Protein 8FBD (pdb70)

InterPro domains:
  IPR058823 Orfx1, TULIPs domain [PF26542] (9-149)

Sequence (1255 aa):
KQAFVFEFDENLSSSSSGSIHLEKVKQNCSPNYDYFKITFIDGYLYIKNKSGVILDKYDLKNVISLVALKRDYLSLSLSNNKQIKKFKNIKNKHLKNKFNLYVINEDIEKRITKNGILEEVILNKMLLSILLGNEENLLQISMQTTTLNWDTVYAVPINIVNEAIKLKHPTPEENFELLNGKYGNCSGSFEEWQITNGGDGSNIRLKIPIKNFKATIIGNRLNGKGGFAFFANLEVQVKLKYLPHFPQSKNKDIELVDLKIRTQSDNPEDPAIIVISSYKNIQGFYFEDEYKKLTEDDEFVVSYFYRLIKEWLEKNLHFFNNYIFNTVNLNLYISDKEKWEWTKPSYVDYAYSEIEGDLSRSALGVLCMTGGRTGSKNQQQKIDPYAIPAASQSGFLISEERLLRNILLPTIPKKFPKSKGDEFEVINESSQGGGYSYILKLKKGKKIDLENIQAVGYTCTPYIQEMKIYLLGSYLKLETTTRVDLPLGVASICETTCEYKFKLSTNNNKGEQTIAYEQIGSPVNIQYSENTGNVGLNIVVSSFLSATLSFALTFVPGFGTFLAVGLIGGCLIGSVALIPTFIESYNSDTAPSIDLSLENSVSEITWNSSDVFNLDYVALAGPLQLGGTLQVQNSQAFVFEFDENLSSSSGSIHLEKVKQNCSPNYDYFKITFIDGYLYIKNKSGVILDKYDLKNVISLVALKRDYLSLSLSNNKQIKKFKNIKNKHLKNKFNLYVINEDIEKRITKNGILEEVILNKMLLSILLGNEENLLQISMQTTTLNWDTTVYAVPINIVNEAIKLKHPTPENFELLNGKYGNCSGSFEEWQITNGGDGSNIRLKIPIKNFKATIIGNRLNGKGGFAFANLEVQVKLKYLPHFPQSKNKDIELVDLKIRTQSDNPEDPAIIVISSYKNIQGFYFEDEYKLTEDDEFVVSYFYRRLIKEWLEKNLHFFNYIFNTVNLNLYISDKEKWEWTKPSYVDYAYSEIEGDLSRSALGVLCMTGGRTGSKNQQQKIDPYAIPAASQSGFLISEERLLRNILLPTIPKKFPKSKGDEFEVINESSQGGGYSYILKLKKGKKIDLEENIQAVGYTCTPYIQEMKIYLLGSYLKLETTTRVDLPLGVVASICETTCEYKFKLSTNNKGEQTIAYEQIGSPVNIQYSENTGNVGLNIVVSFLSATLSSFALTFVPGFGTFLAVGLIGGCLIGSVALIPTFIESYNSDTAPSIDLLSLENSVSEITWNSSDVFNLDYVALAGPLQLGGTLQVQNS

B-factor: mean 48.31, std 18.98, range [17.08, 125.1]

Organism: Clostridium botulinum (NCBI:txid1491)

Foldseek 3Di:
DFKAWFWADEQFKIKIAIWGKAWDDDDPDVQKIKMKIFGQWMKMFGHHRVGHTDDIDIRHGFIWMKMWGCVLLPDDDPDPPDGAHLYADYPDDDDDVTPIATPALGVVCRPCVVDPVRRVVSRVRVCRSCPPRSNVCNPHD/DFFALLPFFKKKKFFQVVLQVLQLVVVLDFFWDWAPDDPFWIKIWTWDGKGWDDDAWQQKTKIWIKTAPMKMFGDDPAWGWIWTFGIWIWIKIAGKDWAFDPPADPPPQKTKTFIWTDLADPDPVHGRIGTDLDTPPTHGTDIDTPDDAPPHPSVVVVVVVVNVVVRSSVCVVSRGFTFKMFIARHDDDDQDFQQSFHFNEKDKIWDADPVDSSQIIIMITGHTNNDYDDPSDTRDGTSCQAPPPFRMKMFGALQCLCPPFVLQQQCVVAPVDPSPFKDKDFDDDDDDDTFIKIKGDPPDKGWDDWDAAPHDIWTKIFPMKIFGFAAQWTKIWTWIWIADPLAKIKIKTKMWIKKKKWDAAQVRAIAIDMDTDDFIDMDMDMDGPNPDDPVSVVRRNVRVVVVCRPPVVVSVLLSVQSSSQCQQTRGNVCSVVCSVPPDRNDRDHNVVSCVNHVVSMGGRVHWDWAWDIWTGSRTTMTHTDTHDPDD/DKAWFWDDEQFKTKTAMKDKAWDDDDPDVQKTKMKIFTCWMWMAGHDNVPDGPDIGTSHGFIWMKMWGPVLLVDDCPPVVVHDHQYADYPDDDDDPTPIATPALGVVPSPCVVDDVRRVRSRVRVCRSCPPRVNVCNPHD/DFWALLPFQKKWKFAQVVLQVLQCVVFVDKDKDWAPPDPFWIKIWIWGAKGFAFDAWQQKTKIWIKTAPMKIFGDDPPDTWIWTFGIWIWIKIAGWDWAFDPPADPPPQWTKTFIFTDLADPDPVHGGIGTDLDGPPTHQTDIHPRRDDDPVCSVVVVVVSVNVVVRCSVVVCSRDFTFKMFTARCDADPVDFPQSQHFNEKDKIWEDDPRDSRQTIIMITGHGNNDYDDPSDGRYGISCQAPPPFRIKMFGAVLCLQPPFCLQPQCVVAPQDPNPFKDKDFDDDPDTTRWIWIKGDQPDKGWHDWDAFPRDTKIKMWNMKIFAFAAQWGKIWTWIWIADPLFKIKIKTKMWIKKKKWDAALVRAIAIDMDTDDFIDIDMDMDGPNPDDDVRNVRRNVVVVVVCRPVRVVSVLLSVQSSSQSLQPRNNVCSVVSSVPPDRNPRDHNVVSCCNHVVSMGGRVHWDWAWDIWTGSRTTMTHTDTHDPPD

Structure (mmCIF, N/CA/C/O backbone):
data_8FBD
#
_entry.id   8FBD
#
_cell.length_a   39.258
_cell.length_b   174.033
_cell.length_c   241.954
_cell.angle_alpha   90.00
_cell.angle_beta   90.00
_cell.angle_gamma   90.00
#
_symmetry.space_group_name_H-M   'P 21 21 21'
#
loop_
_entity.id
_entity.type
_entity.pdbx_description
1 polymer 'Neurotoxin complex component Orf-X1'
2 polymer 'Neurotoxin complex component Orf-X3'
3 non-polymer 'ACETATE ION'
4 water water
#
loop_
_atom_site.group_PDB
_atom_site.id
_atom_site.type_symbol
_atom_site.label_atom_id
_atom_site.label_alt_id
_atom_site.label_comp_id
_atom_site.label_asym_id
_atom_site.label_entity_id
_atom_site.label_seq_id
_atom_site.pdbx_PDB_ins_code
_atom_site.Cartn_x
_atom_site.Cartn_y
_atom_site.Cartn_z
_atom_site.occupancy
_atom_site.B_iso_or_equiv
_atom_site.auth_seq_id
_atom_site.auth_comp_id
_atom_site.auth_asym_id
_atom_site.auth_atom_id
_atom_site.pdbx_PDB_model_num
ATOM 1 N N . LYS A 1 4 ? -18.515 5.211 55.640 1.00 68.19 4 LYS A N 1
ATOM 2 C CA . LYS A 1 4 ? -18.939 6.213 54.669 1.00 68.46 4 LYS A CA 1
ATOM 3 C C . LYS A 1 4 ? -19.205 5.592 53.301 1.00 65.81 4 LYS A C 1
ATOM 4 O O . LYS A 1 4 ? -18.589 4.589 52.929 1.00 68.65 4 LYS A O 1
ATOM 6 N N . GLN A 1 5 ? -20.134 6.196 52.565 1.00 63.49 5 GLN A N 1
ATOM 7 C CA . GLN A 1 5 ? -20.437 5.801 51.194 1.00 60.94 5 GLN A CA 1
ATOM 8 C C . GLN A 1 5 ? -19.509 6.525 50.207 1.00 66.51 5 GLN A C 1
ATOM 9 O O . GLN A 1 5 ? -18.737 5.896 49.475 1.00 60.03 5 GLN A O 1
ATOM 15 N N . ALA A 1 6 ? -19.599 7.855 50.214 1.00 52.54 6 ALA A N 1
ATOM 16 C CA . ALA A 1 6 ? -18.820 8.736 49.350 1.00 52.13 6 ALA A CA 1
ATOM 17 C C . ALA A 1 6 ? -17.471 9.137 49.965 1.00 64.73 6 ALA A C 1
ATOM 18 O O . ALA A 1 6 ? -17.369 9.325 51.177 1.00 51.96 6 ALA A O 1
ATOM 20 N N . PHE A 1 7 ? -16.448 9.288 49.127 1.00 44.86 7 PHE A N 1
ATOM 21 C CA . PHE A 1 7 ? -15.135 9.731 49.582 1.00 46.43 7 PHE A CA 1
ATOM 22 C C . PHE A 1 7 ? -14.636 10.914 48.762 1.00 47.32 7 PHE A C 1
ATOM 23 O O . PHE A 1 7 ? -14.860 10.969 47.551 1.00 39.50 7 PHE A O 1
ATOM 31 N N . VAL A 1 8 ? -13.945 11.845 49.415 1.00 45.30 8 VAL A N 1
ATOM 32 C CA . VAL A 1 8 ? -13.221 12.898 48.714 1.00 43.62 8 VAL A CA 1
ATOM 33 C C . VAL A 1 8 ? -12.058 12.264 47.946 1.00 46.97 8 VAL A C 1
ATOM 34 O O . VAL A 1 8 ? -11.453 11.313 48.435 1.00 50.82 8 VAL A O 1
ATOM 38 N N . PHE A 1 9 ? -11.779 12.751 46.736 1.00 41.77 9 PHE A N 1
ATOM 39 C CA . PHE A 1 9 ? -10.566 12.359 46.017 1.00 43.47 9 PHE A CA 1
ATOM 40 C C . PHE A 1 9 ? -9.851 13.614 45.536 1.00 42.74 9 PHE A C 1
ATOM 41 O O . PHE A 1 9 ? -10.490 14.609 45.207 1.00 37.54 9 PHE A O 1
ATOM 49 N N . GLU A 1 10 ? -8.525 13.566 45.507 1.00 47.25 10 GLU A N 1
ATOM 50 C CA . GLU A 1 10 ? -7.728 14.678 45.015 1.00 47.36 10 GLU A CA 1
ATOM 51 C C . GLU A 1 10 ? -6.557 14.122 44.232 1.00 49.45 10 GLU A C 1
ATOM 52 O O . GLU A 1 10 ? -5.908 13.179 44.673 1.00 49.03 10 GLU A O 1
ATOM 58 N N . PHE A 1 11 ? -6.308 14.710 43.069 1.00 44.29 11 PHE A N 1
ATOM 59 C CA . PHE A 1 11 ? -5.260 14.264 42.168 1.00 42.41 11 PHE A CA 1
ATOM 60 C C . PHE A 1 11 ? -4.536 15.485 41.645 1.00 47.65 11 PHE A C 1
ATOM 61 O O . PHE A 1 11 ? -5.152 16.435 41.164 1.00 39.60 11 PHE A O 1
ATOM 69 N N . ASP A 1 12 ? -3.221 15.477 41.761 1.00 42.10 12 ASP A N 1
ATOM 70 C CA . ASP A 1 12 ? -2.448 16.602 41.263 1.00 39.84 12 ASP A CA 1
ATOM 71 C C . ASP A 1 12 ? -1.160 16.091 40.642 1.00 54.19 12 ASP A C 1
ATOM 72 O O . ASP A 1 12 ? -0.442 15.288 41.224 1.00 39.35 12 ASP A O 1
ATOM 77 N N . GLU A 1 13 ? -0.899 16.531 39.428 1.00 39.70 13 GLU A N 1
ATOM 78 C CA . GLU A 1 13 ? 0.368 16.255 38.782 1.00 54.42 13 GLU A CA 1
ATOM 79 C C . GLU A 1 13 ? 0.614 17.434 37.876 1.00 39.56 13 GLU A C 1
ATOM 80 O O . GLU A 1 13 ? -0.246 18.309 37.751 1.00 32.13 13 GLU A O 1
ATOM 86 N N . ASN A 1 14 ? 1.773 17.456 37.235 1.00 39.02 14 ASN A N 1
ATOM 87 C CA . ASN A 1 14 ? 2.177 18.607 36.445 1.00 46.48 14 ASN A CA 1
ATOM 88 C C . ASN A 1 14 ? 1.216 19.030 35.332 1.00 32.43 14 ASN A C 1
ATOM 89 O O . ASN A 1 14 ? 0.936 20.216 35.176 1.00 47.06 14 ASN A O 1
ATOM 94 N N . LEU A 1 15 ? 0.714 18.081 34.544 1.00 42.19 15 LEU A N 1
ATOM 95 C CA . LEU A 1 15 ? -0.103 18.484 33.402 1.00 40.49 15 LEU A CA 1
ATOM 96 C C . LEU A 1 15 ? -1.602 18.174 33.552 1.00 27.29 15 LEU A C 1
ATOM 97 O O . LEU A 1 15 ? -2.387 18.458 32.654 1.00 43.44 15 LEU A O 1
ATOM 102 N N . SER A 1 16 ? -1.985 17.608 34.690 1.00 33.33 16 SER A N 1
ATOM 103 C CA . SER A 1 16 ? -3.402 17.409 34.981 1.00 27.69 16 SER A CA 1
ATOM 104 C C . SER A 1 16 ? -3.659 17.390 36.483 1.00 36.15 16 SER A C 1
ATOM 105 O O . SER A 1 16 ? -2.752 17.184 37.295 1.00 32.11 16 SER A O 1
ATOM 108 N N . SER A 1 17 ? -4.911 17.624 36.848 1.00 27.67 17 SER A N 1
ATOM 109 C CA . SER A 1 17 ? -5.303 17.571 38.230 1.00 27.98 17 SER A CA 1
ATOM 110 C C . SER A 1 17 ? -6.795 17.300 38.246 1.00 34.13 17 SER A C 1
ATOM 111 O O . SER A 1 17 ? -7.468 17.499 37.246 1.00 28.64 17 SER A O 1
ATOM 114 N N A SER A 1 18 ? -7.305 16.850 39.385 0.51 26.54 18 SER A N 1
ATOM 115 N N B SER A 1 18 ? -7.305 16.822 39.373 0.49 26.58 18 SER A N 1
ATOM 116 C CA A SER A 1 18 ? -8.722 16.556 39.523 0.51 26.60 18 SER A CA 1
ATOM 117 C CA B SER A 1 18 ? -8.732 16.585 39.521 0.49 26.64 18 SER A CA 1
ATOM 118 C C A SER A 1 18 ? -9.090 16.462 40.994 0.51 38.73 18 SER A C 1
ATOM 119 C C B SER A 1 18 ? -9.084 16.521 40.996 0.49 38.76 18 SER A C 1
ATOM 120 O O A SER A 1 18 ? -8.226 16.232 41.837 0.51 31.72 18 SER A O 1
ATOM 121 O O B SER A 1 18 ? -8.205 16.365 41.840 0.49 31.60 18 SER A O 1
ATOM 126 N N . SER A 1 19 ? -10.373 16.655 41.287 1.00 26.98 19 SER A N 1
ATOM 127 C CA . SER A 1 19 ? -10.909 16.557 42.637 1.00 27.87 19 SER A CA 1
ATOM 128 C C . SER A 1 19 ? -12.411 16.411 42.539 1.00 37.40 19 SER A C 1
ATOM 129 O O . SER A 1 19 ? -13.014 16.728 41.514 1.00 32.50 19 SER A O 1
ATOM 132 N N . GLY A 1 20 ? -13.007 15.971 43.635 1.00 36.50 20 GLY A N 1
ATOM 133 C CA . GLY A 1 20 ? -14.436 15.788 43.727 1.00 32.50 20 GLY A CA 1
ATOM 134 C C . GLY A 1 20 ? -14.676 14.696 44.742 1.00 33.55 20 GLY A C 1
ATOM 135 O O . GLY A 1 20 ? -13.914 14.535 45.689 1.00 33.78 20 GLY A O 1
ATOM 136 N N . SER A 1 21 ? -15.734 13.928 44.535 1.00 30.11 21 SER A N 1
ATOM 137 C CA . SER A 1 21 ? -16.068 12.845 45.436 1.00 32.99 21 SER A CA 1
ATOM 138 C C . SER A 1 21 ? -16.530 11.640 44.634 1.00 32.69 21 SER A C 1
ATOM 139 O O . SER A 1 21 ? -17.062 11.778 43.540 1.00 36.08 21 SER A O 1
ATOM 142 N N . ILE A 1 22 ? -16.290 10.461 45.186 1.00 34.21 22 ILE A N 1
ATOM 143 C CA . ILE A 1 22 ? -16.635 9.212 44.528 1.00 38.76 22 ILE A CA 1
ATOM 144 C C . ILE A 1 22 ? -17.376 8.263 45.448 1.00 37.71 22 ILE A C 1
ATOM 145 O O . ILE A 1 22 ? -17.163 8.238 46.670 1.00 38.67 22 ILE A O 1
ATOM 150 N N . HIS A 1 23 ? -18.241 7.470 44.834 1.00 35.40 23 HIS A N 1
ATOM 151 C CA . HIS A 1 23 ? -18.887 6.358 45.499 1.00 38.20 23 HIS A CA 1
ATOM 152 C C . HIS A 1 23 ? -18.216 5.061 45.052 1.00 40.18 23 HIS A C 1
ATOM 153 O O . HIS A 1 23 ? -17.904 4.881 43.869 1.00 37.84 23 HIS A O 1
ATOM 160 N N . LEU A 1 24 ? -17.985 4.164 45.998 1.00 32.47 24 LEU A N 1
ATOM 161 C CA . LEU A 1 24 ? -17.353 2.893 45.695 1.00 32.21 24 LEU A CA 1
ATOM 162 C C . LEU A 1 24 ? -18.232 1.740 46.108 1.00 46.06 24 LEU A C 1
ATOM 163 O O . LEU A 1 24 ? -18.930 1.809 47.125 1.00 36.70 24 LEU A O 1
ATOM 168 N N . GLU A 1 25 ? -18.193 0.675 45.317 1.00 32.73 25 GLU A N 1
ATOM 169 C CA . GLU A 1 25 ? -18.862 -0.561 45.687 1.00 34.21 25 GLU A CA 1
ATOM 170 C C . GLU A 1 25 ? -18.120 -1.786 45.149 1.00 32.63 25 GLU A C 1
ATOM 171 O O . GLU A 1 25 ? -17.549 -1.762 44.055 1.00 34.38 25 GLU A O 1
ATOM 177 N N . LYS A 1 26 ? -18.129 -2.851 45.937 1.00 46.83 26 LYS A N 1
ATOM 178 C CA . LYS A 1 26 ? -17.517 -4.104 45.539 1.00 48.87 26 LYS A CA 1
ATOM 179 C C . LYS A 1 26 ? -18.363 -4.660 44.406 1.00 46.70 26 LYS A C 1
ATOM 180 O O . LYS A 1 26 ? -19.581 -4.518 44.429 1.00 42.29 26 LYS A O 1
ATOM 186 N N . VAL A 1 27 ? -17.733 -5.238 43.390 1.00 52.85 27 VAL A N 1
ATOM 187 C CA . VAL A 1 27 ? -18.490 -5.856 42.305 1.00 35.38 27 VAL A CA 1
ATOM 188 C C . VAL A 1 27 ? -18.423 -7.381 42.393 1.00 37.06 27 VAL A C 1
ATOM 189 O O . VAL A 1 27 ? -17.333 -7.955 42.419 1.00 51.16 27 VAL A O 1
ATOM 193 N N . LYS A 1 28 ? -19.591 -8.026 42.451 1.00 42.19 28 LYS A N 1
ATOM 194 C CA . LYS A 1 28 ? -19.675 -9.489 42.535 1.00 45.63 28 LYS A CA 1
ATOM 195 C C . LYS A 1 28 ? -19.159 -10.113 41.236 1.00 60.96 28 LYS A C 1
ATOM 196 O O . LYS A 1 28 ? -19.530 -9.681 40.144 1.00 69.77 28 LYS A O 1
ATOM 202 N N . GLN A 1 29 ? -18.232 -11.042 41.388 1.00 48.52 29 GLN A N 1
ATOM 203 C CA . GLN A 1 29 ? -17.587 -11.665 40.267 1.00 41.95 29 GLN A CA 1
ATOM 204 C C . GLN A 1 29 ? -17.052 -13.070 40.546 1.00 64.35 29 GLN A C 1
ATOM 205 O O . GLN A 1 29 ? -16.593 -13.352 41.620 1.00 57.60 29 GLN A O 1
ATOM 211 N N . ASN A 1 30 ? -17.084 -13.924 39.536 1.00 46.10 30 ASN A N 1
ATOM 212 C CA . ASN A 1 30 ? -16.581 -15.291 39.639 1.00 48.96 30 ASN A CA 1
ATOM 213 C C . ASN A 1 30 ? -15.467 -15.686 38.651 1.00 57.79 30 ASN A C 1
ATOM 214 O O . ASN A 1 30 ? -15.320 -16.849 38.335 1.00 71.08 30 ASN A O 1
ATOM 219 N N . CYS A 1 31 ? -14.712 -14.737 38.130 1.00 42.62 31 CYS A N 1
ATOM 220 C CA . CYS A 1 31 ? -13.673 -15.065 37.180 1.00 67.04 31 CYS A CA 1
ATOM 221 C C . CYS A 1 31 ? -12.272 -14.962 37.689 1.00 52.47 31 CYS A C 1
ATOM 222 O O . CYS A 1 31 ? -11.362 -15.508 37.122 1.00 48.67 31 CYS A O 1
ATOM 225 N N . SER A 1 32 ? -12.118 -14.246 38.768 1.00 37.79 32 SER A N 1
ATOM 226 C CA . SER A 1 32 ? -10.824 -13.989 39.383 1.00 36.34 32 SER A CA 1
ATOM 227 C C . SER A 1 32 ? -10.938 -14.111 40.902 1.00 46.93 32 SER A C 1
ATOM 228 O O . SER A 1 32 ? -11.119 -13.109 41.596 1.00 38.65 32 SER A O 1
ATOM 231 N N . PRO A 1 33 ? -10.830 -15.347 41.416 1.00 45.60 33 PRO A N 1
ATOM 232 C CA . PRO A 1 33 ? -11.060 -15.647 42.827 1.00 49.40 33 PRO A CA 1
ATOM 233 C C . PRO A 1 33 ? -10.097 -14.928 43.759 1.00 57.61 33 PRO A C 1
ATOM 234 O O . PRO A 1 33 ? -10.469 -14.684 44.903 1.00 46.60 33 PRO A O 1
ATOM 238 N N . ASN A 1 34 ? -8.901 -14.578 43.292 1.00 42.21 34 ASN A N 1
ATOM 239 C CA . ASN A 1 34 ? -7.919 -13.943 44.183 1.00 45.47 34 ASN A CA 1
ATOM 240 C C . ASN A 1 34 ? -7.939 -12.423 44.118 1.00 44.61 34 ASN A C 1
ATOM 241 O O . ASN A 1 34 ? -7.120 -11.755 44.751 1.00 49.47 34 ASN A O 1
ATOM 246 N N . TYR A 1 35 ? -8.876 -11.875 43.353 1.00 35.41 35 TYR A N 1
ATOM 247 C CA . TYR A 1 35 ? -8.990 -10.427 43.242 1.00 32.47 35 TYR A CA 1
ATOM 248 C C . TYR A 1 35 ? -10.360 -9.939 43.665 1.00 50.81 35 TYR A C 1
ATOM 249 O O . TYR A 1 35 ? -11.345 -10.673 43.598 1.00 52.97 35 TYR A O 1
ATOM 258 N N . ASP A 1 36 ? -10.408 -8.690 44.113 1.00 36.17 36 ASP A N 1
ATOM 259 C CA . ASP A 1 36 ? -11.673 -8.023 44.331 1.00 45.27 36 ASP A CA 1
ATOM 260 C C . ASP A 1 36 ? -11.887 -6.949 43.269 1.00 39.78 36 ASP A C 1
ATOM 261 O O . ASP A 1 36 ? -10.974 -6.181 42.961 1.00 31.53 36 ASP A O 1
ATOM 266 N N . TYR A 1 37 ? -13.089 -6.892 42.707 1.00 34.78 37 TYR A N 1
ATOM 267 C CA . TYR A 1 37 ? -13.425 -5.842 41.742 1.00 33.81 37 TYR A CA 1
ATOM 268 C C . TYR A 1 37 ? -14.147 -4.686 42.455 1.00 29.43 37 TYR A C 1
ATOM 269 O O . TYR A 1 37 ? -15.012 -4.915 43.307 1.00 31.00 37 TYR A O 1
ATOM 278 N N . PHE A 1 38 ? -13.824 -3.455 42.095 1.00 29.78 38 PHE A N 1
ATOM 279 C CA . PHE A 1 38 ? -14.542 -2.313 42.663 1.00 31.95 38 PHE A CA 1
ATOM 280 C C . PHE A 1 38 ? -15.029 -1.374 41.579 1.00 29.29 38 PHE A C 1
ATOM 281 O O . PHE A 1 38 ? -14.294 -1.022 40.656 1.00 28.79 38 PHE A O 1
ATOM 289 N N . LYS A 1 39 ? -16.277 -0.966 41.704 1.00 31.68 39 LYS A N 1
ATOM 290 C CA . LYS A 1 39 ? -16.844 0.005 40.800 1.00 24.44 39 LYS A CA 1
ATOM 291 C C . LYS A 1 39 ? -16.803 1.378 41.439 1.00 34.92 39 LYS A C 1
ATOM 292 O O . LYS A 1 39 ? -17.283 1.572 42.559 1.00 40.02 39 LYS A O 1
ATOM 298 N N . ILE A 1 40 ? -16.230 2.327 40.718 1.00 28.34 40 ILE A N 1
ATOM 299 C CA . ILE A 1 40 ? -16.121 3.696 41.195 1.00 24.46 40 ILE A CA 1
ATOM 300 C C . ILE A 1 40 ? -17.034 4.566 40.372 1.00 28.54 40 ILE A C 1
ATOM 301 O O . ILE A 1 40 ? -16.925 4.611 39.142 1.00 35.50 40 ILE A O 1
ATOM 306 N N . THR A 1 41 ? -17.953 5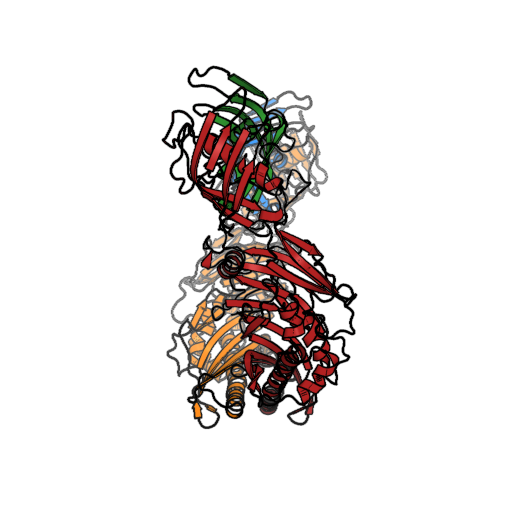.237 41.052 1.00 28.65 41 THR A N 1
ATOM 307 C CA . THR A 1 41 ? -18.856 6.174 40.401 1.00 31.11 41 THR A CA 1
ATOM 308 C C . THR A 1 41 ? -18.518 7.567 40.878 1.00 37.93 41 THR A C 1
ATOM 309 O O . THR A 1 41 ? -18.461 7.808 42.085 1.00 32.76 41 THR A O 1
ATOM 313 N N . PHE A 1 42 ? -18.280 8.477 39.937 1.00 30.75 42 PHE A N 1
ATOM 314 C CA . PHE A 1 42 ? -17.968 9.859 40.286 1.00 38.26 42 PHE A CA 1
ATOM 315 C C . PHE A 1 42 ? -19.247 10.637 40.539 1.00 39.70 42 PHE A C 1
ATOM 316 O O . PHE A 1 42 ? -20.061 10.797 39.643 1.00 36.24 42 PHE A O 1
ATOM 324 N N . ILE A 1 43 ? -19.430 11.100 41.769 1.00 31.53 43 ILE A N 1
ATOM 325 C CA . ILE A 1 43 ? -20.638 11.834 42.128 1.00 31.19 43 ILE A CA 1
ATOM 326 C C . ILE A 1 43 ? -20.558 13.259 41.602 1.00 38.78 43 ILE A C 1
ATOM 327 O O . ILE A 1 43 ? -21.511 13.790 41.035 1.00 35.76 43 ILE A O 1
ATOM 332 N N . ASP A 1 44 ? -19.398 13.868 41.793 1.00 27.52 44 ASP A N 1
ATOM 333 C CA . ASP A 1 44 ? -19.104 15.181 41.255 1.00 27.97 44 ASP A CA 1
ATOM 334 C C . ASP A 1 44 ? -17.608 15.271 41.090 1.00 37.67 44 ASP A C 1
ATOM 335 O O . ASP A 1 44 ? -16.862 14.637 41.839 1.00 37.87 44 ASP A O 1
ATOM 340 N N . GLY A 1 45 ? -17.167 16.091 40.144 1.00 26.12 45 GLY A N 1
ATOM 341 C CA . GLY A 1 45 ? -15.747 16.358 39.997 1.00 23.56 45 GLY A CA 1
ATOM 342 C C . GLY A 1 45 ? -15.389 16.831 38.612 1.00 43.75 45 GLY A C 1
ATOM 343 O O . GLY A 1 45 ? -16.150 16.662 37.659 1.00 39.26 45 GLY A O 1
ATOM 344 N N . TYR A 1 46 ? -14.222 17.448 38.507 1.00 35.61 46 TYR A N 1
ATOM 345 C CA . TYR A 1 46 ? -13.698 17.873 37.223 1.00 39.57 46 TYR A CA 1
ATOM 346 C C . TYR A 1 46 ? -12.284 17.354 37.055 1.00 25.50 46 TYR A C 1
ATOM 347 O O . TYR A 1 46 ? -11.537 17.249 38.026 1.00 40.86 46 TYR A O 1
ATOM 356 N N . LEU A 1 47 ? -11.944 17.025 35.812 1.00 29.04 47 LEU A N 1
ATOM 357 C CA . LEU A 1 47 ? -10.588 16.693 35.401 1.00 27.84 47 LEU A CA 1
ATOM 358 C C . LEU A 1 47 ? -10.032 17.888 34.640 1.00 37.89 47 LEU A C 1
ATOM 359 O O . LEU A 1 47 ? -10.678 18.349 33.714 1.00 35.81 47 LEU A O 1
ATOM 364 N N . TYR A 1 48 ? -8.873 18.414 35.041 1.00 31.31 48 TYR A N 1
ATOM 365 C CA . TYR A 1 48 ? -8.275 19.566 34.355 1.00 25.20 48 TYR A CA 1
ATOM 366 C C . TYR A 1 48 ? -7.012 19.163 33.623 1.00 34.15 48 TYR A C 1
ATOM 367 O O . TYR A 1 48 ? -6.182 18.469 34.182 1.00 28.03 48 TYR A O 1
ATOM 376 N N . ILE A 1 49 ? -6.866 19.591 32.377 1.00 31.45 49 ILE A N 1
ATOM 377 C CA . ILE A 1 49 ? -5.573 19.511 31.714 1.00 22.67 49 ILE A CA 1
ATOM 378 C C . ILE A 1 49 ? -4.921 20.888 31.778 1.00 31.95 49 ILE A C 1
ATOM 379 O O . ILE A 1 49 ? -5.543 21.890 31.445 1.00 30.41 49 ILE A O 1
ATOM 384 N N . LYS A 1 50 ? -3.677 20.945 32.238 1.00 22.63 50 LYS A N 1
ATOM 385 C CA . LYS A 1 50 ? -2.981 22.227 32.367 1.00 23.64 50 LYS A CA 1
ATOM 386 C C . LYS A 1 50 ? -1.631 22.198 31.667 1.00 49.58 50 LYS A C 1
ATOM 387 O O . LYS A 1 50 ? -1.103 21.129 31.373 1.00 41.53 50 LYS A O 1
ATOM 393 N N . ASN A 1 51 ? -1.078 23.371 31.376 1.00 32.81 51 ASN A N 1
ATOM 394 C CA . ASN A 1 51 ? 0.251 23.406 30.775 1.00 33.90 51 ASN A CA 1
ATOM 395 C C . ASN A 1 51 ? 1.300 23.500 31.869 1.00 43.19 51 ASN A C 1
ATOM 396 O O . ASN A 1 51 ? 0.984 23.421 33.061 1.00 31.59 51 ASN A O 1
ATOM 401 N N . LYS A 1 52 ? 2.551 23.662 31.466 1.00 43.82 52 LYS A N 1
ATOM 402 C CA . LYS A 1 52 ? 3.668 23.579 32.396 1.00 52.16 52 LYS A CA 1
ATOM 403 C C . LYS A 1 52 ? 3.623 24.643 33.493 1.00 54.62 52 LYS A C 1
ATOM 404 O O . LYS A 1 52 ? 4.199 24.457 34.557 1.00 58.02 52 LYS A O 1
ATOM 410 N N . SER A 1 53 ? 2.943 25.755 33.224 1.00 33.53 53 SER A N 1
ATOM 411 C CA . SER A 1 53 ? 2.869 26.858 34.171 1.00 43.90 53 SER A CA 1
ATOM 412 C C . SER A 1 53 ? 1.529 26.921 34.901 1.00 37.34 53 SER A C 1
ATOM 413 O O . SER A 1 53 ? 1.245 27.892 35.593 1.00 30.95 53 SER A O 1
ATOM 416 N N . GLY A 1 54 ? 0.703 25.898 34.733 1.00 40.81 54 GLY A N 1
ATOM 417 C CA . GLY A 1 54 ? -0.506 25.778 35.527 1.00 37.45 54 GLY A CA 1
ATOM 418 C C . GLY A 1 54 ? -1.787 26.292 34.891 1.00 29.50 54 GLY A C 1
ATOM 419 O O . GLY A 1 54 ? -2.856 26.174 35.496 1.00 32.08 54 GLY A O 1
ATOM 420 N N . VAL A 1 55 ? -1.693 26.872 33.696 1.00 27.68 55 VAL A N 1
ATOM 421 C CA . VAL A 1 55 ? -2.879 27.411 33.025 1.00 36.49 55 VAL A CA 1
ATOM 422 C C . VAL A 1 55 ? -3.798 26.278 32.589 1.00 33.62 55 VAL A C 1
ATOM 423 O O . VAL A 1 55 ? -3.345 25.261 32.056 1.00 27.13 55 VAL A O 1
ATOM 427 N N . ILE A 1 56 ? -5.088 26.442 32.844 1.00 30.59 56 ILE A N 1
ATOM 428 C CA . ILE A 1 56 ? -6.054 25.412 32.489 1.00 27.24 56 ILE A CA 1
ATOM 429 C C . ILE A 1 56 ? -6.270 25.424 30.972 1.00 27.94 56 ILE A C 1
ATOM 430 O O . ILE A 1 56 ? -6.670 26.440 30.398 1.00 29.21 56 ILE A O 1
ATOM 435 N N . LEU A 1 57 ? -5.972 24.308 30.324 1.00 28.00 57 LEU A N 1
ATOM 436 C CA . LEU A 1 57 ? -6.180 24.199 28.888 1.00 30.65 57 LEU A CA 1
ATOM 437 C C . LEU A 1 57 ? -7.542 23.607 28.543 1.00 49.59 57 LEU A C 1
ATOM 438 O O . LEU A 1 57 ? -8.202 24.073 27.621 1.00 36.05 57 LEU A O 1
ATOM 443 N N . ASP A 1 58 ? -7.931 22.554 29.260 1.00 30.12 58 ASP A N 1
ATOM 444 C CA . ASP A 1 58 ? -9.230 21.906 29.078 1.00 32.58 58 ASP A CA 1
ATOM 445 C C . ASP A 1 58 ? -9.776 21.418 30.406 1.00 38.01 58 ASP A C 1
ATOM 446 O O . ASP A 1 58 ? -9.026 21.194 31.347 1.00 31.35 58 ASP A O 1
ATOM 451 N N . LYS A 1 59 ? -11.082 21.237 30.483 1.00 28.77 59 LYS A N 1
ATOM 452 C CA . LYS A 1 59 ? -11.635 20.591 31.655 1.00 33.05 59 LYS A CA 1
ATOM 453 C C . LYS A 1 59 ? -12.782 19.670 31.250 1.00 41.28 59 LYS A C 1
ATOM 454 O O . LYS A 1 59 ? -13.492 19.929 30.282 1.00 31.52 59 LYS A O 1
ATOM 460 N N . TYR A 1 60 ? -12.912 18.568 31.980 1.00 39.63 60 TYR A N 1
ATOM 461 C CA . TYR A 1 60 ? -13.929 17.554 31.731 1.00 35.54 60 TYR A CA 1
ATOM 462 C C . TYR A 1 60 ? -14.707 17.307 33.019 1.00 39.20 60 TYR A C 1
ATOM 463 O O . TYR A 1 60 ? -14.113 17.063 34.064 1.00 37.54 60 TYR A O 1
ATOM 472 N N . ASP A 1 61 ? -16.030 17.404 32.944 1.00 33.05 61 ASP A N 1
ATOM 473 C CA . ASP A 1 61 ? -16.885 17.060 34.068 1.00 28.22 61 ASP A CA 1
ATOM 474 C C . ASP A 1 61 ? -16.851 15.537 34.239 1.00 40.07 61 ASP A C 1
ATOM 475 O O . ASP A 1 61 ? -17.105 14.800 33.293 1.00 30.40 61 ASP A O 1
ATOM 480 N N . LEU A 1 62 ? -16.506 15.065 35.431 1.00 35.52 62 LEU A N 1
ATOM 481 C CA . LEU A 1 62 ? -16.451 13.624 35.693 1.00 24.69 62 LEU A CA 1
ATOM 482 C C . LEU A 1 62 ? -17.797 13.075 36.170 1.00 30.42 62 LEU A C 1
ATOM 483 O O . LEU A 1 62 ? -17.967 11.858 36.287 1.00 31.33 62 LEU A O 1
ATOM 488 N N . LYS A 1 63 ? -18.738 13.972 36.472 1.00 24.67 63 LYS A N 1
ATOM 489 C CA . LYS A 1 63 ? -19.986 13.550 37.097 1.00 29.91 63 LYS A CA 1
ATOM 490 C C . LYS A 1 63 ? -20.599 12.339 36.388 1.00 34.45 63 LYS A C 1
ATOM 491 O O . LYS A 1 63 ? -20.739 12.333 35.163 1.00 34.49 63 LYS A O 1
ATOM 497 N N . ASN A 1 64 ? -20.905 11.305 37.169 1.00 31.59 64 ASN A N 1
ATOM 498 C CA . ASN A 1 64 ? -21.515 10.070 36.668 1.00 34.41 64 ASN A CA 1
ATOM 499 C C . ASN A 1 64 ? -20.622 9.173 35.810 1.00 49.15 64 ASN A C 1
ATOM 500 O O . ASN A 1 64 ? -21.089 8.151 35.299 1.00 35.19 64 ASN A O 1
ATOM 505 N N . VAL A 1 65 ? -19.357 9.540 35.636 1.00 34.83 65 VAL A N 1
ATOM 506 C CA . VAL A 1 65 ? -18.416 8.604 35.021 1.00 40.86 65 VAL A CA 1
ATOM 507 C C . VAL A 1 65 ? -18.325 7.357 35.890 1.00 30.68 65 VAL A C 1
ATOM 508 O O . VAL A 1 65 ? -18.353 7.442 37.118 1.00 27.99 65 VAL A O 1
ATOM 512 N N . ILE A 1 66 ? -18.260 6.195 35.254 1.00 28.82 66 ILE A N 1
ATOM 513 C CA . ILE A 1 66 ? -18.144 4.954 35.998 1.00 30.53 66 ILE A CA 1
ATOM 514 C C . ILE A 1 66 ? -16.874 4.180 35.608 1.00 34.87 66 ILE A C 1
ATOM 515 O O . ILE A 1 66 ? -16.628 3.919 34.428 1.00 35.36 66 ILE A O 1
ATOM 520 N N . SER A 1 67 ? -16.077 3.827 36.613 1.00 26.74 67 SER A N 1
ATOM 521 C CA . SER A 1 67 ? -14.812 3.115 36.418 1.00 21.49 67 SER A CA 1
ATOM 522 C C . SER A 1 67 ? -14.853 1.759 37.102 1.00 43.26 67 SER A C 1
ATOM 523 O O . SER A 1 67 ? -15.560 1.585 38.086 1.00 32.96 67 SER A O 1
ATOM 526 N N . LEU A 1 68 ? -14.113 0.795 36.558 1.00 27.47 68 LEU A N 1
ATOM 527 C CA . LEU A 1 68 ? -14.024 -0.535 37.138 1.00 34.39 68 LEU A CA 1
ATOM 528 C C . LEU A 1 68 ? -12.550 -0.871 37.389 1.00 25.74 68 LEU A C 1
ATOM 529 O O . LEU A 1 68 ? -11.717 -0.735 36.489 1.00 33.18 68 LEU A O 1
ATOM 534 N N . VAL A 1 69 ? -12.219 -1.251 38.626 1.00 25.32 69 VAL A N 1
ATOM 535 C CA . VAL A 1 69 ? -10.834 -1.571 38.981 1.00 24.10 69 VAL A CA 1
ATOM 536 C C . VAL A 1 69 ? -10.756 -2.914 39.703 1.00 44.63 69 VAL A C 1
ATOM 537 O O . VAL A 1 69 ? -11.769 -3.453 40.136 1.00 35.46 69 VAL A O 1
ATOM 541 N N . ALA A 1 70 ? -9.552 -3.461 39.814 1.00 27.65 70 ALA A N 1
ATOM 542 C CA . ALA A 1 70 ? -9.356 -4.703 40.562 1.00 27.26 70 ALA A CA 1
ATOM 543 C C . ALA A 1 70 ? -8.016 -4.699 41.276 1.00 43.24 70 ALA A C 1
ATOM 544 O O . ALA A 1 70 ? -7.055 -4.078 40.818 1.00 42.87 70 ALA A O 1
ATOM 546 N N . LEU A 1 71 ? -7.963 -5.381 42.415 1.00 29.45 71 LEU A N 1
ATOM 547 C CA . LEU A 1 71 ? -6.698 -5.572 43.103 1.00 29.20 71 LEU A CA 1
ATOM 548 C C . LEU A 1 71 ? -6.680 -6.900 43.849 1.00 35.72 71 LEU A C 1
ATOM 549 O O . LEU A 1 71 ? -7.726 -7.491 44.132 1.00 39.20 71 LEU A O 1
ATOM 554 N N . LYS A 1 72 ? -5.474 -7.368 44.147 1.00 33.23 72 LYS A N 1
ATOM 555 C CA . LYS A 1 72 ? -5.280 -8.648 44.807 1.00 39.38 72 LYS A CA 1
ATOM 556 C C . LYS A 1 72 ? -5.762 -8.604 46.261 1.00 32.70 72 LYS A C 1
ATOM 557 O O . LYS A 1 72 ? -5.493 -7.648 46.990 1.00 44.69 72 LYS A O 1
ATOM 563 N N . ARG A 1 73 ? -6.467 -9.654 46.671 1.00 42.30 73 ARG A N 1
ATOM 564 C CA . ARG A 1 73 ? -7.147 -9.697 47.963 1.00 39.60 73 ARG A CA 1
ATOM 565 C C . ARG A 1 73 ? -6.182 -9.722 49.149 1.00 48.72 73 ARG A C 1
ATOM 566 O O . ARG A 1 73 ? -6.611 -9.779 50.296 1.00 49.53 73 ARG A O 1
ATOM 574 N N . ASP A 1 74 ? -4.884 -9.658 48.868 1.00 45.77 74 ASP A N 1
ATOM 575 C CA . ASP A 1 74 ? -3.884 -9.438 49.903 1.00 49.89 74 ASP A CA 1
ATOM 576 C C . ASP A 1 74 ? -4.184 -8.178 50.709 1.00 63.03 74 ASP A C 1
ATOM 577 O O . ASP A 1 74 ? -3.815 -8.089 51.880 1.00 51.49 74 ASP A O 1
ATOM 582 N N . TYR A 1 75 ? -4.848 -7.206 50.084 1.00 47.95 75 TYR A N 1
ATOM 583 C CA . TYR A 1 75 ? -5.134 -5.929 50.745 1.00 59.38 75 TYR A CA 1
ATOM 584 C C . TYR A 1 75 ? -6.042 -6.117 51.963 1.00 56.01 75 TYR A C 1
ATOM 585 O O . TYR A 1 75 ? -6.105 -5.258 52.840 1.00 57.16 75 TYR A O 1
ATOM 594 N N . LEU A 1 76 ? -6.738 -7.246 52.026 1.00 66.60 76 LEU A N 1
ATOM 595 C CA . LEU A 1 76 ? -7.656 -7.499 53.130 1.00 65.86 76 LEU A CA 1
ATOM 596 C C . LEU A 1 76 ? -6.914 -7.686 54.443 1.00 73.45 76 LEU A C 1
ATOM 597 O O . LEU A 1 76 ? -7.488 -7.509 55.513 1.00 61.37 76 LEU A O 1
ATO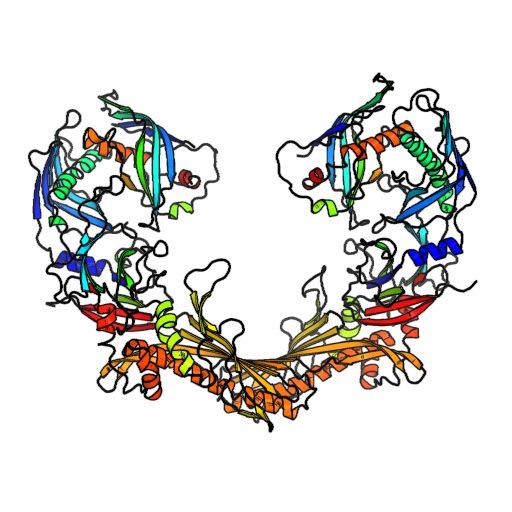M 602 N N . SER A 1 77 ? -5.635 -8.036 54.351 1.00 63.64 77 SER A N 1
ATOM 603 C CA . SER A 1 77 ? -4.810 -8.257 55.529 1.00 69.03 77 SER A CA 1
ATOM 604 C C . SER A 1 77 ? -4.235 -6.953 56.061 1.00 74.57 77 SER A C 1
ATOM 605 O O . SER A 1 77 ? -3.543 -6.947 57.075 1.00 69.10 77 SER A O 1
ATOM 608 N N . LEU A 1 78 ? -4.512 -5.853 55.365 1.00 74.52 78 LEU A N 1
ATOM 609 C CA . LEU A 1 78 ? -4.078 -4.540 55.829 1.00 65.82 78 LEU A CA 1
ATOM 610 C C . LEU A 1 78 ? -4.658 -4.238 57.202 1.00 78.14 78 LEU A C 1
ATOM 611 O O . LEU A 1 78 ? -5.836 -4.487 57.463 1.00 69.44 78 LEU A O 1
ATOM 616 N N . SER A 1 79 ? -3.811 -3.725 58.083 1.00 72.62 79 SER A N 1
ATOM 617 C CA . SER A 1 79 ? -4.256 -3.198 59.357 1.00 82.33 79 SER A CA 1
ATOM 618 C C . SER A 1 79 ? -3.958 -1.707 59.334 1.00 90.62 79 SER A C 1
ATOM 619 O O . SER A 1 79 ? -3.087 -1.269 58.578 1.00 72.63 79 SER A O 1
ATOM 621 N N . LEU A 1 80 ? -4.709 -0.917 60.096 0.73 88.99 80 LEU A N 1
ATOM 622 C CA . LEU A 1 80 ? -5.904 -1.383 60.787 0.73 84.30 80 LEU A CA 1
ATOM 623 C C . LEU A 1 80 ? -7.066 -0.494 60.394 0.73 89.40 80 LEU A C 1
ATOM 624 O O . LEU A 1 80 ? -6.902 0.717 60.248 0.73 88.45 80 LEU A O 1
ATOM 626 N N . SER A 1 81 ? -8.238 -1.091 60.218 0.57 92.97 81 SER A N 1
ATOM 627 C CA . SER A 1 81 ? -9.423 -0.323 59.857 0.57 93.69 81 SER A CA 1
ATOM 628 C C . SER A 1 81 ? -9.935 0.490 61.045 0.57 88.87 81 SER A C 1
ATOM 629 O O . SER A 1 81 ? -11.008 0.216 61.583 0.57 89.02 81 SER A O 1
ATOM 631 N N . ASN A 1 82 ? -9.155 1.487 61.453 0.70 95.17 82 ASN A N 1
ATOM 632 C CA . ASN A 1 82 ? -9.563 2.396 62.516 0.70 93.73 82 ASN A CA 1
ATOM 633 C C . ASN A 1 82 ? -9.869 3.776 61.943 0.70 92.07 82 ASN A C 1
ATOM 634 O O . ASN A 1 82 ? -9.249 4.203 60.969 0.70 89.55 82 ASN A O 1
ATOM 636 N N . ASN A 1 83 ? -10.862 4.429 62.540 0.93 105.84 83 ASN A N 1
ATOM 637 C CA . ASN A 1 83 ? -11.330 5.747 62.148 0.93 96.68 83 ASN A CA 1
ATOM 638 C C . ASN A 1 83 ? -10.644 6.938 62.827 0.93 93.87 83 ASN A C 1
ATOM 639 O O . ASN A 1 83 ? -11.177 7.501 63.768 0.93 95.20 83 ASN A O 1
ATOM 641 N N . LYS A 1 84 ? -9.464 7.308 62.340 0.58 100.63 84 LYS A N 1
ATOM 642 C CA . LYS A 1 84 ? -8.703 8.448 62.868 0.58 97.02 84 LYS A CA 1
ATOM 643 C C . LYS A 1 84 ? -7.921 9.300 61.829 0.58 95.13 84 LYS A C 1
ATOM 644 O O . LYS A 1 84 ? -6.691 9.240 61.811 0.58 92.93 84 LYS A O 1
ATOM 646 N N . GLN A 1 85 ? -8.603 10.086 60.992 0.76 83.47 85 GLN A N 1
ATOM 647 C CA . GLN A 1 85 ? -10.059 10.164 61.011 0.76 83.10 85 GLN A CA 1
ATOM 648 C C . GLN A 1 85 ? -10.808 10.109 59.662 0.76 92.08 85 GLN A C 1
ATOM 649 O O . GLN A 1 85 ? -11.480 9.124 59.366 0.76 89.95 85 GLN A O 1
ATOM 651 N N . ILE A 1 86 ? -10.704 11.149 58.845 1.00 88.20 86 ILE A N 1
ATOM 652 C CA . ILE A 1 86 ? -11.447 11.162 57.597 1.00 76.78 86 ILE A CA 1
ATOM 653 C C . ILE A 1 86 ? -10.599 10.692 56.442 1.00 67.45 86 ILE A C 1
ATOM 654 O O . ILE A 1 86 ? -9.585 11.257 56.133 1.00 82.08 86 ILE A O 1
ATOM 659 N N . LYS A 1 87 ? -11.049 9.634 55.810 1.00 64.24 87 LYS A N 1
ATOM 660 C CA . LYS A 1 87 ? -10.301 9.060 54.726 1.00 81.80 87 LYS A CA 1
ATOM 661 C C . LYS A 1 87 ? -10.549 9.699 53.397 1.00 63.32 87 LYS A C 1
ATOM 662 O O . LYS A 1 87 ? -11.670 9.906 53.019 1.00 65.75 87 LYS A O 1
ATOM 666 N N . LYS A 1 88 ? -9.460 10.020 52.721 1.00 60.73 88 LYS A N 1
ATOM 667 C CA . LYS A 1 88 ? -9.500 10.605 51.388 1.00 50.44 88 LYS A CA 1
ATOM 668 C C . LYS A 1 88 ? -8.799 9.688 50.405 1.00 43.54 88 LYS A C 1
ATOM 669 O O . LYS A 1 88 ? -7.900 8.933 50.794 1.00 53.24 88 LYS A O 1
ATOM 675 N N . PHE A 1 89 ? -9.185 9.761 49.133 1.00 46.06 89 PHE A N 1
ATOM 676 C CA . PHE A 1 89 ? -8.370 9.168 48.085 1.00 40.36 89 PHE A CA 1
ATOM 677 C C . PHE A 1 89 ? -7.517 10.256 47.435 1.00 38.84 89 PHE A C 1
ATOM 678 O O . PHE A 1 89 ? -7.873 10.806 46.396 1.00 32.79 89 PHE A O 1
ATOM 686 N N . LYS A 1 90 ? -6.386 10.553 48.060 1.00 37.97 90 LYS A N 1
ATOM 687 C CA . LYS A 1 90 ? -5.503 11.628 47.614 1.00 43.46 90 LYS A CA 1
ATOM 688 C C . LYS A 1 90 ? -4.145 11.088 47.181 1.00 43.69 90 LYS A C 1
ATOM 689 O O . LYS A 1 90 ? -3.621 10.166 47.805 1.00 46.58 90 LYS A O 1
ATOM 695 N N . ASN A 1 91 ? -3.581 11.651 46.110 1.00 45.23 91 ASN A N 1
ATOM 696 C CA . ASN A 1 91 ? -2.215 11.322 45.720 1.00 49.88 91 ASN A CA 1
ATOM 697 C C . ASN A 1 91 ? -1.205 12.369 46.207 1.00 56.60 91 ASN A C 1
ATOM 698 O O . ASN A 1 91 ? -1.564 13.503 46.521 1.00 55.12 91 ASN A O 1
ATOM 703 N N . ILE A 1 92 ? 0.063 11.983 46.259 1.00 66.49 92 ILE A N 1
ATOM 704 C CA . ILE A 1 92 ? 1.132 12.921 46.577 1.00 68.50 92 ILE A CA 1
ATOM 705 C C . ILE A 1 92 ? 1.807 13.353 45.278 1.00 68.52 92 ILE A C 1
ATOM 706 O O . ILE A 1 92 ? 2.452 12.537 44.621 1.00 68.52 92 ILE A O 1
ATOM 711 N N . LYS A 1 93 ? 1.649 14.623 44.907 1.00 65.42 93 LYS A N 1
ATOM 712 C CA . LYS A 1 93 ? 2.142 15.122 43.621 1.00 56.99 93 LYS A CA 1
ATOM 713 C C . LYS A 1 93 ? 3.616 14.786 43.405 1.00 81.84 93 LYS A C 1
ATOM 714 O O . LYS A 1 93 ? 4.447 15.024 44.285 1.00 67.89 93 LYS A O 1
ATOM 720 N N . ASN A 1 94 ? 3.904 14.209 42.253 1.00 81.71 94 ASN A N 1
ATOM 721 C CA . ASN A 1 94 ? 5.236 13.811 41.852 1.00 65.95 94 ASN A CA 1
ATOM 722 C C . ASN A 1 94 ? 5.913 12.832 42.795 1.00 87.59 94 ASN A C 1
ATOM 723 O O . ASN A 1 94 ? 7.108 12.906 43.009 1.00 91.04 94 ASN A O 1
ATOM 728 N N . LYS A 1 95 ? 5.157 11.911 43.361 1.00 74.36 95 LYS A N 1
ATOM 729 C CA . LYS A 1 95 ? 5.722 10.925 44.249 1.00 74.27 95 LYS A CA 1
ATOM 730 C C . LYS A 1 95 ? 5.210 9.559 43.865 1.00 78.09 95 LYS A C 1
ATOM 731 O O . LYS A 1 95 ? 4.263 9.072 44.442 1.00 88.39 95 LYS A O 1
ATOM 737 N N . HIS A 1 96 ? 5.825 8.935 42.883 0.85 81.63 96 HIS A N 1
ATOM 738 C CA . HIS A 1 96 ? 5.359 7.638 42.435 0.88 81.11 96 HIS A CA 1
ATOM 739 C C . HIS A 1 96 ? 5.428 6.599 43.521 0.88 74.86 96 HIS A C 1
ATOM 740 O O . HIS A 1 96 ? 6.386 6.541 44.254 0.86 87.27 96 HIS A O 1
ATOM 747 N N . LEU A 1 97 ? 4.395 5.778 43.612 1.00 69.49 97 LEU A N 1
ATOM 748 C CA . LEU A 1 97 ? 4.312 4.785 44.678 1.00 77.20 97 LEU A CA 1
ATOM 749 C C . LEU A 1 97 ? 4.364 3.354 44.157 1.00 74.00 97 LEU A C 1
ATOM 750 O O . LEU A 1 97 ? 4.105 3.096 42.981 1.00 64.37 97 LEU A O 1
ATOM 755 N N . LYS A 1 98 ? 4.690 2.430 45.054 1.00 71.72 98 LYS A N 1
ATOM 756 C CA . LYS A 1 98 ? 4.701 1.011 44.732 0.96 79.67 98 LYS A CA 1
ATOM 757 C C . LYS A 1 98 ? 3.277 0.476 44.613 0.95 67.13 98 LYS A C 1
ATOM 758 O O . LYS A 1 98 ? 2.362 0.956 45.280 0.96 66.69 98 LYS A O 1
ATOM 764 N N . ASN A 1 99 ? 3.099 -0.513 43.748 1.00 50.74 99 ASN A N 1
ATOM 765 C CA . ASN A 1 99 ? 1.796 -1.123 43.542 1.00 46.46 99 ASN A CA 1
ATOM 766 C C . ASN A 1 99 ? 1.759 -2.480 44.229 1.00 52.90 99 ASN A C 1
ATOM 767 O O . ASN A 1 99 ? 1.973 -3.518 43.602 1.00 62.20 99 ASN A O 1
ATOM 772 N N . LYS A 1 100 ? 1.486 -2.466 45.526 1.00 51.78 100 LYS A N 1
ATOM 773 C CA . LYS A 1 100 ? 1.674 -3.658 46.342 1.00 59.09 100 LYS A CA 1
ATOM 774 C C . LYS A 1 100 ? 0.682 -4.769 46.007 1.00 50.08 100 LYS A C 1
ATOM 775 O O . LYS A 1 100 ? 0.996 -5.944 46.161 1.00 60.33 100 LYS A O 1
ATOM 781 N N . PHE A 1 101 ? -0.508 -4.412 45.532 1.00 37.24 101 PHE A N 1
ATOM 782 C CA . PHE A 1 101 ? -1.547 -5.425 45.381 1.00 45.04 101 PHE A CA 1
ATOM 783 C C . PHE A 1 101 ? -1.974 -5.680 43.926 1.00 45.27 101 PHE A C 1
ATOM 784 O O . PHE A 1 101 ? -3.073 -6.191 43.662 1.00 34.33 101 PHE A O 1
ATOM 792 N N . ASN A 1 102 ? -1.081 -5.346 42.996 1.00 37.46 102 ASN A N 1
ATOM 793 C CA . ASN A 1 102 ? -1.341 -5.455 41.557 1.00 30.48 102 ASN A CA 1
ATOM 794 C C . ASN A 1 102 ? -2.652 -4.804 41.155 1.00 29.95 102 ASN A C 1
ATOM 795 O O . ASN A 1 102 ? -3.432 -5.366 40.388 1.00 41.44 102 ASN A O 1
ATOM 800 N N . LEU A 1 103 ? -2.911 -3.624 41.707 1.00 29.67 103 LEU A N 1
ATOM 801 C CA . LEU A 1 103 ? -4.087 -2.848 41.337 1.00 31.54 103 LEU A CA 1
ATOM 802 C C . LEU A 1 103 ? -4.027 -2.523 39.853 1.00 34.63 103 LEU A C 1
ATOM 803 O O . LEU A 1 103 ? -2.997 -2.069 39.368 1.00 33.27 103 LEU A O 1
ATOM 808 N N . TYR A 1 104 ? -5.117 -2.749 39.129 1.00 32.06 104 TYR A N 1
ATOM 809 C CA . TYR A 1 104 ? -5.176 -2.303 37.746 1.00 33.50 104 TYR A CA 1
ATOM 810 C C . TYR A 1 104 ? -6.570 -1.830 37.399 1.00 41.00 104 TYR A C 1
ATOM 811 O O . TYR A 1 104 ? -7.543 -2.152 38.085 1.00 31.56 104 TYR A O 1
ATOM 820 N N . VAL A 1 105 ? -6.647 -1.060 36.321 1.00 38.50 105 VAL A N 1
ATOM 821 C CA . VAL A 1 105 ? -7.905 -0.514 35.837 1.00 32.76 105 VAL A CA 1
ATOM 822 C C . VAL A 1 105 ? -8.458 -1.424 34.752 1.00 29.05 105 VAL A C 1
ATOM 823 O O . VAL A 1 105 ? -7.757 -1.761 33.801 1.00 31.64 105 VAL A O 1
ATOM 827 N N . ILE A 1 106 ? -9.712 -1.841 34.905 1.00 31.20 106 ILE A N 1
ATOM 828 C CA . ILE A 1 106 ? -10.359 -2.680 33.898 1.00 26.57 106 ILE A CA 1
ATOM 829 C C . ILE A 1 106 ? -10.994 -1.803 32.822 1.00 27.83 106 ILE A C 1
ATOM 830 O O . ILE A 1 106 ? -10.899 -2.074 31.635 1.00 31.38 106 ILE A O 1
ATOM 835 N N . ASN A 1 107 ? -11.651 -0.741 33.256 1.00 28.15 107 ASN A N 1
ATOM 836 C CA . ASN A 1 107 ? -12.247 0.193 32.319 1.00 30.72 107 ASN A CA 1
ATOM 837 C C . ASN A 1 107 ? -12.368 1.528 33.029 1.00 31.18 107 ASN A C 1
ATOM 838 O O . ASN A 1 107 ? -12.993 1.621 34.060 1.00 26.93 107 ASN A O 1
ATOM 843 N N . GLU A 1 108 ? -11.721 2.534 32.514 1.00 31.94 108 GLU A N 1
ATOM 844 C CA . GLU A 1 108 ? -11.751 3.832 33.117 1.00 26.90 108 GLU A CA 1
ATOM 845 C C . GLU A 1 108 ? -13.041 4.642 32.997 1.00 26.02 108 GLU A C 1
ATOM 846 O O . GLU A 1 108 ? -13.248 5.529 33.748 1.00 24.93 108 GLU A O 1
ATOM 852 N N . ASP A 1 109 ? -13.844 4.345 31.990 1.00 24.74 109 ASP A N 1
ATOM 853 C CA . ASP A 1 109 ? -15.071 5.072 31.680 1.00 36.33 109 ASP A CA 1
ATOM 854 C C . ASP A 1 109 ? -16.002 4.122 30.937 1.00 29.75 109 ASP A C 1
ATOM 855 O O . ASP A 1 109 ? -15.977 4.064 29.746 1.00 39.77 109 ASP A O 1
ATOM 860 N N . ILE A 1 110 ? -16.805 3.383 31.664 1.00 27.98 110 ILE A N 1
ATOM 861 C CA . ILE A 1 110 ? -17.619 2.352 31.097 1.00 30.23 110 ILE A CA 1
ATOM 862 C C . ILE A 1 110 ? -18.570 2.857 30.047 1.00 39.80 110 ILE A C 1
ATOM 863 O O . ILE A 1 110 ? -18.681 2.260 29.017 1.00 37.62 110 ILE A O 1
ATOM 868 N N . GLU A 1 111 ? -19.215 3.966 30.309 1.00 32.62 111 GLU A N 1
ATOM 869 C CA . GLU A 1 111 ? -20.149 4.523 29.334 1.00 34.32 111 GLU A CA 1
ATOM 870 C C . GLU A 1 111 ? -19.480 5.541 28.412 1.00 42.09 111 GLU A C 1
ATOM 871 O O . GLU A 1 111 ? -20.156 6.234 27.658 1.00 34.30 111 GLU A O 1
ATOM 877 N N . LYS A 1 112 ? -18.152 5.617 28.482 1.00 31.36 112 LYS A N 1
ATOM 878 C CA . LYS A 1 112 ? -17.354 6.506 27.639 1.00 45.49 112 LYS A CA 1
ATOM 879 C C . LYS A 1 112 ? -17.827 7.965 27.625 1.00 34.06 112 LYS A C 1
ATOM 880 O O . LYS A 1 112 ? -17.859 8.609 26.566 1.00 42.45 112 LYS A O 1
ATOM 886 N N . ARG A 1 113 ? -18.183 8.492 28.789 1.00 30.71 113 ARG A N 1
ATOM 887 C CA . ARG A 1 113 ? -18.657 9.870 28.874 1.00 33.80 113 ARG A CA 1
ATOM 888 C C . ARG A 1 113 ? -17.567 10.866 28.524 1.00 30.21 113 ARG A C 1
ATOM 889 O O . ARG A 1 113 ? -17.841 11.914 27.973 1.00 36.53 113 ARG A O 1
ATOM 897 N N . ILE A 1 114 ? -16.327 10.532 28.863 1.00 29.71 114 ILE A N 1
ATOM 898 C CA . ILE A 1 114 ? -15.192 11.413 28.622 1.00 33.78 114 ILE A CA 1
ATOM 899 C C . ILE A 1 114 ? -14.225 10.849 27.566 1.00 35.43 114 ILE A C 1
ATOM 900 O O . ILE A 1 114 ? -13.640 11.601 26.779 1.00 35.75 114 ILE A O 1
ATOM 905 N N . THR A 1 115 ? -14.095 9.526 27.528 1.00 35.74 115 THR A N 1
ATOM 906 C CA . THR A 1 115 ? -13.126 8.861 26.644 1.00 30.89 115 THR A CA 1
ATOM 907 C C . THR A 1 115 ? -13.604 8.750 25.205 1.00 41.36 115 THR A C 1
ATOM 908 O O . THR A 1 115 ? -12.858 8.349 24.320 1.00 52.20 115 THR A O 1
ATOM 912 N N . LYS A 1 116 ? -14.860 9.101 24.975 1.00 35.35 116 LYS A N 1
ATOM 913 C CA . LYS A 1 116 ? -15.329 9.364 23.630 1.00 35.38 116 LYS A CA 1
ATOM 914 C C . LYS A 1 116 ? -14.459 10.434 22.961 1.00 40.45 116 LYS A C 1
ATOM 915 O O . LYS A 1 116 ? -14.342 10.466 21.738 1.00 49.97 116 LYS A O 1
ATOM 921 N N . ASN A 1 117 ? -13.852 11.306 23.773 1.00 48.25 117 ASN A N 1
ATOM 922 C CA . ASN A 1 117 ? -13.014 12.403 23.276 1.00 49.34 117 ASN A CA 1
ATOM 923 C C . ASN A 1 117 ? -11.696 11.922 22.689 1.00 48.00 117 ASN A C 1
ATOM 924 O O . ASN A 1 117 ? -11.056 12.646 21.926 1.00 38.73 117 ASN A O 1
ATOM 929 N N . GLY A 1 118 ? -11.289 10.711 23.072 1.00 47.17 118 GLY A N 1
ATOM 930 C CA . GLY A 1 118 ? -10.131 10.062 22.482 1.00 52.97 118 GLY A CA 1
ATOM 931 C C . GLY A 1 118 ? -9.175 9.417 23.471 1.00 53.78 118 GLY A C 1
ATOM 932 O O . GLY A 1 118 ? -9.426 9.379 24.677 1.00 58.26 118 GLY A O 1
ATOM 933 N N . ILE A 1 119 ? -8.069 8.910 22.942 1.00 47.89 119 ILE A N 1
ATOM 934 C CA . ILE A 1 119 ? -7.056 8.213 23.730 1.00 33.02 119 ILE A CA 1
ATOM 935 C C . ILE A 1 119 ? -6.492 9.088 24.854 1.00 32.33 119 ILE A C 1
ATOM 936 O O . ILE A 1 119 ? -6.264 8.615 25.965 1.00 42.85 119 ILE A O 1
ATOM 941 N N . LEU A 1 120 ? -6.267 10.363 24.542 1.00 32.67 120 LEU A N 1
ATOM 942 C CA . LEU A 1 120 ? -5.726 11.328 25.497 1.00 41.28 120 LEU A CA 1
ATOM 943 C C . LEU A 1 120 ? -6.471 11.262 26.822 1.00 38.10 120 LEU A C 1
ATOM 944 O O . LEU A 1 120 ? -5.866 11.142 27.891 1.00 33.79 120 LEU A O 1
ATOM 949 N N . GLU A 1 121 ? -7.794 11.326 26.745 1.00 35.00 121 GLU A N 1
ATOM 950 C CA . GLU A 1 121 ? -8.618 11.299 27.943 1.00 42.44 121 GLU A CA 1
ATOM 951 C C . GLU A 1 121 ? -8.507 9.955 28.663 1.00 27.87 121 GLU A C 1
ATOM 952 O O . GLU A 1 121 ? -8.447 9.906 29.889 1.00 34.46 121 GLU A O 1
ATOM 958 N N . GLU A 1 122 ? -8.470 8.869 27.895 1.00 31.89 122 GLU A N 1
ATOM 959 C CA . GLU A 1 122 ? -8.358 7.532 28.472 1.00 30.42 122 GLU A CA 1
ATOM 960 C C . GLU A 1 122 ? -7.089 7.399 29.294 1.00 34.74 122 GLU A C 1
ATOM 961 O O . GLU A 1 122 ? -7.104 6.969 30.448 1.00 32.39 122 GLU A O 1
ATOM 967 N N . VAL A 1 123 ? -5.985 7.747 28.655 1.00 26.68 123 VAL A N 1
ATOM 968 C CA . VAL A 1 123 ? -4.674 7.676 29.275 1.00 27.28 123 VAL A CA 1
ATOM 969 C C . VAL A 1 123 ? -4.624 8.518 30.557 1.00 36.31 123 VAL A C 1
ATOM 970 O O . VAL A 1 123 ? -4.141 8.060 31.582 1.00 29.56 123 VAL A O 1
ATOM 974 N N . ILE A 1 124 ? -5.148 9.736 30.515 1.00 31.96 124 ILE A N 1
ATOM 975 C CA . ILE A 1 124 ? -5.097 10.597 31.702 1.00 26.97 124 ILE A CA 1
ATOM 976 C C . ILE A 1 124 ? -5.999 10.082 32.812 1.00 42.05 124 ILE A C 1
ATOM 977 O O . ILE A 1 124 ? -5.619 10.062 33.981 1.00 26.78 124 ILE A O 1
ATOM 982 N N . LEU A 1 125 ? -7.191 9.642 32.438 1.00 29.13 125 LEU A N 1
ATOM 983 C CA . LEU A 1 125 ? -8.137 9.090 33.394 1.00 28.88 125 LEU A CA 1
ATOM 984 C C . LEU A 1 125 ? -7.559 7.829 34.033 1.00 32.82 125 LEU A C 1
ATOM 985 O O . LEU A 1 125 ? -7.701 7.600 35.234 1.00 32.86 125 LEU A O 1
ATOM 990 N N . ASN A 1 126 ? -6.897 7.009 33.222 1.00 34.11 126 ASN A N 1
ATOM 991 C CA . ASN A 1 126 ? -6.282 5.801 33.738 1.00 31.60 126 ASN A CA 1
ATOM 992 C C . ASN A 1 126 ? -5.232 6.157 34.795 1.00 30.90 126 ASN A C 1
ATOM 993 O O . ASN A 1 126 ? -5.216 5.585 35.889 1.00 33.69 126 ASN A O 1
ATOM 998 N N . LYS A 1 127 ? -4.364 7.105 34.457 1.00 39.66 127 LYS A N 1
ATOM 999 C CA . LYS A 1 127 ? -3.321 7.565 35.375 1.00 43.34 127 LYS A CA 1
ATOM 1000 C C . LYS A 1 127 ? -3.937 8.139 36.650 1.00 44.66 127 LYS A C 1
ATOM 1001 O O . LYS A 1 127 ? -3.455 7.912 37.751 1.00 27.74 127 LYS A O 1
ATOM 1007 N N . MET A 1 128 ? -5.012 8.895 36.500 1.00 30.60 128 MET A N 1
ATOM 1008 C CA . MET A 1 128 ? -5.630 9.517 37.656 1.00 26.56 128 MET A CA 1
ATOM 1009 C C . MET A 1 128 ? -6.178 8.467 38.628 1.00 37.77 128 MET A C 1
ATOM 1010 O O . MET A 1 128 ? -6.043 8.599 39.839 1.00 34.09 128 MET A O 1
ATOM 1015 N N . LEU A 1 129 ? -6.769 7.410 38.083 1.00 34.95 129 LEU A N 1
ATOM 1016 C CA . LEU A 1 129 ? -7.397 6.378 38.896 1.00 37.62 129 LEU A CA 1
ATOM 1017 C C . LEU A 1 129 ? -6.382 5.624 39.725 1.00 30.37 129 LEU A C 1
ATOM 1018 O O . LEU A 1 129 ? -6.589 5.390 40.925 1.00 43.66 129 LEU A O 1
ATOM 1023 N N . LEU A 1 130 ? -5.282 5.233 39.087 1.00 29.94 130 LEU A N 1
ATOM 1024 C CA . LEU A 1 130 ? -4.211 4.550 39.808 1.00 26.88 130 LEU A CA 1
ATOM 1025 C C . LEU A 1 130 ? -3.624 5.439 40.885 1.00 32.85 130 LEU A C 1
ATOM 1026 O O . LEU A 1 130 ? -3.255 4.960 41.959 1.00 39.07 130 LEU A O 1
ATOM 1031 N N . SER A 1 131 ? -3.548 6.738 40.600 1.00 38.34 131 SER A N 1
ATOM 1032 C CA . SER A 1 131 ? -2.828 7.644 41.476 1.00 27.59 131 SER A CA 1
ATOM 1033 C C . SER A 1 131 ? -3.624 8.004 42.728 1.00 42.00 131 SER A C 1
ATOM 1034 O O . SER A 1 131 ? -3.036 8.262 43.768 1.00 36.21 131 SER A O 1
ATOM 1037 N N . ILE A 1 132 ? -4.952 8.012 42.650 1.00 27.39 132 ILE A N 1
ATOM 1038 C CA . ILE A 1 132 ? -5.738 8.299 43.842 1.00 50.63 132 ILE A CA 1
ATOM 1039 C C . ILE A 1 132 ? -5.977 7.030 44.671 1.00 28.31 132 ILE A C 1
ATOM 1040 O O . ILE A 1 132 ? -6.288 7.108 45.856 1.00 32.85 132 ILE A O 1
ATOM 1045 N N . LEU A 1 133 ? -5.808 5.868 44.052 1.00 34.44 133 LEU A N 1
ATOM 1046 C CA . LEU A 1 133 ? -6.019 4.603 44.750 1.00 35.76 133 LEU A CA 1
ATOM 1047 C C . LEU A 1 133 ? -4.766 4.084 45.442 1.00 47.48 133 LEU A C 1
ATOM 1048 O O . LEU A 1 133 ? -4.823 3.687 46.602 1.00 42.55 133 LEU A O 1
ATOM 1053 N N . LEU A 1 134 ? -3.639 4.074 44.731 1.00 31.20 134 LEU A N 1
ATOM 1054 C CA . LEU A 1 134 ? -2.416 3.478 45.268 1.00 39.77 134 LEU A CA 1
ATOM 1055 C C . LEU A 1 134 ? -1.985 4.104 46.590 1.00 41.69 134 LEU A C 1
ATOM 1056 O O . LEU A 1 134 ? -1.900 5.330 46.721 1.00 39.77 134 LEU A O 1
ATOM 1061 N N . GLY A 1 135 ? -1.738 3.258 47.583 1.00 45.90 135 GLY A N 1
ATOM 1062 C CA . GLY A 1 135 ? -1.354 3.738 48.896 1.00 45.66 135 GLY A CA 1
ATOM 1063 C C . GLY A 1 135 ? -2.564 3.979 49.783 1.00 41.50 135 GLY A C 1
ATOM 1064 O O . GLY A 1 135 ? -2.431 4.162 50.989 1.00 70.91 135 GLY A O 1
ATOM 1065 N N . ASN A 1 136 ? -3.748 3.975 49.180 1.00 43.94 136 ASN A N 1
ATOM 1066 C CA . ASN A 1 136 ? -4.977 4.246 49.913 1.00 47.08 136 ASN A CA 1
ATOM 1067 C C . ASN A 1 136 ? -5.885 3.022 49.952 1.00 47.91 136 ASN A C 1
ATOM 1068 O O . ASN A 1 136 ? -7.078 3.141 50.229 1.00 47.36 136 ASN A O 1
ATOM 1073 N N . GLU A 1 137 ? -5.318 1.848 49.669 1.00 34.79 137 GLU A N 1
ATOM 1074 C CA . GLU A 1 137 ? -6.095 0.614 49.592 1.00 53.82 137 GLU A CA 1
ATOM 1075 C C . GLU A 1 137 ? -6.751 0.255 50.925 1.00 34.93 137 GLU A C 1
ATOM 1076 O O . GLU A 1 137 ? -7.806 -0.376 50.949 1.00 41.25 137 GLU A O 1
ATOM 1082 N N . GLU A 1 138 ? -6.157 0.678 52.037 1.00 45.38 138 GLU A N 1
ATOM 1083 C CA . GLU A 1 138 ? -6.789 0.413 53.327 1.00 48.25 138 GLU A CA 1
ATOM 1084 C C . GLU A 1 138 ? -8.190 1.019 53.363 1.00 55.63 138 GLU A C 1
ATOM 1085 O O . GLU A 1 138 ? -9.042 0.549 54.105 1.00 43.80 138 GLU A O 1
ATOM 1091 N N . ASN A 1 139 ? -8.444 2.027 52.528 1.00 42.36 139 ASN A N 1
ATOM 1092 C CA . ASN A 1 139 ? -9.781 2.617 52.452 1.00 49.80 139 ASN A CA 1
ATOM 1093 C C . ASN A 1 139 ? -10.815 1.638 51.914 1.00 43.93 139 ASN A C 1
ATOM 1094 O O . ASN A 1 139 ? -12.006 1.766 52.193 1.00 43.36 139 ASN A O 1
ATOM 1099 N N . LEU A 1 140 ? -10.370 0.659 51.139 1.00 40.70 140 LEU A N 1
ATOM 1100 C CA . LEU A 1 140 ? -11.311 -0.276 50.526 1.00 37.67 140 LEU A CA 1
ATOM 1101 C C . LEU A 1 140 ? -11.888 -1.289 51.529 1.00 57.47 140 LEU A C 1
ATOM 1102 O O . LEU A 1 140 ? -12.894 -1.947 51.242 1.00 45.23 140 LEU A O 1
ATOM 1107 N N . LEU A 1 141 ? -11.255 -1.413 52.697 1.00 43.63 141 LEU A N 1
ATOM 1108 C CA . LEU A 1 141 ? -11.695 -2.381 53.703 1.00 43.60 141 LEU A CA 1
ATOM 1109 C C . LEU A 1 141 ? -13.164 -2.220 54.078 1.00 50.28 141 LEU A C 1
ATOM 1110 O O . LEU A 1 141 ? -13.866 -3.200 54.305 1.00 52.48 141 LEU A O 1
ATOM 1115 N N . GLN A 1 142 ? -13.628 -0.980 54.128 1.00 45.69 142 GLN A N 1
ATOM 1116 C CA . GLN A 1 142 ? -14.982 -0.702 54.592 1.00 68.86 142 GLN A CA 1
ATOM 1117 C C . GLN A 1 142 ? -16.035 -0.711 53.487 1.00 71.76 142 GLN A C 1
ATOM 1118 O O . GLN A 1 142 ? -17.210 -0.454 53.751 1.00 71.57 142 GLN A O 1
ATOM 1124 N N . ILE A 1 143 ? -15.619 -1.000 52.258 1.00 56.04 143 ILE A N 1
ATOM 1125 C CA . ILE A 1 143 ? -16.544 -0.999 51.128 1.00 60.91 143 ILE A CA 1
ATOM 1126 C C . ILE A 1 143 ? -17.260 -2.342 50.984 1.00 69.60 143 ILE A C 1
ATOM 1127 O O . ILE A 1 143 ? -16.621 -3.391 50.863 1.00 63.32 143 ILE A O 1
ATOM 1132 N N . SER A 1 144 ? -18.590 -2.297 50.996 1.00 60.75 144 SER A N 1
ATOM 1133 C CA . SER A 1 144 ? -19.407 -3.499 50.870 1.00 48.29 144 SER A CA 1
ATOM 1134 C C . SER A 1 144 ? -19.758 -3.807 49.412 1.00 70.10 144 SER A C 1
ATOM 1135 O O . SER A 1 144 ? -19.730 -2.927 48.547 1.00 72.40 144 SER A O 1
ATOM 1138 N N . MET B 2 1 ? 1.877 -34.185 49.536 1.00 65.42 1 MET B N 1
ATOM 1139 C CA . MET B 2 1 ? 0.966 -33.119 49.912 1.00 44.06 1 MET B CA 1
ATOM 1140 C C . MET B 2 1 ? -0.450 -33.370 49.419 1.00 53.46 1 MET B C 1
ATOM 1141 O O . MET B 2 1 ? -0.662 -33.593 48.229 1.00 51.87 1 MET B O 1
ATOM 1146 N N . GLN B 2 2 ? -1.404 -33.279 50.328 1.00 49.09 2 GLN B N 1
ATOM 1147 C CA . GLN B 2 2 ? -2.781 -33.436 49.962 1.00 43.92 2 GLN B CA 1
ATOM 1148 C C . GLN B 2 2 ? -3.187 -32.277 49.093 1.00 39.36 2 GLN B C 1
ATOM 1149 O O . GLN B 2 2 ? -2.818 -31.180 49.326 1.00 45.57 2 GLN B O 1
ATOM 1155 N N . THR B 2 3 ? -3.963 -32.574 48.091 1.00 39.00 3 THR B N 1
ATOM 1156 C CA . THR B 2 3 ? -4.428 -31.606 47.144 1.00 37.54 3 THR B CA 1
ATOM 1157 C C . THR B 2 3 ? -5.920 -31.679 47.058 1.00 36.86 3 THR B C 1
ATOM 1158 O O . THR B 2 3 ? -6.521 -32.361 47.806 1.00 37.36 3 THR B O 1
ATOM 1162 N N . THR B 2 4 ? -6.515 -30.910 46.172 1.00 35.87 4 THR B N 1
ATOM 1163 C CA . THR B 2 4 ? -7.949 -30.910 46.017 1.00 43.88 4 THR B CA 1
ATOM 1164 C C . THR B 2 4 ? -8.380 -30.434 44.628 1.00 34.83 4 THR B C 1
ATOM 1165 O O . THR B 2 4 ? -7.708 -29.670 44.047 1.00 36.69 4 THR B O 1
ATOM 1169 N N . THR B 2 5 ? -9.506 -30.875 44.127 1.00 35.20 5 THR B N 1
ATOM 1170 C CA . THR B 2 5 ? -10.024 -30.362 42.845 1.00 34.85 5 THR B CA 1
ATOM 1171 C C . THR B 2 5 ? -10.891 -29.121 43.031 1.00 50.17 5 THR B C 1
ATOM 1172 O O . THR B 2 5 ? -11.348 -28.516 42.054 1.00 33.27 5 THR B O 1
ATOM 1176 N N . LEU B 2 6 ? -11.111 -28.737 44.286 1.00 33.13 6 LEU B N 1
ATOM 1177 C CA . LEU B 2 6 ? -11.890 -27.525 44.587 1.00 32.18 6 LEU B CA 1
ATOM 1178 C C . LEU B 2 6 ? -13.290 -27.576 43.954 1.00 32.84 6 LEU B C 1
ATOM 1179 O O . LEU B 2 6 ? -13.726 -26.619 43.320 1.00 38.85 6 LEU B O 1
ATOM 1184 N N . ASN B 2 7 ? -13.941 -28.734 44.099 1.00 37.19 7 ASN B N 1
ATOM 1185 C CA . ASN B 2 7 ? -15.337 -28.981 43.709 1.00 58.85 7 ASN B CA 1
ATOM 1186 C C . ASN B 2 7 ? -15.520 -29.294 42.226 1.00 53.03 7 ASN B C 1
ATOM 1187 O O . ASN B 2 7 ? -16.631 -29.535 41.765 1.00 42.95 7 ASN B O 1
ATOM 1192 N N . TRP B 2 8 ? -14.424 -29.319 41.483 1.00 34.83 8 TRP B N 1
ATOM 1193 C CA . TRP B 2 8 ? -14.474 -29.791 40.107 1.00 45.84 8 TRP B CA 1
ATOM 1194 C C . TRP B 2 8 ? -14.358 -31.300 40.109 1.00 47.13 8 TRP B C 1
ATOM 1195 O O . TRP B 2 8 ? -14.070 -31.897 41.144 1.00 43.32 8 TRP B O 1
ATOM 1206 N N . ASP B 2 9 ? -14.595 -31.926 38.965 1.00 49.09 9 ASP B N 1
ATOM 1207 C CA . ASP B 2 9 ? -14.520 -33.382 38.893 1.00 43.11 9 ASP B CA 1
ATOM 1208 C C . ASP B 2 9 ? -13.135 -33.820 38.457 1.00 41.01 9 ASP B C 1
ATOM 1209 O O . ASP B 2 9 ? -12.608 -34.838 38.892 1.00 43.02 9 ASP B O 1
ATOM 1214 N N . THR B 2 10 ? -12.535 -33.006 37.613 1.00 45.20 10 THR B N 1
ATOM 1215 C CA . THR B 2 10 ? -11.308 -33.380 36.966 1.00 44.47 10 THR B CA 1
ATOM 1216 C C . THR B 2 10 ? -10.469 -32.120 36.743 1.00 39.41 10 THR B C 1
ATOM 1217 O O . THR B 2 10 ? -11.009 -31.055 36.465 1.00 38.29 10 THR B O 1
ATOM 1221 N N . VAL B 2 11 ? -9.157 -32.227 36.922 1.00 39.39 11 VAL B N 1
ATOM 1222 C CA . VAL B 2 11 ? -8.268 -31.067 36.873 1.00 39.16 11 VAL B CA 1
ATOM 1223 C C . VAL B 2 11 ? -6.964 -31.424 36.155 1.00 38.96 11 VAL B C 1
ATOM 1224 O O . VAL B 2 11 ? -6.325 -32.419 36.466 1.00 40.25 11 VAL B O 1
ATOM 1228 N N . TYR B 2 12 ? -6.571 -30.593 35.200 1.00 38.50 12 TYR B N 1
ATOM 1229 C CA . TYR B 2 12 ? -5.410 -30.864 34.368 1.00 41.97 12 TYR B CA 1
ATOM 1230 C C . TYR B 2 12 ? -4.495 -29.636 34.373 1.00 51.34 12 TYR B C 1
ATOM 1231 O O . TYR B 2 12 ? -4.783 -28.618 33.741 1.00 39.05 12 TYR B O 1
ATOM 1240 N N . ALA B 2 13 ? -3.395 -29.723 35.109 1.00 39.09 13 ALA B N 1
ATOM 1241 C CA . ALA B 2 13 ? -2.553 -28.554 35.317 1.00 37.07 13 ALA B CA 1
ATOM 1242 C C . ALA B 2 13 ? -1.203 -28.696 34.650 1.00 38.22 13 ALA B C 1
ATOM 1243 O O . ALA B 2 13 ? -0.458 -29.626 34.937 1.00 42.08 13 ALA B O 1
ATOM 1245 N N . VAL B 2 14 ? -0.891 -27.752 33.767 1.00 47.51 14 VAL B N 1
ATOM 1246 C CA . VAL B 2 14 ? 0.377 -27.745 33.052 1.00 38.70 14 VAL B CA 1
ATOM 1247 C C . VAL B 2 14 ? 1.122 -26.440 33.356 1.00 47.78 14 VAL B C 1
ATOM 1248 O O . VAL B 2 14 ? 0.513 -25.363 33.348 1.00 35.78 14 VAL B O 1
ATOM 1252 N N . PRO B 2 15 ? 2.440 -26.529 33.634 1.00 38.36 15 PRO B N 1
ATOM 1253 C CA . PRO B 2 15 ? 3.185 -25.308 33.949 1.00 40.22 15 PRO B CA 1
ATOM 1254 C C . PRO B 2 15 ? 3.113 -24.320 32.788 1.00 58.01 15 PRO B C 1
ATOM 1255 O O . PRO B 2 15 ? 2.981 -24.746 31.642 1.00 44.15 15 PRO B O 1
ATOM 1259 N N . ILE B 2 16 ? 3.180 -23.030 33.090 1.00 35.20 16 ILE B N 1
ATOM 1260 C CA . ILE B 2 16 ? 3.066 -21.982 32.081 1.00 34.65 16 ILE B CA 1
ATOM 1261 C C . ILE B 2 16 ? 4.274 -22.024 31.151 1.00 43.06 16 ILE B C 1
ATOM 1262 O O . ILE B 2 16 ? 4.155 -21.752 29.956 1.00 47.67 16 ILE B O 1
ATOM 1267 N N . ASN B 2 17 ? 5.429 -22.397 31.701 1.00 36.89 17 ASN B N 1
ATOM 1268 C CA . ASN B 2 17 ? 6.659 -22.483 30.913 1.00 43.62 17 ASN B CA 1
ATOM 1269 C C . ASN B 2 17 ? 6.526 -23.426 29.729 1.00 42.74 17 ASN B C 1
ATOM 1270 O O . ASN B 2 17 ? 6.995 -23.126 28.630 1.00 57.28 17 ASN B O 1
ATOM 1275 N N . ILE B 2 18 ? 5.888 -24.570 29.966 1.00 41.93 18 ILE B N 1
ATOM 1276 C CA . ILE B 2 18 ? 5.655 -25.557 28.916 1.00 49.61 18 ILE B CA 1
ATOM 1277 C C . ILE B 2 18 ? 4.793 -24.968 27.805 1.00 52.05 18 ILE B C 1
ATOM 1278 O O . ILE B 2 18 ? 5.038 -25.209 26.633 1.00 49.49 18 ILE B O 1
ATOM 1283 N N . VAL B 2 19 ? 3.795 -24.180 28.192 1.00 53.86 19 VAL B N 1
ATOM 1284 C CA . VAL B 2 19 ? 2.863 -23.580 27.250 1.00 51.50 19 VAL B CA 1
ATOM 1285 C C . VAL B 2 19 ? 3.543 -22.495 26.429 1.00 38.14 19 VAL B C 1
ATOM 1286 O O . VAL B 2 19 ? 3.432 -22.475 25.205 1.00 51.12 19 VAL B O 1
ATOM 1290 N N . ASN B 2 20 ? 4.257 -21.605 27.109 1.00 37.16 20 ASN B N 1
ATOM 1291 C CA . ASN B 2 20 ? 5.059 -20.591 26.433 1.00 47.32 20 ASN B CA 1
ATOM 1292 C C . ASN B 2 20 ? 6.092 -21.185 25.479 1.00 55.78 20 ASN B C 1
ATOM 1293 O O . ASN B 2 20 ? 6.242 -20.708 24.345 1.00 47.88 20 ASN B O 1
ATOM 1298 N N . GLU B 2 21 ? 6.804 -22.216 25.926 1.00 47.06 21 GLU B N 1
ATOM 1299 C CA . GLU B 2 21 ? 7.800 -22.864 25.067 1.00 55.60 21 GLU B CA 1
ATOM 1300 C C . GLU B 2 21 ? 7.161 -23.389 23.784 1.00 62.57 21 GLU B C 1
ATOM 1301 O O . GLU B 2 21 ? 7.743 -23.284 22.701 1.00 52.69 21 GLU B O 1
ATOM 1307 N N . ALA B 2 22 ? 5.959 -23.942 23.915 1.00 47.11 22 ALA B N 1
ATOM 1308 C CA . ALA B 2 22 ? 5.223 -24.452 22.768 1.00 57.31 22 ALA B CA 1
ATOM 1309 C C . ALA B 2 22 ? 4.874 -23.318 21.795 1.00 55.65 22 ALA B C 1
ATOM 1310 O O . ALA B 2 22 ? 4.912 -23.500 20.580 1.00 67.47 22 ALA B O 1
ATOM 1312 N N . ILE B 2 23 ? 4.537 -22.151 22.337 1.00 59.37 23 ILE B N 1
ATOM 1313 C CA . ILE B 2 23 ? 4.209 -20.984 21.515 1.00 40.60 23 ILE B CA 1
ATOM 1314 C C . ILE B 2 23 ? 5.431 -20.509 20.722 1.00 52.78 23 ILE B C 1
ATOM 1315 O O . ILE B 2 23 ? 5.349 -20.281 19.520 1.00 72.80 23 ILE B O 1
ATOM 1320 N N . LYS B 2 24 ? 6.575 -20.398 21.387 1.00 46.74 24 LYS B N 1
ATOM 1321 C CA . LYS B 2 24 ? 7.790 -19.958 20.716 1.00 69.43 24 LYS B CA 1
ATOM 1322 C C . LYS B 2 24 ? 8.226 -20.951 19.652 1.00 55.76 24 LYS B C 1
ATOM 1323 O O . LYS B 2 24 ? 8.906 -20.589 18.697 1.00 63.26 24 LYS B O 1
ATOM 1329 N N . LEU B 2 25 ? 7.828 -22.204 19.824 1.00 53.31 25 LEU B N 1
ATOM 1330 C CA . LEU B 2 25 ? 8.174 -23.240 18.866 1.00 51.31 25 LEU B CA 1
ATOM 1331 C C . LEU B 2 25 ? 7.282 -23.132 17.628 1.00 52.57 25 LEU B C 1
ATOM 1332 O O . LEU B 2 25 ? 7.743 -23.300 16.507 1.00 58.71 25 LEU B O 1
ATOM 1337 N N . LYS B 2 26 ? 6.007 -22.835 17.845 1.00 48.43 26 LYS B N 1
ATOM 1338 C CA . LYS B 2 26 ? 5.052 -22.771 16.754 1.00 48.78 26 LYS B CA 1
ATOM 1339 C C . LYS B 2 26 ? 4.950 -21.370 16.144 1.00 58.43 26 LYS B C 1
ATOM 1340 O O . LYS B 2 26 ? 4.303 -21.192 15.112 1.00 58.43 26 LYS B O 1
ATOM 1346 N N . HIS B 2 27 ? 5.602 -20.399 16.786 1.00 61.05 27 HIS B N 1
ATOM 1347 C CA . HIS B 2 27 ? 5.658 -18.999 16.331 1.00 44.18 27 HIS B CA 1
ATOM 1348 C C . HIS B 2 27 ? 4.323 -18.475 15.787 1.00 51.58 27 HIS B C 1
ATOM 1349 O O . HIS B 2 27 ? 4.252 -18.030 14.653 1.00 58.35 27 HIS B O 1
ATOM 1356 N N . PRO B 2 28 ? 3.248 -18.534 16.596 1.00 64.47 28 PRO B N 1
ATOM 1357 C CA . PRO B 2 28 ? 1.970 -18.016 16.103 1.00 56.08 28 PRO B CA 1
ATOM 1358 C C . PRO B 2 28 ? 1.881 -16.490 16.104 1.00 49.84 28 PRO B C 1
ATOM 1359 O O . PRO B 2 28 ? 0.934 -15.948 15.538 1.00 56.47 28 PRO B O 1
ATOM 1363 N N . THR B 2 29 ? 2.835 -15.819 16.746 1.00 58.51 29 THR B N 1
ATOM 1364 C CA . THR B 2 29 ? 2.848 -14.357 16.802 1.00 44.42 29 THR B CA 1
ATOM 1365 C C . THR B 2 29 ? 3.095 -13.741 15.420 1.00 56.25 29 THR B C 1
ATOM 1366 O O . THR B 2 29 ? 4.050 -14.116 14.742 1.00 48.21 29 THR B O 1
ATOM 1370 N N . PRO B 2 30 ? 2.231 -12.798 14.997 1.00 62.26 30 PRO B N 1
ATOM 1371 C CA . PRO B 2 30 ? 2.481 -12.048 13.752 1.00 50.85 30 PRO B CA 1
ATOM 1372 C C . PRO B 2 30 ? 3.782 -11.238 13.834 1.00 45.40 30 PRO B C 1
ATOM 1373 O O . PRO B 2 30 ? 4.169 -10.803 14.915 1.00 65.26 30 PRO B O 1
ATOM 1377 N N A GLU B 2 31 ? 4.449 -11.066 12.694 0.50 43.80 31 GLU B N 1
ATOM 1378 N N B GLU B 2 31 ? 4.437 -11.010 12.701 0.50 43.66 31 GLU B N 1
ATOM 1379 C CA A GLU B 2 31 ? 5.756 -10.412 12.651 0.50 45.82 31 GLU B CA 1
ATOM 1380 C CA B GLU B 2 31 ? 5.770 -10.410 12.727 0.50 44.45 31 GLU B CA 1
ATOM 1381 C C A GLU B 2 31 ? 5.622 -8.897 12.606 0.50 36.95 31 GLU B C 1
ATOM 1382 C C B GLU B 2 31 ? 5.785 -8.887 12.549 0.50 37.07 31 GLU B C 1
ATOM 1383 O O A GLU B 2 31 ? 5.855 -8.219 13.599 0.50 42.37 31 GLU B O 1
ATOM 1384 O O B GLU B 2 31 ? 6.300 -8.190 13.412 0.50 42.98 31 GLU B O 1
ATOM 1395 N N . ASN B 2 32 ? 5.245 -8.375 11.445 1.00 46.90 32 ASN B N 1
ATOM 1396 C CA . ASN B 2 32 ? 5.121 -6.920 11.248 1.00 52.37 32 ASN B CA 1
ATOM 1397 C C . ASN B 2 32 ? 3.678 -6.435 11.341 1.00 49.95 32 ASN B C 1
ATOM 1398 O O . ASN B 2 32 ? 2.762 -7.146 10.947 1.00 59.02 32 ASN B O 1
ATOM 1403 N N . PHE B 2 33 ? 3.481 -5.211 11.829 1.00 40.60 33 PHE B N 1
ATOM 1404 C CA . PHE B 2 33 ? 2.141 -4.631 11.925 1.00 33.50 33 PHE B CA 1
ATOM 1405 C C . PHE B 2 33 ? 2.137 -3.133 11.636 1.00 52.93 33 PHE B C 1
ATOM 1406 O O . PHE B 2 33 ? 3.163 -2.467 11.746 1.00 36.52 33 PHE B O 1
ATOM 1414 N N . GLU B 2 34 ? 0.965 -2.606 11.301 1.00 42.39 34 GLU B N 1
ATOM 1415 C CA . GLU B 2 34 ? 0.805 -1.184 11.019 1.00 41.89 34 GLU B CA 1
ATOM 1416 C C . GLU B 2 34 ? -0.651 -0.778 11.179 1.00 44.54 34 GLU B C 1
ATOM 1417 O O . GLU B 2 34 ? -1.558 -1.451 10.698 1.00 33.30 34 GLU B O 1
ATOM 1423 N N . LEU B 2 35 ? -0.855 0.318 11.895 1.00 31.37 35 LEU B N 1
ATOM 1424 C CA . LEU B 2 35 ? -2.147 0.966 11.985 1.00 42.45 35 LEU B CA 1
ATOM 1425 C C . LEU B 2 35 ? -2.125 2.175 11.067 1.00 32.10 35 LEU B C 1
ATOM 1426 O O . LEU B 2 35 ? -1.343 3.102 11.287 1.00 31.82 35 LEU B O 1
ATOM 1431 N N . LEU B 2 36 ? -2.955 2.148 10.025 1.00 33.24 36 LEU B N 1
ATOM 1432 C CA . LEU B 2 36 ? -3.072 3.262 9.090 1.00 34.00 36 LEU B CA 1
ATOM 1433 C C . LEU B 2 36 ? -4.373 4.046 9.312 1.00 61.77 36 LEU B C 1
ATOM 1434 O O . LEU B 2 36 ? -5.399 3.466 9.664 1.00 44.43 36 LEU B O 1
ATOM 1439 N N . ASN B 2 37 ? -4.328 5.356 9.107 1.00 34.34 37 ASN B N 1
ATOM 1440 C CA . ASN B 2 37 ? -5.544 6.167 9.079 1.00 58.60 37 ASN B CA 1
ATOM 1441 C C . ASN B 2 37 ? -6.400 6.107 10.355 1.00 51.06 37 ASN B C 1
ATOM 1442 O O . ASN B 2 37 ? -7.624 6.038 10.281 1.00 51.97 37 ASN B O 1
ATOM 1447 N N . GLY B 2 38 ? -5.756 6.129 11.519 1.00 37.04 38 GLY B N 1
ATOM 1448 C CA . GLY B 2 38 ? -6.473 6.181 12.786 1.00 45.43 38 GLY B CA 1
ATOM 1449 C C . GLY B 2 38 ? -6.797 7.623 13.137 1.00 45.66 38 GLY B C 1
ATOM 1450 O O . GLY B 2 38 ? -6.044 8.520 12.753 1.00 39.67 38 GLY B O 1
ATOM 1451 N N . LYS B 2 39 ? -7.910 7.848 13.838 1.00 43.18 39 LYS B N 1
ATOM 1452 C CA . LYS B 2 39 ? -8.372 9.195 14.192 1.00 39.44 39 LYS B CA 1
ATOM 1453 C C . LYS B 2 39 ? -7.448 9.879 15.180 1.00 35.92 39 LYS B C 1
ATOM 1454 O O . LYS B 2 39 ? -7.270 11.091 15.150 1.00 38.44 39 LYS B O 1
ATOM 1460 N N . TYR B 2 40 ? -6.873 9.087 16.073 1.00 31.44 40 TYR B N 1
ATOM 1461 C CA . TYR B 2 40 ? -6.062 9.641 17.144 1.00 46.77 40 TYR B CA 1
ATOM 1462 C C . TYR B 2 40 ? -4.583 9.433 16.883 1.00 43.39 40 TYR B C 1
ATOM 1463 O O . TYR B 2 40 ? -3.744 9.798 17.700 1.00 29.55 40 TYR B O 1
ATOM 1472 N N . GLY B 2 41 ? -4.269 8.843 15.735 1.00 31.02 41 GLY B N 1
ATOM 1473 C CA . GLY B 2 41 ? -2.878 8.638 15.354 1.00 33.66 41 GLY B CA 1
ATOM 1474 C C . GLY B 2 41 ? -2.685 7.320 14.635 1.00 36.78 41 GLY B C 1
ATOM 1475 O O . GLY B 2 41 ? -3.634 6.576 14.426 1.00 31.68 41 GLY B O 1
ATOM 1476 N N . ASN B 2 42 ? -1.447 7.028 14.262 1.00 29.42 42 ASN B N 1
ATOM 1477 C CA . ASN B 2 42 ? -1.124 5.807 13.535 1.00 29.61 42 ASN B CA 1
ATOM 1478 C C . ASN B 2 42 ? 0.219 5.262 14.017 1.00 29.07 42 ASN B C 1
ATOM 1479 O O . ASN B 2 42 ? 0.942 5.933 14.773 1.00 28.66 42 ASN B O 1
ATOM 1484 N N . CYS B 2 43 ? 0.546 4.038 13.634 1.00 30.69 43 CYS B N 1
ATOM 1485 C CA . CYS B 2 43 ? 1.781 3.452 14.132 1.00 29.75 43 CYS B CA 1
ATOM 1486 C C . CYS B 2 43 ? 2.189 2.230 13.321 1.00 40.94 43 CYS B C 1
ATOM 1487 O O . CYS B 2 43 ? 1.432 1.763 12.469 1.00 30.35 43 CYS B O 1
ATOM 1490 N N . SER B 2 44 ? 3.406 1.746 13.572 1.00 31.88 44 SER B N 1
ATOM 1491 C CA . SER B 2 44 ? 3.932 0.553 12.915 1.00 30.60 44 SER B CA 1
ATOM 1492 C C . SER B 2 44 ? 5.119 0.032 13.707 1.00 42.94 44 SER B C 1
ATOM 1493 O O . SER B 2 44 ? 5.706 0.756 14.515 1.00 29.99 44 SER B O 1
ATOM 1496 N N . GLY B 2 45 ? 5.476 -1.223 13.470 1.00 41.14 45 GLY B N 1
ATOM 1497 C CA . GLY B 2 45 ? 6.524 -1.869 14.242 1.00 31.39 45 GLY B CA 1
ATOM 1498 C C . GLY B 2 45 ? 6.536 -3.357 13.985 1.00 35.96 45 GLY B C 1
ATOM 1499 O O . GLY B 2 45 ? 5.891 -3.829 13.051 1.00 32.99 45 GLY B O 1
ATOM 1500 N N . SER B 2 46 ? 7.283 -4.082 14.812 1.00 32.43 46 SER B N 1
ATOM 1501 C CA . SER B 2 46 ? 7.412 -5.526 14.701 1.00 39.97 46 SER B CA 1
ATOM 1502 C C . SER B 2 46 ? 7.152 -6.155 16.059 1.00 32.67 46 SER B C 1
ATOM 1503 O O . SER B 2 46 ? 7.498 -5.580 17.084 1.00 33.42 46 SER B O 1
ATOM 1506 N N . PHE B 2 47 ? 6.533 -7.327 16.070 1.00 37.57 47 PHE B N 1
ATOM 1507 C CA . PHE B 2 47 ? 6.359 -8.077 17.313 1.00 42.13 47 PHE B CA 1
ATOM 1508 C C . PHE B 2 47 ? 7.447 -9.123 17.475 1.00 46.83 47 PHE B C 1
ATOM 1509 O O . PHE B 2 47 ? 7.847 -9.734 16.495 1.00 38.27 47 PHE B O 1
ATOM 1517 N N . GLU B 2 48 ? 7.931 -9.345 18.701 1.00 33.55 48 GLU B N 1
ATOM 1518 C CA . GLU B 2 48 ? 8.595 -10.617 18.977 1.00 38.48 48 GLU B CA 1
ATOM 1519 C C . GLU B 2 48 ? 7.529 -11.513 19.574 1.00 37.70 48 GLU B C 1
ATOM 1520 O O . GLU B 2 48 ? 6.416 -11.051 19.835 1.00 45.47 48 GLU B O 1
ATOM 1526 N N . GLU B 2 49 ? 7.856 -12.784 19.785 1.00 54.30 49 GLU B N 1
ATOM 1527 C CA . GLU B 2 49 ? 6.860 -13.773 20.188 1.00 35.45 49 GLU B CA 1
ATOM 1528 C C . GLU B 2 49 ? 6.114 -13.388 21.455 1.00 46.16 49 GLU B C 1
ATOM 1529 O O . GLU B 2 49 ? 6.738 -13.058 22.460 1.00 38.90 49 GLU B O 1
ATOM 1535 N N . TRP B 2 50 ? 4.784 -13.441 21.396 1.00 32.96 50 TRP B N 1
ATOM 1536 C CA . TRP B 2 50 ? 3.941 -13.206 22.558 1.00 43.06 50 TRP B CA 1
ATOM 1537 C C . TRP B 2 50 ? 4.034 -14.367 23.532 1.00 53.30 50 TRP B C 1
ATOM 1538 O O . TRP B 2 50 ? 4.126 -15.523 23.118 1.00 46.94 50 TRP B O 1
ATOM 1549 N N . GLN B 2 51 ? 3.988 -14.054 24.824 1.00 32.22 51 GLN B N 1
ATOM 1550 C CA . GLN B 2 51 ? 4.146 -15.057 25.879 1.00 37.83 51 GLN B CA 1
ATOM 1551 C C . GLN B 2 51 ? 3.265 -14.728 27.074 1.00 44.65 51 GLN B C 1
ATOM 1552 O O . GLN B 2 51 ? 2.982 -13.558 27.341 1.00 38.22 51 GLN B O 1
ATOM 1558 N N . ILE B 2 52 ? 2.817 -15.752 27.788 1.00 35.93 52 ILE B N 1
ATOM 1559 C CA . ILE B 2 52 ? 2.099 -15.505 29.032 1.00 36.39 52 ILE B CA 1
ATOM 1560 C C . ILE B 2 52 ? 3.117 -15.040 30.048 1.00 47.00 52 ILE B C 1
ATOM 1561 O O . ILE B 2 52 ? 4.231 -15.572 30.117 1.00 34.32 52 ILE B O 1
ATOM 1566 N N . THR B 2 53 ? 2.744 -14.005 30.790 1.00 36.39 53 THR B N 1
ATOM 1567 C CA . THR B 2 53 ? 3.574 -13.479 31.863 1.00 30.62 53 THR B CA 1
ATOM 1568 C C . THR B 2 53 ? 2.749 -13.453 33.158 1.00 38.09 53 THR B C 1
ATOM 1569 O O . THR B 2 53 ? 1.562 -13.791 33.157 1.00 32.24 53 THR B O 1
ATOM 1573 N N . ASN B 2 54 ? 3.375 -13.076 34.266 1.00 32.71 54 ASN B N 1
ATOM 1574 C CA . ASN B 2 54 ? 2.687 -13.134 35.552 1.00 36.98 54 ASN B CA 1
ATOM 1575 C C . ASN B 2 54 ? 1.715 -11.965 35.742 1.00 37.97 54 ASN B C 1
ATOM 1576 O O . ASN B 2 54 ? 1.784 -10.974 35.027 1.00 40.82 54 ASN B O 1
ATOM 1581 N N . GLY B 2 55 ? 0.845 -12.103 36.721 1.00 30.46 55 GLY B N 1
ATOM 1582 C CA . GLY B 2 55 ? -0.158 -11.133 37.075 1.00 35.52 55 GLY B CA 1
ATOM 1583 C C . GLY B 2 55 ? -1.603 -11.473 36.841 1.00 36.50 55 GLY B C 1
ATOM 1584 O O . GLY B 2 55 ? -2.470 -10.767 37.248 1.00 37.69 55 GLY B O 1
ATOM 1585 N N . GLY B 2 56 ? -1.846 -12.583 36.192 1.00 33.31 56 GLY B N 1
ATOM 1586 C CA . GLY B 2 56 ? -3.173 -13.063 35.929 1.00 25.92 56 GLY B CA 1
ATOM 1587 C C . GLY B 2 56 ? -3.780 -13.866 37.042 1.00 26.74 56 GLY B C 1
ATOM 1588 O O . GLY B 2 56 ? -3.141 -14.113 38.003 1.00 31.95 56 GLY B O 1
ATOM 1589 N N . ASP B 2 57 ? -5.040 -14.214 36.926 1.00 32.22 57 ASP B N 1
ATOM 1590 C CA . ASP B 2 57 ? -5.724 -15.017 37.905 1.00 26.26 57 ASP B CA 1
ATOM 1591 C C . ASP B 2 57 ? -7.004 -15.571 37.339 1.00 35.04 57 ASP B C 1
ATOM 1592 O O . ASP B 2 57 ? -7.744 -14.832 36.768 1.00 35.17 57 ASP B O 1
ATOM 1597 N N . GLY B 2 58 ? -7.304 -16.840 37.551 1.00 30.78 58 GLY B N 1
ATOM 1598 C CA . GLY B 2 58 ? -8.544 -17.389 37.052 1.00 26.56 58 GLY B CA 1
ATOM 1599 C C . GLY B 2 58 ? -8.652 -17.212 35.565 1.00 29.84 58 GLY B C 1
ATOM 1600 O O . GLY B 2 58 ? -7.808 -17.650 34.842 1.00 39.98 58 GLY B O 1
ATOM 1601 N N . SER B 2 59 ? -9.719 -16.579 35.129 1.00 33.61 59 SER B N 1
ATOM 1602 C CA . SER B 2 59 ? -9.982 -16.290 33.718 1.00 32.93 59 SER B CA 1
ATOM 1603 C C . SER B 2 59 ? -8.935 -15.381 33.096 1.00 29.41 59 SER B C 1
ATOM 1604 O O . SER B 2 59 ? -8.704 -15.421 31.886 1.00 42.43 59 SER B O 1
ATOM 1607 N N . ASN B 2 60 ? -8.317 -14.546 33.928 1.00 28.83 60 ASN B N 1
ATOM 1608 C CA . ASN B 2 60 ? -7.543 -13.420 33.428 1.00 28.77 60 ASN B CA 1
ATOM 1609 C C . ASN B 2 60 ? -6.108 -13.802 33.138 1.00 33.11 60 ASN B C 1
ATOM 1610 O O . ASN B 2 60 ? -5.387 -14.271 34.025 1.00 38.70 60 ASN B O 1
ATOM 1615 N N . ILE B 2 61 ? -5.709 -13.581 31.886 1.00 31.48 61 ILE B N 1
ATOM 1616 C CA . ILE B 2 61 ? -4.378 -13.911 31.409 1.00 33.90 61 ILE B CA 1
ATOM 1617 C C . ILE B 2 61 ? -3.567 -12.674 31.054 1.00 45.79 61 ILE B C 1
ATOM 1618 O O . ILE B 2 61 ? -4.022 -11.840 30.289 1.00 40.12 61 ILE B O 1
ATOM 1623 N N . ARG B 2 62 ? -2.357 -12.566 31.595 1.00 28.50 62 ARG B N 1
ATOM 1624 C CA . ARG B 2 62 ? -1.462 -11.472 31.225 1.00 32.24 62 ARG B CA 1
ATOM 1625 C C . ARG B 2 62 ? -0.522 -11.920 30.120 1.00 42.25 62 ARG B C 1
ATOM 1626 O O . ARG B 2 62 ? 0.119 -12.965 30.239 1.00 35.83 62 ARG B O 1
ATOM 1634 N N . LEU B 2 63 ? -0.444 -11.125 29.051 1.00 34.54 63 LEU B N 1
ATOM 1635 C CA . LEU B 2 63 ? 0.46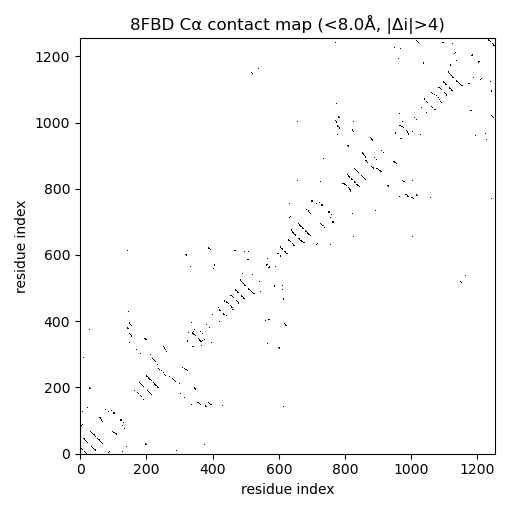5 -11.400 27.937 1.00 33.61 63 LEU B CA 1
ATOM 1636 C C . LEU B 2 63 ? 1.527 -10.334 27.849 1.00 32.84 63 LEU B C 1
ATOM 1637 O O . LEU B 2 63 ? 1.245 -9.140 27.960 1.00 44.27 63 LEU B O 1
ATOM 1642 N N . LYS B 2 64 ? 2.755 -10.791 27.660 1.00 36.44 64 LYS B N 1
ATOM 1643 C CA . LYS B 2 64 ? 3.863 -9.932 27.344 1.00 27.71 64 LYS B CA 1
ATOM 1644 C C . LYS B 2 64 ? 3.952 -9.883 25.820 1.00 48.39 64 LYS B C 1
ATOM 1645 O O . LYS B 2 64 ? 4.034 -10.907 25.152 1.00 36.64 64 LYS B O 1
ATOM 1651 N N . ILE B 2 65 ? 3.902 -8.680 25.277 1.00 34.01 65 ILE B N 1
ATOM 1652 C CA . ILE B 2 65 ? 3.949 -8.465 23.841 1.00 35.72 65 ILE B CA 1
ATOM 1653 C C . ILE B 2 65 ? 5.148 -7.559 23.567 1.00 36.51 65 ILE B C 1
ATOM 1654 O O . ILE B 2 65 ? 5.081 -6.333 23.730 1.00 34.25 65 ILE B O 1
ATOM 1659 N N . PRO B 2 66 ? 6.278 -8.170 23.206 1.00 38.39 66 PRO B N 1
ATOM 1660 C CA . PRO B 2 66 ? 7.484 -7.370 23.006 1.00 44.52 66 PRO B CA 1
ATOM 1661 C C . PRO B 2 66 ? 7.458 -6.727 21.632 1.00 49.15 66 PRO B C 1
ATOM 1662 O O . PRO B 2 66 ? 7.147 -7.390 20.635 1.00 38.64 66 PRO B O 1
ATOM 1666 N N . ILE B 2 67 ? 7.747 -5.430 21.586 1.00 30.17 67 ILE B N 1
ATOM 1667 C CA . ILE B 2 67 ? 7.636 -4.685 20.342 1.00 30.65 67 ILE B CA 1
ATOM 1668 C C . ILE B 2 67 ? 8.982 -4.058 20.041 1.00 31.94 67 ILE B C 1
ATOM 1669 O O . ILE B 2 67 ? 9.671 -3.611 20.955 1.00 39.72 67 ILE B O 1
ATOM 1674 N N . LYS B 2 68 ? 9.374 -4.064 18.772 1.00 31.64 68 LYS B N 1
ATOM 1675 C CA . LYS B 2 68 ? 10.620 -3.428 18.363 1.00 32.45 68 LYS B CA 1
ATOM 1676 C C . LYS B 2 68 ? 10.418 -2.578 17.139 1.00 36.89 68 LYS B C 1
ATOM 1677 O O . LYS B 2 68 ? 9.394 -2.688 16.455 1.00 35.95 68 LYS B O 1
ATOM 1683 N N . ASN B 2 69 ? 11.393 -1.716 16.867 1.00 42.33 69 ASN B N 1
ATOM 1684 C CA . ASN B 2 69 ? 11.372 -0.922 15.647 1.00 33.35 69 ASN B CA 1
ATOM 1685 C C . ASN B 2 69 ? 10.054 -0.192 15.465 1.00 32.23 69 ASN B C 1
ATOM 1686 O O . ASN B 2 69 ? 9.463 -0.205 14.382 1.00 33.47 69 ASN B O 1
ATOM 1691 N N . PHE B 2 70 ? 9.612 0.456 16.529 1.00 31.60 70 PHE B N 1
ATOM 1692 C CA . PHE B 2 70 ? 8.287 1.052 16.575 1.00 36.11 70 PHE B CA 1
ATOM 1693 C C . PHE B 2 70 ? 8.345 2.547 16.259 1.00 43.06 70 PHE B C 1
ATOM 1694 O O . PHE B 2 70 ? 9.256 3.256 16.681 1.00 34.90 70 PHE B O 1
ATOM 1702 N N . LYS B 2 71 ? 7.379 3.018 15.489 1.00 30.88 71 LYS B N 1
ATOM 1703 C CA . LYS B 2 71 ? 7.171 4.436 15.378 1.00 31.22 71 LYS B CA 1
ATOM 1704 C C . LYS B 2 71 ? 5.681 4.716 15.336 1.00 46.30 71 LYS B C 1
ATOM 1705 O O . LYS B 2 71 ? 4.876 3.852 14.997 1.00 30.07 71 LYS B O 1
ATOM 1711 N N . ALA B 2 72 ? 5.329 5.933 15.704 1.00 30.80 72 ALA B N 1
ATOM 1712 C CA . ALA B 2 72 ? 3.942 6.337 15.798 1.00 30.34 72 ALA B CA 1
ATOM 1713 C C . ALA B 2 72 ? 3.826 7.827 15.595 1.00 45.90 72 ALA B C 1
ATOM 1714 O O . ALA B 2 72 ? 4.745 8.595 15.912 1.00 31.14 72 ALA B O 1
ATOM 1716 N N . THR B 2 73 ? 2.683 8.224 15.062 1.00 30.76 73 THR B N 1
ATOM 1717 C CA . THR B 2 73 ? 2.324 9.627 14.928 1.00 34.22 73 THR B CA 1
ATOM 1718 C C . THR B 2 73 ? 1.135 9.866 15.850 1.00 42.37 73 THR B C 1
ATOM 1719 O O . THR B 2 73 ? 0.179 9.105 15.831 1.00 42.30 73 THR B O 1
ATOM 1723 N N . ILE B 2 74 ? 1.217 10.881 16.701 1.00 36.37 74 ILE B N 1
ATOM 1724 C CA . ILE B 2 74 ? 0.089 11.241 17.554 1.00 34.44 74 ILE B CA 1
ATOM 1725 C C . ILE B 2 74 ? -0.641 12.453 16.979 1.00 50.37 74 ILE B C 1
ATOM 1726 O O . ILE B 2 74 ? -0.024 13.468 16.666 1.00 36.39 74 ILE B O 1
ATOM 1731 N N . ILE B 2 75 ? -1.957 12.331 16.827 1.00 34.13 75 ILE B N 1
ATOM 1732 C CA . ILE B 2 75 ? -2.759 13.391 16.245 1.00 40.25 75 ILE B CA 1
ATOM 1733 C C . ILE B 2 75 ? -3.704 13.933 17.303 1.00 50.02 75 ILE B C 1
ATOM 1734 O O . ILE B 2 75 ? -4.477 13.183 17.893 1.00 36.49 75 ILE B O 1
ATOM 1739 N N . GLY B 2 76 ? -3.619 15.231 17.559 1.00 43.69 76 GLY B N 1
ATOM 1740 C CA . GLY B 2 76 ? -4.454 15.844 18.568 1.00 34.07 76 GLY B CA 1
ATOM 1741 C C . GLY B 2 76 ? -4.273 17.345 18.657 1.00 35.08 76 GLY B C 1
ATOM 1742 O O . GLY B 2 76 ? -3.268 17.900 18.220 1.00 50.76 76 GLY B O 1
ATOM 1743 N N . ASN B 2 77 ? -5.268 17.991 19.249 1.00 70.05 77 ASN B N 1
ATOM 1744 C CA . ASN B 2 77 ? -5.245 19.421 19.510 1.00 67.89 77 ASN B CA 1
ATOM 1745 C C . ASN B 2 77 ? -4.282 19.791 20.637 1.00 60.59 77 ASN B C 1
ATOM 1746 O O . ASN B 2 77 ? -3.818 20.924 20.727 1.00 68.52 77 ASN B O 1
ATOM 1751 N N . ARG B 2 78 ? -4.001 18.828 21.510 1.00 54.34 78 ARG B N 1
ATOM 1752 C CA . ARG B 2 78 ? -3.184 19.087 22.690 1.00 50.79 78 ARG B CA 1
ATOM 1753 C C . ARG B 2 78 ? -1.841 18.364 22.631 1.00 60.21 78 ARG B C 1
ATOM 1754 O O . ARG B 2 78 ? -0.790 18.990 22.668 1.00 56.93 78 ARG B O 1
ATOM 1762 N N . LEU B 2 79 ? -1.894 17.039 22.578 1.00 56.62 79 LEU B N 1
ATOM 1763 C CA . LEU B 2 79 ? -0.705 16.229 22.382 1.00 46.89 79 LEU B CA 1
ATOM 1764 C C . LEU B 2 79 ? -0.611 15.899 20.900 1.00 55.41 79 LEU B C 1
ATOM 1765 O O . LEU B 2 79 ? -1.569 15.408 20.299 1.00 57.55 79 LEU B O 1
ATOM 1770 N N . ASN B 2 80 ? 0.539 16.182 20.307 1.00 59.40 80 ASN B N 1
ATOM 1771 C CA . ASN B 2 80 ? 0.675 16.079 18.868 1.00 36.72 80 ASN B CA 1
ATOM 1772 C C . ASN B 2 80 ? 2.131 16.010 18.432 1.00 44.01 80 ASN B C 1
ATOM 1773 O O . ASN B 2 80 ? 2.948 16.840 18.841 1.00 44.63 80 ASN B O 1
ATOM 1778 N N . GLY B 2 81 ? 2.447 15.026 17.597 1.00 46.06 81 GLY B N 1
ATOM 1779 C CA . GLY B 2 81 ? 3.803 14.836 17.116 1.00 33.60 81 GLY B CA 1
ATOM 1780 C C . GLY B 2 81 ? 4.123 13.398 16.748 1.00 49.20 81 GLY B C 1
ATOM 1781 O O . GLY B 2 81 ? 3.254 12.518 16.785 1.00 39.00 81 GLY B O 1
ATOM 1782 N N . LYS B 2 82 ? 5.388 13.173 16.404 1.00 34.92 82 LYS B N 1
ATOM 1783 C CA . LYS B 2 82 ? 5.892 11.888 15.938 1.00 43.27 82 LYS B CA 1
ATOM 1784 C C . LYS B 2 82 ? 6.928 11.354 16.903 1.00 44.55 82 LYS B C 1
ATOM 1785 O O . LYS B 2 82 ? 7.697 12.123 17.494 1.00 40.27 82 LYS B O 1
ATOM 1791 N N . GLY B 2 83 ? 6.961 10.034 17.045 1.00 34.69 83 GLY B N 1
ATOM 1792 C CA . GLY B 2 83 ? 7.920 9.387 17.921 1.00 34.51 83 GLY B CA 1
ATOM 1793 C C . GLY B 2 83 ? 7.999 7.883 17.744 1.00 46.22 83 GLY B C 1
ATOM 1794 O O . GLY B 2 83 ? 7.473 7.336 16.781 1.00 32.66 83 GLY B O 1
ATOM 1795 N N . GLY B 2 84 ? 8.660 7.215 18.683 1.00 38.51 84 GLY B N 1
ATOM 1796 C CA . GLY B 2 84 ? 8.801 5.776 18.626 1.00 34.53 84 GLY B CA 1
ATOM 1797 C C . GLY B 2 84 ? 9.732 5.235 19.689 1.00 39.33 84 GLY B C 1
ATOM 1798 O O . GLY B 2 84 ? 10.146 5.958 20.592 1.00 36.97 84 GLY B O 1
ATOM 1799 N N . PHE B 2 85 ? 10.041 3.948 19.597 1.00 36.71 85 PHE B N 1
ATOM 1800 C CA . PHE B 2 85 ? 11.019 3.336 20.481 1.00 35.47 85 PHE B CA 1
ATOM 1801 C C . PHE B 2 85 ? 11.675 2.138 19.787 1.00 53.23 85 PHE B C 1
ATOM 1802 O O . PHE B 2 85 ? 11.132 1.593 18.825 1.00 33.87 85 PHE B O 1
ATOM 1810 N N . ALA B 2 86 ? 12.852 1.740 20.257 1.00 34.89 86 ALA B N 1
ATOM 1811 C CA . ALA B 2 86 ? 13.550 0.619 19.635 1.00 42.19 86 ALA B CA 1
ATOM 1812 C C . ALA B 2 86 ? 13.026 -0.706 20.181 1.00 33.59 86 ALA B C 1
ATOM 1813 O O . ALA B 2 86 ? 12.892 -1.682 19.450 1.00 41.53 86 ALA B O 1
ATOM 1815 N N A PHE B 2 87 ? 12.730 -0.739 21.471 0.50 34.00 87 PHE B N 1
ATOM 1816 N N B PHE B 2 87 ? 12.748 -0.725 21.480 0.50 34.02 87 PHE B N 1
ATOM 1817 C CA A PHE B 2 87 ? 12.129 -1.925 22.068 0.50 33.23 87 PHE B CA 1
ATOM 1818 C CA B PHE B 2 87 ? 12.255 -1.911 22.184 0.50 35.42 87 PHE B CA 1
ATOM 1819 C C A PHE B 2 87 ? 11.261 -1.567 23.254 0.50 39.38 87 PHE B C 1
ATOM 1820 C C B PHE B 2 87 ? 11.223 -1.506 23.231 0.50 39.27 87 PHE B C 1
ATOM 1821 O O A PHE B 2 87 ? 11.567 -0.650 24.012 0.50 45.25 87 PHE B O 1
ATOM 1822 O O B PHE B 2 87 ? 11.384 -0.477 23.883 0.50 48.37 87 PHE B O 1
ATOM 1837 N N . ALA B 2 88 ? 10.179 -2.314 23.411 1.00 32.36 88 ALA B N 1
ATOM 1838 C CA . ALA B 2 88 ? 9.325 -2.191 24.575 1.00 32.72 88 ALA B CA 1
ATOM 1839 C C . ALA B 2 88 ? 8.571 -3.486 24.785 1.00 33.81 88 ALA B C 1
ATOM 1840 O O . ALA B 2 88 ? 8.331 -4.249 23.856 1.00 35.72 88 ALA B O 1
ATOM 1842 N N . ASN B 2 89 ? 8.208 -3.718 26.032 1.00 36.43 89 ASN B N 1
ATOM 1843 C CA . ASN B 2 89 ? 7.423 -4.858 26.424 1.00 30.03 89 ASN B CA 1
ATOM 1844 C C . ASN B 2 89 ? 6.039 -4.370 26.835 1.00 33.78 89 ASN B C 1
ATOM 1845 O O . ASN B 2 89 ? 5.867 -3.892 27.954 1.00 47.69 89 ASN B O 1
ATOM 1850 N N . LEU B 2 90 ? 5.074 -4.460 25.925 1.00 39.40 90 LEU B N 1
ATOM 1851 C CA . LEU B 2 90 ? 3.676 -4.153 26.242 1.00 42.53 90 LEU B CA 1
ATOM 1852 C C . LEU B 2 90 ? 3.033 -5.282 27.020 1.00 34.25 90 LEU B C 1
ATOM 1853 O O . LEU B 2 90 ? 3.127 -6.443 26.616 1.00 35.15 90 LEU B O 1
ATOM 1858 N N . GLU B 2 91 ? 2.358 -4.954 28.118 1.00 31.49 91 GLU B N 1
ATOM 1859 C CA . GLU B 2 91 ? 1.587 -5.958 28.842 1.00 28.23 91 GLU B CA 1
ATOM 1860 C C . GLU B 2 91 ? 0.091 -5.693 28.697 1.00 38.21 91 GLU B C 1
ATOM 1861 O O . GLU B 2 91 ? -0.397 -4.596 28.989 1.00 43.89 91 GLU B O 1
ATOM 1867 N N . VAL B 2 92 ? -0.639 -6.692 28.217 1.00 28.55 92 VAL B N 1
ATOM 1868 C CA . VAL B 2 92 ? -2.098 -6.613 28.204 1.00 35.13 92 VAL B CA 1
ATOM 1869 C C . VAL B 2 92 ? -2.725 -7.733 29.021 1.00 38.21 92 VAL B C 1
ATOM 1870 O O . VAL B 2 92 ? -2.077 -8.730 29.310 1.00 31.05 92 VAL B O 1
ATOM 1874 N N . GLN B 2 93 ? -3.995 -7.570 29.374 1.00 25.86 93 GLN B N 1
ATOM 1875 C CA . GLN B 2 93 ? -4.748 -8.637 30.021 1.00 27.05 93 GLN B CA 1
ATOM 1876 C C . GLN B 2 93 ? -5.902 -9.067 29.153 1.00 50.59 93 GLN B C 1
ATOM 1877 O O . GLN B 2 93 ? -6.694 -8.243 28.701 1.00 41.48 93 GLN B O 1
ATOM 1883 N N . VAL B 2 94 ? -6.006 -10.370 28.943 1.00 29.72 94 VAL B N 1
ATOM 1884 C CA . VAL B 2 94 ? -7.060 -10.911 28.113 1.00 25.60 94 VAL B CA 1
ATOM 1885 C C . VAL B 2 94 ? -7.671 -12.117 28.807 1.00 29.23 94 VAL B C 1
ATOM 1886 O O . VAL B 2 94 ? -7.252 -12.515 29.893 1.00 38.05 94 VAL B O 1
ATOM 1890 N N . LYS B 2 95 ? -8.688 -12.677 28.169 1.00 36.07 95 LYS B N 1
ATOM 1891 C CA . LYS B 2 95 ? -9.287 -13.900 28.631 1.00 48.08 95 LYS B CA 1
ATOM 1892 C C . LYS B 2 95 ? -9.145 -14.922 27.513 1.00 47.13 95 LYS B C 1
ATOM 1893 O O . LYS B 2 95 ? -8.768 -14.584 26.373 1.00 34.14 95 LYS B O 1
ATOM 1899 N N . LEU B 2 96 ? -9.411 -16.175 27.842 1.00 45.09 96 LEU B N 1
ATOM 1900 C CA . LEU B 2 96 ? -9.401 -17.231 26.845 1.00 46.48 96 LEU B CA 1
ATOM 1901 C C . LEU B 2 96 ? -10.827 -17.701 26.682 1.00 40.51 96 LEU B C 1
ATOM 1902 O O . LEU B 2 96 ? -11.690 -17.341 27.489 1.00 32.06 96 LEU B O 1
ATOM 1907 N N . LYS B 2 97 ? -11.073 -18.523 25.667 1.00 48.97 97 LYS B N 1
ATOM 1908 C CA . LYS B 2 97 ? -12.424 -18.974 25.381 1.00 46.54 97 LYS B CA 1
ATOM 1909 C C . LYS B 2 97 ? -12.434 -20.347 24.716 1.00 38.08 97 LYS B C 1
ATOM 1910 O O . LYS B 2 97 ? -11.577 -20.647 23.878 1.00 64.47 97 LYS B O 1
ATOM 1916 N N . TYR B 2 98 ? -13.402 -21.176 25.093 1.00 53.52 98 TYR B N 1
ATOM 1917 C CA . TYR B 2 98 ? -13.592 -22.467 24.442 1.00 39.66 98 TYR B CA 1
ATOM 1918 C C . TYR B 2 98 ? -14.541 -22.347 23.261 1.00 52.81 98 TYR B C 1
ATOM 1919 O O . TYR B 2 98 ? -15.697 -21.963 23.421 1.00 57.85 98 TYR B O 1
ATOM 1928 N N . LEU B 2 99 ? -14.039 -22.677 22.074 1.00 52.37 99 LEU B N 1
ATOM 1929 C CA . LEU B 2 99 ? -14.826 -22.556 20.848 1.00 49.38 99 LEU B CA 1
ATOM 1930 C C . LEU B 2 99 ? -14.912 -23.893 20.123 1.00 71.62 99 LEU B C 1
ATOM 1931 O O . LEU B 2 99 ? -13.983 -24.702 20.198 1.00 48.09 99 LEU B O 1
ATOM 1936 N N . PRO B 2 100 ? -16.034 -24.130 19.424 1.00 63.06 100 PRO B N 1
ATOM 1937 C CA . PRO B 2 100 ? -16.196 -25.335 18.610 1.00 57.16 100 PRO B CA 1
ATOM 1938 C C . PRO B 2 100 ? -15.002 -25.576 17.704 1.00 68.37 100 PRO B C 1
ATOM 1939 O O . PRO B 2 100 ? -14.536 -24.667 17.027 1.00 65.20 100 PRO B O 1
ATOM 1943 N N . HIS B 2 101 ? -14.512 -26.809 17.737 1.00 61.89 101 HIS B N 1
ATOM 1944 C CA . HIS B 2 101 ? -13.355 -27.243 16.976 1.00 57.57 101 HIS B CA 1
ATOM 1945 C C . HIS B 2 101 ? -13.795 -27.551 15.555 1.00 59.81 101 HIS B C 1
ATOM 1946 O O . HIS B 2 101 ? -14.932 -27.965 15.340 1.00 83.97 101 HIS B O 1
ATOM 1953 N N . PHE B 2 102 ? -12.917 -27.336 14.581 1.00 67.63 102 PHE B N 1
ATOM 1954 C CA . PHE B 2 102 ? -13.234 -27.714 13.208 1.00 64.84 102 PHE B CA 1
ATOM 1955 C C . PHE B 2 102 ? -12.011 -28.288 12.493 1.00 83.20 102 PHE B C 1
ATOM 1956 O O . PHE B 2 102 ? -10.946 -27.668 12.475 1.00 77.42 102 PHE B O 1
ATOM 1964 N N . PRO B 2 103 ? -12.170 -29.475 11.877 1.00 82.48 103 PRO B N 1
ATOM 1965 C CA . PRO B 2 103 ? -13.439 -30.183 11.639 1.00 80.91 103 PRO B CA 1
ATOM 1966 C C . PRO B 2 103 ? -14.055 -30.845 12.877 1.00 74.57 103 PRO B C 1
ATOM 1967 O O . PRO B 2 103 ? -13.335 -31.306 13.764 1.00 90.55 103 PRO B O 1
ATOM 1971 N N . GLN B 2 104 ? -15.384 -30.877 12.920 1.00 76.89 104 GLN B N 1
ATOM 1972 C CA . GLN B 2 104 ? -16.123 -31.456 14.043 1.00 73.44 104 GLN B CA 1
ATOM 1973 C C . GLN B 2 104 ? -15.892 -32.954 14.193 1.00 83.97 104 GLN B C 1
ATOM 1974 O O . GLN B 2 104 ? -15.260 -33.592 13.352 1.00 96.79 104 GLN B O 1
ATOM 1980 N N . SER B 2 105 ? -16.433 -33.518 15.264 1.00 76.61 105 SER B N 1
ATOM 1981 C CA . SER B 2 105 ? -16.386 -34.957 15.467 1.00 77.90 105 SER B CA 1
ATOM 1982 C C . SER B 2 105 ? -17.474 -35.642 14.634 1.00 87.35 105 SER B C 1
ATOM 1983 O O . SER B 2 105 ? -18.568 -35.101 14.463 1.00 88.59 105 SER B O 1
ATOM 1986 N N . LYS B 2 106 ? -17.166 -36.825 14.109 0.94 87.68 106 LYS B N 1
ATOM 1987 C CA . LYS B 2 106 ? -18.138 -37.603 13.348 0.94 88.25 106 LYS B CA 1
ATOM 1988 C C . LYS B 2 106 ? -19.186 -38.197 14.285 0.94 91.41 106 LYS B C 1
ATOM 1989 O O . LYS B 2 106 ? -20.343 -38.392 13.908 0.94 99.60 106 LYS B O 1
ATOM 1991 N N . ASN B 2 107 ? -18.745 -38.426 15.506 1.00 91.63 107 ASN B N 1
ATOM 1992 C CA . ASN B 2 107 ? -19.564 -38.931 16.546 1.00 85.39 107 ASN B CA 1
ATOM 1993 C C . ASN B 2 107 ? -20.229 -37.689 17.031 1.00 97.26 107 ASN B C 1
ATOM 1994 O O . ASN B 2 107 ? -19.579 -36.787 17.531 1.00 88.21 107 ASN B O 1
ATOM 1999 N N . LYS B 2 108 ? -21.535 -37.641 16.916 1.00 97.03 108 LYS B N 1
ATOM 2000 C CA . LYS B 2 108 ? -22.261 -36.462 17.308 1.00 91.21 108 LYS B CA 1
ATOM 2001 C C . LYS B 2 108 ? -22.586 -36.502 18.767 1.00 91.29 108 LYS B C 1
ATOM 2002 O O . LYS B 2 108 ? -23.429 -35.763 19.234 1.00 94.82 108 LYS B O 1
ATOM 2008 N N . ASP B 2 109 ? -21.958 -37.433 19.467 0.69 87.21 109 ASP B N 1
ATOM 2009 C CA . ASP B 2 109 ? -22.113 -37.578 20.901 0.69 76.90 109 ASP B CA 1
ATOM 2010 C C . ASP B 2 109 ? -20.956 -36.857 21.575 0.69 73.77 109 ASP B C 1
ATOM 2011 O O . ASP B 2 109 ? -20.957 -36.606 22.762 0.69 82.05 109 ASP B O 1
ATOM 2013 N N . ILE B 2 110 ? -19.970 -36.537 20.773 1.00 78.23 110 ILE B N 1
ATOM 2014 C CA . ILE B 2 110 ? -18.752 -35.858 21.204 1.00 72.26 110 ILE B CA 1
ATOM 2015 C C . ILE B 2 110 ? -18.603 -34.515 20.492 1.00 80.60 110 ILE B C 1
ATOM 2016 O O . ILE B 2 110 ? -18.630 -34.449 19.263 1.00 86.14 110 ILE B O 1
ATOM 2021 N N . GLU B 2 111 ? -18.456 -33.453 21.276 1.00 63.94 111 GLU B N 1
ATOM 2022 C CA . GLU B 2 111 ? -18.213 -32.118 20.746 1.00 62.28 111 GLU B CA 1
ATOM 2023 C C . GLU B 2 111 ? -16.799 -31.661 21.078 1.00 62.53 111 GLU B C 1
ATOM 2024 O O . GLU B 2 111 ? -16.459 -31.466 22.244 1.00 77.62 111 GLU B O 1
ATOM 2030 N N . LEU B 2 112 ? -15.973 -31.486 20.055 1.00 60.36 112 LEU B N 1
ATOM 2031 C CA . LEU B 2 112 ? -14.605 -31.056 20.284 1.00 58.19 112 LEU B CA 1
ATOM 2032 C C . LEU B 2 112 ? -14.572 -29.543 20.440 1.00 65.50 112 LEU B C 1
ATOM 2033 O O . LEU B 2 112 ? -15.162 -28.826 19.636 1.00 65.69 112 LEU B O 1
ATOM 2038 N N . VAL B 2 113 ? -13.908 -29.067 21.489 1.00 52.53 113 VAL B N 1
ATOM 2039 C CA . VAL B 2 113 ? -13.780 -27.638 21.729 1.00 53.16 113 VAL B CA 1
ATOM 2040 C C . VAL B 2 113 ? -12.316 -27.240 21.906 1.00 59.38 113 VAL B C 1
ATOM 2041 O O . VAL B 2 113 ? -11.526 -27.972 22.504 1.00 66.75 113 VAL B O 1
ATOM 2045 N N . ASP B 2 114 ? -11.961 -26.087 21.347 1.00 52.63 114 ASP B N 1
ATOM 2046 C CA . ASP B 2 114 ? -10.604 -25.560 21.419 1.00 49.44 114 ASP B CA 1
ATOM 2047 C C . ASP B 2 114 ? -10.504 -24.406 22.394 1.00 57.92 114 ASP B C 1
ATOM 2048 O O . ASP B 2 114 ? -11.396 -23.561 22.458 1.00 58.04 114 ASP B O 1
ATOM 2053 N N . LEU B 2 115 ? -9.394 -24.366 23.123 1.00 42.87 115 LEU B N 1
ATOM 2054 C CA . LEU B 2 115 ? -9.073 -23.250 23.994 1.00 38.88 115 LEU B CA 1
ATOM 2055 C C . LEU B 2 115 ? -8.222 -22.250 23.233 1.00 47.93 115 LEU B C 1
ATOM 2056 O O . LEU B 2 115 ? -7.092 -22.559 22.842 1.00 48.19 115 LEU B O 1
ATOM 2061 N N . LYS B 2 116 ? -8.763 -21.051 23.028 1.00 43.41 116 LYS B N 1
ATOM 2062 C CA . LYS B 2 116 ? -8.044 -19.999 22.308 1.00 53.16 116 LYS B CA 1
ATOM 2063 C C . LYS B 2 116 ? -8.284 -18.640 22.958 1.00 45.86 116 LYS B C 1
ATOM 2064 O O . LYS B 2 116 ? -9.212 -18.485 23.747 1.00 34.09 116 LYS B O 1
ATOM 2070 N N . ILE B 2 117 ? -7.446 -17.660 22.630 1.00 49.70 117 ILE B N 1
ATOM 2071 C CA . ILE B 2 117 ? -7.640 -16.311 23.145 1.00 48.36 117 ILE B CA 1
ATOM 2072 C C . ILE B 2 117 ? -9.022 -15.789 22.751 1.00 39.35 117 ILE B C 1
ATOM 2073 O O . ILE B 2 117 ? -9.485 -16.004 21.623 1.00 41.37 117 ILE B O 1
ATOM 2078 N N . ARG B 2 118 ? -9.696 -15.139 23.695 1.00 42.07 118 ARG B N 1
ATOM 2079 C CA . ARG B 2 118 ? -10.943 -14.461 23.387 1.00 38.59 118 ARG B CA 1
ATOM 2080 C C . ARG B 2 118 ? -10.619 -13.168 22.674 1.00 31.56 118 ARG B C 1
ATOM 2081 O O . ARG B 2 118 ? -9.853 -12.355 23.188 1.00 43.80 118 ARG B O 1
ATOM 2089 N N . THR B 2 119 ? -11.183 -12.991 21.480 1.00 36.26 119 THR B N 1
ATOM 2090 C CA . THR B 2 119 ? -10.826 -11.860 20.628 1.00 47.60 119 THR B CA 1
ATOM 2091 C C . THR B 2 119 ? -11.782 -10.673 20.754 1.00 43.60 119 THR B C 1
ATOM 2092 O O . THR B 2 119 ? -11.452 -9.566 20.360 1.00 35.58 119 THR B O 1
ATOM 2096 N N . GLN B 2 120 ? -12.975 -10.886 21.288 1.00 35.69 120 GLN B N 1
ATOM 2097 C CA . GLN B 2 120 ? -13.905 -9.774 21.397 1.00 47.50 120 GLN B CA 1
ATOM 2098 C C . GLN B 2 120 ? -14.936 -9.981 22.488 1.00 48.57 120 GLN B C 1
ATOM 2099 O O . GLN B 2 120 ? -15.103 -11.074 23.009 1.00 46.65 120 GLN B O 1
ATOM 2105 N N . SER B 2 121 ? -15.616 -8.901 22.838 1.00 33.21 121 SER B N 1
ATOM 2106 C CA . SER B 2 121 ? -16.542 -8.915 23.957 1.00 35.06 121 SER B CA 1
ATOM 2107 C C . SER B 2 121 ? -17.477 -7.748 23.764 1.00 57.58 121 SER B C 1
ATOM 2108 O O . SER B 2 121 ? -17.059 -6.691 23.291 1.00 41.49 121 SER B O 1
ATOM 2111 N N . ASP B 2 122 ? -18.743 -7.934 24.104 1.00 53.42 122 ASP B N 1
ATOM 2112 C CA . ASP B 2 122 ? -19.686 -6.842 23.980 1.00 57.36 122 ASP B CA 1
ATOM 2113 C C . ASP B 2 122 ? -20.194 -6.421 25.351 1.00 51.42 122 ASP B C 1
ATOM 2114 O O . ASP B 2 122 ? -21.229 -5.774 25.480 1.00 72.02 122 ASP B O 1
ATOM 2119 N N . ASN B 2 123 ? -19.428 -6.788 26.372 1.00 53.18 123 ASN B N 1
ATOM 2120 C CA . ASN B 2 123 ? -19.655 -6.320 27.729 1.00 40.25 123 ASN B CA 1
ATOM 2121 C C . ASN B 2 123 ? -18.560 -5.333 28.142 1.00 51.59 123 ASN B C 1
ATOM 2122 O O . ASN B 2 123 ? -17.414 -5.742 28.369 1.00 38.67 123 ASN B O 1
ATOM 2127 N N . PRO B 2 124 ? -18.915 -4.034 28.251 1.00 43.67 124 PRO B N 1
ATOM 2128 C CA . PRO B 2 124 ? -17.967 -2.959 28.571 1.00 35.67 124 PRO B CA 1
ATOM 2129 C C . PRO B 2 124 ? -17.246 -3.198 29.895 1.00 30.91 124 PRO B C 1
ATOM 2130 O O . PRO B 2 124 ? -16.131 -2.727 30.083 1.00 35.65 124 PRO B O 1
ATOM 2134 N N . GLU B 2 125 ? -17.868 -3.943 30.804 1.00 31.17 125 GLU B N 1
ATOM 2135 C CA . GLU B 2 125 ? -17.224 -4.227 32.069 1.00 46.73 125 GLU B CA 1
ATOM 2136 C C . GLU B 2 125 ? -16.280 -5.409 31.934 1.00 43.30 125 GLU B C 1
ATOM 2137 O O . GLU B 2 125 ? -15.649 -5.803 32.904 1.00 29.98 125 GLU B O 1
ATOM 2143 N N . ASP B 2 126 ? -16.173 -5.969 30.732 1.00 29.70 126 ASP B N 1
ATOM 2144 C CA . ASP B 2 126 ? -15.246 -7.085 30.505 1.00 30.06 126 ASP B CA 1
ATOM 2145 C C . ASP B 2 126 ? -14.604 -6.909 29.145 1.00 46.96 126 ASP B C 1
ATOM 2146 O O . ASP B 2 126 ? -14.942 -7.618 28.195 1.00 37.90 126 ASP B O 1
ATOM 2151 N N . PRO B 2 127 ? -13.673 -5.947 29.051 1.00 46.26 127 PRO B N 1
ATOM 2152 C CA . PRO B 2 127 ? -12.956 -5.633 27.816 1.00 32.51 127 PRO B CA 1
ATOM 2153 C C . PRO B 2 127 ? -12.190 -6.851 27.328 1.00 36.67 127 PRO B C 1
ATOM 2154 O O . PRO B 2 127 ? -11.618 -7.586 28.147 1.00 33.57 127 PRO B O 1
ATOM 2158 N N . ALA B 2 128 ? -12.188 -7.062 26.015 1.00 33.81 128 ALA B N 1
ATOM 2159 C CA . ALA B 2 128 ? -11.407 -8.134 25.422 1.00 38.58 128 ALA B CA 1
ATOM 2160 C C . ALA B 2 128 ? -9.936 -7.890 25.690 1.00 38.64 128 ALA B C 1
ATOM 2161 O O . ALA B 2 128 ? -9.171 -8.818 25.916 1.00 32.10 128 ALA B O 1
ATOM 2163 N N . ILE B 2 129 ? -9.536 -6.626 25.662 1.00 31.05 129 ILE B N 1
ATOM 2164 C CA . ILE B 2 129 ? -8.129 -6.298 25.804 1.00 29.74 129 ILE B CA 1
ATOM 2165 C C . ILE B 2 129 ? -7.922 -5.157 26.792 1.00 36.08 129 ILE B C 1
ATOM 2166 O O . ILE B 2 129 ? -8.436 -4.051 26.598 1.00 30.31 129 ILE B O 1
ATOM 2171 N N . ILE B 2 130 ? -7.169 -5.421 27.857 1.00 32.16 130 ILE B N 1
ATOM 2172 C CA . ILE B 2 130 ? -6.867 -4.378 28.843 1.00 25.16 130 ILE B CA 1
ATOM 2173 C C . ILE B 2 130 ? -5.379 -4.086 28.825 1.00 35.67 130 ILE B C 1
ATOM 2174 O O . ILE B 2 130 ? -4.572 -4.981 29.087 1.00 36.06 130 ILE B O 1
ATOM 2179 N N . VAL B 2 131 ? -5.018 -2.850 28.496 1.00 29.05 131 VAL B N 1
ATOM 2180 C CA . VAL B 2 131 ? -3.627 -2.421 28.559 1.00 29.81 131 VAL B CA 1
ATOM 2181 C C . VAL B 2 131 ? -3.215 -2.151 29.997 1.00 38.11 131 VAL B C 1
ATOM 2182 O O . VAL B 2 131 ? -3.893 -1.417 30.719 1.00 42.64 131 VAL B O 1
ATOM 2186 N N . ILE B 2 132 ? -2.113 -2.751 30.400 1.00 27.78 132 ILE B N 1
ATOM 2187 C CA . ILE B 2 132 ? -1.595 -2.633 31.736 1.00 36.17 132 ILE B CA 1
ATOM 2188 C C . ILE B 2 132 ? -0.598 -1.505 31.784 1.00 33.94 132 ILE B C 1
ATOM 2189 O O . ILE B 2 132 ? 0.159 -1.337 30.883 1.00 40.61 132 ILE B O 1
ATOM 2194 N N . SER B 2 133 ? -0.614 -0.730 32.841 1.00 36.69 133 SER B N 1
ATOM 2195 C CA . SER B 2 133 ? 0.277 0.397 32.954 1.00 48.99 133 SER B CA 1
ATOM 2196 C C . SER B 2 133 ? 1.686 0.040 33.438 1.00 66.68 133 SER B C 1
ATOM 2197 O O . SER B 2 133 ? 2.078 0.426 34.515 1.00 43.90 133 SER B O 1
ATOM 2200 N N . SER B 2 134 ? 2.435 -0.677 32.609 1.00 35.79 134 SER B N 1
ATOM 2201 C CA . SER B 2 134 ? 3.797 -1.064 32.908 1.00 45.73 134 SER B CA 1
ATOM 2202 C C . SER B 2 134 ? 4.734 -0.566 31.827 1.00 48.45 134 SER B C 1
ATOM 2203 O O . SER B 2 134 ? 4.500 -0.753 30.672 1.00 41.76 134 SER B O 1
ATOM 2206 N N . TYR B 2 135 ? 5.815 0.062 32.242 1.00 68.46 135 TYR B N 1
ATOM 2207 C CA . TYR B 2 135 ? 6.762 0.657 31.309 1.00 57.22 135 TYR B CA 1
ATOM 2208 C C . TYR B 2 135 ? 8.160 0.082 31.505 1.00 61.05 135 TYR B C 1
ATOM 2209 O O . TYR B 2 135 ? 9.089 0.780 31.906 1.00 67.70 135 TYR B O 1
ATOM 2218 N N . LYS B 2 136 ? 8.284 -1.207 31.193 1.00 65.04 136 LYS B N 1
ATOM 2219 C CA . LYS B 2 136 ? 9.501 -1.978 31.424 1.00 47.82 136 LYS B CA 1
ATOM 2220 C C . LYS B 2 136 ? 10.346 -2.170 30.168 1.00 56.97 136 LYS B C 1
ATOM 2221 O O . LYS B 2 136 ? 9.821 -2.393 29.072 1.00 48.20 136 LYS B O 1
ATOM 2227 N N . ASN B 2 137 ? 11.663 -2.095 30.359 1.00 65.08 137 ASN B N 1
ATOM 2228 C CA . ASN B 2 137 ? 12.644 -2.255 29.291 1.00 44.31 137 ASN B CA 1
ATOM 2229 C C . ASN B 2 137 ? 12.309 -1.470 28.031 1.00 49.67 137 ASN B C 1
ATOM 2230 O O . ASN B 2 137 ? 12.384 -1.994 26.920 1.00 63.45 137 ASN B O 1
ATOM 2235 N N . ILE B 2 138 ? 11.921 -0.212 28.198 1.00 40.90 138 ILE B N 1
ATOM 2236 C CA . ILE B 2 138 ? 11.750 0.645 27.037 1.00 39.21 138 ILE B CA 1
ATOM 2237 C C . ILE B 2 138 ? 13.108 1.210 26.623 1.00 40.25 138 ILE B C 1
ATOM 2238 O O . ILE B 2 138 ? 13.772 1.880 27.410 1.00 43.48 138 ILE B O 1
ATOM 2243 N N . GLN B 2 139 ? 13.534 0.909 25.399 1.00 37.60 139 GLN B N 1
ATOM 2244 C CA . GLN B 2 139 ? 14.814 1.387 24.889 1.00 44.34 139 GLN B CA 1
ATOM 2245 C C . GLN B 2 139 ? 14.608 2.306 23.699 1.00 39.44 139 GLN B C 1
ATOM 2246 O O . GLN B 2 139 ? 13.729 2.072 22.870 1.00 48.19 139 GLN B O 1
ATOM 2252 N N . GLY B 2 140 ? 15.421 3.354 23.616 1.00 47.58 140 GLY B N 1
ATOM 2253 C CA . GLY B 2 140 ? 15.411 4.250 22.472 1.00 50.44 140 GLY B CA 1
ATOM 2254 C C . GLY B 2 140 ? 14.099 4.982 22.245 1.00 42.11 140 GLY B C 1
ATOM 2255 O O . GLY B 2 140 ? 13.718 5.257 21.100 1.00 36.94 140 GLY B O 1
ATOM 2256 N N . PHE B 2 141 ? 13.407 5.301 23.330 1.00 39.17 141 PHE B N 1
ATOM 2257 C CA . PHE B 2 141 ? 12.218 6.136 23.233 1.00 47.10 141 PHE B CA 1
ATOM 2258 C C . PHE B 2 141 ? 12.594 7.498 22.663 1.00 58.52 141 PHE B C 1
ATOM 2259 O O . PHE B 2 141 ? 13.647 8.053 22.981 1.00 42.12 141 PHE B O 1
ATOM 2267 N N . TYR B 2 142 ? 11.729 8.030 21.811 1.00 39.00 142 TYR B N 1
ATOM 2268 C CA . TYR B 2 142 ? 11.884 9.388 21.310 1.00 53.11 142 TYR B CA 1
ATOM 2269 C C . TYR B 2 142 ? 10.521 9.906 20.921 1.00 47.48 142 TYR B C 1
ATOM 2270 O O . TYR B 2 142 ? 9.646 9.134 20.528 1.00 41.40 142 TYR B O 1
ATOM 2279 N N . PHE B 2 143 ? 10.343 11.214 21.054 1.00 41.09 143 PHE B N 1
ATOM 2280 C CA . PHE B 2 143 ? 9.116 11.873 20.644 1.00 49.38 143 PHE B CA 1
ATOM 2281 C C . PHE B 2 143 ? 9.376 13.354 20.473 1.00 45.18 143 PHE B C 1
ATOM 2282 O O . PHE B 2 143 ? 10.075 13.958 21.288 1.00 44.55 143 PHE B O 1
ATOM 2290 N N . GLU B 2 144 ? 8.835 13.931 19.405 1.00 48.25 144 GLU B N 1
ATOM 2291 C CA . GLU B 2 144 ? 8.915 15.372 19.203 1.00 50.25 144 GLU B CA 1
ATOM 2292 C C . GLU B 2 144 ? 7.581 16.016 19.528 1.00 58.49 144 GLU B C 1
ATOM 2293 O O . GLU B 2 144 ? 6.601 15.840 18.809 1.00 52.97 144 GLU B O 1
ATOM 2299 N N . ASP B 2 145 ? 7.554 16.764 20.621 1.00 71.09 145 ASP B N 1
ATOM 2300 C CA . ASP B 2 145 ? 6.325 17.377 21.099 1.00 67.50 145 ASP B CA 1
ATOM 2301 C C . ASP B 2 145 ? 6.183 18.811 20.592 1.00 71.47 145 ASP B C 1
ATOM 2302 O O . ASP B 2 145 ? 7.094 19.621 20.742 1.00 84.34 145 ASP B O 1
ATOM 2307 N N . GLU B 2 146 ? 5.040 19.131 20.000 0.84 57.37 146 GLU B N 1
ATOM 2308 C CA . GLU B 2 146 ? 4.832 20.472 19.467 0.84 73.78 146 GLU B CA 1
ATOM 2309 C C . GLU B 2 146 ? 4.548 21.511 20.565 0.84 73.92 146 GLU B C 1
ATOM 2310 O O . GLU B 2 146 ? 4.614 22.717 20.308 0.84 76.69 146 GLU B O 1
ATOM 2316 N N . TYR B 2 147 ? 4.262 21.058 21.784 0.79 71.34 147 TYR B N 1
ATOM 2317 C CA . TYR B 2 147 ? 3.967 21.961 22.886 0.79 64.83 147 TYR B CA 1
ATOM 2318 C C . TYR B 2 147 ? 4.458 21.443 24.253 0.79 74.93 147 TYR B C 1
ATOM 2319 O O . TYR B 2 147 ? 5.518 21.833 24.719 0.79 73.25 147 TYR B O 1
ATOM 2328 N N A LYS B 2 148 ? 3.634 20.596 24.917 0.52 78.17 148 LYS B N 1
ATOM 2329 N N B LYS B 2 148 ? 3.635 20.614 24.925 0.48 76.92 148 LYS B N 1
ATOM 2330 C CA A LYS B 2 148 ? 3.803 20.278 26.338 0.52 76.36 148 LYS B CA 1
ATOM 2331 C CA B LYS B 2 148 ? 3.876 20.284 26.327 0.48 75.71 148 LYS B CA 1
ATOM 2332 C C A LYS B 2 148 ? 4.230 18.820 26.633 0.52 80.95 148 LYS B C 1
ATOM 2333 C C B LYS B 2 148 ? 4.327 18.834 26.564 0.48 80.61 148 LYS B C 1
ATOM 2334 O O A LYS B 2 148 ? 3.713 17.866 26.031 0.52 85.90 148 LYS B O 1
ATOM 2335 O O B LYS B 2 148 ? 3.926 17.910 25.853 0.48 84.46 148 LYS B O 1
ATOM 2346 N N . LEU B 2 149 ? 5.151 18.658 27.597 0.77 85.79 149 LEU B N 1
ATOM 2347 C CA . LEU B 2 149 ? 5.639 17.332 28.010 0.77 71.71 149 LEU B CA 1
ATOM 2348 C C . LEU B 2 149 ? 6.395 17.350 29.335 0.77 79.70 149 LEU B C 1
ATOM 2349 O O . LEU B 2 149 ? 7.429 16.701 29.450 0.77 77.95 149 LEU B O 1
ATOM 2354 N N . THR B 2 150 ? 5.943 18.148 30.285 0.49 80.05 150 THR B N 1
ATOM 2355 C CA . THR B 2 150 ? 6.606 18.177 31.568 0.49 70.87 150 THR B CA 1
ATOM 2356 C C . THR B 2 150 ? 6.402 16.835 32.261 0.49 75.50 150 THR B C 1
ATOM 2357 O O . THR B 2 150 ? 7.310 16.317 32.881 0.49 79.06 150 THR B O 1
ATOM 2361 N N . GLU B 2 151 ? 5.206 16.259 32.150 0.51 76.27 151 GLU B N 1
ATOM 2362 C CA . GLU B 2 151 ? 4.958 14.923 32.697 0.51 71.44 151 GLU B CA 1
ATOM 2363 C C . GLU B 2 151 ? 5.804 14.114 31.708 0.51 75.94 151 GLU B C 1
ATOM 2364 O O . GLU B 2 151 ? 5.909 14.471 30.535 0.51 73.43 151 GLU B O 1
ATOM 2370 N N . ASP B 2 152 ? 6.389 13.030 32.149 0.84 75.42 152 ASP B N 1
ATOM 2371 C CA . ASP B 2 152 ? 7.328 12.328 31.307 0.84 75.05 152 ASP B CA 1
ATOM 2372 C C . ASP B 2 152 ? 6.876 11.605 30.049 0.84 73.31 152 ASP B C 1
ATOM 2373 O O . ASP B 2 152 ? 5.762 11.678 29.566 0.84 65.36 152 ASP B O 1
ATOM 2378 N N . ASP B 2 153 ? 7.868 10.947 29.510 0.79 76.83 153 ASP B N 1
ATOM 2379 C CA . ASP B 2 153 ? 7.779 10.174 28.347 0.79 56.37 153 ASP B CA 1
ATOM 2380 C C . ASP B 2 153 ? 6.786 9.054 28.637 0.79 72.53 153 ASP B C 1
ATOM 2381 O O . ASP B 2 153 ? 6.241 8.468 27.727 0.79 50.36 153 ASP B O 1
ATOM 2386 N N . GLU B 2 154 ? 6.554 8.760 29.912 1.00 59.05 154 GLU B N 1
ATOM 2387 C CA . GLU B 2 154 ? 5.597 7.716 30.268 1.00 68.31 154 GLU B CA 1
ATOM 2388 C C . GLU B 2 154 ? 4.212 8.009 29.701 1.00 62.80 154 GLU B C 1
ATOM 2389 O O . GLU B 2 154 ? 3.477 7.113 29.295 1.00 42.96 154 GLU B O 1
ATOM 2395 N N . PHE B 2 155 ? 3.849 9.277 29.677 1.00 61.75 155 PHE B N 1
ATOM 2396 C CA . PHE B 2 155 ? 2.554 9.635 29.145 1.00 46.40 155 PHE B CA 1
ATOM 2397 C C . PHE B 2 155 ? 2.438 9.341 27.649 1.00 48.33 155 PHE B C 1
ATOM 2398 O O . PHE B 2 155 ? 1.424 8.823 27.180 1.00 43.10 155 PHE B O 1
ATOM 2406 N N . VAL B 2 156 ? 3.471 9.700 26.902 1.00 42.22 156 VAL B N 1
ATOM 2407 C CA . VAL B 2 156 ? 3.486 9.447 25.472 1.00 40.05 156 VAL B CA 1
ATOM 2408 C C . VAL B 2 156 ? 3.449 7.952 25.208 1.00 55.82 156 VAL B C 1
ATOM 2409 O O . VAL B 2 156 ? 2.722 7.494 24.327 1.00 33.26 156 VAL B O 1
ATOM 2413 N N . VAL B 2 157 ? 4.211 7.193 25.996 1.00 37.57 157 VAL B N 1
ATOM 2414 C CA . VAL B 2 157 ? 4.258 5.741 25.853 1.00 33.79 157 VAL B CA 1
ATOM 2415 C C . VAL B 2 157 ? 2.877 5.125 26.066 1.00 31.88 157 VAL B C 1
ATOM 2416 O O . VAL B 2 157 ? 2.470 4.238 25.326 1.00 36.20 157 VAL B O 1
ATOM 2420 N N . SER B 2 158 ? 2.151 5.607 27.067 1.00 33.25 158 SER B N 1
ATOM 2421 C CA . SER B 2 158 ? 0.802 5.117 27.324 1.00 39.51 158 SER B CA 1
ATOM 2422 C C . SER B 2 158 ? -0.092 5.352 26.113 1.00 30.41 158 SER B C 1
ATOM 2423 O O . SER B 2 158 ? -0.946 4.533 25.789 1.00 29.00 158 SER B O 1
ATOM 2426 N N . TYR B 2 159 ? 0.102 6.497 25.468 1.00 30.85 159 TYR B N 1
ATOM 2427 C CA . TYR B 2 159 ? -0.638 6.834 24.252 1.00 29.64 159 TYR B CA 1
ATOM 2428 C C . TYR B 2 159 ? -0.269 5.856 23.137 1.00 36.76 159 TYR B C 1
ATOM 2429 O O . TYR B 2 159 ? -1.159 5.348 22.452 1.00 31.19 159 TYR B O 1
ATOM 2438 N N . PHE B 2 160 ? 1.031 5.591 22.970 1.00 29.26 160 PHE B N 1
ATOM 2439 C CA . PHE B 2 160 ? 1.504 4.626 21.972 1.00 36.59 160 PHE B CA 1
ATOM 2440 C C . PHE B 2 160 ? 0.814 3.276 22.145 1.00 37.25 160 PHE B C 1
ATOM 2441 O O . PHE B 2 160 ? 0.329 2.678 21.181 1.00 29.13 160 PHE B O 1
ATOM 2449 N N . TYR B 2 161 ? 0.790 2.801 23.389 1.00 28.15 161 TYR B N 1
ATOM 2450 C CA . TYR B 2 161 ? 0.213 1.499 23.716 1.00 30.17 161 TYR B CA 1
ATOM 2451 C C . TYR B 2 161 ? -1.268 1.460 23.345 1.00 27.15 161 TYR B C 1
ATOM 2452 O O . TYR B 2 161 ? -1.805 0.407 22.998 1.00 33.40 161 TYR B O 1
ATOM 2461 N N . ARG B 2 162 ? -1.933 2.602 23.397 1.00 27.67 162 ARG B N 1
ATOM 2462 C CA . ARG B 2 162 ? -3.350 2.608 23.041 1.00 28.11 162 ARG B CA 1
ATOM 2463 C C . ARG B 2 162 ? -3.507 2.536 21.527 1.00 45.10 162 ARG B C 1
ATOM 2464 O O . ARG B 2 162 ? -4.478 1.986 21.024 1.00 28.94 162 ARG B O 1
ATOM 2472 N N . LEU B 2 163 ? -2.529 3.071 20.803 1.00 30.69 163 LEU B N 1
ATOM 2473 C CA . LEU B 2 163 ? -2.523 2.940 19.351 1.00 29.42 163 LEU B CA 1
ATOM 2474 C C . LEU B 2 163 ? -2.300 1.485 18.979 1.00 29.98 163 LEU B C 1
ATOM 2475 O O . LEU B 2 163 ? -2.968 0.943 18.107 1.00 28.54 163 LEU B O 1
ATOM 2480 N N . ILE B 2 164 ? -1.330 0.863 19.641 1.00 27.82 164 ILE B N 1
ATOM 2481 C CA . ILE B 2 164 ? -1.073 -0.556 19.447 1.00 30.50 164 ILE B CA 1
ATOM 2482 C C . ILE B 2 164 ? -2.339 -1.352 19.808 1.00 34.64 164 ILE B C 1
ATOM 2483 O O . ILE B 2 164 ? -2.696 -2.304 19.122 1.00 30.71 164 ILE B O 1
ATOM 2488 N N . LYS B 2 165 ? -3.041 -0.919 20.857 1.00 30.08 165 LYS B N 1
ATOM 2489 C CA . LYS B 2 165 ? -4.284 -1.587 21.259 1.00 39.12 165 LYS B CA 1
ATOM 2490 C C . LYS B 2 165 ? -5.341 -1.520 20.170 1.00 35.76 165 LYS B C 1
ATOM 2491 O O . LYS B 2 165 ? -6.046 -2.497 19.950 1.00 33.35 165 LYS B O 1
ATOM 2497 N N . GLU B 2 166 ? -5.458 -0.370 19.499 1.00 33.72 166 GLU B N 1
ATOM 2498 C CA . GLU B 2 166 ? -6.398 -0.224 18.380 1.00 35.09 166 GLU B CA 1
ATOM 2499 C C . GLU B 2 166 ? -6.137 -1.263 17.285 1.00 36.83 166 GLU B C 1
ATOM 2500 O O . GLU B 2 166 ? -7.074 -1.848 16.740 1.00 31.38 166 GLU B O 1
ATOM 2506 N N . TRP B 2 167 ? -4.863 -1.482 16.959 1.00 37.97 167 TRP B N 1
ATOM 2507 C CA . TRP B 2 167 ? -4.491 -2.500 15.976 1.00 32.14 167 TRP B CA 1
ATOM 2508 C C . TRP B 2 167 ? -4.876 -3.890 16.489 1.00 35.11 167 TRP B C 1
ATOM 2509 O O . TRP B 2 167 ? -5.465 -4.688 15.761 1.00 35.76 167 TRP B O 1
ATOM 2520 N N . LEU B 2 168 ? -4.510 -4.169 17.735 1.00 32.77 168 LEU B N 1
ATOM 2521 C CA . LEU B 2 168 ? -4.836 -5.438 18.404 1.00 36.67 168 LEU B CA 1
ATOM 2522 C C . LEU B 2 168 ? -6.329 -5.778 18.368 1.00 42.73 168 LEU B C 1
ATOM 2523 O O . LEU B 2 168 ? -6.692 -6.931 18.194 1.00 51.21 168 LEU B O 1
ATOM 2528 N N . GLU B 2 169 ? -7.157 -4.764 18.535 1.00 38.73 169 GLU B N 1
ATOM 2529 C CA . GLU B 2 169 ? -8.592 -4.917 18.572 1.00 50.33 169 GLU B CA 1
ATOM 2530 C C . GLU B 2 169 ? -9.056 -5.480 17.286 1.00 52.14 169 GLU B C 1
ATOM 2531 O O . GLU B 2 169 ? -9.997 -6.201 17.282 1.00 64.00 169 GLU B O 1
ATOM 2537 N N . LYS B 2 170 ? -8.425 -5.107 16.191 1.00 41.35 170 LYS B N 1
ATOM 2538 C CA . LYS B 2 170 ? -8.774 -5.634 14.902 1.00 34.42 170 LYS B CA 1
ATOM 2539 C C . LYS B 2 170 ? -7.928 -6.797 14.444 1.00 43.15 170 LYS B C 1
ATOM 2540 O O . LYS B 2 170 ? -8.213 -7.355 13.432 1.00 70.42 170 LYS B O 1
ATOM 2546 N N . ASN B 2 171 ? -6.867 -7.134 15.149 1.00 49.91 171 ASN B N 1
ATOM 2547 C CA . ASN B 2 171 ? -5.987 -8.202 14.695 1.00 61.82 171 ASN B CA 1
ATOM 2548 C C . ASN B 2 171 ? -5.572 -9.353 15.638 1.00 39.47 171 ASN B C 1
ATOM 2549 O O . ASN B 2 171 ? -4.730 -10.137 15.312 1.00 54.77 171 ASN B O 1
ATOM 2554 N N . LEU B 2 172 ? -6.185 -9.461 16.798 1.00 56.86 172 LEU B N 1
ATOM 2555 C CA . LEU B 2 172 ? -5.832 -10.483 17.786 1.00 49.57 172 LEU B CA 1
ATOM 2556 C C . LEU B 2 172 ? -5.989 -11.881 17.223 1.00 41.71 172 LEU B C 1
ATOM 2557 O O . LEU B 2 172 ? -5.255 -12.787 17.562 1.00 44.30 172 LEU B O 1
ATOM 2562 N N . HIS B 2 173 ? -6.920 -12.013 16.308 1.00 37.09 173 HIS B N 1
ATOM 2563 C CA . HIS B 2 173 ? -7.161 -13.257 15.660 1.00 59.64 173 HIS B CA 1
ATOM 2564 C C . HIS B 2 173 ? -5.894 -13.723 14.967 1.00 52.52 173 HIS B C 1
ATOM 2565 O O . HIS B 2 173 ? -5.717 -14.865 14.737 1.00 78.44 173 HIS B O 1
ATOM 2572 N N . PHE B 2 174 ? -5.003 -12.839 14.652 1.00 40.55 174 PHE B N 1
ATOM 2573 C CA . PHE B 2 174 ? -3.751 -13.239 14.018 1.00 51.81 174 PHE B CA 1
ATOM 2574 C C . PHE B 2 174 ? -2.972 -14.180 14.934 1.00 57.32 174 PHE B C 1
ATOM 2575 O O . PHE B 2 174 ? -2.086 -14.907 14.481 1.00 55.27 174 PHE B O 1
ATOM 2583 N N . PHE B 2 175 ? -3.300 -14.150 16.226 1.00 55.71 175 PHE B N 1
ATOM 2584 C CA . PHE B 2 175 ? -2.689 -15.054 17.189 1.00 53.72 175 PHE B CA 1
ATOM 2585 C C . PHE B 2 175 ? -3.657 -16.205 17.471 1.00 36.85 175 PHE B C 1
ATOM 2586 O O . PHE B 2 175 ? -4.322 -16.224 18.506 1.00 50.00 175 PHE B O 1
ATOM 2594 N N A ASN B 2 176 ? -3.744 -17.171 16.560 0.44 58.34 176 ASN B N 1
ATOM 2595 N N B ASN B 2 176 ? -3.744 -17.139 16.531 0.56 61.89 176 ASN B N 1
ATOM 2596 C CA A ASN B 2 176 ? -4.692 -18.269 16.751 0.44 53.87 176 ASN B CA 1
ATOM 2597 C CA B ASN B 2 176 ? -4.613 -18.295 16.692 0.56 57.83 176 ASN B CA 1
ATOM 2598 C C A ASN B 2 176 ? -4.022 -19.556 17.238 0.44 52.56 176 ASN B C 1
ATOM 2599 C C B ASN B 2 176 ? -3.829 -19.513 17.144 0.56 50.47 176 ASN B C 1
ATOM 2600 O O A ASN B 2 176 ? -4.116 -20.614 16.609 0.44 49.55 176 ASN B O 1
ATOM 2601 O O B ASN B 2 176 ? -3.649 -20.473 16.389 0.56 51.37 176 ASN B O 1
ATOM 2610 N N . TYR B 2 177 ? -3.359 -19.461 18.382 1.00 51.66 177 TYR B N 1
ATOM 2611 C CA . TYR B 2 177 ? -2.787 -20.632 19.017 1.00 56.30 177 TYR B CA 1
ATOM 2612 C C . TYR B 2 177 ? -3.900 -21.403 19.741 1.00 42.05 177 TYR B C 1
ATOM 2613 O O . TYR B 2 177 ? -4.741 -20.807 20.412 1.00 40.10 177 TYR B O 1
ATOM 2622 N N . ILE B 2 178 ? -3.924 -22.725 19.571 1.00 43.64 178 ILE B N 1
ATOM 2623 C CA . ILE B 2 178 ? -4.859 -23.587 20.303 1.00 43.21 178 ILE B CA 1
ATOM 2624 C C . ILE B 2 178 ? -4.166 -24.122 21.555 1.00 42.79 178 ILE B C 1
ATOM 2625 O O . ILE B 2 178 ? -3.217 -24.902 21.461 1.00 50.26 178 ILE B O 1
ATOM 2630 N N . PHE B 2 179 ? -4.620 -23.687 22.724 1.00 41.18 179 PHE B N 1
ATOM 2631 C CA . PHE B 2 179 ? -3.924 -24.037 23.952 1.00 46.98 179 PHE B CA 1
ATOM 2632 C C . PHE B 2 179 ? -4.118 -25.509 24.242 1.00 50.43 179 PHE B C 1
ATOM 2633 O O . PHE B 2 179 ? -3.165 -26.229 24.524 1.00 43.57 179 PHE B O 1
ATOM 2641 N N . ASN B 2 180 ? -5.367 -25.941 24.168 1.00 58.55 180 ASN B N 1
ATOM 2642 C CA . ASN B 2 180 ? -5.710 -27.341 24.305 1.00 45.06 180 ASN B CA 1
ATOM 2643 C C . ASN B 2 180 ? -7.024 -27.617 23.615 1.00 46.11 180 ASN B C 1
ATOM 2644 O O . ASN B 2 180 ? -7.742 -26.699 23.236 1.00 45.20 180 ASN B O 1
ATOM 2649 N N . THR B 2 181 ? -7.334 -28.898 23.479 1.00 51.74 181 THR B N 1
ATOM 2650 C CA . THR B 2 181 ? -8.569 -29.338 22.872 1.00 49.76 181 THR B CA 1
ATOM 2651 C C . THR B 2 181 ? -9.240 -30.339 23.800 1.00 52.36 181 THR B C 1
ATOM 2652 O O . THR B 2 181 ? -8.582 -31.219 24.355 1.00 51.39 181 THR B O 1
ATOM 2656 N N . VAL B 2 182 ? -10.548 -30.200 23.977 1.00 50.60 182 VAL B N 1
ATOM 2657 C CA . VAL B 2 182 ? -11.271 -31.049 24.909 1.00 51.33 182 VAL B CA 1
ATOM 2658 C C . VAL B 2 182 ? -12.473 -31.731 24.259 1.00 55.45 182 VAL B C 1
ATOM 2659 O O . VAL B 2 182 ? -13.257 -31.093 23.554 1.00 53.77 182 VAL B O 1
ATOM 2663 N N . ASN B 2 183 ? -12.606 -33.032 24.496 1.00 55.63 183 ASN B N 1
ATOM 2664 C CA . ASN B 2 183 ? -13.750 -33.799 24.019 1.00 58.10 183 ASN B CA 1
ATOM 2665 C C . ASN B 2 183 ? -14.919 -33.703 24.982 1.00 68.52 183 ASN B C 1
ATOM 2666 O O . ASN B 2 183 ? -14.891 -34.302 26.055 1.00 57.48 183 ASN B O 1
ATOM 2671 N N . LEU B 2 184 ? -15.958 -32.968 24.613 1.00 67.30 184 LEU B N 1
ATOM 2672 C CA . LEU B 2 184 ? -17.136 -32.935 25.469 1.00 67.95 184 LEU B CA 1
ATOM 2673 C C . LEU B 2 184 ? -18.063 -34.102 25.147 1.00 60.66 184 LEU B C 1
ATOM 2674 O O . LEU B 2 184 ? -18.597 -34.206 24.041 1.00 80.28 184 LEU B O 1
ATOM 2679 N N . ASN B 2 185 ? -18.231 -34.993 26.113 1.00 61.32 185 ASN B N 1
ATOM 2680 C CA . ASN B 2 185 ? -19.174 -36.088 25.971 1.00 64.18 185 ASN B CA 1
ATOM 2681 C C . ASN B 2 185 ? -20.569 -35.630 26.367 1.00 66.48 185 ASN B C 1
ATOM 2682 O O . ASN B 2 185 ? -20.972 -35.754 27.524 1.00 78.24 185 ASN B O 1
ATOM 2687 N N . LEU B 2 186 ? -21.319 -35.162 25.406 1.00 85.49 186 LEU B N 1
ATOM 2688 C CA . LEU B 2 186 ? -22.675 -34.812 25.672 1.00 75.18 186 LEU B CA 1
ATOM 2689 C C . LEU B 2 186 ? -23.343 -36.180 25.634 1.00 82.95 186 LEU B C 1
ATOM 2690 O O . LEU B 2 186 ? -22.758 -37.137 25.151 1.00 90.19 186 LEU B O 1
ATOM 2692 N N . TYR B 2 187 ? -24.552 -36.278 26.148 0.67 81.55 187 TYR B N 1
ATOM 2693 C CA . TYR B 2 187 ? -25.241 -37.548 26.117 0.67 74.27 187 TYR B CA 1
ATOM 2694 C C . TYR B 2 187 ? -24.510 -38.753 26.716 0.67 84.64 187 TYR B C 1
ATOM 2695 O O . TYR B 2 187 ? -24.195 -39.693 26.011 0.67 88.01 187 TYR B O 1
ATOM 2697 N N . ILE B 2 188 ? -24.217 -38.717 28.007 0.88 82.72 188 ILE B N 1
ATOM 2698 C CA . ILE B 2 188 ? -23.596 -39.857 28.640 0.88 74.66 188 ILE B CA 1
ATOM 2699 C C . ILE B 2 188 ? -24.750 -40.588 29.327 0.88 79.33 188 ILE B C 1
ATOM 2700 O O . ILE B 2 188 ? -25.498 -40.006 30.087 0.88 81.35 188 ILE B O 1
ATOM 2705 N N . SER B 2 189 ? -24.898 -41.865 29.012 0.69 77.91 189 SER B N 1
ATOM 2706 C CA . SER B 2 189 ? -25.964 -42.698 29.557 0.69 82.07 189 SER B CA 1
ATOM 2707 C C . SER B 2 189 ? -25.769 -44.196 29.365 0.69 95.66 189 SER B C 1
ATOM 2708 O O . SER B 2 189 ? -24.853 -44.628 28.699 0.69 99.53 189 SER B O 1
ATOM 2711 N N . ASP B 2 190 ? -26.672 -44.971 29.952 0.82 85.49 190 ASP B N 1
ATOM 2712 C CA . ASP B 2 190 ? -26.684 -46.434 29.807 0.82 90.24 190 ASP B CA 1
ATOM 2713 C C . ASP B 2 190 ? -25.405 -47.059 30.381 0.82 106.30 190 ASP B C 1
ATOM 2714 O O . ASP B 2 190 ? -25.089 -46.899 31.555 0.82 96.88 190 ASP B O 1
ATOM 2716 N N . LYS B 2 191 ? -24.739 -47.845 29.530 0.81 109.22 191 LYS B N 1
ATOM 2717 C CA . LYS B 2 191 ? -23.614 -48.682 29.891 0.81 93.57 191 LYS B CA 1
ATOM 2718 C C . LYS B 2 191 ? -22.261 -48.001 29.744 0.81 87.52 191 LYS B C 1
ATOM 2719 O O . LYS B 2 191 ? -21.269 -48.680 29.586 0.81 87.97 191 LYS B O 1
ATOM 2721 N N . GLU B 2 192 ? -22.226 -46.679 29.735 1.00 89.87 192 GLU B N 1
ATOM 2722 C CA . GLU B 2 192 ? -20.969 -45.954 29.546 1.00 85.05 192 GLU B CA 1
ATOM 2723 C C . GLU B 2 192 ? -19.945 -46.275 30.634 1.00 79.78 192 GLU B C 1
ATOM 2724 O O . GLU B 2 192 ? -20.271 -46.293 31.815 1.00 84.12 192 GLU B O 1
ATOM 2726 N N . LYS B 2 193 ? -18.707 -46.528 30.225 1.00 81.04 193 LYS B N 1
ATOM 2727 C CA . LYS B 2 193 ? -17.611 -46.726 31.164 1.00 78.62 193 LYS B CA 1
ATOM 2728 C C . LYS B 2 193 ? -17.017 -45.390 31.610 1.00 84.84 193 LYS B C 1
ATOM 2729 O O . LYS B 2 193 ? -17.135 -44.386 30.900 1.00 73.43 193 LYS B O 1
ATOM 2735 N N . TRP B 2 194 ? -16.381 -45.382 32.782 1.00 54.18 194 TRP B N 1
ATOM 2736 C CA . TRP B 2 194 ? -15.656 -44.199 33.255 1.00 51.02 194 TRP B CA 1
ATOM 2737 C C . TRP B 2 194 ? -16.429 -42.897 33.118 1.00 52.99 194 TRP B C 1
ATOM 2738 O O . TRP B 2 194 ? -15.849 -41.878 32.748 1.00 48.98 194 TRP B O 1
ATOM 2749 N N . GLU B 2 195 ? -17.729 -42.912 33.388 1.00 51.15 195 GLU B N 1
ATOM 2750 C CA . GLU B 2 195 ? -18.520 -41.704 33.165 1.00 50.98 195 GLU B CA 1
ATOM 2751 C C . GLU B 2 195 ? -18.039 -40.559 34.051 1.00 51.04 195 GLU B C 1
ATOM 2752 O O . GLU B 2 195 ? -18.155 -39.389 33.676 1.00 54.80 195 GLU B O 1
ATOM 2758 N N . TRP B 2 196 ? -17.465 -40.895 35.205 1.00 45.87 196 TRP B N 1
ATOM 2759 C CA . TRP B 2 196 ? -17.009 -39.873 36.146 1.00 44.19 196 TRP B CA 1
ATOM 2760 C C . TRP B 2 196 ? -15.725 -39.166 35.691 1.00 56.11 196 TRP B C 1
ATOM 2761 O O . TRP B 2 196 ? -15.294 -38.203 36.329 1.00 53.24 196 TRP B O 1
ATOM 2772 N N . THR B 2 197 ? -15.121 -39.624 34.594 1.00 48.07 197 THR B N 1
ATOM 2773 C CA . THR B 2 197 ? -13.950 -38.927 34.054 1.00 46.41 197 THR B CA 1
ATOM 2774 C C . THR B 2 197 ? -14.154 -38.378 32.643 1.00 43.85 197 THR B C 1
ATOM 2775 O O . THR B 2 197 ? -13.245 -37.783 32.074 1.00 67.56 197 THR B O 1
ATOM 2779 N N . LYS B 2 198 ? -15.335 -38.582 32.076 1.00 50.72 198 LYS B N 1
ATOM 2780 C CA . LYS B 2 198 ? -15.629 -38.028 30.760 1.00 57.58 198 LYS B CA 1
ATOM 2781 C C . LYS B 2 198 ? -16.264 -36.633 30.893 1.00 54.79 198 LYS B C 1
ATOM 2782 O O . LYS B 2 198 ? -17.355 -36.490 31.444 1.00 61.35 198 LYS B O 1
ATOM 2788 N N . PRO B 2 199 ? -15.571 -35.600 30.391 1.00 53.47 199 PRO B N 1
ATOM 2789 C CA . PRO B 2 199 ? -16.012 -34.207 30.577 1.00 44.86 199 PRO B CA 1
ATOM 2790 C C . PRO B 2 199 ? -17.341 -33.910 29.902 1.00 56.40 199 PRO B C 1
ATOM 2791 O O . PRO B 2 199 ? -17.581 -34.346 28.773 1.00 56.28 199 PRO B O 1
ATOM 2795 N N . SER B 2 200 ? -18.201 -33.186 30.610 1.00 63.50 200 SER B N 1
ATOM 2796 C CA . SER B 2 200 ? -19.479 -32.753 30.064 1.00 48.90 200 SER B CA 1
ATOM 2797 C C . SER B 2 200 ? -19.576 -31.228 30.104 1.00 58.34 200 SER B C 1
ATOM 2798 O O . SER B 2 200 ? -20.499 -30.631 29.549 1.00 50.28 200 SER B O 1
ATOM 2801 N N . TYR B 2 201 ? -18.602 -30.605 30.755 1.00 52.24 201 TYR B N 1
ATOM 2802 C CA . TYR B 2 201 ? -18.512 -29.150 30.812 1.00 44.72 201 TYR B CA 1
ATOM 2803 C C . TYR B 2 201 ? -17.067 -28.794 31.130 1.00 47.45 201 TYR B C 1
ATOM 2804 O O . TYR B 2 201 ? -16.469 -29.392 32.027 1.00 45.91 201 TYR B O 1
ATOM 2813 N N . VAL B 2 202 ? -16.497 -27.840 30.403 1.00 47.31 202 VAL B N 1
ATOM 2814 C CA . VAL B 2 202 ? -15.096 -27.502 30.614 1.00 40.41 202 VAL B CA 1
ATOM 2815 C C . VAL B 2 202 ? -14.873 -25.991 30.766 1.00 56.43 202 VAL B C 1
ATOM 2816 O O . VAL B 2 202 ? -15.567 -25.179 30.157 1.00 50.85 202 VAL B O 1
ATOM 2820 N N . ASP B 2 203 ? -13.918 -25.626 31.618 1.00 42.40 203 ASP B N 1
ATOM 2821 C CA . ASP B 2 203 ? -13.485 -24.237 31.772 1.00 38.69 203 ASP B CA 1
ATOM 2822 C C . ASP B 2 203 ? -11.994 -24.261 32.087 1.00 44.28 203 ASP B C 1
ATOM 2823 O O . ASP B 2 203 ? -11.400 -25.338 32.170 1.00 55.65 203 ASP B O 1
ATOM 2828 N N . TYR B 2 204 ? -11.387 -23.094 32.258 1.00 43.00 204 TYR B N 1
ATOM 2829 C CA . TYR B 2 204 ? -9.940 -23.019 32.436 1.00 44.51 204 TYR B CA 1
ATOM 2830 C C . TYR B 2 204 ? -9.610 -22.091 33.594 1.00 49.51 204 TYR B C 1
ATOM 2831 O O . TYR B 2 204 ? -10.490 -21.404 34.097 1.00 45.24 204 TYR B O 1
ATOM 2840 N N . ALA B 2 205 ? -8.347 -22.074 34.010 1.00 42.41 205 ALA B N 1
ATOM 2841 C CA . ALA B 2 205 ? -7.896 -21.165 35.061 1.00 48.93 205 ALA B CA 1
ATOM 2842 C C . ALA B 2 205 ? -6.385 -20.967 35.024 1.00 39.67 205 ALA B C 1
ATOM 2843 O O . ALA B 2 205 ? -5.626 -21.927 34.904 1.00 40.54 205 ALA B O 1
ATOM 2845 N N . TYR B 2 206 ? -5.958 -19.716 35.107 1.00 38.90 206 TYR B N 1
ATOM 2846 C CA . TYR B 2 206 ? -4.558 -19.393 35.352 1.00 36.16 206 TYR B CA 1
ATOM 2847 C C . TYR B 2 206 ? -4.330 -19.302 36.850 1.00 33.66 206 TYR B C 1
ATOM 2848 O O . TYR B 2 206 ? -5.077 -18.629 37.560 1.00 43.24 206 TYR B O 1
ATOM 2857 N N . SER B 2 207 ? -3.289 -19.963 37.337 1.00 33.66 207 SER B N 1
ATOM 2858 C CA . SER B 2 207 ? -2.971 -19.889 38.756 1.00 33.91 207 SER B CA 1
ATOM 2859 C C . SER B 2 207 ? -1.497 -19.612 39.009 1.00 38.03 207 SER B C 1
ATOM 2860 O O . SER B 2 207 ? -0.622 -20.334 38.510 1.00 38.80 207 SER B O 1
ATOM 2863 N N . GLU B 2 208 ? -1.250 -18.598 39.799 1.00 39.57 208 GLU B N 1
ATOM 2864 C CA . GLU B 2 208 ? 0.080 -18.281 40.201 1.00 42.20 208 GLU B CA 1
ATOM 2865 C C . GLU B 2 208 ? 0.201 -18.204 41.702 1.00 42.16 208 GLU B C 1
ATOM 2866 O O . GLU B 2 208 ? -0.697 -17.871 42.409 1.00 42.18 208 GLU B O 1
ATOM 2872 N N . ILE B 2 209 ? 1.365 -18.551 42.159 1.00 47.19 209 ILE B N 1
ATOM 2873 C CA . ILE B 2 209 ? 1.755 -18.476 43.564 1.00 47.12 209 ILE B CA 1
ATOM 2874 C C . ILE B 2 209 ? 3.022 -17.669 43.642 1.00 48.74 209 ILE B C 1
ATOM 2875 O O . ILE B 2 209 ? 3.685 -17.571 42.696 1.00 69.97 209 ILE B O 1
ATOM 2880 N N . GLU B 2 210 ? 3.353 -17.044 44.743 1.00 64.27 210 GLU B N 1
ATOM 2881 C CA . GLU B 2 210 ? 4.646 -16.378 44.828 1.00 81.06 210 GLU B CA 1
ATOM 2882 C C . GLU B 2 210 ? 5.679 -17.367 45.372 1.00 72.89 210 GLU B C 1
ATOM 2883 O O . GLU B 2 210 ? 5.753 -17.511 46.578 1.00 80.30 210 GLU B O 1
ATOM 2885 N N . GLY B 2 211 ? 6.397 -18.125 44.531 1.00 70.19 211 GLY B N 1
ATOM 2886 C CA . GLY B 2 211 ? 7.362 -17.720 43.520 1.00 77.27 211 GLY B CA 1
ATOM 2887 C C . GLY B 2 211 ? 6.759 -17.942 42.139 1.00 75.90 211 GLY B C 1
ATOM 2888 O O . GLY B 2 211 ? 6.222 -18.998 41.821 1.00 68.73 211 GLY B O 1
ATOM 2889 N N . ASP B 2 212 ? 6.748 -16.886 41.353 1.00 60.38 212 ASP B N 1
ATOM 2890 C CA . ASP B 2 212 ? 6.052 -16.838 40.080 1.00 63.64 212 ASP B CA 1
ATOM 2891 C C . ASP B 2 212 ? 6.550 -17.590 38.906 1.00 61.70 212 ASP B C 1
ATOM 2892 O O . ASP B 2 212 ? 7.686 -17.982 38.871 1.00 83.32 212 ASP B O 1
ATOM 2897 N N . LEU B 2 213 ? 5.628 -17.690 37.950 1.00 78.03 213 LEU B N 1
ATOM 2898 C CA . LEU B 2 213 ? 5.701 -18.270 36.597 1.00 78.31 213 LEU B CA 1
ATOM 2899 C C . LEU B 2 213 ? 6.321 -19.625 36.452 1.00 73.99 213 LEU B C 1
ATOM 2900 O O . LEU B 2 213 ? 5.833 -20.489 35.742 1.00 82.16 213 LEU B O 1
ATOM 2905 N N . SER B 2 214 ? 7.441 -19.771 37.097 1.00 76.14 214 SER B N 1
ATOM 2906 C CA . SER B 2 214 ? 8.119 -21.020 37.155 1.00 49.71 214 SER B CA 1
ATOM 2907 C C . SER B 2 214 ? 7.196 -21.945 37.899 1.00 70.97 214 SER B C 1
ATOM 2908 O O . SER B 2 214 ? 7.136 -23.117 37.626 1.00 83.10 214 SER B O 1
ATOM 2911 N N . ARG B 2 215 ? 6.482 -21.420 38.863 1.00 47.37 215 ARG B N 1
ATOM 2912 C CA . ARG B 2 215 ? 5.581 -22.259 39.586 1.00 53.84 215 ARG B CA 1
ATOM 2913 C C . ARG B 2 215 ? 4.136 -22.055 39.197 1.00 66.41 215 ARG B C 1
ATOM 2914 O O . ARG B 2 215 ? 3.261 -22.578 39.843 1.00 72.58 215 ARG B O 1
ATOM 2922 N N . SER B 2 216 ? 3.887 -21.287 38.156 1.00 40.40 216 SER B N 1
ATOM 2923 C CA . SER B 2 216 ? 2.528 -20.988 37.726 1.00 37.82 216 SER B CA 1
ATOM 2924 C C . SER B 2 216 ? 2.039 -21.972 36.667 1.00 58.93 216 SER B C 1
ATOM 2925 O O . SER B 2 216 ? 2.827 -22.531 35.902 1.00 45.51 216 SER B O 1
ATOM 2928 N N . ALA B 2 217 ? 0.726 -22.157 36.609 1.00 47.19 217 ALA B N 1
ATOM 2929 C CA . ALA B 2 217 ? 0.147 -23.190 35.767 1.00 39.05 217 ALA B CA 1
ATOM 2930 C C . ALA B 2 217 ? -1.087 -22.712 35.040 1.00 40.93 217 ALA B C 1
ATOM 2931 O O . ALA B 2 217 ? -1.739 -21.749 35.449 1.00 34.29 217 ALA B O 1
ATOM 2933 N N . LEU B 2 218 ? -1.398 -23.393 33.947 1.00 45.81 218 LEU B N 1
ATOM 2934 C CA . LEU B 2 218 ? -2.665 -23.198 33.274 1.00 44.20 218 LEU B CA 1
ATOM 2935 C C . LEU B 2 218 ? -3.434 -24.480 33.474 1.00 46.29 218 LEU B C 1
ATOM 2936 O O . LEU B 2 218 ? -2.897 -25.579 33.312 1.00 53.09 218 LEU B O 1
ATOM 2941 N N . GLY B 2 219 ? -4.688 -24.346 33.856 1.00 40.00 219 GLY B N 1
ATOM 2942 C CA . GLY B 2 219 ? -5.461 -25.511 34.201 1.00 38.47 219 GLY B CA 1
ATOM 2943 C C . GLY B 2 219 ? -6.709 -25.679 33.381 1.00 44.32 219 GLY B C 1
ATOM 2944 O O . GLY B 2 219 ? -7.429 -24.720 33.096 1.00 41.37 219 GLY B O 1
ATOM 2945 N N . VAL B 2 220 ? -6.959 -26.923 33.002 1.00 38.59 220 VAL B N 1
ATOM 2946 C CA . VAL B 2 220 ? -8.230 -27.301 32.422 1.00 36.93 220 VAL B CA 1
ATOM 2947 C C . VAL B 2 220 ? -9.098 -27.899 33.518 1.00 51.86 220 VAL B C 1
ATOM 2948 O O . VAL B 2 220 ? -8.708 -28.877 34.155 1.00 43.06 220 VAL B O 1
ATOM 2952 N N . LEU B 2 221 ? -10.259 -27.295 33.749 1.00 46.48 221 LEU B N 1
ATOM 2953 C CA . LEU B 2 221 ? -11.178 -27.751 34.786 1.00 42.76 221 LEU B CA 1
ATOM 2954 C C . LEU B 2 221 ? -12.447 -28.345 34.176 1.00 42.82 221 LEU B C 1
ATOM 2955 O O . LEU B 2 221 ? -13.149 -27.665 33.435 1.00 41.97 221 LEU B O 1
ATOM 2960 N N . CYS B 2 222 ? -12.759 -29.596 34.506 1.00 41.46 222 CYS B N 1
ATOM 2961 C CA . CYS B 2 222 ? -13.954 -30.237 33.957 1.00 41.69 222 CYS B CA 1
ATOM 2962 C C . CYS B 2 222 ? -14.964 -30.677 35.006 1.00 48.17 222 CYS B C 1
ATOM 2963 O O . CYS B 2 222 ? -14.609 -31.180 36.074 1.00 40.55 222 CYS B O 1
ATOM 2966 N N . MET B 2 223 ? -16.235 -30.496 34.678 1.00 45.10 223 MET B N 1
ATOM 2967 C CA . MET B 2 223 ? -17.284 -31.256 35.329 1.00 49.69 223 MET B CA 1
ATOM 2968 C C . MET B 2 223 ? -17.567 -32.468 34.436 1.00 49.37 223 MET B C 1
ATOM 2969 O O . MET B 2 223 ? -17.553 -32.358 33.209 1.00 45.43 223 MET B O 1
ATOM 2974 N N . THR B 2 224 ? -17.807 -33.624 35.041 1.00 46.87 224 THR B N 1
ATOM 2975 C CA . THR B 2 224 ? -17.988 -34.845 34.259 1.00 50.35 224 THR B CA 1
ATOM 2976 C C . THR B 2 224 ? -19.359 -35.475 34.475 1.00 55.34 224 THR B C 1
ATOM 2977 O O . THR B 2 224 ? -20.159 -34.977 35.259 1.00 59.71 224 THR B O 1
ATOM 2981 N N . GLY B 2 225 ? -19.625 -36.568 33.764 1.00 54.57 225 GLY B N 1
ATOM 2982 C CA . GLY B 2 225 ? -20.804 -37.385 34.012 1.00 48.71 225 GLY B CA 1
ATOM 2983 C C . GLY B 2 225 ? -22.115 -36.667 33.752 1.00 60.72 225 GLY B C 1
ATOM 2984 O O . GLY B 2 225 ? -23.148 -37.005 34.328 1.00 52.02 225 GLY B O 1
ATOM 2985 N N . GLY B 2 226 ? -22.080 -35.679 32.868 1.00 51.07 226 GLY B N 1
ATOM 2986 C CA . GLY B 2 226 ? -23.264 -34.901 32.574 1.00 54.04 226 GLY B CA 1
ATOM 2987 C C . GLY B 2 226 ? -23.442 -33.687 33.465 1.00 63.01 226 GLY B C 1
ATOM 2988 O O . GLY B 2 226 ? -24.339 -32.882 33.229 1.00 60.59 226 GLY B O 1
ATOM 2989 N N . ARG B 2 227 ? -22.599 -33.551 34.487 1.00 52.11 227 ARG B N 1
ATOM 2990 C CA . ARG B 2 227 ? -22.683 -32.402 35.380 1.00 47.55 227 ARG B CA 1
ATOM 2991 C C . ARG B 2 227 ? -22.241 -31.123 34.665 1.00 53.84 227 ARG B C 1
ATOM 2992 O O . ARG B 2 227 ? -21.477 -31.177 33.695 1.00 46.69 227 ARG B O 1
ATOM 3000 N N . THR B 2 228 ? -22.737 -29.979 35.134 1.00 61.65 228 THR B N 1
ATOM 3001 C CA . THR B 2 228 ? -22.386 -28.681 34.549 1.00 57.99 228 THR B CA 1
ATOM 3002 C C . THR B 2 228 ? -21.707 -27.791 35.590 1.00 64.85 228 THR B C 1
ATOM 3003 O O . THR B 2 228 ? -21.640 -28.140 36.768 1.00 56.28 228 THR B O 1
ATOM 3007 N N . GLY B 2 229 ? -21.206 -26.636 35.160 1.00 71.63 229 GLY B N 1
ATOM 3008 C CA . GLY B 2 229 ? -20.593 -25.706 36.087 1.00 58.21 229 GLY B CA 1
ATOM 3009 C C . GLY B 2 229 ? -21.644 -24.933 36.858 1.00 57.19 229 GLY B C 1
ATOM 3010 O O . GLY B 2 229 ? -22.832 -25.004 36.544 1.00 75.52 229 GLY B O 1
ATOM 3011 N N . SER B 2 230 ? -21.203 -24.192 37.868 1.00 64.46 230 SER B N 1
ATOM 3012 C CA . SER B 2 230 ? -22.086 -23.318 38.632 1.00 63.69 230 SER B CA 1
ATOM 3013 C C . SER B 2 230 ? -21.270 -22.335 39.453 1.00 70.82 230 SER B C 1
ATOM 3014 O O . SER B 2 230 ? -20.040 -22.322 39.384 1.00 68.35 230 SER B O 1
ATOM 3017 N N . LYS B 2 231 ? -21.964 -21.523 40.246 1.00 81.43 231 LYS B N 1
ATOM 3018 C CA . LYS B 2 231 ? -21.319 -20.581 41.158 1.00 61.73 231 LYS B CA 1
ATOM 3019 C C . LYS B 2 231 ? -20.505 -21.347 42.192 1.00 63.97 231 LYS B C 1
ATOM 3020 O O . LYS B 2 231 ? -19.593 -20.802 42.809 1.00 79.10 231 LYS B O 1
ATOM 3026 N N . ASN B 2 232 ? -20.847 -22.625 42.355 1.00 70.71 232 ASN B N 1
ATOM 3027 C CA . ASN B 2 232 ? -20.118 -23.557 43.213 1.00 66.69 232 ASN B CA 1
ATOM 3028 C C . ASN B 2 232 ? -18.679 -23.781 42.753 1.00 77.77 232 ASN B C 1
ATOM 3029 O O . ASN B 2 232 ? -17.807 -24.155 43.549 1.00 69.03 232 ASN B O 1
ATOM 3034 N N . GLN B 2 233 ? -18.445 -23.573 41.460 1.00 69.39 233 GLN B N 1
ATOM 3035 C CA . GLN B 2 233 ? -17.122 -23.763 40.882 1.00 62.23 233 GLN B CA 1
ATOM 3036 C C . GLN B 2 233 ? -16.401 -22.427 40.716 1.00 41.97 233 GLN B C 1
ATOM 3037 O O . GLN B 2 233 ? -16.973 -21.448 40.239 1.00 56.92 233 GLN B O 1
ATOM 3043 N N . GLN B 2 234 ? -15.148 -22.402 41.154 1.00 39.67 234 GLN B N 1
ATOM 3044 C CA . GLN B 2 234 ? -14.282 -21.261 40.963 1.00 55.51 234 GLN B CA 1
ATOM 3045 C C . GLN B 2 234 ? -13.159 -21.609 39.997 1.00 40.94 234 GLN B C 1
ATOM 3046 O O . GLN B 2 234 ? -12.751 -22.769 39.872 1.00 34.49 234 GLN B O 1
ATOM 3052 N N . GLN B 2 235 ? -12.663 -20.588 39.315 1.00 34.58 235 GLN B N 1
ATOM 3053 C CA . GLN B 2 235 ? -11.562 -20.753 38.387 1.00 50.90 235 GLN B CA 1
ATOM 3054 C C . GLN B 2 235 ? -10.253 -20.676 39.169 1.00 45.19 235 GLN B C 1
ATOM 3055 O O . GLN B 2 235 ? -9.605 -19.628 39.264 1.00 41.19 235 GLN B O 1
ATOM 3061 N N . LYS B 2 236 ? -9.895 -21.813 39.759 1.00 39.61 236 LYS B N 1
ATOM 3062 C CA . LYS B 2 236 ? -8.732 -21.896 40.610 1.00 32.12 236 LYS B CA 1
ATOM 3063 C C . LYS B 2 236 ? -8.141 -23.296 40.598 1.00 34.55 236 LYS B C 1
ATOM 3064 O O . LYS B 2 236 ? -8.850 -24.284 40.440 1.00 46.99 236 LYS B O 1
ATOM 3070 N N . ILE B 2 237 ? -6.825 -23.361 40.756 1.00 40.10 237 ILE B N 1
ATOM 3071 C CA . ILE B 2 237 ? -6.113 -24.614 40.889 1.00 38.36 237 ILE B CA 1
ATOM 3072 C C . ILE B 2 237 ? -5.433 -24.643 42.249 1.00 49.69 237 ILE B C 1
ATOM 3073 O O . ILE B 2 237 ? -4.897 -23.632 42.702 1.00 33.09 237 ILE B O 1
ATOM 3078 N N . ASP B 2 238 ? -5.485 -25.788 42.915 1.00 31.58 238 ASP B N 1
ATOM 3079 C CA . ASP B 2 238 ? -4.777 -25.956 44.175 1.00 40.65 238 ASP B CA 1
ATOM 3080 C C . ASP B 2 238 ? -3.278 -25.944 43.884 1.00 31.88 238 ASP B C 1
ATOM 3081 O O . ASP B 2 238 ? -2.850 -26.475 42.860 1.00 32.18 238 ASP B O 1
ATOM 3086 N N . PRO B 2 239 ? -2.484 -25.317 44.768 1.00 39.99 239 PRO B N 1
ATOM 3087 C CA . PRO B 2 239 ? -1.028 -25.211 44.602 1.00 47.92 239 PRO B CA 1
ATOM 3088 C C . PRO B 2 239 ? -0.304 -26.554 44.508 1.00 43.22 239 PRO B C 1
ATOM 3089 O O . PRO B 2 239 ? 0.823 -26.596 44.018 1.00 43.83 239 PRO B O 1
ATOM 3093 N N . TYR B 2 240 ? -0.927 -27.622 44.999 1.00 33.34 240 TYR B N 1
ATOM 3094 C CA . TYR B 2 240 ? -0.275 -28.931 45.057 1.00 33.69 240 TYR B CA 1
ATOM 3095 C C . TYR B 2 240 ? -0.856 -29.905 44.034 1.00 32.90 240 TYR B C 1
ATOM 3096 O O . TYR B 2 240 ? -0.659 -31.104 44.152 1.00 34.71 240 TYR B O 1
ATOM 3105 N N . ALA B 2 241 ? -1.568 -29.371 43.040 1.00 32.25 241 ALA B N 1
ATOM 3106 C CA . ALA B 2 241 ? -2.197 -30.182 41.995 1.00 44.28 241 ALA B CA 1
ATOM 3107 C C . ALA B 2 241 ? -1.183 -30.998 41.222 1.00 49.41 241 ALA B C 1
ATOM 3108 O O . ALA B 2 241 ? -1.419 -32.162 40.905 1.00 45.74 241 ALA B O 1
ATOM 3110 N N . ILE B 2 242 ? -0.063 -30.374 40.886 1.00 43.32 242 ILE B N 1
ATOM 3111 C CA . ILE B 2 242 ? 0.971 -31.090 40.158 1.00 41.98 242 ILE B CA 1
ATOM 3112 C C . ILE B 2 242 ? 1.925 -31.723 41.128 1.00 41.80 242 ILE B C 1
ATOM 3113 O O . ILE B 2 242 ? 2.519 -31.028 41.944 1.00 45.59 242 ILE B O 1
ATOM 3118 N N . PRO B 2 243 ? 2.070 -33.049 41.041 1.00 48.81 243 PRO B N 1
ATOM 3119 C CA . PRO B 2 243 ? 3.045 -33.796 41.836 1.00 42.81 243 PRO B CA 1
ATOM 3120 C C . PRO B 2 243 ? 4.390 -33.089 41.785 1.00 43.89 243 PRO B C 1
ATOM 3121 O O . PRO B 2 243 ? 4.793 -32.652 40.710 1.00 41.00 243 PRO B O 1
ATOM 3125 N N . ALA B 2 244 ? 5.063 -32.961 42.922 1.00 45.67 244 ALA B N 1
ATOM 3126 C CA . ALA B 2 244 ? 6.366 -32.313 42.960 1.00 42.72 244 ALA B CA 1
ATOM 3127 C C . ALA B 2 244 ? 7.362 -33.025 42.049 1.00 57.73 244 ALA B C 1
ATOM 3128 O O . ALA B 2 244 ? 8.334 -32.436 41.594 1.00 56.40 244 ALA B O 1
ATOM 3130 N N . ALA B 2 245 ? 7.087 -34.302 41.798 1.00 67.19 245 ALA B N 1
ATOM 3131 C CA . ALA B 2 245 ? 7.954 -35.196 41.038 1.00 56.60 245 ALA B CA 1
ATOM 3132 C C . ALA B 2 245 ? 7.775 -35.088 39.532 1.00 61.30 245 ALA B C 1
ATOM 3133 O O . ALA B 2 245 ? 8.607 -35.581 38.770 1.00 67.22 245 ALA B O 1
ATOM 3135 N N . SER B 2 246 ? 6.679 -34.467 39.104 1.00 51.91 246 SER B N 1
ATOM 3136 C CA . SER B 2 246 ? 6.283 -34.530 37.703 1.00 45.64 246 SER B CA 1
ATOM 3137 C C . SER B 2 246 ? 6.135 -33.152 37.078 1.00 46.29 246 SER B C 1
ATOM 3138 O O . SER B 2 246 ? 6.077 -32.138 37.774 1.00 49.97 246 SER B O 1
ATOM 3141 N N . GLN B 2 247 ? 6.073 -33.130 35.751 1.00 49.14 247 GLN B N 1
ATOM 3142 C CA . GLN B 2 247 ? 5.911 -31.893 35.012 1.00 45.33 247 GLN B CA 1
ATOM 3143 C C . GLN B 2 247 ? 4.484 -31.389 35.123 1.00 50.01 247 GLN B C 1
ATOM 3144 O O . GLN B 2 247 ? 4.261 -30.254 35.526 1.00 50.49 247 GLN B O 1
ATOM 3150 N N . SER B 2 248 ? 3.526 -32.241 34.759 1.00 42.11 248 SER B N 1
ATOM 3151 C CA . SER B 2 248 ? 2.115 -31.870 34.738 1.00 40.07 248 SER B CA 1
ATOM 3152 C C . SER B 2 248 ? 1.279 -32.788 35.611 1.00 38.90 248 SER B C 1
ATOM 3153 O O . SER B 2 248 ? 1.709 -33.886 35.946 1.00 54.15 248 SER B O 1
ATOM 3156 N N . GLY B 2 249 ? 0.087 -32.341 35.989 1.00 43.40 249 GLY B N 1
ATOM 3157 C CA . GLY B 2 249 ? -0.736 -33.103 36.917 1.00 39.86 249 GLY B CA 1
ATOM 3158 C C . GLY B 2 249 ? -2.177 -33.272 36.475 1.00 44.32 249 GLY B C 1
ATOM 3159 O O . GLY B 2 249 ? -2.774 -32.364 35.897 1.00 38.55 249 GLY B O 1
ATOM 3160 N N . PHE B 2 250 ? -2.732 -34.446 36.736 1.00 50.55 250 PHE B N 1
ATOM 3161 C CA . PHE B 2 250 ? -4.138 -34.711 36.467 1.00 42.98 250 PHE B CA 1
ATOM 3162 C C . PHE B 2 250 ? -4.795 -35.199 37.750 1.00 40.45 250 PHE B C 1
ATOM 3163 O O . PHE B 2 250 ? -4.270 -36.097 38.406 1.00 40.33 250 PHE B O 1
ATOM 3171 N N . LEU B 2 251 ? -5.928 -34.594 38.099 1.00 46.74 251 LEU B N 1
ATOM 3172 C CA . LEU B 2 251 ? -6.660 -34.925 39.312 1.00 35.61 251 LEU B CA 1
ATOM 3173 C C . LEU B 2 251 ? -8.061 -35.455 39.026 1.00 42.92 251 LEU B C 1
ATOM 3174 O O . LEU B 2 251 ? -8.778 -34.904 38.215 1.00 45.85 251 LEU B O 1
ATOM 3179 N N . ILE B 2 252 ? -8.449 -36.516 39.716 1.00 32.75 252 ILE B N 1
ATOM 3180 C CA . ILE B 2 252 ? -9.821 -37.013 39.678 1.00 36.60 252 ILE B CA 1
ATOM 3181 C C . ILE B 2 252 ? -10.429 -36.884 41.068 1.00 32.51 252 ILE B C 1
ATOM 3182 O O . ILE B 2 252 ? -9.939 -37.485 42.020 1.00 40.49 252 ILE B O 1
ATOM 3187 N N . SER B 2 253 ? -11.497 -36.105 41.179 1.00 34.15 253 SER B N 1
ATOM 3188 C CA . SER B 2 253 ? -12.047 -35.745 42.480 1.00 31.88 253 SER B CA 1
ATOM 3189 C C . SER B 2 253 ? -12.337 -36.945 43.382 1.00 48.91 253 SER B C 1
ATOM 3190 O O . SER B 2 253 ? -12.992 -37.901 42.983 1.00 34.79 253 SER B O 1
ATOM 3193 N N . GLU B 2 254 ? -11.840 -36.873 44.607 1.00 33.83 254 GLU B N 1
ATOM 3194 C CA . GLU B 2 254 ? -12.141 -37.859 45.651 1.00 37.05 254 GLU B CA 1
ATOM 3195 C C . GLU B 2 254 ? -13.654 -38.053 45.798 1.00 47.10 254 GLU B C 1
ATOM 3196 O O . GLU B 2 254 ? -14.126 -39.129 46.155 1.00 37.15 254 GLU B O 1
ATOM 3202 N N . GLU B 2 255 ? -14.418 -37.002 45.513 1.00 35.40 255 GLU B N 1
ATOM 3203 C CA . GLU B 2 255 ? -15.869 -37.109 45.594 1.00 35.79 255 GLU B CA 1
ATOM 3204 C C . GLU B 2 255 ? -16.398 -38.111 44.568 1.00 39.67 255 GLU B C 1
ATOM 3205 O O . GLU B 2 255 ? -17.295 -38.889 44.858 1.00 40.86 255 GLU B O 1
ATOM 3211 N N . ARG B 2 256 ? -15.828 -38.094 43.372 1.00 36.84 256 ARG B N 1
ATOM 3212 C CA . ARG B 2 256 ? -16.230 -39.027 42.336 1.00 40.29 256 ARG B CA 1
ATOM 3213 C C . ARG B 2 256 ? -15.736 -40.429 42.650 1.00 39.79 256 ARG B C 1
ATOM 3214 O O . ARG B 2 256 ? -16.471 -41.404 42.466 1.00 44.87 256 ARG B O 1
ATOM 3222 N N . LEU B 2 257 ? -14.502 -40.540 43.137 1.00 42.07 257 LEU B N 1
ATOM 3223 C CA . LEU B 2 257 ? -13.997 -41.848 43.539 1.00 44.61 257 LEU B CA 1
ATOM 3224 C C . LEU B 2 257 ? -14.950 -42.506 44.532 1.00 40.72 257 LEU B C 1
ATOM 3225 O O . LEU B 2 257 ? -15.195 -43.702 44.465 1.00 40.28 257 LEU B O 1
ATOM 3230 N N . LEU B 2 258 ? -15.513 -41.715 45.438 1.00 39.66 258 LEU B N 1
ATOM 3231 C CA . LEU B 2 258 ? -16.323 -42.272 46.515 1.00 36.86 258 LEU B CA 1
ATOM 3232 C C . LEU B 2 258 ? -17.746 -42.570 46.051 1.00 41.11 258 LEU B C 1
ATOM 3233 O O . LEU B 2 258 ? -18.271 -43.646 46.313 1.00 44.31 258 LEU B O 1
ATOM 3238 N N . ARG B 2 259 ? -18.362 -41.616 45.356 1.00 40.48 259 ARG B N 1
ATOM 3239 C CA . ARG B 2 259 ? -19.746 -41.752 44.910 1.00 39.53 259 ARG B CA 1
ATOM 3240 C C . ARG B 2 259 ? -19.883 -42.757 43.759 1.00 41.45 259 ARG B C 1
ATOM 3241 O O . ARG B 2 259 ? -20.861 -43.505 43.690 1.00 53.46 259 ARG B O 1
ATOM 3249 N N . ASN B 2 260 ? -18.912 -42.762 42.852 1.00 52.50 260 ASN B N 1
ATOM 3250 C CA . ASN B 2 260 ? -19.070 -43.512 41.613 1.00 40.58 260 ASN B CA 1
ATOM 3251 C C . ASN B 2 260 ? -18.337 -44.852 41.586 1.00 34.90 260 ASN B C 1
ATOM 3252 O O . ASN B 2 260 ? -18.638 -45.707 40.760 1.00 43.77 260 ASN B O 1
ATOM 3257 N N . ILE B 2 261 ? -17.377 -45.045 42.480 1.00 39.30 261 ILE B N 1
ATOM 3258 C CA . ILE B 2 261 ? -16.709 -46.340 42.562 1.00 42.69 261 ILE B CA 1
ATOM 3259 C C . ILE B 2 261 ? -17.063 -47.087 43.861 1.00 29.19 261 ILE B C 1
ATOM 3260 O O . ILE B 2 261 ? -17.690 -48.149 43.814 1.00 55.88 261 ILE B O 1
ATOM 3265 N N . LEU B 2 262 ? -16.691 -46.535 45.009 1.00 39.37 262 LEU B N 1
ATOM 3266 C CA . LEU B 2 262 ? -16.840 -47.274 46.260 1.00 33.32 262 LEU B CA 1
ATOM 3267 C C . LEU B 2 262 ? -18.278 -47.390 46.759 1.00 56.75 262 LEU B C 1
ATOM 3268 O O . LEU B 2 262 ? -18.678 -48.441 47.251 1.00 46.13 262 LEU B O 1
ATOM 3273 N N . LEU B 2 263 ? -19.056 -46.323 46.649 1.00 44.26 263 LEU B N 1
ATOM 3274 C CA . LEU B 2 263 ? -20.422 -46.365 47.168 1.00 45.99 263 LEU B CA 1
ATOM 3275 C C . LEU B 2 263 ? -21.300 -47.450 46.504 1.00 35.51 263 LEU B C 1
ATOM 3276 O O . LEU B 2 263 ? -22.045 -48.135 47.204 1.00 49.41 263 LEU B O 1
ATOM 3281 N N . PRO B 2 264 ? -21.220 -47.615 45.165 1.00 42.20 264 PRO B N 1
ATOM 3282 C CA . PRO B 2 264 ? -22.002 -48.717 44.584 1.00 44.10 264 PRO B CA 1
ATOM 3283 C C . PRO B 2 264 ? -21.420 -50.104 44.877 1.00 55.29 264 PRO B C 1
ATOM 3284 O O . PRO B 2 264 ? -22.142 -51.097 44.786 1.00 46.07 264 PRO B O 1
ATOM 3288 N N . THR B 2 265 ? -20.132 -50.160 45.205 1.00 37.31 265 THR B N 1
ATOM 3289 C CA . THR B 2 265 ? -19.409 -51.417 45.377 1.00 45.54 265 THR B CA 1
ATOM 3290 C C . THR B 2 265 ? -19.522 -51.971 46.801 1.00 37.96 265 THR B C 1
ATOM 3291 O O . THR B 2 265 ? -19.662 -53.175 47.008 1.00 52.21 265 THR B O 1
ATOM 3295 N N . ILE B 2 266 ? -19.512 -51.084 47.781 1.00 33.05 266 ILE B N 1
ATOM 3296 C CA . ILE B 2 266 ? -19.428 -51.507 49.177 1.00 38.11 266 ILE B CA 1
ATOM 3297 C C . ILE B 2 266 ? -20.577 -52.419 49.666 1.00 47.12 266 ILE B C 1
ATOM 3298 O O . ILE B 2 266 ? -20.320 -53.293 50.490 1.00 44.11 266 ILE B O 1
ATOM 3303 N N . PRO B 2 267 ? -21.819 -52.278 49.139 1.00 45.63 267 PRO B N 1
ATOM 3304 C CA . PRO B 2 267 ? -22.793 -53.267 49.627 1.00 48.91 267 PRO B CA 1
ATOM 3305 C C . PRO B 2 267 ? -22.413 -54.723 49.338 1.00 51.41 267 PRO B C 1
ATOM 3306 O O . PRO B 2 267 ? -22.765 -55.599 50.134 1.00 54.50 267 PRO B O 1
ATOM 3310 N N . LYS B 2 268 ? -21.708 -54.968 48.232 1.00 48.44 268 LYS B N 1
ATOM 3311 C CA . LYS B 2 268 ? -21.416 -56.331 47.788 1.00 51.14 268 LYS B CA 1
ATOM 3312 C C . LYS B 2 268 ? -20.511 -57.072 48.773 1.00 56.34 268 LYS B C 1
ATOM 3313 O O . LYS B 2 268 ? -20.370 -58.292 48.697 1.00 56.28 268 LYS B O 1
ATOM 3319 N N . LYS B 2 269 ? -19.899 -56.328 49.690 1.00 46.12 269 LYS B N 1
ATOM 3320 C CA . LYS B 2 269 ? -19.138 -56.913 50.788 1.00 57.31 269 LYS B CA 1
ATOM 3321 C C . LYS B 2 269 ? -20.063 -57.512 51.855 1.00 43.04 269 LYS B C 1
ATOM 3322 O O . LYS B 2 269 ? -19.666 -58.401 52.607 1.00 49.60 269 LYS B O 1
ATOM 3328 N N . PHE B 2 270 ? -21.296 -57.026 51.923 1.00 46.80 270 PHE B N 1
ATOM 3329 C CA . PHE B 2 270 ? -22.222 -57.488 52.951 1.00 47.52 270 PHE B CA 1
ATOM 3330 C C . PHE B 2 270 ? -23.556 -57.937 52.367 1.00 63.01 270 PHE B C 1
ATOM 3331 O O . PHE B 2 270 ? -24.543 -57.210 52.456 1.00 55.57 270 PHE B O 1
ATOM 3339 N N . PRO B 2 271 ? -23.600 -59.137 51.769 1.00 69.50 271 PRO B N 1
ATOM 3340 C CA . PRO B 2 271 ? -24.890 -59.671 51.314 1.00 74.07 271 PRO B CA 1
ATOM 3341 C C . PRO B 2 271 ? -25.850 -59.887 52.482 1.00 57.94 271 PRO B C 1
ATOM 3342 O O . PRO B 2 271 ? -27.035 -60.128 52.271 1.00 92.99 271 PRO B O 1
ATOM 3346 N N . LYS B 2 272 ? -25.333 -59.793 53.704 1.00 69.08 272 LYS B N 1
ATOM 3347 C CA . LYS B 2 272 ? -26.173 -59.753 54.896 1.00 80.04 272 LYS B CA 1
ATOM 3348 C C . LYS B 2 272 ? -27.076 -58.521 54.855 1.00 78.75 272 LYS B C 1
ATOM 3349 O O . LYS B 2 272 ? -28.282 -58.613 55.081 1.00 81.85 272 LYS B O 1
ATOM 3355 N N . SER B 2 273 ? -26.479 -57.372 54.545 1.00 65.89 273 SER B N 1
ATOM 3356 C CA . SER B 2 273 ? -27.183 -56.095 54.581 1.00 64.98 273 SER B CA 1
ATOM 3357 C C . SER B 2 273 ? -28.226 -55.978 53.476 1.00 64.56 273 SER B C 1
ATOM 3358 O O . SER B 2 273 ? -28.317 -56.829 52.594 1.00 59.32 273 SER B O 1
ATOM 3361 N N . LYS B 2 274 ? -29.006 -54.904 53.536 1.00 69.29 274 LYS B N 1
ATOM 3362 C CA . LYS B 2 274 ? -30.054 -54.647 52.558 1.00 73.57 274 LYS B CA 1
ATOM 3363 C C . LYS B 2 274 ? -29.474 -53.947 51.335 1.00 69.71 274 LYS B C 1
ATOM 3364 O O . LYS B 2 274 ? -29.964 -54.110 50.222 1.00 64.88 274 LYS B O 1
ATOM 3370 N N . GLY B 2 275 ? -28.421 -53.168 51.555 1.00 49.81 275 GLY B N 1
ATOM 3371 C CA . GLY B 2 275 ? -27.733 -52.492 50.473 1.00 55.67 275 GLY B CA 1
ATOM 3372 C C . GLY B 2 275 ? -28.011 -51.003 50.406 1.00 63.95 275 GLY B C 1
ATOM 3373 O O . GLY B 2 275 ? -27.420 -50.295 49.595 1.00 59.60 275 GLY B O 1
ATOM 3374 N N . ASP B 2 276 ? -28.912 -50.518 51.252 1.00 51.67 276 ASP B N 1
ATOM 3375 C CA . ASP B 2 276 ? -29.241 -49.095 51.232 1.00 42.65 276 ASP B CA 1
ATOM 3376 C C . ASP B 2 276 ? -28.645 -48.310 52.415 1.00 58.63 276 ASP B C 1
ATOM 3377 O O . ASP B 2 276 ? -29.051 -47.175 52.675 1.00 61.75 276 ASP B O 1
ATOM 3382 N N . GLU B 2 277 ? -27.682 -48.903 53.120 1.00 56.99 277 GLU B N 1
ATOM 3383 C CA . GLU B 2 277 ? -27.212 -48.330 54.383 1.00 52.28 277 GLU B CA 1
ATOM 3384 C C . GLU B 2 277 ? -26.129 -47.248 54.251 1.00 50.42 277 GLU B C 1
ATOM 3385 O O . GLU B 2 277 ? -25.809 -46.576 55.231 1.00 48.16 277 GLU B O 1
ATOM 3391 N N . PHE B 2 278 ? -25.570 -47.060 53.062 1.00 52.74 278 PHE B N 1
ATOM 3392 C CA . PHE B 2 278 ? -24.400 -46.183 52.946 1.00 35.60 278 PHE B CA 1
ATOM 3393 C C . PHE B 2 278 ? -24.672 -44.859 52.249 1.00 40.25 278 PHE B C 1
ATOM 3394 O O . PHE B 2 278 ? -25.648 -44.724 51.517 1.00 52.68 278 PHE B O 1
ATOM 3402 N N . GLU B 2 279 ? -23.810 -43.876 52.509 1.00 43.34 279 GLU B N 1
ATOM 3403 C CA . GLU B 2 279 ? -23.966 -42.539 51.937 1.00 39.20 279 GLU B CA 1
ATOM 3404 C C . GLU B 2 279 ? -22.625 -41.833 51.806 1.00 45.01 279 GLU B C 1
ATOM 3405 O O . GLU B 2 279 ? -21.682 -42.117 52.546 1.00 43.68 279 GLU B O 1
ATOM 3411 N N . VAL B 2 280 ? -22.531 -40.925 50.846 1.00 40.22 280 VAL B N 1
ATOM 3412 C CA . VAL B 2 280 ? -21.363 -40.059 50.751 1.00 38.57 280 VAL B CA 1
ATOM 3413 C C . VAL B 2 280 ? -21.780 -38.647 51.132 1.00 38.03 280 VAL B C 1
ATOM 3414 O O . VAL B 2 280 ? -22.701 -38.099 50.535 1.00 40.77 280 VAL B O 1
ATOM 3418 N N . ILE B 2 281 ? -21.149 -38.065 52.153 1.00 42.79 281 ILE B N 1
ATOM 3419 C CA . ILE B 2 281 ? -21.476 -36.682 52.543 1.00 43.49 281 ILE B CA 1
ATOM 3420 C C . ILE B 2 281 ? -20.248 -35.769 52.542 1.00 44.71 281 ILE B C 1
ATOM 3421 O O . ILE B 2 281 ? -19.127 -36.201 52.259 1.00 49.31 281 ILE B O 1
ATOM 3426 N N . ASN B 2 282 ? -20.482 -34.515 52.901 1.00 49.40 282 ASN B N 1
ATOM 3427 C CA . ASN B 2 282 ? -19.462 -33.465 52.983 1.00 67.91 282 ASN B CA 1
ATOM 3428 C C . ASN B 2 282 ? -18.786 -33.185 54.354 1.00 66.82 282 ASN B C 1
ATOM 3429 O O . ASN B 2 282 ? -18.034 -32.217 54.476 1.00 91.35 282 ASN B O 1
ATOM 3434 N N . GLU B 2 283 ? -19.029 -34.000 55.380 0.61 64.65 283 GLU B N 1
ATOM 3435 C CA . GLU B 2 283 ? -18.577 -33.630 56.733 0.61 66.43 283 GLU B CA 1
ATOM 3436 C C . GLU B 2 283 ? -17.265 -34.260 57.220 0.61 71.68 283 GLU B C 1
ATOM 3437 O O . GLU B 2 283 ? -17.259 -35.393 57.699 0.61 69.67 283 GLU B O 1
ATOM 3439 N N . SER B 2 284 ? -16.167 -33.508 57.133 0.45 74.49 284 SER B N 1
ATOM 3440 C CA . SER B 2 284 ? -14.893 -33.922 57.734 0.45 68.89 284 SER B CA 1
ATOM 3441 C C . SER B 2 284 ? -13.905 -32.751 57.861 0.45 72.71 284 SER B C 1
ATOM 3442 O O . SER B 2 284 ? -14.045 -31.728 57.191 0.45 75.44 284 SER B O 1
ATOM 3445 N N . SER B 2 285 ? -12.905 -32.929 58.722 0.64 91.28 285 SER B N 1
ATOM 3446 C CA . SER B 2 285 ? -11.926 -31.891 59.060 0.64 93.56 285 SER B CA 1
ATOM 3447 C C . SER B 2 285 ? -10.666 -32.023 58.188 0.64 96.22 285 SER B C 1
ATOM 3448 O O . SER B 2 285 ? -10.428 -33.097 57.631 0.64 97.26 285 SER B O 1
ATOM 3451 N N . GLN B 2 286 ? -9.849 -30.971 58.059 0.57 95.28 286 GLN B N 1
ATOM 3452 C CA . GLN B 2 286 ? -10.019 -29.685 58.738 0.57 100.09 286 GLN B CA 1
ATOM 3453 C C . GLN B 2 286 ? -9.817 -28.497 57.799 0.57 101.79 286 GLN B C 1
ATOM 3454 O O . GLN B 2 286 ? -10.655 -27.596 57.736 0.57 100.27 286 GLN B O 1
ATOM 3456 N N . GLY B 2 287 ? -8.699 -28.496 57.077 0.46 101.20 287 GLY B N 1
ATOM 3457 C CA . GLY B 2 287 ? -8.369 -27.404 56.178 0.46 97.80 287 GLY B CA 1
ATOM 3458 C C . GLY B 2 287 ? -9.197 -27.389 54.907 0.46 95.13 287 GLY B C 1
ATOM 3459 O O . GLY B 2 287 ? -10.120 -28.190 54.741 0.46 92.88 287 GLY B O 1
ATOM 3460 N N . GLY B 2 288 ? -8.868 -26.468 54.006 0.69 94.85 288 GLY B N 1
ATOM 3461 C CA . GLY B 2 288 ? -9.556 -26.361 52.732 0.69 89.79 288 GLY B CA 1
ATOM 3462 C C . GLY B 2 288 ? -10.981 -25.860 52.857 0.69 86.42 288 GLY B C 1
ATOM 3463 O O . GLY B 2 288 ? -11.317 -25.148 53.803 0.69 83.28 288 GLY B O 1
ATOM 3464 N N . GLY B 2 289 ? -11.815 -26.229 51.888 0.60 77.01 289 GLY B N 1
ATOM 3465 C CA . GLY B 2 289 ? -13.220 -25.871 51.904 0.60 77.95 289 GLY B CA 1
ATOM 3466 C C . GLY B 2 289 ? -14.027 -26.965 52.568 0.60 76.98 289 GLY B C 1
ATOM 3467 O O . GLY B 2 289 ? -14.593 -26.769 53.646 0.60 82.50 289 GLY B O 1
ATOM 3468 N N . TYR B 2 290 ? -14.081 -28.125 51.920 0.66 76.99 290 TYR B N 1
ATOM 3469 C CA . TYR B 2 290 ? -14.677 -29.303 52.538 0.66 73.42 290 TYR B CA 1
ATOM 3470 C C . TYR B 2 290 ? -14.134 -30.614 51.982 0.66 80.24 290 TYR B C 1
ATOM 3471 O O . TYR B 2 290 ? -13.546 -30.669 50.900 0.66 83.00 290 TYR B O 1
ATOM 3480 N N . SER B 2 291 ? -14.344 -31.668 52.761 0.92 85.76 291 SER B N 1
ATOM 3481 C CA . SER B 2 291 ? -13.864 -32.998 52.440 0.92 70.53 291 SER B CA 1
ATOM 3482 C C . SER B 2 291 ? -15.030 -33.968 52.346 0.92 66.69 291 SER B C 1
ATOM 3483 O O . SER B 2 291 ? -16.107 -33.712 52.879 0.92 69.28 291 SER B O 1
ATOM 3486 N N . TYR B 2 292 ? -14.806 -35.088 51.675 1.00 54.95 292 TYR B N 1
ATOM 3487 C CA . TYR B 2 292 ? -15.861 -36.061 51.443 1.00 48.75 292 TYR B CA 1
ATOM 3488 C C . TYR B 2 292 ? -15.596 -37.366 52.178 1.00 42.93 292 TYR B C 1
ATOM 3489 O O . TYR B 2 292 ? -14.479 -37.870 52.158 1.00 40.10 292 TYR B O 1
ATOM 3498 N N . ILE B 2 293 ? -16.622 -37.912 52.822 1.00 47.69 293 ILE B N 1
ATOM 3499 C CA . ILE B 2 293 ? -16.489 -39.196 53.501 1.00 39.06 293 ILE B CA 1
ATOM 3500 C C . ILE B 2 293 ? -17.647 -40.131 53.151 1.00 46.78 293 ILE B C 1
ATOM 3501 O O . ILE B 2 293 ? -18.767 -39.705 52.879 1.00 41.49 293 ILE B O 1
ATOM 3506 N N . LEU B 2 294 ? -17.356 -41.419 53.124 1.00 38.46 294 LEU B N 1
ATOM 3507 C CA . LEU B 2 294 ? -18.386 -42.417 52.900 1.00 42.07 294 LEU B CA 1
ATOM 3508 C C . LEU B 2 294 ? -18.624 -43.117 54.232 1.00 28.40 294 LEU B C 1
ATOM 3509 O O . LEU B 2 294 ? -17.692 -43.620 54.837 1.00 34.44 294 LEU B O 1
ATOM 3514 N N . LYS B 2 295 ? -19.878 -43.091 54.686 1.00 38.63 295 LYS B N 1
ATOM 3515 C CA . LYS B 2 295 ? -20.269 -43.555 56.003 1.00 34.07 295 LYS B CA 1
ATOM 3516 C C . LYS B 2 295 ? -21.593 -44.307 55.995 1.00 34.87 295 LYS B C 1
ATOM 3517 O O . LYS B 2 295 ? -22.322 -44.299 55.001 1.00 35.15 295 LYS B O 1
ATOM 3523 N N . LEU B 2 296 ? -21.899 -44.955 57.115 1.00 35.57 296 LEU B N 1
ATOM 3524 C CA . LEU B 2 296 ? -23.245 -45.453 57.371 1.00 44.19 296 LEU B CA 1
ATOM 3525 C C . LEU B 2 296 ? -24.195 -44.287 57.565 1.00 33.64 296 LEU B C 1
ATOM 3526 O O . LEU B 2 296 ? -23.841 -43.280 58.170 1.00 65.67 296 LEU B O 1
ATOM 3531 N N . LYS B 2 297 ? -25.408 -44.433 57.051 1.00 43.98 297 LYS B N 1
ATOM 3532 C CA . LYS B 2 297 ? -26.473 -43.498 57.354 1.00 53.28 297 LYS B CA 1
ATOM 3533 C C . LYS B 2 297 ? -26.798 -43.616 58.839 1.00 56.10 297 LYS B C 1
ATOM 3534 O O . LYS B 2 297 ? -26.627 -44.685 59.430 1.00 52.57 297 LYS B O 1
ATOM 3540 N N . LYS B 2 298 ? -27.247 -42.517 59.439 1.00 61.03 298 LYS B N 1
ATOM 3541 C CA . LYS B 2 298 ? -27.636 -42.514 60.847 1.00 60.68 298 LYS B CA 1
ATOM 3542 C C . LYS B 2 298 ? -28.664 -43.610 61.146 1.00 50.65 298 LYS B C 1
ATOM 3543 O O . LYS B 2 298 ? -29.603 -43.824 60.380 1.00 57.73 298 LYS B O 1
ATOM 3549 N N . GLY B 2 299 ? -28.472 -44.325 62.247 1.00 59.19 299 GLY B N 1
ATOM 3550 C CA . GLY B 2 299 ? -29.438 -45.332 62.644 1.00 39.27 299 GLY B CA 1
ATOM 3551 C C . GLY B 2 299 ? -29.182 -46.716 62.071 1.00 67.16 299 GLY B C 1
ATOM 3552 O O . GLY B 2 299 ? -29.756 -47.699 62.533 1.00 71.40 299 GLY B O 1
ATOM 3553 N N . LYS B 2 300 ? -28.322 -46.808 61.064 1.00 62.51 300 LYS B N 1
ATOM 3554 C CA . LYS B 2 300 ? -28.097 -48.090 60.404 1.00 44.09 300 LYS B CA 1
ATOM 3555 C C . LYS B 2 300 ? -26.971 -48.885 61.048 1.00 44.38 300 LYS B C 1
ATOM 3556 O O . LYS B 2 300 ? -26.054 -48.321 61.638 1.00 45.01 300 LYS B O 1
ATOM 3562 N N . LYS B 2 301 ? -27.052 -50.205 60.924 1.00 40.28 301 LYS B N 1
ATOM 3563 C CA . LYS B 2 301 ? -25.965 -51.086 61.327 1.00 39.12 301 LYS B CA 1
ATOM 3564 C C . LYS B 2 301 ? -25.830 -52.244 60.340 1.00 57.84 301 LYS B C 1
ATOM 3565 O O . LYS B 2 301 ? -26.743 -52.537 59.570 1.00 43.79 301 LYS B O 1
ATOM 3571 N N . ILE B 2 302 ? -24.672 -52.886 60.343 1.00 30.46 302 ILE B N 1
ATOM 3572 C CA . ILE B 2 302 ? -24.405 -53.951 59.390 1.00 47.32 302 ILE B CA 1
ATOM 3573 C C . ILE B 2 302 ? -23.986 -55.198 60.143 1.00 39.00 302 ILE B C 1
ATOM 3574 O O . ILE B 2 302 ? -22.911 -55.223 60.715 1.00 32.52 302 ILE B O 1
ATOM 3579 N N . ASP B 2 303 ? -24.814 -56.234 60.134 1.00 29.20 303 ASP B N 1
ATOM 3580 C CA . ASP B 2 303 ? -24.444 -57.486 60.777 1.00 34.17 303 ASP B CA 1
ATOM 3581 C C . ASP B 2 303 ? -23.299 -58.178 60.034 1.00 31.16 303 ASP B C 1
ATOM 3582 O O . ASP B 2 303 ? -23.259 -58.197 58.802 1.00 36.58 303 ASP B O 1
ATOM 3587 N N . LEU B 2 304 ? -22.389 -58.766 60.787 1.00 31.91 304 LEU B N 1
ATOM 3588 C CA . LEU B 2 304 ? -21.226 -59.414 60.198 1.00 32.78 304 LEU B CA 1
ATOM 3589 C C . LEU B 2 304 ? -21.306 -60.897 60.516 1.00 51.74 304 LEU B C 1
ATOM 3590 O O . LEU B 2 304 ? -22.305 -61.347 61.087 1.00 32.54 304 LEU B O 1
ATOM 3595 N N . GLU B 2 305 ? -20.275 -61.659 60.151 1.00 33.35 305 GLU B N 1
ATOM 3596 C CA . GLU B 2 305 ? -20.316 -63.107 60.373 1.00 42.06 305 GLU B CA 1
ATOM 3597 C C . GLU B 2 305 ? -20.195 -63.424 61.853 1.00 55.54 305 GLU B C 1
ATOM 3598 O O . GLU B 2 305 ? -19.487 -62.733 62.567 1.00 32.28 305 GLU B O 1
ATOM 3604 N N . ASN B 2 306 ? -20.874 -64.475 62.301 1.00 32.30 306 ASN B N 1
ATOM 3605 C CA . ASN B 2 306 ? -20.922 -64.804 63.721 1.00 34.50 306 ASN B CA 1
ATOM 3606 C C . ASN B 2 306 ? -19.592 -65.267 64.275 1.00 46.48 306 ASN B C 1
ATOM 3607 O O . ASN B 2 306 ? -18.778 -65.861 63.576 1.00 36.63 306 ASN B O 1
ATOM 3612 N N . ILE B 2 307 ? -19.381 -64.980 65.546 1.00 30.53 307 ILE B N 1
ATOM 3613 C CA . ILE B 2 307 ? -18.205 -65.465 66.252 1.00 38.09 307 ILE B CA 1
ATOM 3614 C C . ILE B 2 307 ? -18.606 -66.210 67.517 1.00 35.00 307 ILE B C 1
ATOM 3615 O O . ILE B 2 307 ? -19.726 -66.050 68.036 1.00 28.31 307 ILE B O 1
ATOM 3620 N N . GLN B 2 308 ? -17.696 -67.056 67.987 1.00 40.77 308 GLN B N 1
ATOM 3621 C CA . GLN B 2 308 ? -17.826 -67.664 69.292 1.00 29.50 308 GLN B CA 1
ATOM 3622 C C . GLN B 2 308 ? -17.121 -66.771 70.286 1.00 37.55 308 GLN B C 1
ATOM 3623 O O . GLN B 2 308 ? -15.991 -66.342 70.045 1.00 33.74 308 GLN B O 1
ATOM 3629 N N . ALA B 2 309 ? -17.795 -66.453 71.385 1.00 26.64 309 ALA B N 1
ATOM 3630 C CA . ALA B 2 309 ? -17.174 -65.616 72.410 1.00 38.54 309 ALA B CA 1
ATOM 3631 C C . ALA B 2 309 ? -17.617 -66.066 73.795 1.00 40.20 309 ALA B C 1
ATOM 3632 O O . ALA B 2 309 ? -18.798 -66.007 74.112 1.00 33.23 309 ALA B O 1
ATOM 3634 N N . VAL B 2 310 ? -16.653 -66.530 74.593 1.00 36.82 310 VAL B N 1
ATOM 3635 C CA . VAL B 2 310 ? -16.850 -67.084 75.942 1.00 23.08 310 VAL B CA 1
ATOM 3636 C C . VAL B 2 310 ? -18.079 -67.995 76.055 1.00 21.30 310 VAL B C 1
ATOM 3637 O O . VAL B 2 310 ? -18.797 -68.016 77.062 1.00 29.58 310 VAL B O 1
ATOM 3641 N N . GLY B 2 311 ? -18.284 -68.787 75.011 1.00 29.32 311 GLY B N 1
ATOM 3642 C CA . GLY B 2 311 ? -19.296 -69.819 75.048 1.00 42.27 311 GLY B CA 1
ATOM 3643 C C . GLY B 2 311 ? -20.571 -69.450 74.322 1.00 60.23 311 GLY B C 1
ATOM 3644 O O . GLY B 2 311 ? -21.493 -70.268 74.229 1.00 56.50 311 GLY B O 1
ATOM 3645 N N . TYR B 2 312 ? -20.629 -68.225 73.804 1.00 29.48 312 TYR B N 1
ATOM 3646 C CA . TYR B 2 312 ? -21.834 -67.765 73.127 1.00 38.41 312 TYR B CA 1
ATOM 3647 C C . TYR B 2 312 ? -21.586 -67.419 71.674 1.00 44.10 312 TYR B C 1
ATOM 3648 O O . TYR B 2 312 ? -20.532 -66.911 71.295 1.00 37.04 312 TYR B O 1
ATOM 3657 N N . THR B 2 313 ? -22.585 -67.698 70.860 1.00 52.06 313 THR B N 1
ATOM 3658 C CA . THR B 2 313 ? -22.559 -67.301 69.476 1.00 29.23 313 THR B CA 1
ATOM 3659 C C . THR B 2 313 ? -23.080 -65.875 69.393 1.00 30.08 313 THR B C 1
ATOM 3660 O O . THR B 2 313 ? -24.203 -65.606 69.804 1.00 44.80 313 THR B O 1
ATOM 3664 N N . CYS B 2 314 ? -22.245 -64.954 68.915 1.00 27.52 314 CYS B N 1
ATOM 3665 C CA . CYS B 2 314 ? -22.639 -63.542 68.826 1.00 27.84 314 CYS B CA 1
ATOM 3666 C C . CYS B 2 314 ? -22.469 -63.026 67.406 1.00 31.07 314 CYS B C 1
ATOM 3667 O O . CYS B 2 314 ? -21.586 -63.482 66.670 1.00 35.65 314 CYS B O 1
ATOM 3670 N N . THR B 2 315 ? -23.287 -62.044 67.051 1.00 28.54 315 THR B N 1
ATOM 3671 C CA . THR B 2 315 ? -23.186 -61.359 65.757 1.00 24.92 315 THR B CA 1
ATOM 3672 C C . THR B 2 315 ? -22.576 -59.966 65.913 1.00 41.01 315 THR B C 1
ATOM 3673 O O . THR B 2 315 ? -23.243 -59.035 66.384 1.00 29.08 315 THR B O 1
ATOM 3677 N N . PRO B 2 316 ? -21.294 -59.818 65.536 1.00 26.87 316 PRO B N 1
ATOM 3678 C CA . PRO B 2 316 ? -20.716 -58.474 65.541 1.00 22.40 316 PRO B CA 1
ATOM 3679 C C . PRO B 2 316 ? -21.439 -57.632 64.525 1.00 29.86 316 PRO B C 1
ATOM 3680 O O . PRO B 2 316 ? -21.941 -58.195 63.546 1.00 30.61 316 PRO B O 1
ATOM 3684 N N . TYR B 2 317 ? -21.519 -56.323 64.749 1.00 25.49 317 TYR B N 1
ATOM 3685 C CA . TYR B 2 317 ? -22.055 -55.453 63.724 1.00 22.86 317 TYR B CA 1
ATOM 3686 C C . TYR B 2 317 ? -21.259 -54.163 63.624 1.00 25.44 317 TYR B C 1
ATOM 3687 O O . TYR B 2 317 ? -20.584 -53.748 64.569 1.00 27.23 317 TYR B O 1
ATOM 3696 N N . ILE B 2 318 ? -21.307 -53.561 62.444 1.00 27.50 318 ILE B N 1
ATOM 3697 C CA . ILE B 2 318 ? -20.731 -52.256 62.237 1.00 22.98 318 ILE B CA 1
ATOM 3698 C C . ILE B 2 318 ? -21.719 -51.203 62.714 1.00 25.85 318 ILE B C 1
ATOM 3699 O O . ILE B 2 318 ? -22.824 -51.085 62.195 1.00 32.17 318 ILE B O 1
ATOM 3704 N N . GLN B 2 319 ? -21.308 -50.450 63.723 1.00 24.68 319 GLN B N 1
ATOM 3705 C CA . GLN B 2 319 ? -22.156 -49.448 64.327 1.00 25.86 319 GLN B CA 1
ATOM 3706 C C . GLN B 2 319 ? -21.892 -48.081 63.704 1.00 35.58 319 GLN B C 1
ATOM 3707 O O . GLN B 2 319 ? -22.749 -47.207 63.693 1.00 41.89 319 GLN B O 1
ATOM 3713 N N . GLU B 2 320 ? -20.690 -47.907 63.168 1.00 28.29 320 GLU B N 1
ATOM 3714 C CA . GLU B 2 320 ? -20.308 -46.626 62.579 1.00 26.23 320 GLU B CA 1
ATOM 3715 C C . GLU B 2 320 ? -19.071 -46.878 61.741 1.00 30.27 320 GLU B C 1
ATOM 3716 O O . GLU B 2 320 ? -18.272 -47.745 62.079 1.00 31.05 320 GLU B O 1
ATOM 3722 N N . MET B 2 321 ? -18.930 -46.164 60.632 1.00 31.20 321 MET B N 1
ATOM 3723 C CA . MET B 2 321 ? -17.710 -46.264 59.843 1.00 44.63 321 MET B CA 1
ATOM 3724 C C . MET B 2 321 ? -17.472 -45.006 59.017 1.00 35.79 321 MET B C 1
ATOM 3725 O O . MET B 2 321 ? -18.404 -44.253 58.698 1.00 33.97 321 MET B O 1
ATOM 3730 N N . LYS B 2 322 ? -16.204 -44.781 58.694 1.00 28.99 322 LYS B N 1
ATOM 3731 C CA . LYS B 2 322 ? -15.816 -43.651 57.860 1.00 29.46 322 LYS B CA 1
ATOM 3732 C C . LYS B 2 322 ? -14.768 -44.121 56.901 1.00 34.85 322 LYS B C 1
ATOM 3733 O O . LYS B 2 322 ? -13.783 -44.719 57.307 1.00 31.27 322 LYS B O 1
ATOM 3739 N N . ILE B 2 323 ? -15.022 -43.891 55.621 1.00 28.27 323 ILE B N 1
ATOM 3740 C CA . ILE B 2 323 ? -14.034 -44.083 54.588 1.00 24.17 323 ILE B CA 1
ATOM 3741 C C . ILE B 2 323 ? -13.737 -42.704 54.059 1.00 29.28 323 ILE B C 1
ATOM 3742 O O . ILE B 2 323 ? -14.653 -41.967 53.714 1.00 34.26 323 ILE B O 1
ATOM 3747 N N . TYR B 2 324 ? -12.460 -42.344 54.007 1.00 30.13 324 TYR B N 1
ATOM 3748 C CA . TYR B 2 324 ? -12.093 -40.991 53.626 1.00 30.39 324 TYR B CA 1
ATOM 3749 C C . TYR B 2 324 ? -10.650 -40.933 53.113 1.00 28.41 324 TYR B C 1
ATOM 3750 O O . TYR B 2 324 ? -9.867 -41.891 53.259 1.00 31.24 324 TYR B O 1
ATOM 3759 N N . LEU B 2 325 ? -10.331 -39.815 52.473 1.00 45.96 325 LEU B N 1
ATOM 3760 C CA . LEU B 2 325 ? -9.045 -39.584 51.828 1.00 37.52 325 LEU B CA 1
ATOM 3761 C C . LEU B 2 325 ? -8.249 -38.584 52.652 1.00 43.64 325 LEU B C 1
ATOM 3762 O O . LEU B 2 325 ? -8.709 -37.466 52.866 1.00 46.30 325 LEU B O 1
ATOM 3767 N N . LEU B 2 326 ? -7.062 -38.972 53.114 1.00 41.98 326 LEU B N 1
ATOM 3768 C CA . LEU B 2 326 ? -6.263 -38.085 53.964 1.00 30.53 326 LEU B CA 1
ATOM 3769 C C . LEU B 2 326 ? -4.776 -38.220 53.690 1.00 29.64 326 LEU B C 1
ATOM 3770 O O . LEU B 2 326 ? -4.235 -39.323 53.742 1.00 31.97 326 LEU B O 1
ATOM 3775 N N . GLY B 2 327 ? -4.118 -37.094 53.426 1.00 39.67 327 GLY B N 1
ATOM 3776 C CA . GLY B 2 327 ? -2.722 -37.102 53.031 1.00 45.75 327 GLY B CA 1
ATOM 3777 C C . GLY B 2 327 ? -2.505 -37.964 51.795 1.00 39.87 327 GLY B C 1
ATOM 3778 O O . GLY B 2 327 ? -3.076 -37.715 50.739 1.00 33.77 327 GLY B O 1
ATOM 3779 N N . SER B 2 328 ? -1.697 -39.002 51.955 1.00 31.60 328 SER B N 1
ATOM 3780 C CA . SER B 2 328 ? -1.396 -39.955 50.906 1.00 30.75 328 SER B CA 1
ATOM 3781 C C . SER B 2 328 ? -2.294 -41.181 50.906 1.00 37.54 328 SER B C 1
ATOM 3782 O O . SER B 2 328 ? -2.061 -42.113 50.144 1.00 35.12 328 SER B O 1
ATOM 3785 N N . TYR B 2 329 ? -3.328 -41.183 51.739 1.00 35.12 329 TYR B N 1
ATOM 3786 C CA . TYR B 2 329 ? -3.974 -42.441 52.081 1.00 31.98 329 TYR B CA 1
ATOM 3787 C C . TYR B 2 329 ? -5.468 -42.527 51.819 1.00 33.71 329 TYR B C 1
ATOM 3788 O O . TYR B 2 329 ? -6.199 -41.542 51.884 1.00 33.95 329 TYR B O 1
ATOM 3797 N N . LEU B 2 330 ? -5.896 -43.741 51.517 1.00 27.65 330 LEU B N 1
ATOM 3798 C CA . LEU B 2 330 ? -7.273 -44.138 51.679 1.00 27.06 330 LEU B CA 1
ATOM 3799 C C . LEU B 2 330 ? -7.377 -44.660 53.090 1.00 27.79 330 LEU B C 1
ATOM 3800 O O . LEU B 2 330 ? -6.657 -45.581 53.448 1.00 31.38 330 LEU B O 1
ATOM 3805 N N . LYS B 2 331 ? -8.243 -44.071 53.904 1.00 26.67 331 LYS B N 1
ATOM 3806 C CA . LYS B 2 331 ? -8.364 -44.502 55.289 1.00 30.90 331 LYS B CA 1
ATOM 3807 C C . LYS B 2 331 ? -9.736 -45.094 55.550 1.00 34.23 331 LYS B C 1
ATOM 3808 O O . LYS B 2 331 ? -10.732 -44.635 55.004 1.00 31.56 331 LYS B O 1
ATOM 3814 N N . LEU B 2 332 ? -9.755 -46.150 56.354 1.00 31.39 332 LEU B N 1
ATOM 3815 C CA . LEU B 2 332 ? -10.982 -46.811 56.776 1.00 40.28 332 LEU B CA 1
ATOM 3816 C C . LEU B 2 332 ? -10.988 -46.858 58.283 1.00 29.03 332 LEU B C 1
ATOM 3817 O O . LEU B 2 332 ? -10.012 -47.296 58.891 1.00 31.11 332 LEU B O 1
ATOM 3822 N N . GLU B 2 333 ? -12.071 -46.376 58.879 1.00 22.74 333 GLU B N 1
ATOM 3823 C CA . GLU B 2 333 ? -12.314 -46.502 60.312 1.00 27.33 333 GLU B CA 1
ATOM 3824 C C . GLU B 2 333 ? -13.627 -47.246 60.438 1.00 46.37 333 GLU B C 1
ATOM 3825 O O . GLU B 2 333 ? -14.619 -46.844 59.847 1.00 34.23 333 GLU B O 1
ATOM 3831 N N . THR B 2 334 ? -13.619 -48.345 61.178 1.00 27.92 334 THR B N 1
ATOM 3832 C CA . THR B 2 334 ? -14.817 -49.144 61.387 1.00 30.21 334 THR B CA 1
ATOM 3833 C C . THR B 2 334 ? -15.024 -49.337 62.867 1.00 31.93 334 THR B C 1
ATOM 3834 O O . THR B 2 334 ? -14.108 -49.760 63.583 1.00 37.03 334 THR B O 1
ATOM 3838 N N . THR B 2 335 ? -16.211 -48.999 63.344 1.00 27.14 335 THR B N 1
ATOM 3839 C CA . THR B 2 335 ? -16.548 -49.296 64.733 1.00 21.85 335 THR B CA 1
ATOM 3840 C C . THR B 2 335 ? -17.401 -50.551 64.808 1.00 21.04 335 THR B C 1
ATOM 3841 O O . THR B 2 335 ? -18.575 -50.535 64.419 1.00 37.28 335 THR B O 1
ATOM 3845 N N . THR B 2 336 ? -16.819 -51.638 65.303 1.00 28.09 336 THR B N 1
ATOM 3846 C CA . THR B 2 336 ? -17.586 -52.870 65.463 1.00 23.76 336 THR B CA 1
ATOM 3847 C C . THR B 2 336 ? -18.087 -53.045 66.900 1.00 37.37 336 THR B C 1
ATOM 3848 O O . THR B 2 336 ? -17.381 -52.769 67.861 1.00 29.51 336 THR B O 1
ATOM 3852 N N . ARG B 2 337 ? -19.318 -53.508 67.044 1.00 31.74 337 ARG B N 1
ATOM 3853 C CA . ARG B 2 337 ? -19.866 -53.728 68.371 1.00 27.87 337 ARG B CA 1
ATOM 3854 C C . ARG B 2 337 ? -20.320 -55.162 68.486 1.00 31.97 337 ARG B C 1
ATOM 3855 O O . ARG B 2 337 ? -20.792 -55.753 67.516 1.00 19.68 337 ARG B O 1
ATOM 3863 N N . VAL B 2 338 ? -20.119 -55.732 69.667 1.00 20.59 338 VAL B N 1
ATOM 3864 C CA . VAL B 2 338 ? -20.618 -57.065 69.996 1.00 22.62 338 VAL B CA 1
ATOM 3865 C C . VAL B 2 338 ? -21.292 -56.995 71.371 1.00 35.84 338 VAL B C 1
ATOM 3866 O O . VAL B 2 338 ? -20.703 -56.483 72.315 1.00 24.36 338 VAL B O 1
ATOM 3870 N N . ASP B 2 339 ? -22.526 -57.483 71.471 1.00 22.59 339 ASP B N 1
ATOM 3871 C CA . ASP B 2 339 ? -23.234 -57.538 72.741 1.00 20.16 339 ASP B CA 1
ATOM 3872 C C . ASP B 2 339 ? -23.336 -58.973 73.257 1.00 29.84 339 ASP B C 1
ATOM 3873 O O . ASP B 2 339 ? -23.944 -59.821 72.624 1.00 33.63 339 ASP B O 1
ATOM 3878 N N . LEU B 2 340 ? -22.728 -59.227 74.405 1.00 23.62 340 LEU B N 1
ATOM 3879 C CA . LEU B 2 340 ? -22.855 -60.507 75.089 1.00 29.55 340 LEU B CA 1
ATOM 3880 C C . LEU B 2 340 ? -24.186 -60.558 75.848 1.00 20.57 340 LEU B C 1
ATOM 3881 O O . LEU B 2 340 ? -24.563 -59.589 76.496 1.00 34.89 340 LEU B O 1
ATOM 3886 N N . PRO B 2 341 ? -24.908 -61.679 75.753 1.00 25.04 341 PRO B N 1
ATOM 3887 C CA . PRO B 2 341 ? -26.224 -61.832 76.420 1.00 27.02 341 PRO B CA 1
ATOM 3888 C C . PRO B 2 341 ? -26.160 -61.668 77.936 1.00 34.84 341 PRO B C 1
ATOM 3889 O O . PRO B 2 341 ? -27.166 -61.366 78.561 1.00 30.84 341 PRO B O 1
ATOM 3893 N N . LEU B 2 342 ? -24.978 -61.842 78.511 1.00 21.82 342 LEU B N 1
ATOM 3894 C CA . LEU B 2 342 ? -24.764 -61.632 79.938 1.00 24.68 342 LEU B CA 1
ATOM 3895 C C . LEU B 2 342 ? -24.914 -60.164 80.322 1.00 25.71 342 LEU B C 1
ATOM 3896 O O . LEU B 2 342 ? -25.030 -59.829 81.505 1.00 25.19 342 LEU B O 1
ATOM 3901 N N . GLY B 2 343 ? -24.851 -59.281 79.333 1.00 28.73 343 GLY B N 1
ATOM 3902 C CA . GLY B 2 343 ? -25.031 -57.866 79.601 1.00 27.52 343 GLY B CA 1
ATOM 3903 C C . GLY B 2 343 ? -23.733 -57.083 79.553 1.00 29.47 343 GLY B C 1
ATOM 3904 O O . GLY B 2 343 ? -23.500 -56.184 80.362 1.00 26.70 343 GLY B O 1
ATOM 3905 N N . VAL B 2 344 ? -22.877 -57.410 78.595 1.00 20.21 344 VAL B N 1
ATOM 3906 C CA . VAL B 2 344 ? -21.681 -56.599 78.398 1.00 22.99 344 VAL B CA 1
ATOM 3907 C C . VAL B 2 344 ? -21.556 -56.351 76.913 1.00 30.59 344 VAL B C 1
ATOM 3908 O O . VAL B 2 344 ? -21.835 -57.229 76.103 1.00 27.02 344 VAL B O 1
ATOM 3912 N N . ALA B 2 345 ? -21.192 -55.120 76.575 1.00 22.84 345 ALA B N 1
ATOM 3913 C CA . ALA B 2 345 ? -20.966 -54.682 75.206 1.00 23.10 345 ALA B CA 1
ATOM 3914 C C . ALA B 2 345 ? -19.492 -54.344 74.965 1.00 27.39 345 ALA B C 1
ATOM 3915 O O . ALA B 2 345 ? -18.902 -53.582 75.727 1.00 26.61 345 ALA B O 1
ATOM 3917 N N . SER B 2 346 ? -18.935 -54.903 73.889 1.00 28.85 346 SER B N 1
ATOM 3918 C CA . SER B 2 346 ? -17.620 -54.553 73.368 1.00 26.61 346 SER B CA 1
ATOM 3919 C C . SER B 2 346 ? -17.705 -53.558 72.221 1.00 30.86 346 SER B C 1
ATOM 3920 O O . SER B 2 346 ? -18.528 -53.731 71.337 1.00 24.15 346 SER B O 1
ATOM 3923 N N . ILE B 2 347 ? -16.849 -52.531 72.229 1.00 25.07 347 ILE B N 1
ATOM 3924 C CA . ILE B 2 347 ? -16.797 -51.556 71.142 1.00 21.44 347 ILE B CA 1
ATOM 3925 C C . ILE B 2 347 ? -15.343 -51.390 70.657 1.00 24.43 347 ILE B C 1
ATOM 3926 O O . ILE B 2 347 ? -14.475 -50.994 71.431 1.00 22.75 347 ILE B O 1
ATOM 3931 N N . CYS B 2 348 ? -15.069 -51.719 69.395 1.00 27.13 348 CYS B N 1
ATOM 3932 C CA . CYS B 2 348 ? -13.737 -51.458 68.841 1.00 26.96 348 CYS B CA 1
ATOM 3933 C C . CYS B 2 348 ? -13.808 -50.424 67.733 1.00 44.91 348 CYS B C 1
ATOM 3934 O O . CYS B 2 348 ? -14.607 -50.541 66.811 1.00 25.78 348 CYS B O 1
ATOM 3937 N N . GLU B 2 349 ? -12.963 -49.410 67.827 1.00 24.42 349 GLU B N 1
ATOM 3938 C CA . GLU B 2 349 ? -12.799 -48.441 66.740 1.00 25.50 349 GLU B CA 1
ATOM 3939 C C . GLU B 2 349 ? -11.476 -48.715 66.075 1.00 22.93 349 GLU B C 1
ATOM 3940 O O . GLU B 2 349 ? -10.422 -48.449 66.662 1.00 23.50 349 GLU B O 1
ATOM 3946 N N . THR B 2 350 ? -11.534 -49.276 64.872 1.00 27.99 350 THR B N 1
ATOM 3947 C CA . THR B 2 350 ? -10.345 -49.790 64.193 1.00 23.44 350 THR B CA 1
ATOM 3948 C C . THR B 2 350 ? -10.027 -49.019 62.913 1.00 36.88 350 THR B C 1
ATOM 3949 O O . THR B 2 350 ? -10.888 -48.876 62.032 1.00 28.46 350 THR B O 1
ATOM 3953 N N . THR B 2 351 ? -8.790 -48.546 62.784 1.00 24.18 351 THR B N 1
ATOM 3954 C CA . THR B 2 351 ? -8.425 -47.731 61.612 1.00 22.15 351 THR B CA 1
ATOM 3955 C C . THR B 2 351 ? -7.331 -48.392 60.777 1.00 43.81 351 THR B C 1
ATOM 3956 O O . THR B 2 351 ? -6.279 -48.752 61.305 1.00 34.20 351 THR B O 1
ATOM 3960 N N . CYS B 2 352 ? -7.603 -48.571 59.485 1.00 33.87 352 CYS B N 1
ATOM 3961 C CA . CYS B 2 352 ? -6.619 -49.063 58.520 1.00 26.72 352 CYS B CA 1
ATOM 3962 C C . CYS B 2 352 ? -6.345 -48.006 57.437 1.00 31.13 352 CYS B C 1
ATOM 3963 O O . CYS B 2 352 ? -7.180 -47.126 57.192 1.00 33.47 352 CYS B O 1
ATOM 3966 N N . GLU B 2 353 ? -5.190 -48.115 56.786 1.00 32.24 353 GLU B N 1
ATOM 3967 C CA . GLU B 2 353 ? -4.656 -47.094 55.869 1.00 39.84 353 GLU B CA 1
ATOM 3968 C C . GLU B 2 353 ? -4.068 -47.735 54.635 1.00 50.66 353 GLU B C 1
ATOM 3969 O O . GLU B 2 353 ? -3.355 -48.716 54.758 1.00 30.58 353 GLU B O 1
ATOM 3975 N N . TYR B 2 354 ? -4.308 -47.151 53.467 1.00 33.79 354 TYR B N 1
ATOM 3976 C CA . TYR B 2 354 ? -3.838 -47.714 52.196 1.00 36.72 354 TYR B CA 1
ATOM 3977 C C . TYR B 2 354 ? -3.238 -46.647 51.287 1.00 36.50 354 TYR B C 1
ATOM 3978 O O . TYR B 2 354 ? -3.806 -45.579 51.123 1.00 32.78 354 TYR B O 1
ATOM 3987 N N . LYS B 2 355 ? -2.073 -46.944 50.724 1.00 30.66 355 LYS B N 1
ATOM 3988 C CA . LYS B 2 355 ? -1.409 -46.082 49.753 1.00 40.23 355 LYS B CA 1
ATOM 3989 C C . LYS B 2 355 ? -1.616 -46.637 48.335 1.00 61.37 355 LYS B C 1
ATOM 3990 O O . LYS B 2 355 ? -1.796 -47.842 48.171 1.00 50.33 355 LYS B O 1
ATOM 3996 N N . PHE B 2 356 ? -1.617 -45.760 47.327 1.00 45.12 356 PHE B N 1
ATOM 3997 C CA . PHE B 2 356 ? -1.577 -46.163 45.911 1.00 33.38 356 PHE B CA 1
ATOM 3998 C C . PHE B 2 356 ? -0.271 -45.735 45.262 1.00 47.54 356 PHE B C 1
ATOM 3999 O O . PHE B 2 356 ? 0.346 -44.763 45.684 1.00 51.02 356 PHE B O 1
ATOM 4007 N N . LYS B 2 357 ? 0.129 -46.444 44.213 1.00 40.49 357 LYS B N 1
ATOM 4008 C CA . LYS B 2 357 ? 1.330 -46.077 43.475 1.00 45.92 357 LYS B CA 1
ATOM 4009 C C . LYS B 2 357 ? 1.322 -46.601 42.039 1.00 42.91 357 LYS B C 1
ATOM 4010 O O . LYS B 2 357 ? 0.563 -47.506 41.685 1.00 56.62 357 LYS B O 1
ATOM 4016 N N . LEU B 2 358 ? 2.154 -45.990 41.207 1.00 47.07 358 LEU B N 1
ATOM 4017 C CA . LEU B 2 358 ? 2.374 -46.475 39.859 1.00 44.51 358 LEU B CA 1
ATOM 4018 C C . LEU B 2 358 ? 3.152 -47.774 39.931 1.00 58.46 358 LEU B C 1
ATOM 4019 O O . LEU B 2 358 ? 4.144 -47.853 40.644 1.00 46.78 358 LEU B O 1
ATOM 4024 N N . SER B 2 359 ? 2.700 -48.787 39.199 1.00 50.91 359 SER B N 1
ATOM 4025 C CA . SER B 2 359 ? 3.374 -50.082 39.177 1.00 49.29 359 SER B CA 1
ATOM 4026 C C . SER B 2 359 ? 3.323 -50.692 37.774 1.00 65.86 359 SER B C 1
ATOM 4027 O O . SER B 2 359 ? 2.830 -50.062 36.837 1.00 53.34 359 SER B O 1
ATOM 4030 N N . THR B 2 360 ? 3.841 -51.909 37.633 1.00 65.03 360 THR B N 1
ATOM 4031 C CA . THR B 2 360 ? 3.747 -52.647 36.378 1.00 62.30 360 THR B CA 1
ATOM 4032 C C . THR B 2 360 ? 3.340 -54.106 36.604 1.00 66.08 360 THR B C 1
ATOM 4033 O O . THR B 2 360 ? 3.748 -54.725 37.589 1.00 67.47 360 THR B O 1
ATOM 4037 N N . ASN B 2 361 ? 2.527 -54.643 35.694 1.00 73.70 361 ASN B N 1
ATOM 4038 C CA . ASN B 2 361 ? 2.189 -56.071 35.685 1.00 65.50 361 ASN B CA 1
ATOM 4039 C C . ASN B 2 361 ? 3.303 -56.884 34.999 1.00 69.00 361 ASN B C 1
ATOM 4040 O O . ASN B 2 361 ? 4.331 -56.315 34.623 1.00 70.61 361 ASN B O 1
ATOM 4045 N N A ASN B 2 362 ? 3.065 -58.198 34.876 0.41 66.64 362 ASN B N 1
ATOM 4046 N N B ASN B 2 362 ? 3.123 -58.182 34.779 0.59 66.89 362 ASN B N 1
ATOM 4047 C CA A ASN B 2 362 ? 3.956 -59.128 34.177 0.41 71.01 362 ASN B CA 1
ATOM 4048 C CA B ASN B 2 362 ? 4.225 -58.955 34.212 0.59 71.04 362 ASN B CA 1
ATOM 4049 C C A ASN B 2 362 ? 4.405 -58.648 32.800 0.41 75.35 362 ASN B C 1
ATOM 4050 C C B ASN B 2 362 ? 4.386 -58.809 32.698 0.59 74.67 362 ASN B C 1
ATOM 4051 O O A ASN B 2 362 ? 5.574 -58.793 32.427 0.41 90.15 362 ASN B O 1
ATOM 4052 O O B ASN B 2 362 ? 5.372 -59.299 32.137 0.59 88.23 362 ASN B O 1
ATOM 4061 N N . LYS B 2 363 ? 3.454 -58.129 32.030 1.00 88.18 363 LYS B N 1
ATOM 4062 C CA . LYS B 2 363 ? 3.675 -57.796 30.625 1.00 75.55 363 LYS B CA 1
ATOM 4063 C C . LYS B 2 363 ? 4.317 -56.421 30.500 1.00 74.28 363 LYS B C 1
ATOM 4064 O O . LYS B 2 363 ? 4.331 -55.829 29.421 1.00 83.22 363 LYS B O 1
ATOM 4070 N N . GLY B 2 364 ? 4.862 -55.925 31.608 1.00 71.97 364 GLY B N 1
ATOM 4071 C CA . GLY B 2 364 ? 5.555 -54.647 31.635 1.00 70.95 364 GLY B CA 1
ATOM 4072 C C . GLY B 2 364 ? 4.672 -53.415 31.487 1.00 78.07 364 GLY B C 1
ATOM 4073 O O . GLY B 2 364 ? 5.172 -52.301 31.302 1.00 67.53 364 GLY B O 1
ATOM 4074 N N . GLU B 2 365 ? 3.358 -53.607 31.567 1.00 81.96 365 GLU B N 1
ATOM 4075 C CA . GLU B 2 365 ? 2.419 -52.510 31.361 1.00 67.28 365 GLU B CA 1
ATOM 4076 C C . GLU B 2 365 ? 2.186 -51.743 32.645 1.00 72.23 365 GLU B C 1
ATOM 4077 O O . GLU B 2 365 ? 2.089 -52.336 33.720 1.00 67.35 365 GLU B O 1
ATOM 4083 N N . GLN B 2 366 ? 2.089 -50.424 32.523 1.00 58.76 366 GLN B N 1
ATOM 4084 C CA . GLN B 2 366 ? 1.810 -49.567 33.663 1.00 56.70 366 GLN B CA 1
ATOM 4085 C C . GLN B 2 366 ? 0.453 -49.897 34.255 1.00 53.36 366 GLN B C 1
ATOM 4086 O O . GLN B 2 366 ? -0.515 -50.124 33.532 1.00 54.42 366 GLN B O 1
ATOM 4092 N N . THR B 2 367 ? 0.380 -49.913 35.577 1.00 51.05 367 THR B N 1
ATOM 4093 C CA . THR B 2 367 ? -0.874 -50.170 36.258 1.00 48.99 367 THR B CA 1
ATOM 4094 C C . THR B 2 367 ? -0.906 -49.420 37.583 1.00 58.62 367 THR B C 1
ATOM 4095 O O . THR B 2 367 ? 0.015 -48.667 37.901 1.00 57.40 367 THR B O 1
ATOM 4099 N N . ILE B 2 368 ? -1.976 -49.611 38.345 1.00 44.94 368 ILE B N 1
ATOM 4100 C CA . ILE B 2 368 ? -2.071 -49.051 39.692 1.00 44.20 368 ILE B CA 1
ATOM 4101 C C . ILE B 2 368 ? -1.949 -50.177 40.710 1.00 42.21 368 ILE B C 1
ATOM 4102 O O . ILE B 2 368 ? -2.679 -51.153 40.629 1.00 48.68 368 ILE B O 1
ATOM 4107 N N . ALA B 2 369 ? -1.024 -50.052 41.653 1.00 44.30 369 ALA B N 1
ATOM 4108 C CA . ALA B 2 369 ? -0.928 -51.013 42.748 1.00 40.01 369 ALA B CA 1
ATOM 4109 C C . ALA B 2 369 ? -1.304 -50.325 44.049 1.00 51.10 369 ALA B C 1
ATOM 4110 O O . ALA B 2 369 ? -1.519 -49.114 44.069 1.00 48.03 369 ALA B O 1
ATOM 4112 N N . TYR B 2 370 ? -1.409 -51.099 45.126 1.00 41.29 370 TYR B N 1
ATOM 4113 C CA . TYR B 2 370 ? -1.698 -50.545 46.437 1.00 35.07 370 TYR B CA 1
ATOM 4114 C C . TYR B 2 370 ? -0.901 -51.263 47.506 1.00 34.58 370 TYR B C 1
ATOM 4115 O O . TYR B 2 370 ? -0.301 -52.307 47.265 1.00 55.31 370 TYR B O 1
ATOM 4124 N N . GLU B 2 371 ? -0.914 -50.693 48.699 1.00 47.02 371 GLU B N 1
ATOM 4125 C CA . GLU B 2 371 ? -0.390 -51.392 49.845 1.00 34.10 371 GLU B CA 1
ATOM 4126 C C . GLU B 2 371 ? -1.022 -50.889 51.125 1.00 57.86 371 GLU B C 1
ATOM 4127 O O . GLU B 2 371 ? -1.356 -49.702 51.260 1.00 41.46 371 GLU B O 1
ATOM 4133 N N . GLN B 2 372 ? -1.217 -51.823 52.048 1.00 45.49 372 GLN B N 1
ATOM 4134 C CA . GLN B 2 372 ? -1.633 -51.491 53.388 1.00 47.75 372 GLN B CA 1
ATOM 4135 C C . GLN B 2 372 ? -0.447 -50.922 54.132 1.00 44.18 372 GLN B C 1
ATOM 4136 O O . GLN B 2 372 ? 0.654 -51.455 54.059 1.00 55.74 372 GLN B O 1
ATOM 4142 N N . ILE B 2 373 ? -0.676 -49.825 54.838 1.00 40.51 373 ILE B N 1
ATOM 4143 C CA . ILE B 2 373 ? 0.383 -49.191 55.589 1.00 40.28 373 ILE B CA 1
ATOM 4144 C C . ILE B 2 373 ? 0.318 -49.651 57.033 1.00 50.69 373 ILE B C 1
ATOM 4145 O O . ILE B 2 373 ? -0.608 -49.306 57.761 1.00 47.91 373 ILE B O 1
ATOM 4150 N N . GLY B 2 374 ? 1.302 -50.451 57.426 1.00 51.93 374 GLY B N 1
ATOM 4151 C CA . GLY B 2 374 ? 1.374 -50.975 58.771 1.00 42.83 374 GLY B CA 1
ATOM 4152 C C . GLY B 2 374 ? 0.176 -51.820 59.130 1.00 51.61 374 GLY B C 1
ATOM 4153 O O . GLY B 2 374 ? -0.420 -52.475 58.279 1.00 54.52 374 GLY B O 1
ATOM 4154 N N . SER B 2 375 ? -0.187 -51.784 60.406 1.00 36.47 375 SER B N 1
ATOM 4155 C CA . SER B 2 375 ? -1.241 -52.636 60.934 1.00 31.68 375 SER B CA 1
ATOM 4156 C C . SER B 2 375 ? -2.375 -51.790 61.489 1.00 40.80 375 SER B C 1
ATOM 4157 O O . SER B 2 375 ? -2.193 -50.594 61.693 1.00 46.71 375 SER B O 1
ATOM 4160 N N . PRO B 2 376 ? -3.552 -52.403 61.723 1.00 26.90 376 PRO B N 1
ATOM 4161 C CA . PRO B 2 376 ? -4.677 -51.649 62.271 1.00 27.61 376 PRO B CA 1
ATOM 4162 C C . PRO B 2 376 ? -4.314 -50.987 63.590 1.00 30.91 376 PRO B C 1
ATOM 4163 O O . PRO B 2 376 ? -3.532 -51.519 64.381 1.00 30.42 376 PRO B O 1
ATOM 4167 N N . VAL B 2 377 ? -4.841 -49.789 63.782 1.00 24.97 377 VAL B N 1
ATOM 4168 C CA . VAL B 2 377 ? -4.720 -49.083 65.033 1.00 30.98 377 VAL B CA 1
ATOM 4169 C C . VAL B 2 377 ? -6.065 -49.264 65.699 1.00 39.60 377 VAL B C 1
ATOM 4170 O O . VAL B 2 377 ? -7.093 -49.109 65.046 1.00 28.28 377 VAL B O 1
ATOM 4174 N N . ASN B 2 378 ? -6.085 -49.637 66.973 1.00 24.93 378 ASN B N 1
ATOM 4175 C CA . ASN B 2 378 ? -7.368 -49.965 67.586 1.00 23.17 378 ASN B CA 1
ATOM 4176 C C . ASN B 2 378 ? -7.615 -49.278 68.918 1.00 19.92 378 ASN B C 1
ATOM 4177 O O . ASN B 2 378 ? -6.691 -48.987 69.689 1.00 27.52 378 ASN B O 1
ATOM 4182 N N . ILE B 2 379 ? -8.892 -49.025 69.170 1.00 20.05 379 ILE B N 1
ATOM 4183 C CA . ILE B 2 379 ? -9.345 -48.488 70.438 1.00 20.53 379 ILE B CA 1
ATOM 4184 C C . ILE B 2 379 ? -10.460 -49.381 70.914 1.00 28.41 379 ILE B C 1
ATOM 4185 O O . ILE B 2 379 ? -11.402 -49.638 70.156 1.00 21.28 379 ILE B O 1
ATOM 4190 N N . GLN B 2 380 ? -10.360 -49.872 72.148 1.00 23.41 380 GLN B N 1
ATOM 4191 C CA . GLN B 2 380 ? -11.399 -50.760 72.646 1.00 20.06 380 GLN B CA 1
ATOM 4192 C C . GLN B 2 380 ? -11.941 -50.329 73.992 1.00 23.20 380 GLN B C 1
ATOM 4193 O O . GLN B 2 380 ? -11.196 -49.995 74.915 1.00 23.75 380 GLN B O 1
ATOM 4199 N N . TYR B 2 381 ? -13.254 -50.319 74.106 1.00 19.47 381 TYR B N 1
ATOM 4200 C CA . TYR B 2 381 ? -13.850 -50.023 75.399 1.00 24.11 381 TYR B CA 1
ATOM 4201 C C . TYR B 2 381 ? -15.085 -50.891 75.562 1.00 32.66 381 TYR B C 1
ATOM 4202 O O . TYR B 2 381 ? -15.400 -51.697 74.678 1.00 26.34 381 TYR B O 1
ATOM 4211 N N . SER B 2 382 ? -15.741 -50.783 76.708 1.00 20.28 382 SER B N 1
ATOM 4212 C CA . SER B 2 382 ? -16.815 -51.701 76.996 1.00 20.60 382 SER B CA 1
ATOM 4213 C C . SER B 2 382 ? -17.848 -51.061 77.896 1.00 20.60 382 SER B C 1
ATOM 4214 O O . SER B 2 382 ? -17.632 -50.006 78.456 1.00 25.38 382 SER B O 1
ATOM 4217 N N . GLU B 2 383 ? -18.986 -51.723 78.007 1.00 22.19 383 GLU B N 1
ATOM 4218 C CA . GLU B 2 383 ? -20.055 -51.282 78.888 1.00 24.26 383 GLU B CA 1
ATOM 4219 C C . GLU B 2 383 ? -20.561 -52.551 79.550 1.00 26.60 383 GLU B C 1
ATOM 4220 O O . GLU B 2 383 ? -20.730 -53.566 78.875 1.00 27.31 383 GLU B O 1
ATOM 4226 N N . ASN B 2 384 ? -20.729 -52.512 80.867 1.00 24.82 384 ASN B N 1
ATOM 4227 C CA . ASN B 2 384 ? -21.033 -53.699 81.652 1.00 26.76 384 ASN B CA 1
ATOM 4228 C C . ASN B 2 384 ? -22.270 -53.457 82.544 1.00 26.09 384 ASN B C 1
ATOM 4229 O O . ASN B 2 384 ? -22.147 -53.189 83.725 1.00 31.88 384 ASN B O 1
ATOM 4234 N N . THR B 2 385 ? -23.461 -53.526 81.964 1.00 26.57 385 THR B N 1
ATOM 4235 C CA . THR B 2 385 ? -24.678 -53.259 82.729 1.00 30.29 385 THR B CA 1
ATOM 4236 C C . THR B 2 385 ? -25.186 -54.527 83.426 1.00 28.57 385 THR B C 1
ATOM 4237 O O . THR B 2 385 ? -26.071 -54.454 84.265 1.00 30.25 385 THR B O 1
ATOM 4241 N N . GLY B 2 386 ? -24.618 -55.681 83.080 1.00 30.49 386 GLY B N 1
ATOM 4242 C CA . GLY B 2 386 ? -25.020 -56.937 83.701 1.00 28.32 386 GLY B CA 1
ATOM 4243 C C . GLY B 2 386 ? -24.235 -57.310 84.959 1.00 26.98 386 GLY B C 1
ATOM 4244 O O . GLY B 2 386 ? -24.458 -58.362 85.546 1.00 30.95 386 GLY B O 1
ATOM 4245 N N . ASN B 2 387 ? -23.330 -56.440 85.380 1.00 30.30 387 ASN B N 1
ATOM 4246 C CA . ASN B 2 387 ? -22.395 -56.743 86.464 1.00 27.17 387 ASN B CA 1
ATOM 4247 C C . ASN B 2 387 ? -21.652 -58.053 86.187 1.00 25.73 387 ASN B C 1
ATOM 4248 O O . ASN B 2 387 ? -21.593 -58.948 87.026 1.00 27.14 387 ASN B O 1
ATOM 4253 N N . VAL B 2 388 ? -21.122 -58.175 84.978 1.00 26.76 388 VAL B N 1
ATOM 4254 C CA . VAL B 2 388 ? -20.446 -59.401 84.583 1.00 26.82 388 VAL B CA 1
ATOM 4255 C C . VAL B 2 388 ? -19.035 -59.375 85.183 1.00 24.91 388 VAL B C 1
ATOM 4256 O O . VAL B 2 388 ? -18.405 -58.322 85.223 1.00 23.68 388 VAL B O 1
ATOM 4260 N N . GLY B 2 389 ? -18.572 -60.524 85.668 1.00 26.66 389 GLY B N 1
ATOM 4261 C CA . GLY B 2 389 ? -17.274 -60.651 86.295 1.00 25.72 389 GLY B CA 1
ATOM 4262 C C . GLY B 2 389 ? -16.135 -60.309 85.349 1.00 23.15 389 GLY B C 1
ATOM 4263 O O . GLY B 2 389 ? -16.233 -60.519 84.137 1.00 32.25 389 GLY B O 1
ATOM 4264 N N . LEU B 2 390 ? -15.065 -59.775 85.928 1.00 27.75 390 LEU B N 1
ATOM 4265 C CA . LEU B 2 390 ? -13.867 -59.332 85.216 1.00 34.79 390 LEU B CA 1
ATOM 4266 C C . LEU B 2 390 ? -13.275 -60.398 84.293 1.00 27.47 390 LEU B C 1
ATOM 4267 O O . LEU B 2 390 ? -12.868 -60.098 83.169 1.00 33.89 390 LEU B O 1
ATOM 4272 N N . ASN B 2 391 ? -13.224 -61.639 84.759 1.00 29.11 391 ASN B N 1
ATOM 4273 C CA . ASN B 2 391 ? -12.589 -62.694 83.970 1.00 50.09 391 ASN B CA 1
ATOM 4274 C C . ASN B 2 391 ? -13.329 -62.948 82.674 1.00 25.46 391 ASN B C 1
ATOM 4275 O O . ASN B 2 391 ? -12.716 -63.153 81.639 1.00 29.48 391 ASN B O 1
ATOM 4280 N N . ILE B 2 392 ? -14.659 -62.947 82.748 1.00 24.20 392 ILE B N 1
ATOM 4281 C CA . ILE B 2 392 ? -15.490 -63.110 81.559 1.00 20.83 392 ILE B CA 1
ATOM 4282 C C . ILE B 2 392 ? -15.308 -61.893 80.662 1.00 21.07 392 ILE B C 1
ATOM 4283 O O . ILE B 2 392 ? -15.110 -62.043 79.460 1.00 26.00 392 ILE B O 1
ATOM 4288 N N . VAL B 2 393 ? -15.283 -60.693 81.244 1.00 23.61 393 VAL B N 1
ATOM 4289 C CA . VAL B 2 393 ? -15.175 -59.485 80.421 1.00 20.14 393 VAL B CA 1
ATOM 4290 C C . VAL B 2 393 ? -13.865 -59.480 79.643 1.00 20.23 393 VAL B C 1
ATOM 4291 O O . VAL B 2 393 ? -13.830 -59.184 78.439 1.00 24.01 393 VAL B O 1
ATOM 4295 N N . VAL B 2 394 ? -12.782 -59.802 80.330 1.00 20.81 394 VAL B N 1
ATOM 4296 C CA . VAL B 2 394 ? -11.469 -59.818 79.693 1.00 22.23 394 VAL B CA 1
ATOM 4297 C C . VAL B 2 394 ? -11.443 -60.836 78.534 1.00 28.19 394 VAL B C 1
ATOM 4298 O O . VAL B 2 394 ? -11.028 -60.514 77.429 1.00 20.70 394 VAL B O 1
ATOM 4302 N N A SER B 2 395 ? -11.906 -62.051 78.803 0.42 25.33 395 SER B N 1
ATOM 4303 N N B SER B 2 395 ? -11.903 -62.057 78.788 0.58 26.32 395 SER B N 1
ATOM 4304 C CA A SER B 2 395 ? -11.947 -63.093 77.781 0.42 25.51 395 SER B CA 1
ATOM 4305 C CA B SER B 2 395 ? -11.931 -63.088 77.746 0.58 22.97 395 SER B CA 1
ATOM 4306 C C A SER B 2 395 ? -12.846 -62.682 76.615 0.42 19.88 395 SER B C 1
ATOM 4307 C C B SER B 2 395 ? -12.850 -62.678 76.598 0.58 19.87 395 SER B C 1
ATOM 4308 O O A SER B 2 395 ? -12.507 -62.893 75.451 0.42 24.37 395 SER B O 1
ATOM 4309 O O B SER B 2 395 ? -12.529 -62.887 75.430 0.58 24.08 395 SER B O 1
ATOM 4314 N N . PHE B 2 396 ? -13.988 -62.087 76.939 1.00 23.59 396 PHE B N 1
ATOM 4315 C CA . PHE B 2 396 ? -14.912 -61.597 75.921 1.00 25.72 396 PHE B CA 1
ATOM 4316 C C . PHE B 2 396 ? -14.240 -60.540 75.031 1.00 28.55 396 PHE B C 1
ATOM 4317 O O . PHE B 2 396 ? -14.289 -60.637 73.819 1.00 18.36 396 PHE B O 1
ATOM 4325 N N . LEU B 2 397 ? -13.577 -59.561 75.639 1.00 21.70 397 LEU B N 1
ATOM 4326 C CA . LEU B 2 397 ? -12.946 -58.467 74.886 1.00 18.75 397 LEU B CA 1
ATOM 4327 C C . LEU B 2 397 ? -11.768 -58.930 74.023 1.00 24.67 397 LEU B C 1
ATOM 4328 O O . LEU B 2 397 ? -11.466 -58.330 72.998 1.00 18.60 397 LEU B O 1
ATOM 4333 N N . SER B 2 398 ? -11.114 -60.000 74.452 1.00 19.42 398 SER B N 1
ATOM 4334 C CA . SER B 2 398 ? -10.090 -60.669 73.644 1.00 27.52 398 SER B CA 1
ATOM 4335 C C . SER B 2 398 ? -10.655 -61.215 72.331 1.00 26.42 398 SER B C 1
ATOM 4336 O O . SER B 2 398 ? -10.076 -61.027 71.258 1.00 20.11 398 SER B O 1
ATOM 4339 N N . ALA B 2 399 ? -11.793 -61.891 72.428 1.00 26.79 399 ALA B N 1
ATOM 4340 C CA . ALA B 2 399 ? -12.432 -62.471 71.258 1.00 26.83 399 ALA B CA 1
ATOM 4341 C C . ALA B 2 399 ? -12.901 -61.388 70.280 1.00 21.27 399 ALA B C 1
ATOM 4342 O O . ALA B 2 399 ? -12.719 -61.522 69.082 1.00 25.27 399 ALA B O 1
ATOM 4344 N N . THR B 2 400 ? -13.493 -60.317 70.793 1.00 21.96 400 THR B N 1
ATOM 4345 C CA . THR B 2 400 ? -14.015 -59.255 69.935 1.00 22.55 400 THR B CA 1
ATOM 4346 C C . THR B 2 400 ? -12.863 -58.443 69.336 1.00 21.46 400 THR B C 1
ATOM 4347 O O . THR B 2 400 ? -12.951 -57.967 68.199 1.00 26.53 400 THR B O 1
ATOM 4351 N N . LEU B 2 401 ? -11.789 -58.289 70.107 1.00 31.07 401 LEU B N 1
ATOM 4352 C CA . LEU B 2 401 ? -10.585 -57.632 69.609 1.00 21.43 401 LEU B CA 1
ATOM 4353 C C . LEU B 2 401 ? -10.029 -58.397 68.398 1.00 26.53 401 LEU B C 1
ATOM 4354 O O . LEU B 2 401 ? -9.788 -57.816 67.338 1.00 25.91 401 LEU B O 1
ATOM 4359 N N . SER B 2 402 ? -9.837 -59.699 68.575 1.00 22.97 402 SER B N 1
ATOM 4360 C CA . SER B 2 402 ? -9.343 -60.580 67.519 1.00 27.16 402 SER B CA 1
ATOM 4361 C C . SER B 2 402 ? -10.221 -60.490 66.265 1.00 34.63 402 SER B C 1
ATOM 4362 O O . SER B 2 402 ? -9.710 -60.447 65.161 1.00 25.37 402 SER B O 1
ATOM 4365 N N . PHE B 2 403 ? -11.540 -60.441 66.432 1.00 29.50 403 PHE B N 1
ATOM 4366 C CA . PHE B 2 403 ? -12.427 -60.277 65.279 1.00 30.88 403 PHE B CA 1
ATOM 4367 C C . PHE B 2 403 ? -12.181 -58.953 64.524 1.00 25.62 403 PHE B C 1
ATOM 4368 O O . PHE B 2 403 ? -12.095 -58.927 63.294 1.00 26.26 403 PHE B O 1
ATOM 4376 N N . ALA B 2 404 ? -12.060 -57.854 65.264 1.00 24.26 404 ALA B N 1
ATOM 4377 C CA . ALA B 2 404 ? -11.847 -56.544 64.652 1.00 30.26 404 ALA B CA 1
ATOM 4378 C C . ALA B 2 404 ? -10.520 -56.504 63.899 1.00 26.76 404 ALA B C 1
ATOM 4379 O O . ALA B 2 404 ? -10.434 -55.954 62.803 1.00 30.42 404 ALA B O 1
ATOM 4381 N N . LEU B 2 405 ? -9.487 -57.081 64.501 1.00 23.41 405 LEU B N 1
ATOM 4382 C CA . LEU B 2 405 ? -8.157 -57.065 63.918 1.00 26.98 405 LEU B CA 1
ATOM 4383 C C . LEU B 2 405 ? -8.083 -57.926 62.657 1.00 38.77 405 LEU B C 1
ATOM 4384 O O . LEU B 2 405 ? -7.184 -57.758 61.844 1.00 31.85 405 LEU B O 1
ATOM 4389 N N . THR B 2 406 ? -9.018 -58.859 62.507 1.00 26.01 406 THR B N 1
ATOM 4390 C CA . THR B 2 406 ? -9.078 -59.699 61.311 1.00 39.75 406 THR B CA 1
ATOM 4391 C C . THR B 2 406 ? -10.044 -59.116 60.274 1.00 29.75 406 THR B C 1
ATOM 4392 O O . THR B 2 406 ? -9.707 -58.936 59.107 1.00 34.28 406 THR B O 1
ATOM 4396 N N . PHE B 2 407 ? -11.251 -58.787 60.714 1.00 26.96 407 PHE B N 1
ATOM 4397 C CA . PHE B 2 407 ? -12.265 -58.269 59.800 1.00 21.82 407 PHE B CA 1
ATOM 4398 C C . PHE B 2 407 ? -11.924 -56.928 59.103 1.00 21.24 407 PHE B C 1
ATOM 4399 O O . PHE B 2 407 ? -12.100 -56.789 57.897 1.00 32.52 407 PHE B O 1
ATOM 4407 N N . VAL B 2 408 ? -11.487 -55.936 59.869 1.00 30.00 408 VAL B N 1
ATOM 4408 C CA . VAL B 2 408 ? -11.348 -54.591 59.318 1.00 26.52 408 VAL B CA 1
ATOM 4409 C C . VAL B 2 408 ? -10.247 -54.472 58.220 1.00 25.44 408 VAL B C 1
ATOM 4410 O O . VAL B 2 408 ? -10.506 -53.870 57.192 1.00 31.97 408 VAL B O 1
ATOM 4414 N N . PRO B 2 409 ? -9.048 -55.077 58.413 1.00 26.39 409 PRO B N 1
ATOM 4415 C CA . PRO B 2 409 ? -8.096 -55.106 57.284 1.00 32.62 409 PRO B CA 1
ATOM 4416 C C . PRO B 2 409 ? -8.641 -55.818 56.065 1.00 38.45 409 PRO B C 1
ATOM 4417 O O . PRO B 2 409 ? -8.259 -55.477 54.954 1.00 30.85 409 PRO B O 1
ATOM 4421 N N . GLY B 2 410 ? -9.469 -56.837 56.267 1.00 30.06 410 GLY B N 1
ATOM 4422 C CA . GLY B 2 410 ? -10.049 -57.558 55.141 1.00 32.69 410 GLY B CA 1
ATOM 4423 C C . GLY B 2 410 ? -10.999 -56.623 54.400 1.00 26.43 410 GLY B C 1
ATOM 4424 O O . GLY B 2 410 ? -11.107 -56.642 53.161 1.00 27.69 410 GLY B O 1
ATOM 4425 N N . PHE B 2 411 ? -11.686 -55.800 55.185 1.00 30.08 411 PHE B N 1
ATOM 4426 C CA . PHE B 2 411 ? -12.617 -54.799 54.673 1.00 27.11 411 PHE B CA 1
ATOM 4427 C C . PHE B 2 411 ? -11.843 -53.752 53.878 1.00 31.30 411 PHE B C 1
ATOM 4428 O O . PHE B 2 411 ? -12.218 -53.414 52.752 1.00 26.55 411 PHE B O 1
ATOM 4436 N N . GLY B 2 412 ? -10.768 -53.236 54.470 1.00 26.99 412 GLY B N 1
ATOM 4437 C CA . GLY B 2 412 ? -9.952 -52.236 53.799 1.00 23.53 412 GLY B CA 1
ATOM 4438 C C . GLY B 2 412 ? -9.350 -52.759 52.504 1.00 32.05 412 GLY B C 1
ATOM 4439 O O . GLY B 2 412 ? -9.269 -52.045 51.513 1.00 35.95 412 GLY B O 1
ATOM 4440 N N . THR B 2 413 ? -8.933 -54.021 52.509 1.00 35.14 413 THR B N 1
ATOM 4441 C CA . THR B 2 413 ? -8.347 -54.638 51.315 1.00 26.93 413 THR B CA 1
ATOM 4442 C C . THR B 2 413 ? -9.364 -54.696 50.169 1.00 29.54 413 THR B C 1
ATOM 4443 O O . THR B 2 413 ? -9.047 -54.394 49.011 1.00 35.64 413 THR B O 1
ATOM 4447 N N . PHE B 2 414 ? -10.593 -55.065 50.511 1.00 36.94 414 PHE B N 1
ATOM 4448 C CA . PHE B 2 414 ? -11.703 -55.067 49.569 1.00 36.73 414 PHE B CA 1
ATOM 4449 C C . PHE B 2 414 ? -11.874 -53.673 48.947 1.00 38.64 414 PHE B C 1
ATOM 4450 O O . PHE B 2 414 ? -12.020 -53.539 47.731 1.00 36.39 414 PHE B O 1
ATOM 4458 N N . LEU B 2 415 ? -11.809 -52.636 49.778 1.00 33.01 415 LEU B N 1
ATOM 4459 C CA . LEU B 2 415 ? -12.042 -51.262 49.320 1.00 30.13 415 LEU B CA 1
ATOM 4460 C C . LEU B 2 415 ? -10.909 -50.771 48.424 1.00 32.26 415 LEU B C 1
ATOM 4461 O O . LEU B 2 415 ? -11.133 -50.253 47.324 1.00 35.90 415 LEU B O 1
ATOM 4466 N N . ALA B 2 416 ? -9.687 -50.944 48.904 1.00 27.80 416 ALA B N 1
ATOM 4467 C CA . ALA B 2 416 ? -8.501 -50.601 48.128 1.00 38.68 416 ALA B CA 1
ATOM 4468 C C . ALA B 2 416 ? -8.509 -51.273 46.744 1.00 41.16 416 ALA B C 1
ATOM 4469 O O . ALA B 2 416 ? -8.306 -50.616 45.7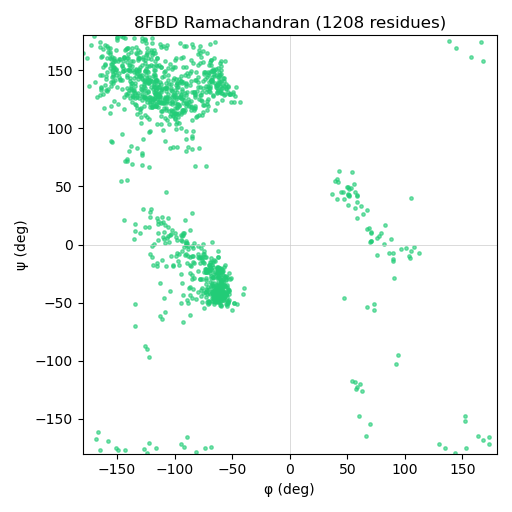25 1.00 36.71 416 ALA B O 1
ATOM 4471 N N . VAL B 2 417 ? -8.761 -52.575 46.707 1.00 40.00 417 VAL B N 1
ATOM 4472 C CA . VAL B 2 417 ? -8.724 -53.305 45.441 1.00 34.59 417 VAL B CA 1
ATOM 4473 C C . VAL B 2 417 ? -9.951 -52.917 44.614 1.00 54.01 417 VAL B C 1
ATOM 4474 O O . VAL B 2 417 ? -9.903 -52.870 43.387 1.00 37.83 417 VAL B O 1
ATOM 4478 N N . GLY B 2 418 ? -11.040 -52.591 45.299 1.00 48.60 418 GLY B N 1
ATOM 4479 C CA . GLY B 2 418 ? -12.256 -52.198 44.618 1.00 41.08 418 GLY B CA 1
ATOM 4480 C C . GLY B 2 418 ? -12.044 -50.903 43.862 1.00 41.14 418 GLY B C 1
ATOM 4481 O O . GLY B 2 418 ? -12.557 -50.713 42.754 1.00 36.67 418 GLY B O 1
ATOM 4482 N N . LEU B 2 419 ? -11.252 -50.025 44.454 1.00 32.96 419 LEU B N 1
ATOM 4483 C CA . LEU B 2 419 ? -11.036 -48.691 43.910 1.00 33.75 419 LEU B CA 1
ATOM 4484 C C . LEU B 2 419 ? -10.108 -48.760 42.705 1.00 51.50 419 LEU B C 1
ATOM 4485 O O . LEU B 2 419 ? -10.338 -48.088 41.702 1.00 47.01 419 LEU B O 1
ATOM 4490 N N . ILE B 2 420 ? -9.065 -49.580 42.809 1.00 48.56 420 ILE B N 1
ATOM 4491 C CA . ILE B 2 420 ? -8.201 -49.887 41.665 1.00 34.82 420 ILE B CA 1
ATOM 4492 C C . ILE B 2 420 ? -9.045 -50.486 40.551 1.00 52.78 420 ILE B C 1
ATOM 4493 O O . ILE B 2 420 ? -8.895 -50.130 39.375 1.00 48.56 420 ILE B O 1
ATOM 4498 N N . GLY B 2 421 ? -9.943 -51.392 40.941 1.00 37.14 421 GLY B N 1
ATOM 4499 C CA . GLY B 2 421 ? -10.884 -51.993 40.016 1.00 45.85 421 GLY B CA 1
ATOM 4500 C C . GLY B 2 421 ? -11.605 -50.934 39.199 1.00 39.55 421 GLY B C 1
ATOM 4501 O O . GLY B 2 421 ? -11.551 -50.960 37.980 1.00 41.62 421 GLY B O 1
ATOM 4502 N N . GLY B 2 422 ? -12.262 -49.996 39.877 1.00 46.92 422 GLY B N 1
ATOM 4503 C CA . GLY B 2 422 ? -13.013 -48.946 39.209 1.00 38.92 422 GLY B CA 1
ATOM 4504 C C . GLY B 2 422 ? -12.168 -48.072 38.303 1.00 47.33 422 GLY B C 1
ATOM 4505 O O . GLY B 2 422 ? -12.583 -47.710 37.197 1.00 56.64 422 GLY B O 1
ATOM 4506 N N . CYS B 2 423 ? -10.975 -47.728 38.774 1.00 38.50 423 CYS B N 1
ATOM 4507 C CA . CYS B 2 423 ? -10.083 -46.874 38.002 1.00 41.31 423 CYS B CA 1
ATOM 4508 C C . CYS B 2 423 ? -9.606 -47.595 36.748 1.00 45.82 423 CYS B C 1
ATOM 4509 O O . CYS B 2 423 ? -9.530 -47.005 35.685 1.00 46.30 423 CYS B O 1
ATOM 4512 N N . LEU B 2 424 ? -9.302 -48.881 36.875 1.00 41.54 424 LEU B N 1
ATOM 4513 C CA . LEU B 2 424 ? -8.679 -49.608 35.778 1.00 43.83 424 LEU B CA 1
ATOM 4514 C C . LEU B 2 424 ? -9.683 -50.145 34.762 1.00 46.25 424 LEU B C 1
ATOM 4515 O O . LEU B 2 424 ? -9.341 -50.312 33.606 1.00 48.60 424 LEU B O 1
ATOM 4520 N N . ILE B 2 425 ? -10.922 -50.393 35.172 1.00 48.10 425 ILE B N 1
ATOM 4521 C CA . ILE B 2 425 ? -11.860 -51.025 34.245 1.00 56.05 425 ILE B CA 1
ATOM 4522 C C . ILE B 2 425 ? -13.079 -50.157 33.954 1.00 50.74 425 ILE B C 1
ATOM 4523 O O . ILE B 2 425 ? -13.789 -50.393 32.981 1.00 51.50 425 ILE B O 1
ATOM 4528 N N . GLY B 2 426 ? -13.326 -49.160 34.798 1.00 50.88 426 GLY B N 1
ATOM 4529 C CA . GLY B 2 426 ? -14.326 -48.147 34.497 1.00 49.76 426 GLY B CA 1
ATOM 4530 C C . GLY B 2 426 ? -15.768 -48.603 34.462 1.00 55.44 426 GLY B C 1
ATOM 4531 O O . GLY B 2 426 ? -16.635 -47.886 33.978 1.00 65.38 426 GLY B O 1
ATOM 4532 N N . SER B 2 427 ? -16.030 -49.799 34.966 1.00 58.77 427 SER B N 1
ATOM 4533 C CA . SER B 2 427 ? -17.392 -50.314 35.013 1.00 50.26 427 SER B CA 1
ATOM 4534 C C . SER B 2 427 ? -17.705 -50.828 36.411 1.00 59.74 427 SER B C 1
ATOM 4535 O O . SER B 2 427 ? -17.067 -51.763 36.891 1.00 70.94 427 SER B O 1
ATOM 4538 N N . VAL B 2 428 ? -18.677 -50.197 37.062 1.00 59.52 428 VAL B N 1
ATOM 4539 C CA . VAL B 2 428 ? -19.074 -50.559 38.419 1.00 46.67 428 VAL B CA 1
ATOM 4540 C C . VAL B 2 428 ? -19.500 -52.029 38.519 1.00 63.95 428 VAL B C 1
ATOM 4541 O O . VAL B 2 428 ? -19.163 -52.725 39.479 1.00 53.01 428 VAL B O 1
ATOM 4545 N N . ALA B 2 429 ? -20.228 -52.490 37.505 1.00 60.53 429 ALA B N 1
ATOM 4546 C CA . ALA B 2 429 ? -20.790 -53.836 37.490 1.00 52.77 429 ALA B CA 1
ATOM 4547 C C . ALA B 2 429 ? -19.720 -54.920 37.555 1.00 53.57 429 ALA B C 1
ATOM 4548 O O . ALA B 2 429 ? -19.957 -56.003 38.083 1.00 61.78 429 ALA B O 1
ATOM 4550 N N . LEU B 2 430 ? -18.537 -54.616 37.031 1.00 72.17 430 LEU B N 1
ATOM 4551 C CA . LEU B 2 430 ? -17.472 -55.607 36.918 1.00 57.87 430 LEU B CA 1
ATOM 4552 C C . LEU B 2 430 ? -16.492 -55.611 38.091 1.00 63.09 430 LEU B C 1
ATOM 4553 O O . LEU B 2 430 ? -15.608 -56.463 38.155 1.00 58.71 430 LEU B O 1
ATOM 4558 N N . ILE B 2 431 ? -16.638 -54.658 39.006 1.00 60.91 431 ILE B N 1
ATOM 4559 C CA . ILE B 2 431 ? -15.693 -54.533 40.113 1.00 43.41 431 ILE B CA 1
ATOM 4560 C C . ILE B 2 431 ? -15.669 -55.759 41.054 1.00 58.71 431 ILE B C 1
ATOM 4561 O O . ILE B 2 431 ? -14.585 -56.234 41.387 1.00 61.90 431 ILE B O 1
ATOM 4566 N N . PRO B 2 432 ? -16.842 -56.274 41.482 1.00 63.82 432 PRO B N 1
ATOM 4567 C CA . PRO B 2 432 ? -16.780 -57.416 42.401 1.00 54.81 432 PRO B CA 1
ATOM 4568 C C . PRO B 2 432 ? -15.975 -58.574 41.828 1.00 51.24 432 PRO B C 1
ATOM 4569 O O . PRO B 2 432 ? -15.163 -59.171 42.539 1.00 63.04 432 PRO B O 1
ATOM 4573 N N . THR B 2 433 ? -16.179 -58.860 40.546 1.00 54.19 433 THR B N 1
ATOM 4574 C CA . THR B 2 433 ? -15.436 -59.922 39.882 1.00 72.09 433 THR B CA 1
ATOM 4575 C C . THR B 2 433 ? -13.946 -59.577 39.846 1.00 69.10 433 THR B C 1
ATOM 4576 O O . THR B 2 433 ? -13.100 -60.453 40.024 1.00 60.52 433 THR B O 1
ATOM 4580 N N . PHE B 2 434 ? -13.633 -58.298 39.637 1.00 62.53 434 PHE B N 1
ATOM 4581 C CA . PHE B 2 434 ? -12.247 -57.834 39.672 1.00 58.37 434 PHE B CA 1
ATOM 4582 C C . PHE B 2 434 ? -11.590 -58.070 41.027 1.00 49.20 434 PHE B C 1
ATOM 4583 O O . PHE B 2 434 ? -10.446 -58.517 41.094 1.00 51.95 434 PHE B O 1
ATOM 4591 N N . ILE B 2 435 ? -12.301 -57.721 42.096 1.00 47.66 435 ILE B N 1
ATOM 4592 C CA . ILE B 2 435 ? -11.800 -57.907 43.456 1.00 45.97 435 ILE B CA 1
ATOM 4593 C C . ILE B 2 435 ? -11.529 -59.381 43.744 1.00 63.81 435 ILE B C 1
ATOM 4594 O O . ILE B 2 435 ? -10.444 -59.751 44.184 1.00 60.08 435 ILE B O 1
ATOM 4599 N N . GLU B 2 436 ? -12.537 -60.206 43.489 1.00 59.56 436 GLU B N 1
ATOM 4600 C CA . GLU B 2 436 ? -12.474 -61.643 43.738 1.00 54.65 436 GLU B CA 1
ATOM 4601 C C . GLU B 2 436 ? -11.238 -62.277 43.088 1.00 59.47 436 GLU B C 1
ATOM 4602 O O . GLU B 2 436 ? -10.579 -63.122 43.684 1.00 65.86 436 GLU B O 1
ATOM 4608 N N . SER B 2 437 ? -10.906 -61.841 41.880 1.00 61.43 437 SER B N 1
ATOM 4609 C CA . SER B 2 437 ? -9.820 -62.460 41.130 1.00 53.75 437 SER B CA 1
ATOM 4610 C C . SER B 2 437 ? -8.585 -61.569 40.991 1.00 52.45 437 SER B C 1
ATOM 4611 O O . SER B 2 437 ? -7.753 -61.800 40.117 1.00 68.94 437 SER B O 1
ATOM 4614 N N . TYR B 2 438 ? -8.459 -60.556 41.847 1.00 55.14 438 TYR B N 1
ATOM 4615 C CA . TYR B 2 438 ? -7.348 -59.611 41.710 1.00 50.58 438 TYR B CA 1
ATOM 4616 C C . TYR B 2 438 ? -5.995 -60.283 41.924 1.00 60.96 438 TYR B C 1
ATOM 4617 O O . TYR B 2 438 ? -5.866 -61.194 42.733 1.00 54.19 438 TYR B O 1
ATOM 4626 N N . ASN B 2 439 ? -4.998 -59.806 41.188 1.00 70.78 439 ASN B N 1
ATOM 4627 C CA . ASN B 2 439 ? -3.625 -60.280 41.288 1.00 56.19 439 ASN B CA 1
ATOM 4628 C C . ASN B 2 439 ? -2.707 -59.240 40.666 1.00 50.81 439 ASN B C 1
ATOM 4629 O O . ASN B 2 439 ? -2.797 -58.971 39.466 1.00 62.05 439 ASN B O 1
ATOM 4634 N N . SER B 2 440 ? -1.821 -58.667 41.477 1.00 50.61 440 SER B N 1
ATOM 4635 C CA . SER B 2 440 ? -0.991 -57.537 41.052 1.00 50.86 440 SER B CA 1
ATOM 4636 C C . SER B 2 440 ? -0.085 -57.865 39.872 1.00 52.82 440 SER B C 1
ATOM 4637 O O . SER B 2 440 ? 0.298 -56.977 39.116 1.00 64.24 440 SER B O 1
ATOM 4640 N N . ASP B 2 441 ? 0.263 -59.137 39.712 1.00 57.90 441 ASP B N 1
ATOM 4641 C CA . ASP B 2 441 ? 1.085 -59.544 38.573 1.00 59.59 441 ASP B CA 1
ATOM 4642 C C . ASP B 2 441 ? 0.294 -59.434 37.271 1.00 60.66 441 ASP B C 1
ATOM 4643 O O . ASP B 2 441 ? 0.868 -59.279 36.201 1.00 71.94 441 ASP B O 1
ATOM 4648 N N . THR B 2 442 ? -1.028 -59.502 37.380 1.00 65.45 442 THR B N 1
ATOM 4649 C CA . THR B 2 442 ? -1.886 -59.705 36.217 1.00 73.93 442 THR B CA 1
ATOM 4650 C C . THR B 2 442 ? -2.876 -58.549 36.006 1.00 59.63 442 THR B C 1
ATOM 4651 O O . THR B 2 442 ? -3.640 -58.547 35.038 1.00 66.59 442 THR B O 1
ATOM 4655 N N . ALA B 2 443 ? -2.829 -57.561 36.899 1.00 54.78 443 ALA B N 1
ATOM 4656 C CA . ALA B 2 443 ? -3.708 -56.388 36.844 1.00 57.09 443 ALA B CA 1
ATOM 4657 C C . ALA B 2 443 ? -3.637 -55.690 35.489 1.00 62.13 443 ALA B C 1
ATOM 4658 O O . ALA B 2 443 ? -2.551 -55.497 34.949 1.00 57.98 443 ALA B O 1
ATOM 4660 N N . PRO B 2 444 ? -4.800 -55.304 34.940 1.00 61.28 444 PRO B N 1
ATOM 4661 C CA . PRO B 2 444 ? -4.857 -54.714 33.599 1.00 73.38 444 PRO B CA 1
ATOM 4662 C C . PRO B 2 444 ? -4.039 -53.439 33.494 1.00 60.39 444 PRO B C 1
ATOM 4663 O O . PRO B 2 444 ? -3.749 -52.812 34.509 1.00 54.32 444 PRO B O 1
ATOM 4667 N N . SER B 2 445 ? -3.655 -53.079 32.276 1.00 59.72 445 SER B N 1
ATOM 4668 C CA . SER B 2 445 ? -2.960 -51.822 32.038 1.00 59.77 445 SER B CA 1
ATOM 4669 C C . SER B 2 445 ? -3.894 -50.646 32.290 1.00 56.10 445 SER B C 1
ATOM 4670 O O . SER B 2 445 ? -5.103 -50.751 32.102 1.00 66.33 445 SER B O 1
ATOM 4673 N N . ILE B 2 446 ? -3.315 -49.530 32.724 1.00 58.35 446 ILE B N 1
ATOM 4674 C CA . ILE B 2 446 ? -4.046 -48.293 32.984 1.00 50.31 446 ILE B CA 1
ATOM 4675 C C . ILE B 2 446 ? -4.370 -47.525 31.677 1.00 50.21 446 ILE B C 1
ATOM 4676 O O . ILE B 2 446 ? -5.169 -46.584 31.670 1.00 51.81 446 ILE B O 1
ATOM 4681 N N . ASP B 2 447 ? -3.771 -47.949 30.573 1.00 57.22 447 ASP B N 1
ATOM 4682 C CA . ASP B 2 447 ? -3.880 -47.220 29.302 1.00 58.61 447 ASP B CA 1
ATOM 4683 C C . ASP B 2 447 ? -5.316 -46.912 28.869 1.00 60.37 447 ASP B C 1
ATOM 4684 O O . ASP B 2 447 ? -5.625 -45.778 28.504 1.00 72.97 447 ASP B O 1
ATOM 4689 N N . LEU B 2 448 ? -6.192 -47.911 28.910 1.00 68.36 448 LEU B N 1
ATOM 4690 C CA . LEU B 2 448 ? -7.584 -47.680 28.540 1.00 66.77 448 LEU B CA 1
ATOM 4691 C C . LEU B 2 448 ? -8.230 -46.616 29.438 1.00 67.92 448 LEU B C 1
ATOM 4692 O O . LEU B 2 448 ? -8.974 -45.761 28.951 1.00 58.01 448 LEU B O 1
ATOM 4697 N N . SER B 2 449 ? -7.937 -46.647 30.739 1.00 50.39 449 SER B N 1
ATOM 4698 C CA . SER B 2 449 ? -8.537 -45.667 31.630 1.00 49.39 449 SER B CA 1
ATOM 4699 C C . SER B 2 449 ? -7.970 -44.270 31.360 1.00 53.04 449 SER B C 1
ATOM 4700 O O . SER B 2 449 ? -8.669 -43.281 31.522 1.00 49.56 449 SER B O 1
ATOM 4703 N N . LEU B 2 450 ? -6.707 -44.200 30.953 1.00 47.99 450 LEU B N 1
ATOM 4704 C CA . LEU B 2 450 ? -6.100 -42.944 30.538 1.00 47.93 450 LEU B CA 1
ATOM 4705 C C . LEU B 2 450 ? -6.797 -42.362 29.303 1.00 76.88 450 LEU B C 1
ATOM 4706 O O . LEU B 2 450 ? -7.009 -41.151 29.212 1.00 55.00 450 LEU B O 1
ATOM 4711 N N . GLU B 2 451 ? -7.141 -43.223 28.348 1.00 60.80 451 GLU B N 1
ATOM 4712 C CA . GLU B 2 451 ? -7.820 -42.773 27.135 1.00 55.59 451 GLU B CA 1
ATOM 4713 C C . GLU B 2 451 ? -9.148 -42.114 27.466 1.00 59.44 451 GLU B C 1
ATOM 4714 O O . GLU B 2 451 ? -9.583 -41.194 26.779 1.00 54.32 451 GLU B O 1
ATOM 4720 N N . ASN B 2 452 ? -9.788 -42.643 28.486 1.00 62.69 452 ASN B N 1
ATOM 4721 C CA . ASN B 2 452 ? -11.079 -42.173 28.886 1.00 52.19 452 ASN B CA 1
ATOM 4722 C C . ASN B 2 452 ? -11.059 -41.120 29.967 1.00 48.61 452 ASN B C 1
ATOM 4723 O O . ASN B 2 452 ? -12.084 -40.712 30.422 1.00 58.42 452 ASN B O 1
ATOM 4728 N N . SER B 2 453 ? -9.884 -40.707 30.377 1.00 50.24 453 SER B N 1
ATOM 4729 C CA . SER B 2 453 ? -9.789 -39.672 31.382 1.00 52.67 453 SER B CA 1
ATOM 4730 C C . SER B 2 453 ? -8.935 -38.490 30.949 1.00 54.37 453 SER B C 1
ATOM 4731 O O . SER B 2 453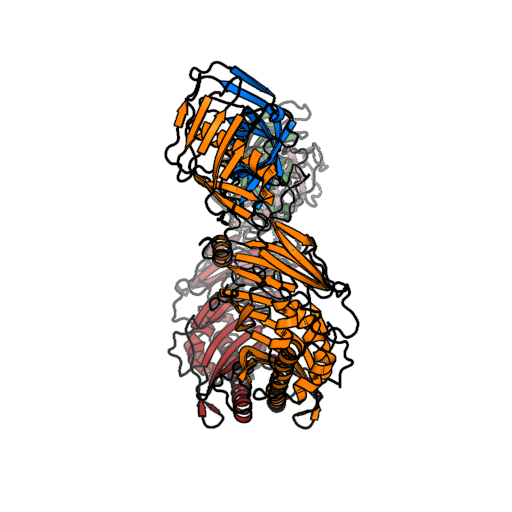 ? -9.416 -37.536 30.412 1.00 58.06 453 SER B O 1
ATOM 4734 N N . VAL B 2 454 ? -7.656 -38.592 31.177 1.00 44.67 454 VAL B N 1
ATOM 4735 C CA . VAL B 2 454 ? -6.732 -37.557 30.853 1.00 70.20 454 VAL B CA 1
ATOM 4736 C C . VAL B 2 454 ? -6.619 -37.239 29.358 1.00 72.91 454 VAL B C 1
ATOM 4737 O O . VAL B 2 454 ? -6.451 -36.108 28.960 1.00 50.68 454 VAL B O 1
ATOM 4741 N N . SER B 2 455 ? -6.672 -38.266 28.552 1.00 55.13 455 SER B N 1
ATOM 4742 C CA . SER B 2 455 ? -6.499 -38.087 27.118 1.00 56.86 455 SER B CA 1
ATOM 4743 C C . SER B 2 455 ? -7.773 -37.576 26.452 1.00 52.67 455 SER B C 1
ATOM 4744 O O . SER B 2 455 ? -7.794 -37.323 25.251 1.00 60.43 455 SER B O 1
ATOM 4747 N N . GLU B 2 456 ? -8.827 -37.406 27.246 1.00 65.89 456 GLU B N 1
ATOM 4748 C CA . GLU B 2 456 ? -10.000 -36.649 26.816 1.00 58.00 456 GLU B CA 1
ATOM 4749 C C . GLU B 2 456 ? -9.629 -35.168 26.631 1.00 52.36 456 GLU B C 1
ATOM 4750 O O . GLU B 2 456 ? -10.378 -34.400 26.028 1.00 56.37 456 GLU B O 1
ATOM 4756 N N . ILE B 2 457 ? -8.477 -34.777 27.171 1.00 52.55 457 ILE B N 1
ATOM 4757 C CA . ILE B 2 457 ? -7.925 -33.442 26.966 1.00 51.04 457 ILE B CA 1
ATOM 4758 C C . ILE B 2 457 ? -6.591 -33.528 26.218 1.00 53.58 457 ILE B C 1
ATOM 4759 O O . ILE B 2 457 ? -5.697 -34.270 26.619 1.00 65.93 457 ILE B O 1
ATOM 4764 N N . THR B 2 458 ? -6.457 -32.763 25.141 1.00 53.83 458 THR B N 1
ATOM 4765 C CA . THR B 2 458 ? -5.241 -32.769 24.337 1.00 55.14 458 THR B CA 1
ATOM 4766 C C . THR B 2 458 ? -4.594 -31.386 24.305 1.00 55.16 458 THR B C 1
ATOM 4767 O O . THR B 2 458 ? -5.186 -30.431 23.814 1.00 56.03 458 THR B O 1
ATOM 4771 N N . TRP B 2 459 ? -3.372 -31.289 24.814 1.00 54.46 459 TRP B N 1
ATOM 4772 C CA . TRP B 2 459 ? -2.663 -30.017 24.866 1.00 54.78 459 TRP B CA 1
ATOM 4773 C C . TRP B 2 459 ? -1.847 -29.756 23.613 1.00 62.44 459 TRP B C 1
ATOM 4774 O O . TRP B 2 459 ? -1.336 -30.689 23.003 1.00 58.10 459 TRP B O 1
ATOM 4785 N N . ASN B 2 460 ? -1.714 -28.495 23.238 1.00 57.70 460 ASN B N 1
ATOM 4786 C CA . ASN B 2 460 ? -0.888 -28.111 22.120 1.00 59.84 460 ASN B CA 1
ATOM 4787 C C . ASN B 2 460 ? -1.187 -28.882 20.861 1.00 61.84 460 ASN B C 1
ATOM 4788 O O . ASN B 2 460 ? -0.308 -29.268 20.165 1.00 63.40 460 ASN B O 1
ATOM 4793 N N . SER B 2 461 ? -2.448 -29.099 20.588 1.00 62.03 461 SER B N 1
ATOM 4794 C CA . SER B 2 461 ? -2.842 -29.807 19.395 1.00 71.16 461 SER B CA 1
ATOM 4795 C C . SER B 2 461 ? -2.605 -31.302 19.381 1.00 66.84 461 SER B C 1
ATOM 4796 O O . SER B 2 461 ? -3.498 -32.046 19.107 1.00 71.24 461 SER B O 1
ATOM 4799 N N . SER B 2 462 ? -1.383 -31.727 19.600 1.00 64.22 462 SER B N 1
ATOM 4800 C CA . SER B 2 462 ? -1.072 -33.147 19.550 1.00 66.68 462 SER B CA 1
ATOM 4801 C C . SER B 2 462 ? -0.215 -33.766 20.668 1.00 66.20 462 SER B C 1
ATOM 4802 O O . SER B 2 462 ? 0.328 -34.824 20.473 1.00 68.12 462 SER B O 1
ATOM 4805 N N . ASP B 2 463 ? -0.076 -33.108 21.809 1.00 61.22 463 ASP B N 1
ATOM 4806 C CA . ASP B 2 463 ? 0.731 -33.615 22.912 1.00 59.88 463 ASP B CA 1
ATOM 4807 C C . ASP B 2 463 ? 0.202 -34.960 23.378 1.00 62.86 463 ASP B C 1
ATOM 4808 O O . ASP B 2 463 ? -1.002 -35.213 23.335 1.00 58.62 463 ASP B O 1
ATOM 4813 N N . VAL B 2 464 ? 1.114 -35.817 23.819 1.00 59.37 464 VAL B N 1
ATOM 4814 C CA . VAL B 2 464 ? 0.750 -37.071 24.455 1.00 66.10 464 VAL B CA 1
ATOM 4815 C C . VAL B 2 464 ? 1.241 -37.032 25.898 1.00 56.37 464 VAL B C 1
ATOM 4816 O O . VAL B 2 464 ? 2.377 -36.629 26.159 1.00 58.31 464 VAL B O 1
ATOM 4820 N N . PHE B 2 465 ? 0.366 -37.416 26.823 1.00 54.26 465 PHE B N 1
ATOM 4821 C CA . PHE B 2 465 ? 0.671 -37.458 28.253 1.00 58.77 465 PHE B CA 1
ATOM 4822 C C . PHE B 2 465 ? 1.443 -38.732 28.593 1.00 53.89 465 PHE B C 1
ATOM 4823 O O . PHE B 2 465 ? 0.898 -39.829 28.509 1.00 61.67 465 PHE B O 1
ATOM 4831 N N . ASN B 2 466 ? 2.718 -38.582 28.934 1.00 53.58 466 ASN B N 1
ATOM 4832 C CA . ASN B 2 466 ? 3.524 -39.695 29.418 1.00 57.13 466 ASN B CA 1
ATOM 4833 C C . ASN B 2 466 ? 3.453 -39.823 30.938 1.00 70.14 466 ASN B C 1
ATOM 4834 O O . ASN B 2 466 ? 4.166 -39.122 31.660 1.00 54.79 466 ASN B O 1
ATOM 4839 N N . LEU B 2 467 ? 2.590 -40.717 31.414 1.00 50.79 467 LEU B N 1
ATOM 4840 C CA . LEU B 2 467 ? 2.425 -40.966 32.842 1.00 48.66 467 LEU B CA 1
ATOM 4841 C C . LEU B 2 467 ? 3.712 -41.427 33.511 1.00 49.60 467 LEU B C 1
ATOM 4842 O O . LEU B 2 467 ? 4.344 -42.356 33.035 1.00 51.71 467 LEU B O 1
ATOM 4847 N N . ASP B 2 468 ? 4.091 -40.799 34.622 1.00 55.23 468 ASP B N 1
ATOM 4848 C CA . ASP B 2 468 ? 5.231 -41.297 35.394 1.00 49.28 468 ASP B CA 1
ATOM 4849 C C . ASP B 2 468 ? 4.979 -41.356 36.913 1.00 51.58 468 ASP B C 1
ATOM 4850 O O . ASP B 2 468 ? 5.911 -41.555 37.691 1.00 48.07 468 ASP B O 1
ATOM 4855 N N . TYR B 2 469 ? 3.728 -41.183 37.329 1.00 43.58 469 TYR B N 1
ATOM 4856 C CA . TYR B 2 469 ? 3.400 -41.067 38.750 1.00 47.72 469 TYR B CA 1
ATOM 4857 C C . TYR B 2 469 ? 1.910 -41.268 39.023 1.00 43.02 469 TYR B C 1
ATOM 4858 O O . TYR B 2 469 ? 1.069 -40.721 38.317 1.00 42.10 469 TYR B O 1
ATOM 4867 N N . VAL B 2 470 ? 1.593 -42.058 40.050 1.00 45.61 470 VAL B N 1
ATOM 4868 C CA . VAL B 2 470 ? 0.220 -42.178 40.541 1.00 37.98 470 VAL B CA 1
ATOM 4869 C C . VAL B 2 470 ? 0.202 -42.180 42.066 1.00 36.95 470 VAL B C 1
ATOM 4870 O O . VAL B 2 470 ? 1.004 -42.882 42.704 1.00 45.92 470 VAL B O 1
ATOM 4874 N N . ALA B 2 471 ? -0.715 -41.406 42.645 1.00 35.20 471 ALA B N 1
ATOM 4875 C CA . ALA B 2 471 ? -0.924 -41.411 44.083 1.00 34.00 471 ALA B CA 1
ATOM 4876 C C . ALA B 2 471 ? -2.327 -40.941 44.470 1.00 39.77 471 ALA B C 1
ATOM 4877 O O . ALA B 2 471 ? -2.979 -40.209 43.732 1.00 42.54 471 ALA B O 1
ATOM 4879 N N . LEU B 2 472 ? -2.709 -41.221 45.694 1.00 33.56 472 LEU B N 1
ATOM 4880 C CA . LEU B 2 472 ? -3.916 -40.670 46.217 1.00 31.79 472 LEU B CA 1
ATOM 4881 C C . LEU B 2 472 ? -3.381 -39.485 47.003 1.00 44.02 472 LEU B C 1
ATOM 4882 O O . LEU B 2 472 ? -2.439 -39.615 47.715 1.00 39.76 472 LEU B O 1
ATOM 4887 N N . ALA B 2 473 ? -3.961 -38.316 46.824 1.00 36.45 473 ALA B N 1
ATOM 4888 C CA . ALA B 2 473 ? -3.571 -37.150 47.576 1.00 29.83 473 ALA B CA 1
ATOM 4889 C C . ALA B 2 473 ? -4.832 -36.344 47.756 1.00 29.30 473 ALA B C 1
ATOM 4890 O O . ALA B 2 473 ? -4.891 -35.187 47.471 1.00 31.59 473 ALA B O 1
ATOM 4892 N N . GLY B 2 474 ? -5.818 -37.004 48.303 1.00 32.37 474 GLY B N 1
ATOM 4893 C CA . GLY B 2 474 ? -7.144 -36.511 48.444 1.00 36.97 474 GLY B CA 1
ATOM 4894 C C . GLY B 2 474 ? -7.750 -37.087 47.201 1.00 27.54 474 GLY B C 1
ATOM 4895 O O . GLY B 2 474 ? -8.177 -38.200 47.203 1.00 37.94 474 GLY B O 1
ATOM 4896 N N . PRO B 2 475 ? -7.769 -36.260 46.103 1.00 34.78 475 PRO B N 1
ATOM 4897 C CA . PRO B 2 475 ? -8.261 -36.886 44.873 1.00 28.88 475 PRO B CA 1
ATOM 4898 C C . PRO B 2 475 ? -7.178 -37.781 44.258 1.00 41.43 475 PRO B C 1
ATOM 4899 O O . PRO B 2 475 ? -6.043 -37.622 44.585 1.00 32.07 475 PRO B O 1
ATOM 4903 N N . LEU B 2 476 ? -7.537 -38.701 43.379 1.00 46.49 476 LEU B N 1
ATOM 4904 C CA . LEU B 2 476 ? -6.533 -39.479 42.666 1.00 47.25 476 LEU B CA 1
ATOM 4905 C C . LEU B 2 476 ? -5.699 -38.498 41.845 1.00 51.93 476 LEU B C 1
ATOM 4906 O O . LEU B 2 476 ? -6.239 -37.624 41.150 1.00 34.49 476 LEU B O 1
ATOM 4911 N N . GLN B 2 477 ? -4.383 -38.627 41.952 1.00 36.05 477 GLN B N 1
ATOM 4912 C CA . GLN B 2 477 ? -3.470 -37.666 41.354 1.00 33.32 477 GLN B CA 1
ATOM 4913 C C . GLN B 2 477 ? -2.495 -38.371 40.433 1.00 49.58 477 GLN B C 1
ATOM 4914 O O . GLN B 2 477 ? -1.811 -39.307 40.832 1.00 39.07 477 GLN B O 1
ATOM 4920 N N . LEU B 2 478 ? -2.449 -37.906 39.196 1.00 35.24 478 LEU B N 1
ATOM 4921 C CA . LEU B 2 478 ? -1.638 -38.506 38.155 1.00 43.48 478 LEU B CA 1
ATOM 4922 C C . LEU B 2 478 ? -0.513 -37.533 37.815 1.00 36.54 478 LEU B C 1
ATOM 4923 O O . LEU B 2 478 ? -0.752 -36.339 37.681 1.00 51.18 478 LEU B O 1
ATOM 4928 N N . GLY B 2 479 ? 0.710 -38.032 37.689 1.00 44.38 479 GLY B N 1
ATOM 4929 C CA . GLY B 2 479 ? 1.831 -37.176 37.336 1.00 47.94 479 GLY B CA 1
ATOM 4930 C C . GLY B 2 479 ? 2.397 -37.599 35.999 1.00 48.18 479 GLY B C 1
ATOM 4931 O O . GLY B 2 479 ? 2.463 -38.793 35.705 1.00 41.28 479 GLY B O 1
ATOM 4932 N N . GLY B 2 480 ? 2.808 -36.644 35.174 1.00 40.80 480 GLY B N 1
ATOM 4933 C CA . GLY B 2 480 ? 3.298 -37.016 33.858 1.00 42.73 480 GLY B CA 1
ATOM 4934 C C . GLY B 2 480 ? 3.917 -35.918 33.021 1.00 47.20 480 GLY B C 1
ATOM 4935 O O . GLY B 2 480 ? 3.862 -34.740 33.380 1.00 49.47 480 GLY B O 1
ATOM 4936 N N . THR B 2 481 ? 4.506 -36.317 31.896 1.00 45.63 481 THR B N 1
ATOM 4937 C CA . THR B 2 481 ? 5.171 -35.386 30.994 1.00 46.90 481 THR B CA 1
ATOM 4938 C C . THR B 2 481 ? 4.466 -35.304 29.642 1.00 48.67 481 THR B C 1
ATOM 4939 O O . THR B 2 481 ? 4.186 -36.323 29.009 1.00 50.73 481 THR B O 1
ATOM 4943 N N . LEU B 2 482 ? 4.175 -34.084 29.206 1.00 51.99 482 LEU B N 1
ATOM 4944 C CA . LEU B 2 482 ? 3.604 -33.866 27.883 1.00 59.67 482 LEU B CA 1
ATOM 4945 C C . LEU B 2 482 ? 4.643 -34.122 26.803 1.00 61.71 482 LEU B C 1
ATOM 4946 O O . LEU B 2 482 ? 5.677 -33.455 26.763 1.00 60.03 482 LEU B O 1
ATOM 4951 N N . GLN B 2 483 ? 4.376 -35.082 25.927 1.00 61.39 483 GLN B N 1
ATOM 4952 C CA . GLN B 2 483 ? 5.274 -35.323 24.800 1.00 58.15 483 GLN B CA 1
ATOM 4953 C C . GLN B 2 483 ? 4.803 -34.539 23.583 1.00 60.74 483 GLN B C 1
ATOM 4954 O O . GLN B 2 483 ? 3.711 -34.769 23.071 1.00 62.46 483 GLN B O 1
ATOM 4956 N N . VAL B 2 484 ? 5.611 -33.594 23.152 1.00 64.22 484 VAL B N 1
ATOM 4957 C CA . VAL B 2 484 ? 5.282 -32.794 21.989 1.00 64.36 484 VAL B CA 1
ATOM 4958 C C . VAL B 2 484 ? 5.675 -33.601 20.767 1.00 72.49 484 VAL B C 1
ATOM 4959 O O . VAL B 2 484 ? 6.813 -34.011 20.666 1.00 75.88 484 VAL B O 1
ATOM 4963 N N . GLN B 2 485 ? 4.767 -33.806 19.823 1.00 70.52 485 GLN B N 1
ATOM 4964 C CA . GLN B 2 485 ? 5.120 -34.588 18.648 1.00 80.83 485 GLN B CA 1
ATOM 4965 C C . GLN B 2 485 ? 6.287 -33.887 18.002 1.00 84.65 485 GLN B C 1
ATOM 4966 O O . GLN B 2 485 ? 6.214 -32.722 17.662 1.00 76.94 485 GLN B O 1
ATOM 4968 N N . ASN B 2 486 ? 7.370 -34.623 17.820 0.74 93.40 486 ASN B N 1
ATOM 4969 C CA . ASN B 2 486 ? 8.544 -34.016 17.257 0.74 77.53 486 ASN B CA 1
ATOM 4970 C C . ASN B 2 486 ? 8.187 -33.794 15.834 0.74 85.22 486 ASN B C 1
ATOM 4971 O O . ASN B 2 486 ? 7.864 -34.718 15.093 0.74 97.74 486 ASN B O 1
ATOM 4973 N N . SER B 2 487 ? 8.236 -32.543 15.451 0.77 84.22 487 SER B N 1
ATOM 4974 C CA . SER B 2 487 ? 7.896 -32.250 14.064 0.77 86.04 487 SER B CA 1
ATOM 4975 C C . SER B 2 487 ? 8.151 -30.785 13.703 0.77 87.01 487 SER B C 1
ATOM 4976 O O . SER B 2 487 ? 9.208 -30.230 13.997 0.77 85.03 487 SER B O 1
ATOM 4979 N N . GLN C 1 5 ? -18.388 13.418 82.841 1.00 102.24 5 GLN C N 1
ATOM 4980 C CA . GLN C 1 5 ? -18.250 12.631 84.062 1.00 94.75 5 GLN C CA 1
ATOM 4981 C C . GLN C 1 5 ? -19.184 13.144 85.152 1.00 100.08 5 GLN C C 1
ATOM 4982 O O . GLN C 1 5 ? -18.830 13.145 86.334 1.00 101.89 5 GLN C O 1
ATOM 4984 N N . ALA C 1 6 ? -20.380 13.572 84.758 1.00 108.34 6 ALA C N 1
ATOM 4985 C CA . ALA C 1 6 ? -21.303 14.198 85.704 1.00 106.74 6 ALA C CA 1
ATOM 4986 C C . ALA C 1 6 ? -22.769 13.882 85.420 1.00 99.98 6 ALA C C 1
ATOM 4987 O O . ALA C 1 6 ? -23.153 13.605 84.282 1.00 102.76 6 ALA C O 1
ATOM 4989 N N . PHE C 1 7 ? -23.583 13.940 86.470 1.00 92.33 7 PHE C N 1
ATOM 4990 C CA . PHE C 1 7 ? -25.024 13.747 86.354 1.00 92.81 7 PHE C CA 1
ATOM 4991 C C . PHE C 1 7 ? -25.772 14.822 87.120 1.00 84.58 7 PHE C C 1
ATOM 4992 O O . PHE C 1 7 ? -25.324 15.270 88.171 1.00 90.25 7 PHE C O 1
ATOM 5000 N N . VAL C 1 8 ? -26.919 15.225 86.589 1.00 86.74 8 VAL C N 1
ATOM 5001 C CA . VAL C 1 8 ? -27.774 16.193 87.256 1.00 86.77 8 VAL C CA 1
ATOM 5002 C C . VAL C 1 8 ? -28.758 15.455 88.156 1.00 91.80 8 VAL C C 1
ATOM 5003 O O . VAL C 1 8 ? -29.314 14.431 87.763 1.00 90.73 8 VAL C O 1
ATOM 5007 N N . PHE C 1 9 ? -28.949 15.960 89.371 1.00 84.72 9 PHE C N 1
ATOM 5008 C CA . PHE C 1 9 ? -29.953 15.411 90.273 1.00 82.06 9 PHE C CA 1
ATOM 5009 C C . PHE C 1 9 ? -31.012 16.454 90.595 1.00 86.96 9 PHE C C 1
ATOM 5010 O O . PHE C 1 9 ? -30.717 17.644 90.680 1.00 82.46 9 PHE C O 1
ATOM 5018 N N . GLU C 1 10 ? -32.246 16.001 90.782 1.00 87.96 10 GLU C N 1
ATOM 5019 C CA . GLU C 1 10 ? -33.316 16.876 91.236 1.00 91.87 10 GLU C CA 1
ATOM 5020 C C . GLU C 1 10 ? -34.102 16.190 92.341 1.00 81.58 10 GLU C C 1
ATOM 5021 O O . GLU C 1 10 ? -34.655 15.110 92.144 1.00 82.79 10 GLU C O 1
ATOM 5027 N N . PHE C 1 11 ? -34.135 16.821 93.508 1.00 80.15 11 PHE C N 1
ATOM 5028 C CA . PHE C 1 11 ? -34.857 16.280 94.651 1.00 95.02 11 PHE C CA 1
ATOM 5029 C C . PHE C 1 11 ? -35.917 17.260 95.126 1.00 90.49 11 PHE C C 1
ATOM 5030 O O . PHE C 1 11 ? -35.616 18.395 95.502 1.00 87.24 11 PHE C O 1
ATOM 5038 N N . ASP C 1 12 ? -37.166 16.817 95.109 1.00 86.59 12 ASP C N 1
ATOM 5039 C CA . ASP C 1 12 ? -38.260 17.681 95.507 1.00 101.80 12 ASP C CA 1
ATOM 5040 C C . ASP C 1 12 ? -39.131 17.009 96.560 1.00 94.85 12 ASP C C 1
ATOM 5041 O O . ASP C 1 12 ? -39.629 15.902 96.357 1.00 97.87 12 ASP C O 1
ATOM 5046 N N . GLU C 1 13 ? -39.296 17.683 97.692 1.00 90.62 13 GLU C N 1
ATOM 5047 C CA . GLU C 1 13 ? -40.185 17.209 98.742 1.00 99.06 13 GLU C CA 1
ATOM 5048 C C . GLU C 1 13 ? -40.894 18.378 99.411 1.00 108.47 13 GLU C C 1
ATOM 5049 O O . GLU C 1 13 ? -40.525 19.536 99.213 1.00 107.09 13 GLU C O 1
ATOM 5055 N N . ASN C 1 14 ? -41.915 18.059 100.203 1.00 115.29 14 ASN C N 1
ATOM 5056 C CA . ASN C 1 14 ? -42.778 19.064 100.816 1.00 108.30 14 ASN C CA 1
ATOM 5057 C C . ASN C 1 14 ? -42.041 20.006 101.768 1.00 106.26 14 ASN C C 1
ATOM 5058 O O . ASN C 1 14 ? -42.301 21.210 101.790 1.00 117.51 14 ASN C O 1
ATOM 5063 N N . LEU C 1 15 ? -41.122 19.450 102.550 1.00 102.15 15 LEU C N 1
ATOM 5064 C CA . LEU C 1 15 ? -40.420 20.209 103.579 1.00 99.46 15 LEU C CA 1
ATOM 5065 C C . LEU C 1 15 ? -38.930 20.339 103.266 1.00 96.31 15 LEU C C 1
ATOM 5066 O O . LEU C 1 15 ? -38.165 20.888 104.058 1.00 92.49 15 LEU C O 1
ATOM 5071 N N . SER C 1 16 ? -38.525 19.833 102.106 1.00 94.53 16 SER C N 1
ATOM 5072 C CA . SER C 1 16 ? -37.111 19.751 101.755 1.00 89.20 16 SER C CA 1
ATOM 5073 C C . SER C 1 16 ? -36.918 19.731 100.241 1.00 86.85 16 SER C C 1
ATOM 5074 O O . SER C 1 16 ? -37.678 19.088 99.520 1.00 91.85 16 SER C O 1
ATOM 5077 N N . SER C 1 17 ? -35.897 20.430 99.759 1.00 89.68 17 SER C N 1
ATOM 5078 C CA . SER C 1 17 ? -35.656 20.517 98.322 1.00 91.03 17 SER C CA 1
ATOM 5079 C C . SER C 1 17 ? -34.173 20.542 97.982 1.00 85.40 17 SER C C 1
ATOM 5080 O O . SER C 1 17 ? -33.336 20.856 98.829 1.00 80.08 17 SER C O 1
ATOM 5083 N N . SER C 1 18 ? -33.855 20.230 96.730 1.00 81.21 18 SER C N 1
ATOM 5084 C CA . SER C 1 18 ? -32.465 20.113 96.318 1.00 81.37 18 SER C CA 1
ATOM 5085 C C . SER C 1 18 ? -32.324 20.005 94.805 1.00 80.96 18 SER C C 1
ATOM 5086 O O . SER C 1 18 ? -33.112 19.334 94.143 1.00 87.70 18 SER C O 1
ATOM 5089 N N . SER C 1 19 ? -31.314 20.673 94.263 1.00 87.99 19 SER C N 1
ATOM 5090 C CA . SER C 1 19 ? -30.978 20.543 92.851 1.00 84.30 19 SER C CA 1
ATOM 5091 C C . SER C 1 19 ? -29.477 20.691 92.674 1.00 83.17 19 SER C C 1
ATOM 5092 O O . SER C 1 19 ? -28.801 21.229 93.543 1.00 82.00 19 SER C O 1
ATOM 5095 N N . GLY C 1 20 ? -28.954 20.202 91.557 1.00 86.48 20 GLY C N 1
ATOM 5096 C CA . GLY C 1 20 ? -27.539 20.345 91.273 1.00 83.92 20 GLY C CA 1
ATOM 5097 C C . GLY C 1 20 ? -26.971 19.252 90.392 1.00 83.10 20 GLY C C 1
ATOM 5098 O O . GLY C 1 20 ? -27.674 18.665 89.571 1.00 84.52 20 GLY C O 1
ATOM 5099 N N . SER C 1 21 ? -25.684 18.980 90.567 1.00 85.96 21 SER C N 1
ATOM 5100 C CA . SER C 1 21 ? -25.018 17.934 89.803 1.00 80.86 21 SER C CA 1
ATOM 5101 C C . SER C 1 21 ? -24.073 17.122 90.680 1.00 91.55 21 SER C C 1
ATOM 5102 O O . SER C 1 21 ? -23.515 17.632 91.657 1.00 81.01 21 SER C O 1
ATOM 5105 N N . ILE C 1 22 ? -23.909 15.848 90.338 1.00 79.67 22 ILE C N 1
ATOM 5106 C CA . ILE C 1 22 ? -23.040 14.967 91.101 1.00 78.42 22 ILE C CA 1
ATOM 5107 C C . ILE C 1 22 ? -22.095 14.173 90.211 1.00 85.63 22 ILE C C 1
ATOM 5108 O O . ILE C 1 22 ? -22.344 13.983 89.020 1.00 75.91 22 ILE C O 1
ATOM 5113 N N . HIS C 1 23 ? -21.010 13.705 90.812 1.00 70.07 23 HIS C N 1
ATOM 5114 C CA . HIS C 1 23 ? -20.073 12.829 90.140 1.00 68.72 23 HIS C CA 1
ATOM 5115 C C . HIS C 1 23 ? -19.980 11.529 90.929 1.00 72.92 23 HIS C C 1
ATOM 5116 O O . HIS C 1 23 ? -19.601 11.528 92.103 1.00 67.93 23 HIS C O 1
ATOM 5123 N N . LEU C 1 24 ? -20.351 10.426 90.287 1.00 64.67 24 LEU C N 1
ATOM 5124 C CA . LEU C 1 24 ? -20.332 9.123 90.939 1.00 57.36 24 LEU C CA 1
ATOM 5125 C C . LEU C 1 24 ? -19.145 8.295 90.479 1.00 59.79 24 LEU C C 1
ATOM 5126 O O . LEU C 1 24 ? -18.623 8.495 89.386 1.00 66.87 24 LEU C O 1
ATOM 5131 N N . GLU C 1 25 ? -18.726 7.362 91.324 1.00 64.37 25 GLU C N 1
ATOM 5132 C CA . GLU C 1 25 ? -17.660 6.440 90.976 1.00 66.33 25 GLU C CA 1
ATOM 5133 C C . GLU C 1 25 ? -17.701 5.200 91.866 1.00 67.29 25 GLU C C 1
ATOM 5134 O O . GLU C 1 25 ? -18.050 5.270 93.050 1.00 63.33 25 GLU C O 1
ATOM 5140 N N . LYS C 1 26 ? -17.353 4.064 91.276 1.00 54.67 26 LYS C N 1
ATOM 5141 C CA . LYS C 1 26 ? -17.374 2.799 91.977 1.00 52.25 26 LYS C CA 1
ATOM 5142 C C . LYS C 1 26 ? -16.239 2.773 92.989 1.00 67.24 26 LYS C C 1
ATOM 5143 O O . LYS C 1 26 ? -15.121 3.207 92.699 1.00 55.95 26 LYS C O 1
ATOM 5149 N N . VAL C 1 27 ? -16.537 2.285 94.185 1.00 48.81 27 VAL C N 1
ATOM 5150 C CA . VAL C 1 27 ? -15.533 2.144 95.226 1.00 59.57 27 VAL C CA 1
ATOM 5151 C C . VAL C 1 27 ? -15.119 0.685 95.360 1.00 53.11 27 VAL C C 1
ATOM 5152 O O . VAL C 1 27 ? -15.956 -0.173 95.636 1.00 47.90 27 VAL C O 1
ATOM 5156 N N . LYS C 1 28 ? -13.844 0.400 95.193 1.00 49.82 28 LYS C N 1
ATOM 5157 C CA . LYS C 1 28 ? -13.398 -0.957 95.320 1.00 48.90 28 LYS C CA 1
ATOM 5158 C C . LYS C 1 28 ? -13.439 -1.362 96.768 1.00 58.35 28 LYS C C 1
ATOM 5159 O O . LYS C 1 28 ? -12.999 -0.625 97.604 1.00 62.13 28 LYS C O 1
ATOM 5165 N N . GLN C 1 29 ? -13.971 -2.535 97.052 1.00 45.91 29 GLN C N 1
ATOM 5166 C CA . GLN C 1 29 ? -14.029 -3.025 98.412 1.00 54.10 29 GLN C CA 1
ATOM 5167 C C . GLN C 1 29 ? -14.028 -4.519 98.429 1.00 54.65 29 GLN C C 1
ATOM 5168 O O . GLN C 1 29 ? -14.500 -5.139 97.520 1.00 49.83 29 GLN C O 1
ATOM 5174 N N . ASN C 1 30 ? -13.512 -5.079 99.500 1.00 43.56 30 ASN C N 1
ATOM 5175 C CA . ASN C 1 30 ? -13.463 -6.506 99.663 1.00 44.94 30 ASN C CA 1
ATOM 5176 C C . ASN C 1 30 ? -14.197 -7.018 100.892 1.00 57.91 30 ASN C C 1
ATOM 5177 O O . ASN C 1 30 ? -13.777 -7.992 101.488 1.00 68.28 30 ASN C O 1
ATOM 5182 N N . CYS C 1 31 ? -15.246 -6.336 101.314 1.00 48.94 31 CYS C N 1
ATOM 5183 C CA . CYS C 1 31 ? -15.973 -6.782 102.477 1.00 56.19 31 CYS C CA 1
ATOM 5184 C C . CYS C 1 31 ? -17.413 -7.215 102.232 1.00 42.60 31 CYS C C 1
ATOM 5185 O O . CYS C 1 31 ? -17.988 -7.865 103.047 1.00 46.44 31 CYS C O 1
ATOM 5188 N N . SER C 1 32 ? -17.958 -6.858 101.092 1.00 35.41 32 SER C N 1
ATOM 5189 C CA . SER C 1 32 ? -19.351 -7.183 100.735 1.00 36.15 32 SER C CA 1
ATOM 5190 C C . SER C 1 32 ? -19.445 -7.592 99.263 1.00 53.78 32 SER C C 1
ATOM 5191 O O . SER C 1 32 ? -19.830 -6.783 98.416 1.00 41.10 32 SER C O 1
ATOM 5194 N N . PRO C 1 33 ? -19.100 -8.853 98.948 1.00 39.11 33 PRO C N 1
ATOM 5195 C CA . PRO C 1 33 ? -18.945 -9.247 97.543 1.00 41.59 33 PRO C CA 1
ATOM 5196 C C . PRO C 1 33 ? -20.239 -9.276 96.732 1.00 58.84 33 PRO C C 1
ATOM 5197 O O . PRO C 1 33 ? -20.164 -9.361 95.510 1.00 45.52 33 PRO C O 1
ATOM 5201 N N . ASN C 1 34 ? -21.401 -9.193 97.371 1.00 46.77 34 ASN C N 1
ATOM 5202 C CA . ASN C 1 34 ? -22.635 -9.172 96.590 1.00 41.66 34 ASN C CA 1
ATOM 5203 C C . ASN C 1 34 ? -23.189 -7.751 96.398 1.00 52.52 34 ASN C C 1
ATOM 5204 O O . ASN C 1 34 ? -24.280 -7.558 95.865 1.00 56.28 34 ASN C O 1
ATOM 5209 N N . TYR C 1 35 ? -22.422 -6.758 96.831 1.00 39.73 35 TYR C N 1
ATOM 5210 C CA . TYR C 1 35 ? -22.838 -5.362 96.738 1.00 41.36 35 TYR C CA 1
ATOM 5211 C C . TYR C 1 35 ? -21.793 -4.535 96.005 1.00 38.73 35 TYR C C 1
ATOM 5212 O O . TYR C 1 35 ? -20.599 -4.848 96.044 1.00 42.76 35 TYR C O 1
ATOM 5221 N N . ASP C 1 36 ? -22.255 -3.501 95.305 1.00 46.86 36 ASP C N 1
ATOM 5222 C CA . ASP C 1 36 ? -21.375 -2.484 94.744 1.00 44.34 36 ASP C CA 1
ATOM 5223 C C . ASP C 1 36 ? -21.468 -1.247 95.613 1.00 46.04 36 ASP C C 1
ATOM 5224 O O . ASP C 1 36 ? -22.573 -0.833 95.964 1.00 41.23 36 ASP C O 1
ATOM 5229 N N . TYR C 1 37 ? -20.314 -0.678 95.967 1.00 39.31 37 TYR C N 1
ATOM 5230 C CA . TYR C 1 37 ? -20.230 0.607 96.655 1.00 40.15 37 TYR C CA 1
ATOM 5231 C C . TYR C 1 37 ? -20.034 1.751 95.663 1.00 47.78 37 TYR C C 1
ATOM 5232 O O . TYR C 1 37 ? -19.266 1.620 94.710 1.00 45.23 37 TYR C O 1
ATOM 5241 N N . PHE C 1 38 ? -20.694 2.881 95.903 1.00 50.85 38 PHE C N 1
ATOM 5242 C CA . PHE C 1 38 ? -20.474 4.072 95.083 1.00 50.20 38 PHE C CA 1
ATOM 5243 C C . PHE C 1 38 ? -20.138 5.292 95.921 1.00 49.02 38 PHE C C 1
ATOM 5244 O O . PHE C 1 38 ? -20.754 5.548 96.956 1.00 45.91 38 PHE C O 1
ATOM 5252 N N . LYS C 1 39 ? -19.142 6.033 95.458 1.00 49.31 39 LYS C N 1
ATOM 5253 C CA . LYS C 1 39 ? -18.791 7.313 96.040 1.00 53.20 39 LYS C CA 1
ATOM 5254 C C . LYS C 1 39 ? -19.478 8.391 95.213 1.00 65.41 39 LYS C C 1
ATOM 5255 O O . LYS C 1 39 ? -19.249 8.494 94.011 1.00 63.75 39 LYS C O 1
ATOM 5261 N N . ILE C 1 40 ? -20.343 9.172 95.843 1.00 57.53 40 ILE C N 1
ATOM 5262 C CA . ILE C 1 40 ? -20.988 10.272 95.143 1.00 63.99 40 ILE C CA 1
ATOM 5263 C C . ILE C 1 40 ? -20.390 11.592 95.614 1.00 54.02 40 ILE C C 1
ATOM 5264 O O . ILE C 1 40 ? -20.345 11.872 96.811 1.00 64.54 40 ILE C O 1
ATOM 5269 N N . THR C 1 41 ? -19.915 12.393 94.668 1.00 69.44 41 THR C N 1
ATOM 5270 C CA . THR C 1 41 ? -19.364 13.698 94.993 1.00 65.52 41 THR C CA 1
ATOM 5271 C C . THR C 1 41 ? -20.223 14.793 94.379 1.00 71.32 41 THR C C 1
ATOM 5272 O O . THR C 1 41 ? -20.474 14.787 93.175 1.00 74.44 41 THR C O 1
ATOM 5276 N N . PHE C 1 42 ? -20.678 15.728 95.208 1.00 73.02 42 PHE C N 1
ATOM 5277 C CA . PHE C 1 42 ? -21.527 16.812 94.731 1.00 70.99 42 PHE C CA 1
ATOM 5278 C C . PHE C 1 42 ? -20.703 17.930 94.106 1.00 81.14 42 PHE C C 1
ATOM 5279 O O . PHE C 1 42 ? -19.988 18.650 94.800 1.00 82.95 42 PHE C O 1
ATOM 5287 N N . ILE C 1 43 ? -20.811 18.059 92.787 1.00 75.21 43 ILE C N 1
ATOM 5288 C CA . ILE C 1 43 ? -20.138 19.122 92.048 1.00 77.70 43 ILE C CA 1
ATOM 5289 C C . ILE C 1 43 ? -20.791 20.464 92.332 1.00 82.09 43 ILE C C 1
ATOM 5290 O O . ILE C 1 43 ? -20.115 21.427 92.687 1.00 81.11 43 ILE C O 1
ATOM 5295 N N . ASP C 1 44 ? -22.113 20.512 92.175 1.00 83.17 44 ASP C N 1
ATOM 5296 C CA . ASP C 1 44 ? -22.877 21.748 92.325 1.00 90.01 44 ASP C CA 1
ATOM 5297 C C . ASP C 1 44 ? -24.241 21.505 92.975 1.00 86.02 44 ASP C C 1
ATOM 5298 O O . ASP C 1 44 ? -24.828 20.438 92.809 1.00 77.62 44 ASP C O 1
ATOM 5303 N N . GLY C 1 45 ? -24.745 22.496 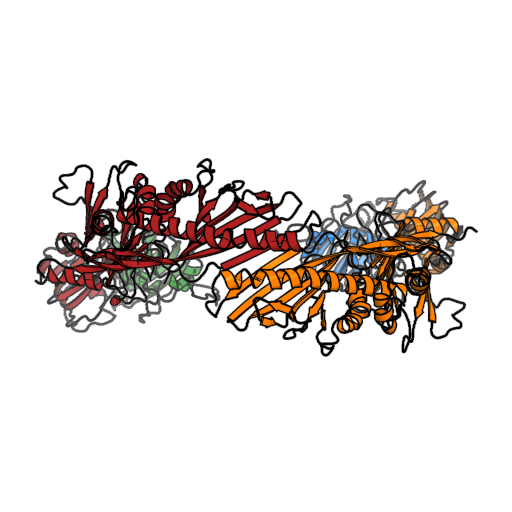93.708 1.00 97.26 45 GLY C N 1
ATOM 5304 C CA . GLY C 1 45 ? -26.100 22.425 94.228 1.00 88.63 45 GLY C CA 1
ATOM 5305 C C . GLY C 1 45 ? -26.375 23.018 95.601 1.00 80.66 45 GLY C C 1
ATOM 5306 O O . GLY C 1 45 ? -25.457 23.368 96.341 1.00 80.53 45 GLY C O 1
ATOM 5307 N N . TYR C 1 46 ? -27.661 23.126 95.933 1.00 80.91 46 TYR C N 1
ATOM 5308 C CA . TYR C 1 46 ? -28.105 23.625 97.235 1.00 92.31 46 TYR C CA 1
ATOM 5309 C C . TYR C 1 46 ? -29.185 22.740 97.848 1.00 88.38 46 TYR C C 1
ATOM 5310 O O . TYR C 1 46 ? -29.997 22.150 97.136 1.00 85.30 46 TYR C O 1
ATOM 5319 N N . LEU C 1 47 ? -29.197 22.663 99.173 1.00 89.67 47 LEU C N 1
ATOM 5320 C CA . LEU C 1 47 ? -30.225 21.912 99.883 1.00 88.43 47 LEU C CA 1
ATOM 5321 C C . LEU C 1 47 ? -31.123 22.854 100.663 1.00 86.72 47 LEU C C 1
ATOM 5322 O O . LEU C 1 47 ? -30.679 23.517 101.596 1.00 81.09 47 LEU C O 1
ATOM 5327 N N . TYR C 1 48 ? -32.390 22.905 100.278 1.00 99.17 48 TYR C N 1
ATOM 5328 C CA . TYR C 1 48 ? -33.336 23.812 100.906 1.00 92.88 48 TYR C CA 1
ATOM 5329 C C . TYR C 1 48 ? -34.193 23.098 101.941 1.00 90.59 48 TYR C C 1
ATOM 5330 O O . TYR C 1 48 ? -34.871 22.120 101.630 1.00 90.33 48 TYR C O 1
ATOM 5339 N N . ILE C 1 49 ? -34.147 23.582 103.177 1.00 90.93 49 ILE C N 1
ATOM 5340 C CA . ILE C 1 49 ? -35.099 23.152 104.192 1.00 98.15 49 ILE C CA 1
ATOM 5341 C C . ILE C 1 49 ? -36.203 24.190 104.276 1.00 103.77 49 ILE C C 1
ATOM 5342 O O . ILE C 1 49 ? -35.934 25.359 104.560 1.00 104.96 49 ILE C O 1
ATOM 5347 N N . LYS C 1 50 ? -37.441 23.777 104.030 1.00 101.32 50 LYS C N 1
ATOM 5348 C CA . LYS C 1 50 ? -38.550 24.725 104.038 1.00 113.39 50 LYS C CA 1
ATOM 5349 C C . LYS C 1 50 ? -39.737 24.266 104.872 1.00 110.72 50 LYS C C 1
ATOM 5350 O O . LYS C 1 50 ? -39.891 23.083 105.179 1.00 110.39 50 LYS C O 1
ATOM 5356 N N . ASN C 1 51 ? -40.572 25.230 105.236 1.00 109.23 51 ASN C N 1
ATOM 5357 C CA . ASN C 1 51 ? -41.835 24.956 105.899 1.00 112.04 51 ASN C CA 1
ATOM 5358 C C . ASN C 1 51 ? -42.940 24.763 104.868 1.00 112.75 51 ASN C C 1
ATOM 5359 O O . ASN C 1 51 ? -42.667 24.590 103.678 1.00 112.44 51 ASN C O 1
ATOM 5364 N N . LYS C 1 52 ? -44.187 24.800 105.322 0.84 111.16 52 LYS C N 1
ATOM 5365 C CA . LYS C 1 52 ? -45.318 24.785 104.405 0.84 110.12 52 LYS C CA 1
ATOM 5366 C C . LYS C 1 52 ? -45.467 26.156 103.758 0.84 113.93 52 LYS C C 1
ATOM 5367 O O . LYS C 1 52 ? -46.167 26.311 102.757 0.84 121.98 52 LYS C O 1
ATOM 5373 N N . SER C 1 53 ? -44.799 27.150 104.336 0.73 113.14 53 SER C N 1
ATOM 5374 C CA . SER C 1 53 ? -44.777 28.492 103.770 0.73 123.18 53 SER C CA 1
ATOM 5375 C C . SER C 1 53 ? -43.889 28.510 102.529 0.73 120.17 53 SER C C 1
ATOM 5376 O O . SER C 1 53 ? -43.869 29.487 101.778 0.73 125.10 53 SER C O 1
ATOM 5379 N N . GLY C 1 54 ? -43.149 27.423 102.327 0.64 114.23 54 GLY C N 1
ATOM 5380 C CA . GLY C 1 54 ? -42.362 27.231 101.124 0.64 117.07 54 GLY C CA 1
ATOM 5381 C C . GLY C 1 54 ? -41.165 28.151 100.993 0.64 119.52 54 GLY C C 1
ATOM 5382 O O . GLY C 1 54 ? -40.452 28.108 99.989 0.64 117.14 54 GLY C O 1
ATOM 5383 N N . VAL C 1 55 ? -40.940 28.985 102.004 0.96 118.24 55 VAL C N 1
ATOM 5384 C CA . VAL C 1 55 ? -39.819 29.916 101.981 0.96 116.37 55 VAL C CA 1
ATOM 5385 C C . VAL C 1 55 ? -38.540 29.200 102.395 0.96 116.40 55 VAL C C 1
ATOM 5386 O O . VAL C 1 55 ? -38.546 28.000 102.660 0.96 106.91 55 VAL C O 1
ATOM 5390 N N . ILE C 1 56 ? -37.443 29.943 102.452 0.74 115.13 56 ILE C N 1
ATOM 5391 C CA . ILE C 1 56 ? -36.157 29.363 102.796 0.74 103.99 56 ILE C CA 1
ATOM 5392 C C . ILE C 1 56 ? -35.884 29.519 104.287 0.74 106.11 56 ILE C C 1
ATOM 5393 O O . ILE C 1 56 ? -35.495 30.591 104.754 0.74 111.90 56 ILE C O 1
ATOM 5398 N N . LEU C 1 57 ? -36.118 28.443 105.032 1.00 103.57 57 LEU C N 1
ATOM 5399 C CA . LEU C 1 57 ? -35.751 28.400 106.438 0.94 102.63 57 LEU C CA 1
ATOM 5400 C C . LEU C 1 57 ? -34.236 28.274 106.548 0.84 101.30 57 LEU C C 1
ATOM 5401 O O . LEU C 1 57 ? -33.595 28.972 107.335 0.93 95.71 57 LEU C O 1
ATOM 5406 N N . ASP C 1 58 ? -33.670 27.383 105.741 1.00 99.37 58 ASP C N 1
ATOM 5407 C CA . ASP C 1 58 ? -32.224 27.219 105.678 1.00 98.19 58 ASP C CA 1
ATOM 5408 C C . ASP C 1 58 ? -31.761 26.792 104.290 1.00 95.34 58 ASP C C 1
ATOM 5409 O O . ASP C 1 58 ? -32.469 26.079 103.578 1.00 88.46 58 ASP C O 1
ATOM 5414 N N . LYS C 1 59 ? -30.562 27.230 103.921 1.00 94.45 59 LYS C N 1
ATOM 5415 C CA . LYS C 1 59 ? -29.988 26.927 102.616 1.00 92.88 59 LYS C CA 1
ATOM 5416 C C . LYS C 1 59 ? -28.540 26.458 102.746 1.00 98.92 59 LYS C C 1
ATOM 5417 O O . LYS C 1 59 ? -27.662 27.234 103.129 1.00 96.88 59 LYS C O 1
ATOM 5423 N N . TYR C 1 60 ? -28.294 25.189 102.432 1.00 88.08 60 TYR C N 1
ATOM 5424 C CA . TYR C 1 60 ? -26.949 24.629 102.520 1.00 85.72 60 TYR C CA 1
ATOM 5425 C C . TYR C 1 60 ? -26.342 24.397 101.149 1.00 86.44 60 TYR C C 1
ATOM 5426 O O . TYR C 1 60 ? -26.977 23.820 100.271 1.00 93.70 60 TYR C O 1
ATOM 5435 N N . ASP C 1 61 ? -25.102 24.841 100.976 1.00 82.62 61 ASP C N 1
ATOM 5436 C CA . ASP C 1 61 ? -24.358 24.565 99.756 1.00 83.90 61 ASP C CA 1
ATOM 5437 C C . ASP C 1 61 ? -23.856 23.122 99.770 1.00 66.62 61 ASP C C 1
ATOM 5438 O O . ASP C 1 61 ? -23.154 22.715 100.694 1.00 72.47 61 ASP C O 1
ATOM 5443 N N . LEU C 1 62 ? -24.214 22.351 98.745 1.00 71.16 62 LEU C N 1
ATOM 5444 C CA . LEU C 1 62 ? -23.834 20.940 98.681 1.00 63.92 62 LEU C CA 1
ATOM 5445 C C . LEU C 1 62 ? -22.440 20.747 98.096 1.00 69.08 62 LEU C C 1
ATOM 5446 O O . LEU C 1 62 ? -21.961 19.615 97.993 1.00 69.69 62 LEU C O 1
ATOM 5451 N N . LYS C 1 63 ? -21.802 21.852 97.718 1.00 66.44 63 LYS C N 1
ATOM 5452 C CA . LYS C 1 63 ? -20.494 21.819 97.070 1.00 73.70 63 LYS C CA 1
ATOM 5453 C C . LYS C 1 63 ? -19.488 20.965 97.840 1.00 64.95 63 LYS C C 1
ATOM 5454 O O . LYS C 1 63 ? -19.249 21.193 99.027 1.00 64.22 63 LYS C O 1
ATOM 5460 N N . ASN C 1 64 ? -18.940 19.965 97.148 1.00 67.81 64 ASN C N 1
ATOM 5461 C CA . ASN C 1 64 ? -17.875 19.088 97.650 1.00 78.15 64 ASN C CA 1
ATOM 5462 C C . ASN C 1 64 ? -18.277 18.096 98.746 1.00 67.30 64 ASN C C 1
ATOM 5463 O O . ASN C 1 64 ? -17.424 17.365 99.250 1.00 67.62 64 ASN C O 1
ATOM 5468 N N . VAL C 1 65 ? -19.555 18.059 99.120 1.00 61.46 65 VAL C N 1
ATOM 5469 C CA . VAL C 1 65 ? -20.021 17.008 100.031 1.00 49.07 65 VAL C CA 1
ATOM 5470 C C . VAL C 1 65 ? -19.777 15.662 99.365 1.00 49.09 65 VAL C C 1
ATOM 5471 O O . VAL C 1 65 ? -20.025 15.501 98.169 1.00 72.04 65 VAL C O 1
ATOM 5475 N N . ILE C 1 66 ? -19.266 14.706 100.131 1.00 48.06 66 ILE C N 1
ATOM 5476 C CA . ILE C 1 66 ? -19.028 13.371 99.611 1.00 53.82 66 ILE C CA 1
ATOM 5477 C C . ILE C 1 66 ? -19.862 12.332 100.348 1.00 45.75 66 ILE C C 1
ATOM 5478 O O . ILE C 1 66 ? -19.806 12.230 101.574 1.00 47.81 66 ILE C O 1
ATOM 5483 N N . SER C 1 67 ? -20.630 11.563 99.580 1.00 61.71 67 SER C N 1
ATOM 5484 C CA . SER C 1 67 ? -21.507 10.529 100.122 1.00 53.13 67 SER C CA 1
ATOM 5485 C C . SER C 1 67 ? -21.097 9.128 99.654 1.00 53.26 67 SER C C 1
ATOM 5486 O O . SER C 1 67 ? -20.478 8.967 98.597 1.00 50.07 67 SER C O 1
ATOM 5489 N N . LEU C 1 68 ? -21.452 8.121 100.446 1.00 39.44 68 LEU C N 1
ATOM 5490 C CA . LEU C 1 68 ? -21.126 6.739 100.124 1.00 39.08 68 LEU C CA 1
ATOM 5491 C C . LEU C 1 68 ? -22.365 5.864 100.273 1.00 50.81 68 LEU C C 1
ATOM 5492 O O . LEU C 1 68 ? -23.074 5.922 101.282 1.00 47.30 68 LEU C O 1
ATOM 5497 N N . VAL C 1 69 ? -22.641 5.071 99.247 1.00 42.85 69 VAL C N 1
ATOM 5498 C CA . VAL C 1 69 ? -23.828 4.229 99.221 1.00 44.08 69 VAL C CA 1
ATOM 5499 C C . VAL C 1 69 ? -23.483 2.846 98.666 1.00 45.87 69 VAL C C 1
ATOM 5500 O O . VAL C 1 69 ? -22.429 2.647 98.059 1.00 37.89 69 VAL C O 1
ATOM 5504 N N . ALA C 1 70 ? -24.382 1.894 98.861 1.00 34.69 70 ALA C N 1
ATOM 5505 C CA . ALA C 1 70 ? -24.168 0.550 98.349 1.00 37.67 70 ALA C CA 1
ATOM 5506 C C . ALA C 1 70 ? -25.489 -0.049 97.908 1.00 38.70 70 ALA C C 1
ATOM 5507 O O . ALA C 1 70 ? -26.543 0.313 98.432 1.00 35.29 70 ALA C O 1
ATOM 5509 N N . LEU C 1 71 ? -25.438 -0.950 96.935 1.00 36.38 71 LEU C N 1
ATOM 5510 C CA . LEU C 1 71 ? -26.636 -1.677 96.547 1.00 55.95 71 LEU C CA 1
ATOM 5511 C C . LEU C 1 71 ? -26.279 -3.044 95.979 1.00 46.08 71 LEU C C 1
ATOM 5512 O O . LEU C 1 71 ? -25.149 -3.275 95.531 1.00 38.86 71 LEU C O 1
ATOM 5517 N N . LYS C 1 72 ? -27.258 -3.943 96.032 1.00 42.11 72 LYS C N 1
ATOM 5518 C CA . LYS C 1 72 ? -27.127 -5.324 95.577 1.00 41.21 72 LYS C CA 1
ATOM 5519 C C . LYS C 1 72 ? -26.752 -5.379 94.104 1.00 51.03 72 LYS C C 1
ATOM 5520 O O . LYS C 1 72 ? -27.392 -4.749 93.264 1.00 59.98 72 LYS C O 1
ATOM 5526 N N . ARG C 1 73 ? -25.731 -6.161 93.794 1.00 43.50 73 ARG C N 1
ATOM 5527 C CA . ARG C 1 73 ? -25.201 -6.220 92.447 1.00 52.53 73 ARG C CA 1
ATOM 5528 C C . ARG C 1 73 ? -26.213 -6.729 91.420 1.00 68.88 73 ARG C C 1
ATOM 5529 O O . ARG C 1 73 ? -25.927 -6.711 90.226 1.00 53.69 73 ARG C O 1
ATOM 5537 N N . ASP C 1 74 ? -27.389 -7.166 91.876 1.00 47.97 74 ASP C N 1
ATOM 5538 C CA . ASP C 1 74 ? -28.460 -7.585 90.963 1.00 51.95 74 ASP C CA 1
ATOM 5539 C C . ASP C 1 74 ? -28.839 -6.483 89.967 1.00 60.41 74 ASP C C 1
ATOM 5540 O O . ASP C 1 74 ? -29.283 -6.775 88.854 1.00 73.63 74 ASP C O 1
ATOM 5545 N N . TYR C 1 75 ? -28.649 -5.222 90.355 1.00 57.34 75 TYR C N 1
ATOM 5546 C CA . TYR C 1 75 ? -28.972 -4.085 89.485 1.00 69.69 75 TYR C CA 1
ATOM 5547 C C . TYR C 1 75 ? -28.256 -4.171 88.140 1.00 67.43 75 TYR C C 1
ATOM 5548 O O . TYR C 1 75 ? -28.632 -3.489 87.190 1.00 73.64 75 TYR C O 1
ATOM 5557 N N . LEU C 1 76 ? -27.218 -5.001 88.078 1.00 72.87 76 LEU C N 1
ATOM 5558 C CA . LEU C 1 76 ? -26.418 -5.182 86.874 1.00 66.49 76 LEU C CA 1
ATOM 5559 C C . LEU C 1 76 ? -27.185 -5.895 85.766 1.00 63.50 76 LEU C C 1
ATOM 5560 O O . LEU C 1 76 ? -26.764 -5.891 84.610 1.00 64.58 76 LEU C O 1
ATOM 5565 N N . SER C 1 77 ? -28.309 -6.506 86.129 1.00 83.69 77 SER C N 1
ATOM 5566 C CA . SER C 1 77 ? -29.178 -7.175 85.164 1.00 74.16 77 SER C CA 1
ATOM 5567 C C . SER C 1 77 ? -29.938 -6.169 84.302 1.00 69.44 77 SER C C 1
ATOM 5568 O O . SER C 1 77 ? -30.402 -6.500 83.208 1.00 89.56 77 SER C O 1
ATOM 5571 N N . LEU C 1 78 ? -30.060 -4.945 84.809 1.00 67.44 78 LEU C N 1
ATOM 5572 C CA . LEU C 1 78 ? -30.850 -3.896 84.164 1.00 83.45 78 LEU C CA 1
ATOM 5573 C C . LEU C 1 78 ? -30.434 -3.638 82.719 1.00 78.93 78 LEU C C 1
ATOM 5574 O O . LEU C 1 78 ? -29.245 -3.558 82.414 1.00 86.21 78 LEU C O 1
ATOM 5579 N N . SER C 1 79 ? -31.416 -3.518 81.831 0.85 91.28 79 SER C N 1
ATOM 5580 C CA . SER C 1 79 ? -31.143 -3.183 80.438 0.85 83.26 79 SER C CA 1
ATOM 5581 C C . SER C 1 79 ? -31.391 -1.699 80.197 0.85 96.63 79 SER C C 1
ATOM 5582 O O . SER C 1 79 ? -32.532 -1.237 80.245 0.85 102.64 79 SER C O 1
ATOM 5585 N N . LEU C 1 80 ? -30.317 -0.936 79.997 0.80 96.60 80 LEU C N 1
ATOM 5586 C CA . LEU C 1 80 ? -30.481 0.505 79.815 0.80 90.27 80 LEU C CA 1
ATOM 5587 C C . LEU C 1 80 ? -31.210 1.011 78.572 0.80 96.37 80 LEU C C 1
ATOM 5588 O O . LEU C 1 80 ? -32.148 1.790 78.701 0.80 100.56 80 LEU C O 1
ATOM 5590 N N . SER C 1 81 ? -30.805 0.554 77.388 0.60 95.79 81 SER C N 1
ATOM 5591 C CA . SER C 1 81 ? -31.453 1.025 76.131 0.60 88.11 81 SER C CA 1
ATOM 5592 C C . SER C 1 81 ? -31.666 2.470 76.211 0.60 95.82 81 SER C C 1
ATOM 5593 O O . SER C 1 81 ? -32.806 2.916 76.221 0.60 98.01 81 SER C O 1
ATOM 5596 N N . ASN C 1 82 ? -30.578 3.272 76.299 0.61 104.28 82 ASN C N 1
ATOM 5597 C CA . ASN C 1 82 ? -30.636 4.722 76.561 0.61 98.91 82 ASN C CA 1
ATOM 5598 C C . ASN C 1 82 ? -31.770 5.111 75.661 0.61 98.15 82 ASN C C 1
ATOM 5599 O O . ASN C 1 82 ? -31.758 4.933 74.444 0.61 96.20 82 ASN C O 1
ATOM 5601 N N . ASN C 1 83 ? -32.758 5.700 76.312 0.89 100.26 83 ASN C N 1
ATOM 5602 C CA . ASN C 1 83 ? -33.851 6.403 75.709 0.89 94.80 83 ASN C CA 1
ATOM 5603 C C . ASN C 1 83 ? -34.388 7.146 76.883 0.89 100.31 83 ASN C C 1
ATOM 5604 O O . ASN C 1 83 ? -34.649 6.532 77.907 0.89 90.49 83 ASN C O 1
ATOM 5606 N N . LYS C 1 84 ? -34.571 8.453 76.759 0.76 102.38 84 LYS C N 1
ATOM 5607 C CA . LYS C 1 84 ? -34.267 9.184 75.528 0.76 98.39 84 LYS C CA 1
ATOM 5608 C C . LYS C 1 84 ? -32.804 9.634 75.383 0.76 103.65 84 LYS C C 1
ATOM 5609 O O . LYS C 1 84 ? -32.531 10.630 74.707 0.76 103.05 84 LYS C O 1
ATOM 5611 N N . GLN C 1 85 ? -31.891 8.898 76.022 0.60 100.27 85 GLN C N 1
ATOM 5612 C CA . GLN C 1 85 ? -30.431 9.087 75.929 0.60 104.48 85 GLN C CA 1
ATOM 5613 C C . GLN C 1 85 ? -29.899 10.257 76.763 0.60 106.96 85 GLN C C 1
ATOM 5614 O O . GLN C 1 85 ? -28.719 10.601 76.677 0.60 104.42 85 GLN C O 1
ATOM 5620 N N . ILE C 1 86 ? -30.763 10.863 77.569 0.82 103.89 86 ILE C N 1
ATOM 5621 C CA . ILE C 1 86 ? -30.314 11.829 78.564 0.82 98.49 86 ILE C CA 1
ATOM 5622 C C . ILE C 1 86 ? -30.762 11.331 79.927 0.82 99.77 86 ILE C C 1
ATOM 5623 O O . ILE C 1 86 ? -31.950 11.105 80.146 0.82 101.58 86 ILE C O 1
ATOM 5625 N N . LYS C 1 87 ? -29.817 11.144 80.841 0.90 104.13 87 LYS C N 1
ATOM 5626 C CA . LYS C 1 87 ? -30.147 10.551 82.133 0.90 97.92 87 LYS C CA 1
ATOM 5627 C C . LYS C 1 87 ? -29.806 11.452 83.314 0.90 92.38 87 LYS C C 1
ATOM 5628 O O . LYS C 1 87 ? -28.670 11.902 83.475 0.90 84.61 87 LYS C O 1
ATOM 5634 N N . LYS C 1 88 ? -30.815 11.714 84.136 0.76 72.07 88 LYS C N 1
ATOM 5635 C CA . LYS C 1 88 ? -30.639 12.478 85.362 0.76 73.43 88 LYS C CA 1
ATOM 5636 C C . LYS C 1 88 ? -31.052 11.638 86.570 0.76 84.13 88 LYS C C 1
ATOM 5637 O O . LYS C 1 88 ? -31.692 10.594 86.421 0.76 82.36 88 LYS C O 1
ATOM 5643 N N . PHE C 1 89 ? -30.674 12.088 87.762 1.00 77.93 89 PHE C N 1
ATOM 5644 C CA . PHE C 1 89 ? -31.099 11.434 88.995 1.00 78.58 89 PHE C CA 1
ATOM 5645 C C . PHE C 1 89 ? -32.243 12.226 89.632 1.00 71.84 89 PHE C C 1
ATOM 5646 O O . PHE C 1 89 ? -32.031 13.054 90.514 1.00 75.75 89 PHE C O 1
ATOM 5654 N N . LYS C 1 90 ? -33.461 11.962 89.169 1.00 76.37 90 LYS C N 1
ATOM 5655 C CA . LYS C 1 90 ? -34.630 12.720 89.598 1.00 77.10 90 LYS C CA 1
ATOM 5656 C C . LYS C 1 90 ? -35.618 11.879 90.395 1.00 77.33 90 LYS C C 1
ATOM 5657 O O . LYS C 1 90 ? -36.040 10.806 89.963 1.00 75.70 90 LYS C O 1
ATOM 5663 N N . ASN C 1 91 ? -35.987 12.380 91.567 1.00 78.35 91 ASN C N 1
ATOM 5664 C CA . ASN C 1 91 ? -37.031 11.757 92.360 1.00 87.73 91 ASN C CA 1
ATOM 5665 C C . ASN C 1 91 ? -38.406 12.142 91.823 1.00 95.82 91 ASN C C 1
ATOM 5666 O O . ASN C 1 91 ? -38.567 13.186 91.189 1.00 94.96 91 ASN C O 1
ATOM 5671 N N . ILE C 1 92 ? -39.393 11.290 92.067 1.00 101.53 92 ILE C N 1
ATOM 5672 C CA . ILE C 1 92 ? -40.765 11.582 91.671 1.00 97.37 92 ILE C CA 1
ATOM 5673 C C . ILE C 1 92 ? -41.514 12.170 92.869 1.00 107.42 92 ILE C C 1
ATOM 5674 O O . ILE C 1 92 ? -41.884 11.438 93.791 1.00 99.32 92 ILE C O 1
ATOM 5679 N N . LYS C 1 93 ? -41.729 13.488 92.840 1.00 96.95 93 LYS C N 1
ATOM 5680 C CA . LYS C 1 93 ? -42.189 14.261 94.001 1.00 86.57 93 LYS C CA 1
ATOM 5681 C C . LYS C 1 93 ? -43.388 13.664 94.741 1.00 99.16 93 LYS C C 1
ATOM 5682 O O . LYS C 1 93 ? -44.449 13.446 94.154 1.00 101.73 93 LYS C O 1
ATOM 5684 N N . ASN C 1 94 ? -43.197 13.412 96.035 1.00 98.74 94 ASN C N 1
ATOM 5685 C CA . ASN C 1 94 ? -44.223 12.833 96.904 1.00 96.05 94 ASN C CA 1
ATOM 5686 C C . ASN C 1 94 ? -44.773 11.500 96.391 1.00 96.15 94 ASN C C 1
ATOM 5687 O O . ASN C 1 94 ? -45.986 11.329 96.265 1.00 104.21 94 ASN C O 1
ATOM 5689 N N . LYS C 1 95 ? -43.874 10.565 96.099 1.00 99.17 95 LYS C N 1
ATOM 5690 C CA . LYS C 1 95 ? -44.253 9.218 95.674 1.00 98.86 95 LYS C CA 1
ATOM 5691 C C . LYS C 1 95 ? -43.136 8.226 95.988 1.00 101.26 95 LYS C C 1
ATOM 5692 O O . LYS C 1 95 ? -42.260 7.982 95.157 1.00 103.55 95 LYS C O 1
ATOM 5694 N N . HIS C 1 96 ? -43.171 7.659 97.192 1.00 102.57 96 HIS C N 1
ATOM 5695 C CA . HIS C 1 96 ? -42.131 6.738 97.646 1.00 100.11 96 HIS C CA 1
ATOM 5696 C C . HIS C 1 96 ? -42.099 5.459 96.810 1.00 90.91 96 HIS C C 1
ATOM 5697 O O . HIS C 1 96 ? -43.053 4.682 96.812 1.00 98.50 96 HIS C O 1
ATOM 5699 N N . LEU C 1 97 ? -40.991 5.249 96.105 0.83 92.50 97 LEU C N 1
ATOM 5700 C CA . LEU C 1 97 ? -40.843 4.111 95.200 0.83 92.45 97 LEU C CA 1
ATOM 5701 C C . LEU C 1 97 ? -40.212 2.916 95.919 0.83 88.33 97 LEU C C 1
ATOM 5702 O O . LEU C 1 97 ? -39.758 3.037 97.055 0.83 82.41 97 LEU C O 1
ATOM 5707 N N . LYS C 1 98 ? -40.193 1.763 95.257 1.00 91.16 98 LYS C N 1
ATOM 5708 C CA . LYS C 1 98 ? -39.637 0.547 95.847 1.00 90.42 98 LYS C CA 1
ATOM 5709 C C . LYS C 1 98 ? -38.114 0.564 95.874 1.00 79.56 98 LYS C C 1
ATOM 5710 O O . LYS C 1 98 ? -37.472 1.266 95.090 1.00 90.53 98 LYS C O 1
ATOM 5716 N N . ASN C 1 99 ? -37.542 -0.222 96.778 1.00 62.78 99 ASN C N 1
ATOM 5717 C CA . ASN C 1 99 ? -36.099 -0.420 96.820 1.00 42.06 99 ASN C CA 1
ATOM 5718 C C . ASN C 1 99 ? -35.771 -1.826 96.336 1.00 54.40 99 ASN C C 1
ATOM 5719 O O . ASN C 1 99 ? -35.694 -2.768 97.121 1.00 57.10 99 ASN C O 1
ATOM 5724 N N . LYS C 1 100 ? -35.585 -1.956 95.029 1.00 58.72 100 LYS C N 1
ATOM 5725 C CA . LYS C 1 100 ? -35.428 -3.259 94.412 1.00 55.20 100 LYS C CA 1
ATOM 5726 C C . LYS C 1 100 ? -34.122 -3.947 94.802 1.00 44.69 100 LYS C C 1
ATOM 5727 O O . LYS C 1 100 ? -34.036 -5.173 94.809 1.00 45.33 100 LYS C O 1
ATOM 5733 N N . PHE C 1 101 ? -33.108 -3.158 95.126 1.00 42.22 101 PHE C N 1
ATOM 5734 C CA . PHE C 1 101 ? -31.765 -3.708 95.280 1.00 51.67 101 PHE C CA 1
ATOM 5735 C C . PHE C 1 101 ? -31.164 -3.472 96.651 1.00 61.18 101 PHE C C 1
ATOM 5736 O O . PHE C 1 101 ? -29.940 -3.418 96.786 1.00 47.96 101 PHE C O 1
ATOM 5744 N N . ASN C 1 102 ? -32.023 -3.361 97.662 1.00 37.65 102 ASN C N 1
ATOM 5745 C CA . ASN C 1 102 ? -31.585 -3.062 99.016 1.00 41.56 102 ASN C CA 1
ATOM 5746 C C . ASN C 1 102 ? -30.542 -1.948 99.042 1.00 56.10 102 ASN C C 1
ATOM 5747 O O . ASN C 1 102 ? -29.513 -2.069 99.712 1.00 52.95 102 ASN C O 1
ATOM 5752 N N . LEU C 1 103 ? -30.795 -0.879 98.288 1.00 46.87 103 LEU C N 1
ATOM 5753 C CA . LEU C 1 103 ? -29.899 0.277 98.278 1.00 42.53 103 LEU C CA 1
ATOM 5754 C C . LEU C 1 103 ? -29.904 0.918 99.64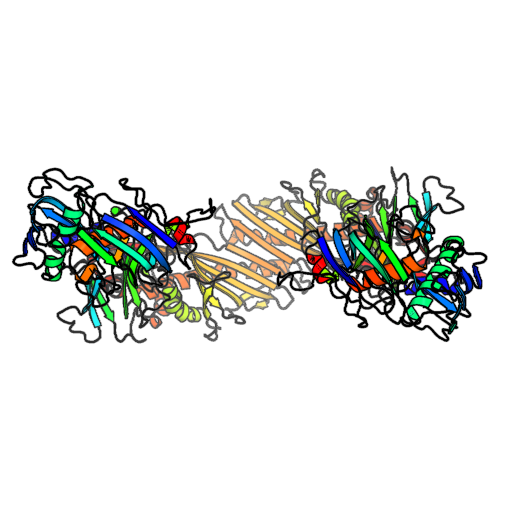7 1.00 34.79 103 LEU C C 1
ATOM 5755 O O . LEU C 1 103 ? -30.953 1.033 100.279 1.00 40.24 103 LEU C O 1
ATOM 5760 N N . TYR C 1 104 ? -28.734 1.335 100.113 1.00 48.79 104 TYR C N 1
ATOM 5761 C CA . TYR C 1 104 ? -28.671 2.004 101.394 1.00 36.48 104 TYR C CA 1
ATOM 5762 C C . TYR C 1 104 ? -27.489 2.955 101.493 1.00 36.78 104 TYR C C 1
ATOM 5763 O O . TYR C 1 104 ? -26.492 2.816 100.768 1.00 37.30 104 TYR C O 1
ATOM 5772 N N . VAL C 1 105 ? -27.620 3.927 102.395 1.00 36.33 105 VAL C N 1
ATOM 5773 C CA . VAL C 1 105 ? -26.596 4.944 102.570 1.00 26.47 105 VAL C CA 1
ATOM 5774 C C . VAL C 1 105 ? -25.640 4.520 103.659 1.00 35.65 105 VAL C C 1
ATOM 5775 O O . VAL C 1 105 ? -26.059 4.222 104.782 1.00 33.86 105 VAL C O 1
ATOM 5779 N N . ILE C 1 106 ? -24.352 4.489 103.326 1.00 32.78 106 ILE C N 1
ATOM 5780 C CA . ILE C 1 106 ? -23.332 4.166 104.314 1.00 33.50 106 ILE C CA 1
ATOM 5781 C C . ILE C 1 106 ? -22.939 5.440 105.080 1.00 37.09 106 ILE C C 1
ATOM 5782 O O . ILE C 1 106 ? -22.869 5.435 106.307 1.00 39.16 106 ILE C O 1
ATOM 5787 N N . ASN C 1 107 ? -22.713 6.531 104.353 1.00 32.09 107 ASN C N 1
ATOM 5788 C CA . ASN C 1 107 ? -22.404 7.830 104.959 1.00 33.69 107 ASN C CA 1
ATOM 5789 C C . ASN C 1 107 ? -22.936 8.931 104.047 1.00 34.97 107 ASN C C 1
ATOM 5790 O O . ASN C 1 107 ? -22.593 8.981 102.867 1.00 53.24 107 ASN C O 1
ATOM 5795 N N . GLU C 1 108 ? -23.816 9.744 104.580 1.00 38.00 108 GLU C N 1
ATOM 5796 C CA . GLU C 1 108 ? -24.396 10.847 103.853 1.00 50.94 108 GLU C CA 1
ATOM 5797 C C . GLU C 1 108 ? -23.448 11.988 103.554 1.00 46.20 108 GLU C C 1
ATOM 5798 O O . GLU C 1 108 ? -23.524 12.593 102.523 1.00 47.44 108 GLU C O 1
ATOM 5804 N N . ASP C 1 109 ? -22.580 12.282 104.500 1.00 45.39 109 ASP C N 1
ATOM 5805 C CA . ASP C 1 109 ? -21.625 13.368 104.389 1.00 63.60 109 ASP C CA 1
ATOM 5806 C C . ASP C 1 109 ? -20.336 12.960 105.090 1.00 54.79 109 ASP C C 1
ATOM 5807 O O . ASP C 1 109 ? -20.203 13.148 106.264 1.00 52.18 109 ASP C O 1
ATOM 5812 N N . ILE C 1 110 ? -19.378 12.432 104.357 1.00 52.32 110 ILE C N 1
ATOM 5813 C CA . ILE C 1 110 ? -18.161 11.939 104.968 1.00 56.00 110 ILE C CA 1
ATOM 5814 C C . ILE C 1 110 ? -17.332 12.934 105.766 1.00 60.39 110 ILE C C 1
ATOM 5815 O O . ILE C 1 110 ? -16.890 12.632 106.841 1.00 50.95 110 ILE C O 1
ATOM 5820 N N . GLU C 1 111 ? -17.143 14.119 105.253 1.00 60.93 111 GLU C N 1
ATOM 5821 C CA . GLU C 1 111 ? -16.366 15.113 105.985 1.00 57.43 111 GLU C CA 1
ATOM 5822 C C . GLU C 1 111 ? -17.252 15.928 106.911 1.00 58.21 111 GLU C C 1
ATOM 5823 O O . GLU C 1 111 ? -16.767 16.804 107.624 1.00 74.56 111 GLU C O 1
ATOM 5829 N N . LYS C 1 112 ? -18.549 15.633 106.886 1.00 61.98 112 LYS C N 1
ATOM 5830 C CA . LYS C 1 112 ? -19.539 16.357 107.676 1.00 65.92 112 LYS C CA 1
ATOM 5831 C C . LYS C 1 112 ? -19.550 17.855 107.356 1.00 63.18 112 LYS C C 1
ATOM 5832 O O . LYS C 1 112 ? -19.624 18.689 108.256 1.00 61.22 112 LYS C O 1
ATOM 5838 N N . ARG C 1 113 ? -19.471 18.190 106.072 1.00 60.29 113 ARG C N 1
ATOM 5839 C CA . ARG C 1 113 ? -19.587 19.578 105.632 1.00 62.20 113 ARG C CA 1
ATOM 5840 C C . ARG C 1 113 ? -20.923 20.186 106.044 1.00 68.34 113 ARG C C 1
ATOM 5841 O O . ARG C 1 113 ? -20.997 21.361 106.401 1.00 63.19 113 ARG C O 1
ATOM 5849 N N . ILE C 1 114 ? -21.977 19.376 105.987 1.00 59.10 114 ILE C N 1
ATOM 5850 C CA . ILE C 1 114 ? -23.315 19.819 106.358 1.00 62.22 114 ILE C CA 1
ATOM 5851 C C . ILE C 1 114 ? -23.786 19.182 107.667 1.00 66.23 114 ILE C C 1
ATOM 5852 O O . ILE C 1 114 ? -24.288 19.871 108.557 1.00 66.64 114 ILE C O 1
ATOM 5857 N N . THR C 1 115 ? -23.597 17.872 107.792 1.00 54.61 115 THR C N 1
ATOM 5858 C CA . THR C 1 115 ? -24.103 17.122 108.942 1.00 56.32 115 THR C CA 1
ATOM 5859 C C . THR C 1 115 ? -23.502 17.564 110.282 1.00 65.72 115 THR C C 1
ATOM 5860 O O . THR C 1 115 ? -23.990 17.171 111.344 1.00 52.13 115 THR C O 1
ATOM 5864 N N . LYS C 1 116 ? -22.459 18.392 110.240 1.00 56.65 116 LYS C N 1
ATOM 5865 C CA . LYS C 1 116 ? -21.905 18.946 111.469 1.00 63.46 116 LYS C CA 1
ATOM 5866 C C . LYS C 1 116 ? -22.957 19.789 112.188 1.00 57.18 116 LYS C C 1
ATOM 5867 O O . LYS C 1 116 ? -22.885 19.991 113.402 1.00 56.31 116 LYS C O 1
ATOM 5873 N N . ASN C 1 117 ? -23.946 20.258 111.434 1.00 66.25 117 ASN C N 1
ATOM 5874 C CA . ASN C 1 117 ? -24.998 21.111 111.975 1.00 59.06 117 ASN C CA 1
ATOM 5875 C C . ASN C 1 117 ? -26.056 20.355 112.785 1.00 63.32 117 ASN C C 1
ATOM 5876 O O . ASN C 1 117 ? -26.973 20.962 113.337 1.00 82.59 117 ASN C O 1
ATOM 5881 N N . GLY C 1 118 ? -25.935 19.034 112.853 1.00 56.16 118 GLY C N 1
ATOM 5882 C CA . GLY C 1 118 ? -26.816 18.252 113.702 1.00 75.09 118 GLY C CA 1
ATOM 5883 C C . GLY C 1 118 ? -27.497 17.059 113.056 1.00 65.94 118 GLY C C 1
ATOM 5884 O O . GLY C 1 118 ? -27.198 16.684 111.927 1.00 46.39 118 GLY C O 1
ATOM 5885 N N . ILE C 1 119 ? -28.426 16.465 113.794 1.00 61.91 119 ILE C N 1
ATOM 5886 C CA . ILE C 1 119 ? -29.117 15.253 113.363 1.00 44.76 119 ILE C CA 1
ATOM 5887 C C . ILE C 1 119 ? -30.083 15.532 112.213 1.00 40.18 119 ILE C C 1
ATOM 5888 O O . ILE C 1 119 ? -30.223 14.709 111.300 1.00 39.81 119 ILE C O 1
ATOM 5893 N N . LEU C 1 120 ? -30.732 16.693 112.249 1.00 43.80 120 LEU C N 1
ATOM 5894 C CA . LEU C 1 120 ? -31.724 17.039 111.231 1.00 50.29 120 LEU C CA 1
ATOM 5895 C C . LEU C 1 120 ? -31.096 16.997 109.839 1.00 53.12 120 LEU C C 1
ATOM 5896 O O . LEU C 1 120 ? -31.705 16.502 108.889 1.00 52.10 120 LEU C O 1
ATOM 5901 N N . GLU C 1 121 ? -29.867 17.489 109.733 1.00 51.51 121 GLU C N 1
ATOM 5902 C CA . GLU C 1 121 ? -29.161 17.505 108.457 1.00 51.68 121 GLU C CA 1
ATOM 5903 C C . GLU C 1 121 ? -28.845 16.098 107.947 1.00 59.86 121 GLU C C 1
ATOM 5904 O O . GLU C 1 121 ? -28.954 15.839 106.746 1.00 66.02 121 GLU C O 1
ATOM 5910 N N . GLU C 1 122 ? -28.446 15.202 108.854 1.00 46.55 122 GLU C N 1
ATOM 5911 C CA . GLU C 1 122 ? -28.196 13.797 108.512 1.00 41.74 122 GLU C CA 1
ATOM 5912 C C . GLU C 1 122 ? -29.459 13.182 107.923 1.00 38.97 122 GLU C C 1
ATOM 5913 O O . GLU C 1 122 ? -29.423 12.539 106.874 1.00 40.31 122 GLU C O 1
ATOM 5919 N N . VAL C 1 123 ? -30.573 13.410 108.614 1.00 40.02 123 VAL C N 1
ATOM 5920 C CA . VAL C 1 123 ? -31.869 12.848 108.258 1.00 48.72 123 VAL C CA 1
ATOM 5921 C C . VAL C 1 123 ? -32.295 13.288 106.863 1.00 58.23 123 VAL C C 1
ATOM 5922 O O . VAL C 1 123 ? -32.681 12.465 106.027 1.00 45.27 123 VAL C O 1
ATOM 5926 N N . ILE C 1 124 ? -32.201 14.590 106.618 1.00 49.87 124 ILE C N 1
ATOM 5927 C CA . ILE C 1 124 ? -32.600 15.169 105.344 1.00 40.92 124 ILE C CA 1
ATOM 5928 C C . ILE C 1 124 ? -31.701 14.689 104.201 1.00 45.01 124 ILE C C 1
ATOM 5929 O O . ILE C 1 124 ? -32.197 14.308 103.133 1.00 51.03 124 ILE C O 1
ATOM 5934 N N . LEU C 1 125 ? -30.389 14.698 104.433 1.00 50.42 125 LEU C N 1
ATOM 5935 C CA . LEU C 1 125 ? -29.414 14.258 103.435 1.00 50.74 125 LEU C CA 1
ATOM 5936 C C . LEU C 1 125 ? -29.595 12.786 103.087 1.00 49.27 125 LEU C C 1
ATOM 5937 O O . LEU C 1 125 ? -29.552 12.401 101.921 1.00 54.61 125 LEU C O 1
ATOM 5942 N N . ASN C 1 126 ? -29.791 11.967 104.111 1.00 42.80 126 ASN C N 1
ATOM 5943 C CA . ASN C 1 126 ? -30.008 10.537 103.917 1.00 41.77 126 ASN C CA 1
ATOM 5944 C C . ASN C 1 126 ? -31.263 10.291 103.086 1.00 49.51 126 ASN C C 1
ATOM 5945 O O . ASN C 1 126 ? -31.244 9.502 102.151 1.00 49.63 126 ASN C O 1
ATOM 5950 N N . LYS C 1 127 ? -32.347 10.984 103.426 1.00 45.19 127 LYS C N 1
ATOM 5951 C CA . LYS C 1 127 ? -33.591 10.889 102.669 1.00 50.41 127 LYS C CA 1
ATOM 5952 C C . LYS C 1 127 ? -33.403 11.357 101.224 1.00 50.22 127 LYS C C 1
ATOM 5953 O O . LYS C 1 127 ? -33.916 10.747 100.286 1.00 51.70 127 LYS C O 1
ATOM 5959 N N . MET C 1 128 ? -32.668 12.448 101.054 1.00 41.36 128 MET C N 1
ATOM 5960 C CA . MET C 1 128 ? -32.392 12.978 99.724 1.00 63.90 128 MET C CA 1
ATOM 5961 C C . MET C 1 128 ? -31.616 11.995 98.830 1.00 43.87 128 MET C C 1
ATOM 5962 O O . MET C 1 128 ? -31.954 11.811 97.664 1.00 51.21 128 MET C O 1
ATOM 5967 N N . LEU C 1 129 ? -30.577 11.372 99.376 1.00 49.13 129 LEU C N 1
ATOM 5968 C CA . LEU C 1 129 ? -29.762 10.448 98.598 1.00 46.12 129 LEU C CA 1
ATOM 5969 C C . LEU C 1 129 ? -30.597 9.267 98.103 1.00 64.65 129 LEU C C 1
ATOM 5970 O O . LEU C 1 129 ? -30.577 8.941 96.917 1.00 49.95 129 LEU C O 1
ATOM 5975 N N . LEU C 1 130 ? -31.348 8.640 99.003 1.00 56.04 130 LEU C N 1
ATOM 5976 C CA . LEU C 1 130 ? -32.231 7.539 98.609 1.00 53.13 130 LEU C CA 1
ATOM 5977 C C . LEU C 1 130 ? -33.235 7.960 97.537 1.00 47.91 130 LEU C C 1
ATOM 5978 O O . LEU C 1 130 ? -33.588 7.179 96.658 1.00 49.00 130 LEU C O 1
ATOM 5983 N N . SER C 1 131 ? -33.679 9.208 97.602 1.00 45.61 131 SER C N 1
ATOM 5984 C CA . SER C 1 131 ? -34.718 9.684 96.702 1.00 60.97 131 SER C CA 1
ATOM 5985 C C . SER C 1 131 ? -34.219 9.864 95.275 1.00 68.26 131 SER C C 1
ATOM 5986 O O . SER C 1 131 ? -34.932 9.557 94.320 1.00 62.43 131 SER C O 1
ATOM 5989 N N . ILE C 1 132 ? -32.999 10.367 95.126 1.00 67.36 132 ILE C N 1
ATOM 5990 C CA . ILE C 1 132 ? -32.467 10.619 93.794 1.00 70.08 132 ILE C CA 1
ATOM 5991 C C . ILE C 1 132 ? -31.949 9.326 93.159 1.00 73.85 132 ILE C C 1
ATOM 5992 O O . ILE C 1 132 ? -31.877 9.204 91.930 1.00 55.80 132 ILE C O 1
ATOM 5997 N N . LEU C 1 133 ? -31.622 8.349 94.001 1.00 53.81 133 LEU C N 1
ATOM 5998 C CA . LEU C 1 133 ? -31.003 7.120 93.527 1.00 57.35 133 LEU C CA 1
ATOM 5999 C C . LEU C 1 133 ? -32.039 6.079 93.143 1.00 57.80 133 LEU C C 1
ATOM 6000 O O . LEU C 1 133 ? -31.978 5.518 92.048 1.00 53.77 133 LEU C O 1
ATOM 6005 N N . LEU C 1 134 ? -32.985 5.824 94.042 1.00 50.59 134 LEU C N 1
ATOM 6006 C CA . LEU C 1 134 ? -34.017 4.808 93.801 1.00 53.95 134 LEU C CA 1
ATOM 6007 C C . LEU C 1 134 ? -34.780 5.043 92.504 1.00 65.35 134 LEU C C 1
ATOM 6008 O O . LEU C 1 134 ? -35.210 6.157 92.218 1.00 67.69 134 LEU C O 1
ATOM 6013 N N . GLY C 1 135 ? -34.950 3.982 91.722 1.00 77.68 135 GLY C N 1
ATOM 6014 C CA . GLY C 1 135 ? -35.621 4.080 90.438 1.00 72.44 135 GLY C CA 1
ATOM 6015 C C . GLY C 1 135 ? -34.634 4.364 89.322 1.00 66.56 135 GLY C C 1
ATOM 6016 O O . GLY C 1 135 ? -34.835 3.967 88.179 1.00 70.70 135 GLY C O 1
ATOM 6017 N N . ASN C 1 136 ? -33.546 5.037 89.675 1.00 64.11 136 ASN C N 1
ATOM 6018 C CA . ASN C 1 136 ? -32.537 5.450 88.711 1.00 64.35 136 ASN C CA 1
ATOM 6019 C C . ASN C 1 136 ? -31.248 4.628 88.772 1.00 62.09 136 ASN C C 1
ATOM 6020 O O . ASN C 1 136 ? -30.191 5.089 88.339 1.00 62.00 136 ASN C O 1
ATOM 6025 N N . GLU C 1 137 ? -31.335 3.412 89.303 1.00 72.13 137 GLU C N 1
ATOM 6026 C CA . GLU C 1 137 ? -30.153 2.569 89.465 1.00 76.02 137 GLU C CA 1
ATOM 6027 C C . GLU C 1 137 ? -29.602 2.113 88.119 1.00 63.01 137 GLU C C 1
ATOM 6028 O O . GLU C 1 137 ? -28.472 1.635 88.028 1.00 63.43 137 GLU C O 1
ATOM 6034 N N . GLU C 1 138 ? -30.403 2.257 87.073 1.00 84.44 138 GLU C N 1
ATOM 6035 C CA . GLU C 1 138 ? -29.943 1.909 85.737 1.00 71.23 138 GLU C CA 1
ATOM 6036 C C . GLU C 1 138 ? -28.828 2.853 85.294 1.00 71.18 138 GLU C C 1
ATOM 6037 O O . GLU C 1 138 ? -27.966 2.479 84.505 1.00 73.41 138 GLU C O 1
ATOM 6043 N N . ASN C 1 139 ? -28.837 4.072 85.821 1.00 69.05 139 ASN C N 1
ATOM 6044 C CA . ASN C 1 139 ? -27.802 5.039 85.495 1.00 69.30 139 ASN C CA 1
ATOM 6045 C C . ASN C 1 139 ? -26.428 4.556 85.947 1.00 67.68 139 ASN C C 1
ATOM 6046 O O . ASN C 1 139 ? -25.419 4.817 85.291 1.00 77.37 139 ASN C O 1
ATOM 6051 N N . LEU C 1 140 ? -26.404 3.834 87.062 1.00 79.10 140 LEU C N 1
ATOM 6052 C CA . LEU C 1 140 ? -25.162 3.353 87.659 1.00 70.13 140 LEU C CA 1
ATOM 6053 C C . LEU C 1 140 ? -24.394 2.385 86.767 1.00 65.77 140 LEU C C 1
ATOM 6054 O O . LEU C 1 140 ? -23.180 2.253 86.904 1.00 66.28 140 LEU C O 1
ATOM 6059 N N . LEU C 1 141 ? -25.104 1.723 85.853 1.00 72.16 141 LEU C N 1
ATOM 6060 C CA . LEU C 1 141 ? -24.523 0.710 84.966 1.00 71.27 141 LEU C CA 1
ATOM 6061 C C . LEU C 1 141 ? -23.362 1.211 84.114 1.00 86.37 141 LEU C C 1
ATOM 6062 O O . LEU C 1 141 ? -22.584 0.414 83.593 1.00 91.01 141 LEU C O 1
ATOM 6067 N N . GLN C 1 142 ? -23.254 2.526 83.961 1.00 86.10 142 GLN C N 1
ATOM 6068 C CA . GLN C 1 142 ? -22.215 3.104 83.121 1.00 82.97 142 GLN C CA 1
ATOM 6069 C C . GLN C 1 142 ? -21.111 3.757 83.951 1.00 86.21 142 GLN C C 1
ATOM 6070 O O . GLN C 1 142 ? -20.201 4.383 83.403 1.00 83.22 142 GLN C O 1
ATOM 6076 N N . ILE C 1 143 ? -21.193 3.599 85.270 1.00 81.90 143 ILE C N 1
ATOM 6077 C CA . ILE C 1 143 ? -20.214 4.181 86.184 1.00 80.33 143 ILE C CA 1
ATOM 6078 C C . ILE C 1 143 ? -19.091 3.203 86.512 1.00 81.87 143 ILE C C 1
ATOM 6079 O O . ILE C 1 143 ? -19.327 2.184 87.158 1.00 90.30 143 ILE C O 1
ATOM 6084 N N . SER C 1 144 ? -17.871 3.514 86.080 1.00 80.22 144 SER C N 1
ATOM 6085 C CA . SER C 1 144 ? -16.735 2.635 86.345 1.00 73.29 144 SER C CA 1
ATOM 6086 C C . SER C 1 144 ? -16.302 2.685 87.816 1.00 85.04 144 SER C C 1
ATOM 6087 O O . SER C 1 144 ? -15.934 3.734 88.347 1.00 73.02 144 SER C O 1
ATOM 6090 N N . MET D 2 1 ? -24.260 -32.739 96.871 1.00 71.40 1 MET D N 1
ATOM 6091 C CA . MET D 2 1 ? -24.094 -31.646 95.953 1.00 65.08 1 MET D CA 1
ATOM 6092 C C . MET D 2 1 ? -22.720 -31.055 96.184 1.00 62.53 1 MET D C 1
ATOM 6093 O O . MET D 2 1 ? -22.391 -30.722 97.299 1.00 62.99 1 MET D O 1
ATOM 6098 N N . GLN D 2 2 ? -21.921 -30.929 95.137 1.00 42.91 2 GLN D N 1
ATOM 6099 C CA . GLN D 2 2 ? -20.585 -30.403 95.298 1.00 51.47 2 GLN D CA 1
ATOM 6100 C C . GLN D 2 2 ? -20.553 -28.958 95.785 1.00 50.60 2 GLN D C 1
ATOM 6101 O O . GLN D 2 2 ? -21.256 -28.117 95.306 1.00 55.44 2 GLN D O 1
ATOM 6107 N N . THR D 2 3 ? -19.707 -28.701 96.749 1.00 37.39 3 THR D N 1
ATOM 6108 C CA . THR D 2 3 ? -19.568 -27.383 97.278 1.00 33.25 3 THR D CA 1
ATOM 6109 C C . THR D 2 3 ? -18.117 -26.935 97.139 1.00 32.39 3 THR D C 1
ATOM 6110 O O . THR D 2 3 ? -17.349 -27.570 96.478 1.00 31.55 3 THR D O 1
ATOM 6114 N N . THR D 2 4 ? -17.780 -25.810 97.741 1.00 29.84 4 THR D N 1
ATOM 6115 C CA . THR D 2 4 ? -16.445 -25.272 97.698 1.00 34.16 4 THR D CA 1
ATOM 6116 C C . THR D 2 4 ? -16.119 -24.377 98.897 1.00 32.66 4 THR D C 1
ATOM 6117 O O . THR D 2 4 ? -16.988 -23.826 99.501 1.00 31.16 4 THR D O 1
ATOM 6121 N N . THR D 2 5 ? -14.845 -24.250 99.217 1.00 35.92 5 THR D N 1
ATOM 6122 C CA . THR D 2 5 ? -14.385 -23.369 100.289 1.00 41.15 5 THR D CA 1
ATOM 6123 C C . THR D 2 5 ? -14.050 -21.984 99.752 1.00 27.25 5 THR D C 1
ATOM 6124 O O . THR D 2 5 ? -13.665 -21.089 100.520 1.00 29.89 5 THR D O 1
ATOM 6128 N N . LEU D 2 6 ? -14.175 -21.821 98.438 1.00 25.12 6 LEU D N 1
ATOM 6129 C CA . LEU D 2 6 ? -13.876 -20.553 97.786 1.00 37.72 6 LEU D CA 1
ATOM 6130 C C . LEU D 2 6 ? -12.503 -20.032 98.217 1.00 38.69 6 LEU D C 1
ATOM 6131 O O . LEU D 2 6 ? -12.382 -18.887 98.636 1.00 27.35 6 LEU D O 1
ATOM 6136 N N . ASN D 2 7 ? -11.501 -20.911 98.145 1.00 27.67 7 ASN D N 1
ATOM 6137 C CA . ASN D 2 7 ? -10.089 -20.593 98.380 1.00 26.23 7 ASN D CA 1
ATOM 6138 C C . ASN D 2 7 ? -9.708 -20.417 99.851 1.00 31.52 7 ASN D C 1
ATOM 6139 O O . ASN D 2 7 ? -8.577 -20.076 100.159 1.00 31.56 7 ASN D O 1
ATOM 6144 N N . TRP D 2 8 ? -10.642 -20.669 100.757 1.00 25.30 8 TRP D N 1
ATOM 6145 C CA . TRP D 2 8 ? -10.289 -20.779 102.166 1.00 23.45 8 TRP D CA 1
ATOM 6146 C C . TRP D 2 8 ? -9.831 -22.213 102.471 1.00 34.71 8 TRP D C 1
ATOM 6147 O O . TRP D 2 8 ? -10.123 -23.140 101.723 1.00 33.10 8 TRP D O 1
ATOM 6158 N N . ASP D 2 9 ? -9.086 -22.387 103.553 1.00 26.36 9 ASP D N 1
ATOM 6159 C CA . ASP D 2 9 ? -8.634 -23.714 103.943 1.00 37.04 9 ASP D CA 1
ATOM 6160 C C . ASP D 2 9 ? -9.739 -24.488 104.638 1.00 36.10 9 ASP D C 1
ATOM 6161 O O . ASP D 2 9 ? -9.986 -25.647 104.306 1.00 33.07 9 ASP D O 1
ATOM 6166 N N A THR D 2 10 ? -10.421 -23.830 105.573 0.26 26.29 10 THR D N 1
ATOM 6167 N N B THR D 2 10 ? -10.373 -23.878 105.639 0.74 29.49 10 THR D N 1
ATOM 6168 C CA A THR D 2 10 ? -11.480 -24.463 106.358 0.26 28.38 10 THR D CA 1
ATOM 6169 C CA B THR D 2 10 ? -11.545 -24.500 106.270 0.74 28.98 10 THR D CA 1
ATOM 6170 C C A THR D 2 10 ? -12.666 -23.500 106.531 0.26 32.15 10 THR D C 1
ATOM 6171 C C B THR D 2 10 ? -12.675 -23.506 106.427 0.74 41.79 10 THR D C 1
ATOM 6172 O O A THR D 2 10 ? -12.472 -22.288 106.633 0.26 31.63 10 THR D O 1
ATOM 6173 O O B THR D 2 10 ? -12.455 -22.295 106.458 0.74 35.17 10 THR D O 1
ATOM 6180 N N . VAL D 2 11 ? -13.885 -24.042 106.531 1.00 26.05 11 VAL D N 1
ATOM 6181 C CA . VAL D 2 11 ? -15.110 -23.241 106.557 1.00 28.92 11 VAL D CA 1
ATOM 6182 C C . VAL D 2 11 ? -16.114 -23.860 107.531 1.00 25.39 11 VAL D C 1
ATOM 6183 O O . VAL D 2 11 ? -16.441 -25.040 107.435 1.00 34.19 11 VAL D O 1
ATOM 6187 N N . TYR D 2 12 ? -16.599 -23.056 108.468 1.00 25.54 12 TYR D N 1
ATOM 6188 C CA . TYR D 2 12 ? -17.494 -23.543 109.496 1.00 23.25 12 TYR D CA 1
ATOM 6189 C C . TYR D 2 12 ? -18.778 -22.732 109.407 1.00 37.66 12 TYR D C 1
ATOM 6190 O O . TYR D 2 12 ? -18.790 -21.560 109.755 1.00 30.08 12 TYR D O 1
ATOM 6199 N N . ALA D 2 13 ? -19.854 -23.354 108.926 1.00 20.66 13 ALA D N 1
ATOM 6200 C CA . ALA D 2 13 ? -21.107 -22.621 108.663 1.00 21.82 13 ALA D CA 1
ATOM 6201 C C . ALA D 2 13 ? -22.270 -23.070 109.535 1.00 28.48 13 ALA D C 1
ATOM 6202 O O . ALA D 2 13 ? -22.533 -24.273 109.678 1.00 30.90 13 ALA D O 1
ATOM 6204 N N . VAL D 2 14 ? -22.972 -22.086 110.099 1.00 33.38 14 VAL D N 1
ATOM 6205 C CA . VAL D 2 14 ? -24.055 -22.325 111.059 1.00 28.70 14 VAL D CA 1
ATOM 6206 C C . VAL D 2 14 ? -25.257 -21.440 110.697 1.00 35.38 14 VAL D C 1
ATOM 6207 O O . VAL D 2 14 ? -25.079 -20.264 110.389 1.00 26.23 14 VAL D O 1
ATOM 6211 N N . PRO D 2 15 ? -26.483 -21.994 110.731 1.00 30.75 15 PRO D N 1
ATOM 6212 C CA . PRO D 2 15 ? -27.642 -21.162 110.374 1.00 25.17 15 PRO D CA 1
ATOM 6213 C C . PRO D 2 15 ? -27.810 -19.974 111.303 1.00 38.75 15 PRO D C 1
ATOM 6214 O O . PRO D 2 15 ? -27.527 -20.080 112.495 1.00 26.13 15 PRO D O 1
ATOM 6218 N N . ILE D 2 16 ? -28.253 -18.853 110.746 1.00 42.62 16 ILE D N 1
ATOM 6219 C CA . ILE D 2 16 ? -28.560 -17.663 111.526 1.00 35.03 16 ILE D CA 1
ATOM 6220 C C . ILE D 2 16 ? -29.582 -17.949 112.646 1.00 31.60 16 ILE D C 1
ATOM 6221 O O . ILE D 2 16 ? -29.412 -17.479 113.784 1.00 35.40 16 ILE D O 1
ATOM 6226 N N . ASN D 2 17 ? -30.626 -18.726 112.352 1.00 26.91 17 ASN D N 1
ATOM 6227 C CA . ASN D 2 17 ? -31.618 -19.030 113.395 1.00 36.02 17 ASN D CA 1
ATOM 6228 C C . ASN D 2 17 ? -30.989 -19.609 114.688 1.00 28.77 17 ASN D C 1
ATOM 6229 O O . ASN D 2 17 ? -31.418 -19.287 115.805 1.00 36.58 17 ASN D O 1
ATOM 6234 N N . ILE D 2 18 ? -29.976 -20.454 114.521 1.00 26.00 18 ILE D N 1
ATOM 6235 C CA . ILE D 2 18 ? -29.270 -21.072 115.640 1.00 35.81 18 ILE D CA 1
ATOM 6236 C C . ILE D 2 18 ? -28.492 -20.025 116.449 1.00 34.51 18 ILE D C 1
ATOM 6237 O O . ILE D 2 18 ? -28.502 -20.052 117.675 1.00 28.81 18 ILE D O 1
ATOM 6242 N N . VAL D 2 19 ? -27.843 -19.099 115.756 1.00 26.77 19 VAL D N 1
ATOM 6243 C CA . VAL D 2 19 ? -27.121 -17.991 116.391 1.00 21.58 19 VAL D CA 1
ATOM 6244 C C . VAL D 2 19 ? -28.077 -17.054 117.138 1.00 22.69 19 VAL D C 1
ATOM 6245 O O . VAL D 2 19 ? -27.850 -16.727 118.300 1.00 31.69 19 VAL D O 1
ATOM 6249 N N . ASN D 2 20 ? -29.166 -16.637 116.479 1.00 23.47 20 ASN D N 1
ATOM 6250 C CA . ASN D 2 20 ? -30.157 -15.756 117.115 1.00 24.86 20 ASN D CA 1
ATOM 6251 C C . ASN D 2 20 ? -30.765 -16.392 118.352 1.00 30.06 20 ASN D C 1
ATOM 6252 O O . ASN D 2 20 ? -31.113 -15.704 119.318 1.00 27.63 20 ASN D O 1
ATOM 6257 N N . GLU D 2 21 ? -30.919 -17.712 118.314 1.00 27.43 21 GLU D N 1
ATOM 6258 C CA . GLU D 2 21 ? -31.498 -18.428 119.447 1.00 29.65 21 GLU D CA 1
ATOM 6259 C C . GLU D 2 21 ? -30.604 -18.330 120.687 1.00 29.49 21 GLU D C 1
ATOM 6260 O O . GLU D 2 21 ? -31.082 -18.111 121.779 1.00 31.80 21 GLU D O 1
ATOM 6266 N N . ALA D 2 22 ? -29.302 -18.515 120.507 1.00 28.83 22 ALA D N 1
ATOM 6267 C CA . ALA D 2 22 ? -28.362 -18.437 121.624 1.00 28.07 22 ALA D CA 1
ATOM 6268 C C . ALA D 2 22 ? -28.332 -17.013 122.178 1.00 28.02 22 ALA D C 1
ATOM 6269 O O . ALA D 2 22 ? -28.339 -16.796 123.387 1.00 32.41 22 ALA D O 1
ATOM 6271 N N . ILE D 2 23 ? -28.310 -16.042 121.271 1.00 26.54 23 ILE D N 1
ATOM 6272 C CA . ILE D 2 23 ? -28.397 -14.638 121.662 1.00 28.02 23 ILE D CA 1
ATOM 6273 C C . ILE D 2 23 ? -29.628 -14.346 122.516 1.00 31.31 23 ILE D C 1
ATOM 6274 O O . ILE D 2 23 ? -29.515 -13.749 123.597 1.00 32.19 23 ILE D O 1
ATOM 6279 N N . LYS D 2 24 ? -30.802 -14.770 122.051 1.00 32.08 24 LYS D N 1
ATOM 6280 C CA . LYS D 2 24 ? -32.047 -14.513 122.798 1.00 32.17 24 LYS D CA 1
ATOM 6281 C C . LYS D 2 24 ? -32.039 -15.207 124.162 1.00 34.24 24 LYS D C 1
ATOM 6282 O O . LYS D 2 24 ? -32.417 -14.625 125.166 1.00 36.07 24 LYS D O 1
ATOM 6288 N N . LEU D 2 25 ? -31.580 -16.452 124.178 1.00 35.00 25 LEU D N 1
ATOM 6289 C CA . LEU D 2 25 ? -31.545 -17.248 125.395 1.00 36.63 25 LEU D CA 1
ATOM 6290 C C . LEU D 2 25 ? -30.683 -16.599 126.453 1.00 37.14 25 LEU D C 1
ATOM 6291 O O . LEU D 2 25 ? -31.038 -16.579 127.617 1.00 39.81 25 LEU D O 1
ATOM 6296 N N . LYS D 2 26 ? -29.536 -16.073 126.030 1.00 36.01 26 LYS D N 1
ATOM 6297 C CA . LYS D 2 26 ? -28.628 -15.412 126.952 1.00 35.76 26 LYS D CA 1
ATOM 6298 C C . LYS D 2 26 ? -29.038 -13.979 127.322 1.00 42.42 26 LYS D C 1
ATOM 6299 O O . LYS D 2 26 ? -28.487 -13.407 128.258 1.00 50.26 26 LYS D O 1
ATOM 6305 N N . HIS D 2 27 ? -30.010 -13.400 126.623 1.00 44.48 27 HIS D N 1
ATOM 6306 C CA . HIS D 2 27 ? -30.466 -12.049 126.976 1.00 43.37 27 HIS D CA 1
ATOM 6307 C C . HIS D 2 27 ? -31.981 -11.911 126.946 1.00 44.43 27 HIS D C 1
ATOM 6308 O O . HIS D 2 27 ? -32.524 -11.231 126.083 1.00 53.40 27 HIS D O 1
ATOM 6315 N N . PRO D 2 28 ? -32.667 -12.556 127.901 1.00 49.44 28 PRO D N 1
ATOM 6316 C CA . PRO D 2 28 ? -34.132 -12.622 127.892 1.00 60.02 28 PRO D CA 1
ATOM 6317 C C . PRO D 2 28 ? -34.804 -11.386 128.500 1.00 57.66 28 PRO D C 1
ATOM 6318 O O . PRO D 2 28 ? -36.000 -11.158 128.301 1.00 69.59 28 PRO D O 1
ATOM 6322 N N . THR D 2 29 ? -34.027 -10.600 129.237 1.00 57.13 29 THR D N 1
ATOM 6323 C CA . THR D 2 29 ? -34.564 -9.480 130.000 1.00 57.81 29 THR D CA 1
ATOM 6324 C C . THR D 2 29 ? -34.487 -8.196 129.190 1.00 61.88 29 THR D C 1
ATOM 6325 O O . THR D 2 29 ? -33.463 -7.912 128.569 1.00 73.09 29 THR D O 1
ATOM 6329 N N . PRO D 2 30 ? -35.582 -7.424 129.175 1.00 58.30 30 PRO D N 1
ATOM 6330 C CA . PRO D 2 30 ? -35.550 -6.112 128.530 1.00 47.36 30 PRO D CA 1
ATOM 6331 C C . PRO D 2 30 ? -34.657 -5.140 129.291 1.00 63.87 30 PRO D C 1
ATOM 6332 O O . PRO D 2 30 ? -34.390 -5.341 130.478 1.00 53.56 30 PRO D O 1
ATOM 6336 N N . GLU D 2 31 ? -34.196 -4.101 128.605 1.00 55.90 31 GLU D N 1
ATOM 6337 C CA . GLU D 2 31 ? -33.311 -3.111 129.210 1.00 51.29 31 GLU D CA 1
ATOM 6338 C C . GLU D 2 31 ? -33.839 -1.687 129.025 1.00 36.81 31 GLU D C 1
ATOM 6339 O O . GLU D 2 31 ? -34.018 -1.223 127.905 1.00 50.53 31 GLU D O 1
ATOM 6345 N N . ASN D 2 32 ? -34.109 -1.001 130.131 1.00 40.25 32 ASN D N 1
ATOM 6346 C CA . ASN D 2 32 ? -34.497 0.393 130.057 1.00 39.88 32 ASN D CA 1
ATOM 6347 C C . ASN D 2 32 ? -33.298 1.270 129.720 1.00 53.63 32 ASN D C 1
ATOM 6348 O O . ASN D 2 32 ? -32.182 1.015 130.162 1.00 53.70 32 ASN D O 1
ATOM 6353 N N . PHE D 2 33 ? -33.532 2.298 128.916 1.00 49.78 33 PHE D N 1
ATOM 6354 C CA . PHE D 2 33 ? -32.473 3.224 128.557 1.00 42.79 33 PHE D CA 1
ATOM 6355 C C . PHE D 2 33 ? -32.989 4.643 128.573 1.00 49.00 33 PHE D C 1
ATOM 6356 O O . PHE D 2 33 ? -34.189 4.896 128.398 1.00 38.84 33 PHE D O 1
ATOM 6364 N N . GLU D 2 34 ? -32.075 5.578 128.780 1.00 38.93 34 GLU D N 1
ATOM 6365 C CA . GLU D 2 34 ? -32.441 6.978 128.714 1.00 40.20 34 GLU D CA 1
ATOM 6366 C C . GLU D 2 34 ? -31.238 7.811 128.337 1.00 42.44 34 GLU D C 1
ATOM 6367 O O . GLU D 2 34 ? -30.092 7.499 128.692 1.00 51.55 34 GLU D O 1
ATOM 6373 N N . LEU D 2 35 ? -31.520 8.853 127.575 1.00 45.39 35 LEU D N 1
ATOM 6374 C CA . LEU D 2 35 ? -30.522 9.789 127.118 1.00 51.57 35 LEU D CA 1
ATOM 6375 C C . LEU D 2 35 ? -30.977 11.151 127.573 1.00 50.58 35 LEU D C 1
ATOM 6376 O O . LEU D 2 35 ? -31.975 11.656 127.072 1.00 44.78 35 LEU D O 1
ATOM 6381 N N . LEU D 2 36 ? -30.274 11.734 128.536 1.00 46.03 36 LEU D N 1
ATOM 6382 C CA . LEU D 2 36 ? -30.638 13.053 129.040 1.00 48.08 36 LEU D CA 1
ATOM 6383 C C . LEU D 2 36 ? -29.585 14.089 128.658 1.00 56.91 36 LEU D C 1
ATOM 6384 O O . LEU D 2 36 ? -28.410 13.757 128.479 1.00 79.25 36 LEU D O 1
ATOM 6389 N N . ASN D 2 37 ? -30.015 15.342 128.546 1.00 66.00 37 ASN D N 1
ATOM 6390 C CA . ASN D 2 37 ? -29.126 16.445 128.187 1.00 79.09 37 ASN D CA 1
ATOM 6391 C C . ASN D 2 37 ? -28.404 16.211 126.859 1.00 66.87 37 ASN D C 1
ATOM 6392 O O . ASN D 2 37 ? -27.268 16.652 126.682 1.00 79.17 37 ASN D O 1
ATOM 6397 N N . GLY D 2 38 ? -29.055 15.506 125.934 1.00 55.04 38 GLY D N 1
ATOM 6398 C CA . GLY D 2 38 ? -28.527 15.356 124.587 1.00 53.66 38 GLY D CA 1
ATOM 6399 C C . GLY D 2 38 ? -28.496 16.698 123.871 1.00 50.28 38 GLY D C 1
ATOM 6400 O O . GLY D 2 38 ? -29.368 17.546 124.092 1.00 56.17 38 GLY D O 1
ATOM 6401 N N . LYS D 2 39 ? -27.490 16.909 123.025 1.00 70.97 39 LYS D N 1
ATOM 6402 C CA . LYS D 2 39 ? -27.346 18.193 122.338 1.00 60.31 39 LYS D CA 1
ATOM 6403 C C . LYS D 2 39 ? -28.514 18.445 121.401 1.00 53.11 39 LYS D C 1
ATOM 6404 O O . LYS D 2 39 ? -29.000 19.569 121.286 1.00 59.47 39 LYS D O 1
ATOM 6410 N N . TYR D 2 40 ? -28.952 17.381 120.733 1.00 55.09 40 TYR D N 1
ATOM 6411 C CA . TYR D 2 40 ? -29.996 17.474 119.724 1.00 61.03 40 TYR D CA 1
ATOM 6412 C C . TYR D 2 40 ? -31.312 16.927 120.233 1.00 61.80 40 TYR D C 1
ATOM 6413 O O . TYR D 2 40 ? -32.274 16.811 119.479 1.00 47.72 40 TYR D O 1
ATOM 6422 N N . GLY D 2 41 ? -31.349 16.599 121.519 1.00 63.25 41 GLY D N 1
ATOM 6423 C CA . GLY D 2 41 ? -32.572 16.145 122.142 1.00 46.53 41 GLY D CA 1
ATOM 6424 C C . GLY D 2 41 ? -32.357 14.980 123.077 1.00 44.94 41 GLY D C 1
ATOM 6425 O O . GLY D 2 41 ? -31.252 14.444 123.191 1.00 43.95 41 GLY D O 1
ATOM 6426 N N . ASN D 2 42 ? -33.423 14.584 123.759 1.00 44.99 42 ASN D N 1
ATOM 6427 C CA . ASN D 2 42 ? -33.341 13.460 124.675 1.00 62.28 42 ASN D CA 1
ATOM 6428 C C . ASN D 2 42 ? -34.359 12.379 124.339 1.00 63.19 42 ASN D C 1
ATOM 6429 O O . ASN D 2 42 ? -35.241 12.586 123.507 1.00 53.25 42 ASN D O 1
ATOM 6434 N N . CYS D 2 43 ? -34.232 11.219 124.966 1.00 49.04 43 CYS D N 1
ATOM 6435 C CA . CYS D 2 43 ? -35.136 10.103 124.738 1.00 40.20 43 CYS D CA 1
ATOM 6436 C C . CYS D 2 43 ? -35.097 9.053 125.828 1.00 53.78 43 CYS D C 1
ATOM 6437 O O . CYS D 2 43 ? -34.263 9.085 126.680 1.00 45.54 43 CYS D O 1
ATOM 6440 N N . SER D 2 44 ? -36.039 8.143 125.809 1.00 39.46 44 SER D N 1
ATOM 6441 C CA . SER D 2 44 ? -36.082 7.083 126.771 1.00 42.52 44 SER D CA 1
ATOM 6442 C C . SER D 2 44 ? -36.950 5.956 126.249 1.00 52.23 44 SER D C 1
ATOM 6443 O O . SER D 2 44 ? -37.816 6.185 125.457 1.00 39.35 44 SER D O 1
ATOM 6446 N N . GLY D 2 45 ? -36.724 4.746 126.724 1.00 38.49 45 GLY D N 1
ATOM 6447 C CA . GLY D 2 45 ? -37.471 3.603 126.260 1.00 38.15 45 GLY D CA 1
ATOM 6448 C C . GLY D 2 45 ? -36.990 2.268 126.776 1.00 42.92 45 GLY D C 1
ATOM 6449 O O . GLY D 2 45 ? -36.256 2.213 127.728 1.00 45.52 45 GLY D O 1
ATOM 6450 N N . SER D 2 46 ? -37.438 1.192 126.155 1.00 37.02 46 SER D N 1
ATOM 6451 C CA . SER D 2 46 ? -37.033 -0.142 126.575 1.00 37.88 46 SER D CA 1
ATOM 6452 C C . SER D 2 46 ? -36.655 -0.962 125.371 1.00 35.68 46 SER D C 1
ATOM 6453 O O . SER D 2 46 ? -37.396 -1.007 124.380 1.00 36.68 46 SER D O 1
ATOM 6456 N N . PHE D 2 47 ? -35.487 -1.587 125.467 1.00 33.55 47 PHE D N 1
ATOM 6457 C CA . PHE D 2 47 ? -34.971 -2.521 124.482 1.00 31.89 47 PHE D CA 1
ATOM 6458 C C . PHE D 2 47 ? -35.381 -3.944 124.800 1.00 38.15 47 PHE D C 1
ATOM 6459 O O . PHE D 2 47 ? -35.430 -4.332 125.971 1.00 36.20 47 PHE D O 1
ATOM 6467 N N . GLU D 2 48 ? -35.623 -4.737 123.767 1.00 38.83 48 GLU D N 1
ATOM 6468 C CA . GLU D 2 48 ? -35.499 -6.189 123.894 1.00 35.15 48 GLU D CA 1
ATOM 6469 C C . GLU D 2 48 ? -34.226 -6.556 123.160 1.00 30.96 48 GLU D C 1
ATOM 6470 O O . GLU D 2 48 ? -33.640 -5.693 122.497 1.00 38.31 48 GLU D O 1
ATOM 6476 N N . GLU D 2 49 ? -33.780 -7.807 123.251 1.00 34.10 49 GLU D N 1
ATOM 6477 C CA . GLU D 2 49 ? -32.452 -8.116 122.714 1.00 29.76 49 GLU D CA 1
ATOM 6478 C C . GLU D 2 49 ? -32.437 -7.993 121.188 1.00 31.82 49 GLU D C 1
ATOM 6479 O O . GLU D 2 49 ? -33.416 -8.301 120.517 1.00 33.90 49 GLU D O 1
ATOM 6485 N N . TRP D 2 50 ? -31.324 -7.516 120.654 1.00 25.46 50 TRP D N 1
ATOM 6486 C CA . TRP D 2 50 ? -31.169 -7.410 119.225 1.00 24.52 50 TRP D CA 1
ATOM 6487 C C . TRP D 2 50 ? -31.157 -8.804 118.602 1.00 46.38 50 TRP D C 1
ATOM 6488 O O . TRP D 2 50 ? -30.948 -9.815 119.274 1.00 26.12 50 TRP D O 1
ATOM 6499 N N . GLN D 2 51 ? -31.430 -8.859 117.313 1.00 32.88 51 GLN D N 1
ATOM 6500 C CA . GLN D 2 51 ? -31.355 -10.117 116.582 1.00 24.66 51 GLN D CA 1
ATOM 6501 C C . GLN D 2 51 ? -30.733 -9.839 115.223 1.00 40.88 51 GLN D C 1
ATOM 6502 O O . GLN D 2 51 ? -30.863 -8.740 114.692 1.00 32.24 51 GLN D O 1
ATOM 6508 N N . ILE D 2 52 ? -30.056 -10.821 114.654 1.00 23.79 52 ILE D N 1
ATOM 6509 C CA . ILE D 2 52 ? -29.592 -10.669 113.284 1.00 30.78 52 ILE D CA 1
ATOM 6510 C C . ILE D 2 52 ? -30.837 -10.714 112.373 1.00 33.63 52 ILE D C 1
ATOM 6511 O O . ILE D 2 52 ? -31.704 -11.554 112.573 1.00 26.18 52 ILE D O 1
ATOM 6516 N N . THR D 2 53 ? -30.945 -9.803 111.406 1.00 26.13 53 THR D N 1
ATOM 6517 C CA . THR D 2 53 ? -32.055 -9.866 110.444 1.00 39.30 53 THR D CA 1
ATOM 6518 C C . THR D 2 53 ? -31.500 -9.871 109.012 1.00 29.10 53 THR D C 1
ATOM 6519 O O . THR D 2 53 ? -30.289 -9.796 108.817 1.00 32.33 53 THR D O 1
ATOM 6523 N N . ASN D 2 54 ? -32.361 -9.989 108.003 1.00 35.31 54 ASN D N 1
ATOM 6524 C CA . ASN D 2 54 ? -31.860 -10.103 106.631 1.00 49.46 54 ASN D CA 1
ATOM 6525 C C . ASN D 2 54 ? -31.360 -8.773 106.084 1.00 47.76 54 ASN D C 1
ATOM 6526 O O . ASN D 2 54 ? -31.621 -7.735 106.669 1.00 39.49 54 ASN D O 1
ATOM 6531 N N . GLY D 2 55 ? -30.639 -8.824 104.965 1.00 37.41 55 GLY D N 1
ATOM 6532 C CA . GLY D 2 55 ? -30.139 -7.634 104.295 1.00 34.55 55 GLY D CA 1
ATOM 6533 C C . GLY D 2 55 ? -28.631 -7.412 104.409 1.00 29.17 55 GLY D C 1
ATOM 6534 O O . GLY D 2 55 ? -28.095 -6.455 103.851 1.00 34.01 55 GLY D O 1
ATOM 6535 N N . GLY D 2 56 ? -27.950 -8.275 105.115 1.00 27.41 56 GLY D N 1
ATOM 6536 C CA . GLY D 2 56 ? -26.513 -8.185 105.276 1.00 27.20 56 GLY D CA 1
ATOM 6537 C C . GLY D 2 56 ? -25.751 -8.938 104.216 1.00 26.66 56 GLY D C 1
ATOM 6538 O O . GLY D 2 56 ? -26.351 -9.602 103.435 1.00 29.31 56 GLY D O 1
ATOM 6539 N N . ASP D 2 57 ? -24.436 -8.781 104.158 1.00 31.91 57 ASP D N 1
ATOM 6540 C CA . ASP D 2 57 ? -23.593 -9.513 103.224 1.00 29.67 57 ASP D CA 1
ATOM 6541 C C . ASP D 2 57 ? -22.115 -9.470 103.586 1.00 26.23 57 ASP D C 1
ATOM 6542 O O . ASP D 2 57 ? -21.602 -8.428 103.808 1.00 28.62 57 ASP D O 1
ATOM 6547 N N . GLY D 2 58 ? -21.435 -10.598 103.565 1.00 29.26 58 GLY D N 1
ATOM 6548 C CA . GLY D 2 58 ? -20.024 -10.615 103.891 1.00 27.58 58 GLY D CA 1
ATOM 6549 C C . GLY D 2 58 ? -19.783 -10.127 105.300 1.00 26.65 58 GLY D C 1
ATOM 6550 O O . GLY D 2 58 ? -20.263 -10.701 106.239 1.00 26.84 58 GLY D O 1
ATOM 6551 N N . SER D 2 59 ? -19.017 -9.070 105.430 1.00 26.58 59 SER D N 1
ATOM 6552 C CA . SER D 2 59 ? -18.733 -8.496 106.740 1.00 23.46 59 SER D CA 1
ATOM 6553 C C . SER D 2 59 ? -19.953 -7.796 107.350 1.00 30.23 59 SER D C 1
ATOM 6554 O O . SER D 2 59 ? -20.018 -7.579 108.567 1.00 24.79 59 SER D O 1
ATOM 6557 N N . ASN D 2 60 ? -20.894 -7.409 106.494 1.00 27.69 60 ASN D N 1
ATOM 6558 C CA . ASN D 2 60 ? -21.967 -6.509 106.907 1.00 31.54 60 ASN D CA 1
ATOM 6559 C C . ASN D 2 60 ? -23.122 -7.309 107.463 1.00 21.79 60 ASN D C 1
ATOM 6560 O O . ASN D 2 60 ? -23.604 -8.241 106.822 1.00 28.47 60 ASN D O 1
ATOM 6565 N N . ILE D 2 61 ? -23.507 -6.968 108.691 1.00 30.97 61 ILE D N 1
ATOM 6566 C CA . ILE D 2 61 ? -24.572 -7.637 109.432 1.00 23.01 61 ILE D CA 1
ATOM 6567 C C . ILE D 2 61 ? -25.713 -6.673 109.726 1.00 30.52 61 ILE D C 1
ATOM 6568 O O . ILE D 2 61 ? -25.479 -5.582 110.230 1.00 30.55 61 ILE D O 1
ATOM 6573 N N . ARG D 2 62 ? -26.940 -7.081 109.440 1.00 33.80 62 ARG D N 1
ATOM 6574 C CA . ARG D 2 62 ? -28.101 -6.298 109.858 1.00 27.90 62 ARG D CA 1
ATOM 6575 C C . ARG D 2 62 ? -28.626 -6.786 111.199 1.00 22.55 62 ARG D C 1
ATOM 6576 O O . ARG D 2 62 ? -28.809 -7.993 111.407 1.00 29.18 62 ARG D O 1
ATOM 6584 N N . LEU D 2 63 ? -28.866 -5.842 112.103 1.00 24.33 63 LEU D N 1
ATOM 6585 C CA . LEU D 2 63 ? -29.521 -6.141 113.365 1.00 29.27 63 LEU D CA 1
ATOM 6586 C C . LEU D 2 63 ? -30.895 -5.485 113.424 1.00 42.04 63 LEU D C 1
ATOM 6587 O O . LEU D 2 63 ? -31.090 -4.339 113.001 1.00 32.71 63 LEU D O 1
ATOM 6592 N N . LYS D 2 64 ? -31.843 -6.229 113.965 1.00 25.63 64 LYS D N 1
ATOM 6593 C CA . LYS D 2 64 ? -33.172 -5.697 114.291 1.00 26.07 64 LYS D CA 1
ATOM 6594 C C . LYS D 2 64 ? -33.241 -5.451 115.792 1.00 34.28 64 LYS D C 1
ATOM 6595 O O . LYS D 2 64 ? -33.046 -6.374 116.587 1.00 34.38 64 LYS D O 1
ATOM 6601 N N . ILE D 2 65 ? -33.497 -4.203 116.174 1.00 32.08 65 ILE D N 1
ATOM 6602 C CA . ILE D 2 65 ? -33.567 -3.830 117.581 1.00 26.38 65 ILE D CA 1
ATOM 6603 C C . ILE D 2 65 ? -34.978 -3.365 117.961 1.00 30.65 65 ILE D C 1
ATOM 6604 O O . ILE D 2 65 ? -35.389 -2.245 117.632 1.00 31.42 65 ILE D O 1
ATOM 6609 N N . PRO D 2 66 ? -35.727 -4.225 118.656 1.00 29.24 66 PRO D N 1
ATOM 6610 C CA . PRO D 2 66 ? -37.101 -3.863 119.019 1.00 31.24 66 PRO D CA 1
ATOM 6611 C C . PRO D 2 66 ? -37.144 -2.906 120.199 1.00 48.89 66 PRO D C 1
ATOM 6612 O O . PRO D 2 66 ? -36.533 -3.172 121.235 1.00 31.27 66 PRO D O 1
ATOM 6616 N N . ILE D 2 67 ? -37.875 -1.806 120.025 1.00 32.68 67 ILE D N 1
ATOM 6617 C CA . ILE D 2 67 ? -37.984 -0.746 121.023 1.00 33.35 67 ILE D CA 1
ATOM 6618 C C . ILE D 2 67 ? -39.437 -0.497 121.412 1.00 35.71 67 ILE D C 1
ATOM 6619 O O . ILE D 2 67 ? -40.315 -0.390 120.552 1.00 37.95 67 ILE D O 1
ATOM 6624 N N . LYS D 2 68 ? -39.700 -0.424 122.712 1.00 36.81 68 LYS D N 1
ATOM 6625 C CA . LYS D 2 68 ? -41.055 -0.156 123.170 1.00 49.31 68 LYS D CA 1
ATOM 6626 C C . LYS D 2 68 ? -41.101 1.008 124.148 1.00 46.78 68 LYS D C 1
ATOM 6627 O O . LYS D 2 68 ? -40.088 1.379 124.739 1.00 45.73 68 LYS D O 1
ATOM 6633 N N . ASN D 2 69 ? -42.290 1.581 124.289 1.00 42.37 69 ASN D N 1
ATOM 6634 C CA . ASN D 2 69 ? -42.554 2.648 125.242 1.00 43.79 69 ASN D CA 1
ATOM 6635 C C . ASN D 2 69 ? -41.530 3.769 125.126 1.00 54.49 69 ASN D C 1
ATOM 6636 O O . ASN D 2 69 ? -40.943 4.208 126.111 1.00 42.59 69 ASN D O 1
ATOM 6641 N N . PHE D 2 70 ? -41.320 4.212 123.894 1.00 41.34 70 PHE D N 1
ATOM 6642 C CA . PHE D 2 70 ? -40.296 5.195 123.599 1.00 40.16 70 PHE D CA 1
ATOM 6643 C C . PHE D 2 70 ? -40.881 6.588 123.708 1.00 41.92 70 PHE D C 1
ATOM 6644 O O . PHE D 2 70 ? -42.020 6.832 123.316 1.00 43.52 70 PHE D O 1
ATOM 6652 N N . LYS D 2 71 ? -40.105 7.487 124.292 1.00 41.93 71 LYS D N 1
ATOM 6653 C CA . LYS D 2 71 ? -40.448 8.902 124.312 1.00 43.56 71 LYS D CA 1
ATOM 6654 C C . LYS D 2 71 ? -39.209 9.678 123.936 1.00 49.61 71 LYS D C 1
ATOM 6655 O O . LYS D 2 71 ? -38.091 9.220 124.189 1.00 41.93 71 LYS D O 1
ATOM 6661 N N . ALA D 2 72 ? -39.399 10.831 123.312 1.00 43.64 72 ALA D N 1
ATOM 6662 C CA . ALA D 2 72 ? -38.270 11.683 122.992 1.00 47.72 72 ALA D CA 1
ATOM 6663 C C . ALA D 2 72 ? -38.680 13.150 122.955 1.00 53.30 72 ALA D C 1
ATOM 6664 O O . ALA D 2 72 ? -39.829 13.487 122.670 1.00 47.06 72 ALA D O 1
ATOM 6666 N N . THR D 2 73 ? -37.728 14.014 123.276 1.00 46.14 73 THR D N 1
ATOM 6667 C CA . THR D 2 73 ? -37.903 15.448 123.135 1.00 48.42 73 THR D CA 1
ATOM 6668 C C . THR D 2 73 ? -36.850 15.937 122.165 1.00 58.25 73 THR D C 1
ATOM 6669 O O . THR D 2 73 ? -35.655 15.771 122.411 1.00 47.10 73 THR D O 1
ATOM 6673 N N . ILE D 2 74 ? -37.302 16.497 121.047 1.00 48.89 74 ILE D N 1
ATOM 6674 C CA . ILE D 2 74 ? -36.409 16.970 119.997 1.00 56.72 74 ILE D CA 1
ATOM 6675 C C . ILE D 2 74 ? -36.119 18.452 120.193 1.00 59.74 74 ILE D C 1
ATOM 6676 O O . ILE D 2 74 ? -37.014 19.219 120.542 1.00 53.65 74 ILE D O 1
ATOM 6681 N N . ILE D 2 75 ? -34.860 18.834 119.987 1.00 70.78 75 ILE D N 1
ATOM 6682 C CA . ILE D 2 75 ? -34.409 20.209 120.170 1.00 73.10 75 ILE D CA 1
ATOM 6683 C C . ILE D 2 75 ? -33.697 20.726 118.918 1.00 65.01 75 ILE D C 1
ATOM 6684 O O . ILE D 2 75 ? -32.915 20.004 118.299 1.00 70.02 75 ILE D O 1
ATOM 6689 N N . GLY D 2 76 ? -33.973 21.974 118.551 1.00 70.89 76 GLY D N 1
ATOM 6690 C CA . GLY D 2 76 ? -33.315 22.604 117.419 1.00 64.51 76 GLY D CA 1
ATOM 6691 C C . GLY D 2 76 ? -34.013 23.896 117.030 1.00 69.13 76 GLY D C 1
ATOM 6692 O O . GLY D 2 76 ? -35.169 24.110 117.384 1.00 82.47 76 GLY D O 1
ATOM 6693 N N . ASN D 2 77 ? -33.309 24.770 116.352 1.00 66.32 77 ASN D N 1
ATOM 6694 C CA . ASN D 2 77 ? -33.935 25.983 115.943 1.00 72.13 77 ASN D CA 1
ATOM 6695 C C . ASN D 2 77 ? -35.024 25.596 114.980 1.00 70.11 77 ASN D C 1
ATOM 6696 O O . ASN D 2 77 ? -36.114 26.136 115.000 1.00 83.32 77 ASN D O 1
ATOM 6701 N N . ARG D 2 78 ? -34.678 24.663 114.109 1.00 88.31 78 ARG D N 1
ATOM 6702 C CA . ARG D 2 78 ? -35.567 24.129 113.087 1.00 78.22 78 ARG D CA 1
ATOM 6703 C C . ARG D 2 78 ? -36.741 23.210 113.404 1.00 64.90 78 ARG D C 1
ATOM 6704 O O . ARG D 2 78 ? -37.784 23.371 112.827 1.00 98.44 78 ARG D O 1
ATOM 6712 N N . LEU D 2 79 ? -36.572 22.240 114.290 1.00 73.90 79 LEU D N 1
ATOM 6713 C CA . LEU D 2 79 ? -37.640 21.314 114.631 1.00 63.97 79 LEU D CA 1
ATOM 6714 C C . LEU D 2 79 ? -37.608 21.257 116.112 1.00 62.22 79 LEU D C 1
ATOM 6715 O O . LEU D 2 79 ? -36.587 21.464 116.688 1.00 78.79 79 LEU D O 1
ATOM 6720 N N . ASN D 2 80 ? -38.730 20.997 116.736 1.00 66.28 80 ASN D N 1
ATOM 6721 C CA . ASN D 2 80 ? -38.812 21.063 118.189 1.00 58.79 80 ASN D CA 1
ATOM 6722 C C . ASN D 2 80 ? -40.104 20.432 118.672 1.00 65.91 80 ASN D C 1
ATOM 6723 O O . ASN D 2 80 ? -41.182 20.797 118.212 1.00 74.47 80 ASN D O 1
ATOM 6728 N N . GLY D 2 81 ? -40.011 19.488 119.599 1.00 64.31 81 GLY D N 1
ATOM 6729 C CA . GLY D 2 81 ? -41.220 18.897 120.135 1.00 56.55 81 GLY D CA 1
ATOM 6730 C C . GLY D 2 81 ? -41.057 17.624 120.936 1.00 56.42 81 GLY D C 1
ATOM 6731 O O . GLY D 2 81 ? -39.969 17.051 121.048 1.00 52.11 81 GLY D O 1
ATOM 6732 N N . LYS D 2 82 ? -42.167 17.189 121.511 1.00 54.83 82 LYS D N 1
ATOM 6733 C CA . LYS D 2 82 ? -42.192 15.944 122.250 1.00 54.15 82 LYS D CA 1
ATOM 6734 C C . LYS D 2 82 ? -43.021 14.925 121.483 1.00 56.41 82 LYS D C 1
ATOM 6735 O O . LYS D 2 82 ? -44.005 15.277 120.823 1.00 54.40 82 LYS D O 1
ATOM 6741 N N . GLY D 2 83 ? -42.605 13.668 121.550 1.00 50.34 83 GLY D N 1
ATOM 6742 C CA . GLY D 2 83 ? -43.301 12.601 120.857 1.00 54.87 83 GLY D CA 1
ATOM 6743 C C . GLY D 2 83 ? -42.874 11.220 121.326 1.00 55.54 83 GLY D C 1
ATOM 6744 O O . GLY D 2 83 ? -42.316 11.062 122.414 1.00 51.61 83 GLY D O 1
ATOM 6745 N N . GLY D 2 84 ? -43.149 10.211 120.508 1.00 47.13 84 GLY D N 1
ATOM 6746 C CA . GLY D 2 84 ? -42.721 8.860 120.823 1.00 46.92 84 GLY D CA 1
ATOM 6747 C C . GLY D 2 84 ? -43.441 7.807 120.010 1.00 45.53 84 GLY D C 1
ATOM 6748 O O . GLY D 2 84 ? -44.064 8.117 118.998 1.00 46.88 84 GLY D O 1
ATOM 6749 N N . PHE D 2 85 ? -43.343 6.558 120.454 1.00 44.54 85 PHE D N 1
ATOM 6750 C CA . PHE D 2 85 ? -44.081 5.467 119.852 1.00 45.20 85 PHE D CA 1
ATOM 6751 C C . PHE D 2 85 ? -44.199 4.319 120.853 1.00 53.85 85 PHE D C 1
ATOM 6752 O O . PHE D 2 85 ? -43.448 4.251 121.823 1.00 43.86 85 PHE D O 1
ATOM 6760 N N . ALA D 2 86 ? -45.161 3.434 120.633 1.00 46.60 86 ALA D N 1
ATOM 6761 C CA . ALA D 2 86 ? -45.354 2.301 121.521 1.00 46.94 86 ALA D CA 1
ATOM 6762 C C . ALA D 2 86 ? -44.424 1.158 121.142 1.00 44.76 86 ALA D C 1
ATOM 6763 O O . ALA D 2 86 ? -43.911 0.447 121.997 1.00 43.96 86 ALA D O 1
ATOM 6765 N N . PHE D 2 87 ? -44.229 0.968 119.844 1.00 44.10 87 PHE D N 1
ATOM 6766 C CA . PHE D 2 87 ? -43.326 -0.067 119.372 1.00 42.14 87 PHE D CA 1
ATOM 6767 C C . PHE D 2 87 ? -42.719 0.313 118.026 1.00 40.98 87 PHE D C 1
ATOM 6768 O O . PHE D 2 87 ? -43.355 0.967 117.204 1.00 43.63 87 PHE D O 1
ATOM 6776 N N . ALA D 2 88 ? -41.471 -0.086 117.823 1.00 39.35 88 ALA D N 1
ATOM 6777 C CA . ALA D 2 88 ? -40.812 0.046 116.524 1.00 49.82 88 ALA D CA 1
ATOM 6778 C C . ALA D 2 88 ? -39.606 -0.858 116.490 1.00 49.12 88 ALA D C 1
ATOM 6779 O O . ALA D 2 88 ? -39.017 -1.155 117.529 1.00 37.86 88 ALA D O 1
ATOM 6781 N N . ASN D 2 89 ? -39.235 -1.298 115.296 1.00 36.74 89 ASN D N 1
ATOM 6782 C CA . ASN D 2 89 ? -37.959 -1.976 115.139 1.00 39.74 89 ASN D CA 1
ATOM 6783 C C . ASN D 2 89 ? -36.936 -1.037 114.537 1.00 44.17 89 ASN D C 1
ATOM 6784 O O . ASN D 2 89 ? -37.077 -0.587 113.398 1.00 42.75 89 ASN D O 1
ATOM 6789 N N . LEU D 2 90 ? -35.910 -0.731 115.317 1.00 39.07 90 LEU D N 1
ATOM 6790 C CA . LEU D 2 90 ? -34.754 -0.046 114.791 1.00 28.96 90 LEU D CA 1
ATOM 6791 C C . LEU D 2 90 ? -33.893 -1.080 114.063 1.00 33.45 90 LEU D C 1
ATOM 6792 O O . LEU D 2 90 ? -33.553 -2.114 114.638 1.00 31.79 90 LEU D O 1
ATOM 6797 N N . GLU D 2 91 ? -33.573 -0.818 112.795 1.00 29.75 91 GLU D N 1
ATOM 6798 C CA . GLU D 2 91 ? -32.640 -1.664 112.048 1.00 27.15 91 GLU D CA 1
ATOM 6799 C C . GLU D 2 91 ? -31.319 -0.940 111.826 1.00 36.69 91 GLU D C 1
ATOM 6800 O O . GLU D 2 91 ? -31.299 0.196 111.344 1.00 31.21 91 GLU D O 1
ATOM 6806 N N . VAL D 2 92 ? -30.224 -1.591 112.208 1.00 26.47 92 VAL D N 1
ATOM 6807 C CA . VAL D 2 92 ? -28.886 -1.053 111.961 1.00 24.23 92 VAL D CA 1
ATOM 6808 C C . VAL D 2 92 ? -27.991 -2.038 111.204 1.00 28.40 92 VAL D C 1
ATOM 6809 O O . VAL D 2 92 ? -28.275 -3.242 111.150 1.00 32.03 92 VAL D O 1
ATOM 6813 N N . GLN D 2 93 ? -26.902 -1.519 110.632 1.00 32.31 93 GLN D N 1
ATOM 6814 C CA . GLN D 2 93 ? -25.889 -2.367 110.023 1.00 25.51 93 GLN D CA 1
ATOM 6815 C C . GLN D 2 93 ? -24.537 -2.228 110.729 1.00 46.79 93 GLN D C 1
ATOM 6816 O O . GLN D 2 93 ? -24.020 -1.127 110.927 1.00 23.79 93 GLN D O 1
ATOM 6822 N N . VAL D 2 94 ? -23.970 -3.355 111.128 1.00 24.23 94 VAL D N 1
ATOM 6823 C CA . VAL D 2 94 ? -22.697 -3.338 111.834 1.00 28.32 94 VAL D CA 1
ATOM 6824 C C . VAL D 2 94 ? -21.754 -4.295 111.149 1.00 30.05 94 VAL D C 1
ATOM 6825 O O . VAL D 2 94 ? -22.150 -5.003 110.218 1.00 25.18 94 VAL D O 1
ATOM 6829 N N . LYS D 2 95 ? -20.510 -4.319 111.614 1.00 28.79 95 LYS D N 1
ATOM 6830 C CA . LYS D 2 95 ? -19.584 -5.359 111.230 1.00 35.14 95 LYS D CA 1
ATOM 6831 C C . LYS D 2 95 ? -19.241 -6.101 112.500 1.00 26.90 95 LYS D C 1
ATOM 6832 O O . LYS D 2 95 ? -19.537 -5.619 113.592 1.00 28.61 95 LYS D O 1
ATOM 6838 N N . LEU D 2 96 ? -18.650 -7.283 112.366 1.00 24.11 96 LEU D N 1
ATOM 6839 C CA . LEU D 2 96 ? -18.140 -8.020 113.517 1.00 18.89 96 LEU D CA 1
ATOM 6840 C C . LEU D 2 96 ? -16.622 -7.939 113.456 1.00 28.55 96 LEU D C 1
ATOM 6841 O O . LEU D 2 96 ? -16.076 -7.528 112.442 1.00 26.90 96 LEU D O 1
ATOM 6846 N N . LYS D 2 97 ? -15.949 -8.349 114.523 1.00 25.19 97 LYS D N 1
ATOM 6847 C CA . LYS D 2 97 ? -14.493 -8.304 114.571 1.00 20.84 97 LYS D CA 1
ATOM 6848 C C . LYS D 2 97 ? -13.938 -9.372 115.525 1.00 35.18 97 LYS D C 1
ATOM 6849 O O . LYS D 2 97 ? -14.516 -9.594 116.581 1.00 26.47 97 LYS D O 1
ATOM 6855 N N . TYR D 2 98 ? -12.824 -10.019 115.167 1.00 24.92 98 TYR D N 1
ATOM 6856 C CA . TYR D 2 98 ? -12.140 -10.919 116.098 1.00 26.58 98 TYR D CA 1
ATOM 6857 C C . TYR D 2 98 ? -11.235 -10.130 117.037 1.00 24.77 98 TYR D C 1
ATOM 6858 O O . TYR D 2 98 ? -10.401 -9.341 116.602 1.00 31.89 98 TYR D O 1
ATOM 6867 N N . LEU D 2 99 ? -11.391 -10.383 118.327 1.00 25.06 99 LEU D N 1
ATOM 6868 C CA . LEU D 2 99 ? -10.684 -9.657 119.356 1.00 34.93 99 LEU D CA 1
ATOM 6869 C C . LEU D 2 99 ? -10.090 -10.665 120.301 1.00 33.20 99 LEU D C 1
ATOM 6870 O O . LEU D 2 99 ? -10.658 -11.743 120.473 1.00 37.74 99 LEU D O 1
ATOM 6875 N N . PRO D 2 100 ? -8.967 -10.314 120.936 1.00 30.92 100 PRO D N 1
ATOM 6876 C CA . PRO D 2 100 ? -8.339 -11.254 121.868 1.00 32.79 100 PRO D CA 1
ATOM 6877 C C . PRO D 2 100 ? -9.307 -11.677 122.967 1.00 54.40 100 PRO D C 1
ATOM 6878 O O . PRO D 2 100 ? -10.028 -10.848 123.506 1.00 33.17 100 PRO D O 1
ATOM 6882 N N . HIS D 2 101 ? -9.328 -12.966 123.271 1.00 35.38 101 HIS D N 1
ATOM 6883 C CA . HIS D 2 101 ? -10.214 -13.506 124.281 1.00 37.15 101 HIS D CA 1
ATOM 6884 C C . HIS D 2 101 ? -9.551 -13.408 125.644 1.00 44.76 101 HIS D C 1
ATOM 6885 O O . HIS D 2 101 ? -8.364 -13.692 125.790 1.00 42.49 101 HIS D O 1
ATOM 6892 N N . PHE D 2 102 ? -10.308 -13.007 126.653 1.00 42.16 102 PHE D N 1
ATOM 6893 C CA . PHE D 2 102 ? -9.741 -13.016 127.991 1.00 47.75 102 PHE D CA 1
ATOM 6894 C C . PHE D 2 102 ? -10.559 -13.846 128.971 1.00 42.84 102 PHE D C 1
ATOM 6895 O O . PHE D 2 102 ? -11.780 -13.855 128.908 1.00 54.25 102 PHE D O 1
ATOM 6903 N N . PRO D 2 103 ? -9.871 -14.575 129.869 1.00 47.45 103 PRO D N 1
ATOM 6904 C CA . PRO D 2 103 ? -8.408 -14.633 130.005 1.00 65.86 103 PRO D CA 1
ATOM 6905 C C . PRO D 2 103 ? -7.700 -15.333 128.850 1.00 59.78 103 PRO D C 1
ATOM 6906 O O . PRO D 2 103 ? -8.307 -16.132 128.140 1.00 61.44 103 PRO D O 1
ATOM 6910 N N . GLN D 2 104 ? -6.422 -15.019 128.672 1.00 50.86 104 GLN D N 1
ATOM 6911 C CA . GLN D 2 104 ? -5.621 -15.652 127.633 1.00 50.22 104 GLN D CA 1
ATOM 6912 C C . GLN D 2 104 ? -5.448 -17.125 127.956 1.00 54.24 104 GLN D C 1
ATOM 6913 O O . GLN D 2 104 ? -5.383 -17.503 129.121 1.00 60.17 104 GLN D O 1
ATOM 6919 N N . SER D 2 105 ? -5.297 -17.938 126.936 1.00 52.56 105 SER D N 1
ATOM 6920 C CA . SER D 2 105 ? -5.079 -19.352 127.121 1.00 58.42 105 SER D CA 1
ATOM 6921 C C . SER D 2 105 ? -3.729 -19.575 127.788 1.00 65.32 105 SER D C 1
ATOM 6922 O O . SER D 2 105 ? -2.809 -18.812 127.606 1.00 53.02 105 SER D O 1
ATOM 6925 N N . LYS D 2 106 ? -3.640 -20.629 128.570 1.00 55.01 106 LYS D N 1
ATOM 6926 C CA . LYS D 2 106 ? -2.395 -20.949 129.239 1.00 65.52 106 LYS D CA 1
ATOM 6927 C C . LYS D 2 106 ? -1.327 -21.250 128.202 1.00 75.91 106 LYS D C 1
ATOM 6928 O O . LYS D 2 106 ? -0.202 -20.817 128.335 1.00 68.06 106 LYS D O 1
ATOM 6930 N N . ASN D 2 107 ? -1.706 -21.961 127.149 1.00 75.37 107 ASN D N 1
ATOM 6931 C CA . ASN D 2 107 ? -0.772 -22.313 126.113 1.00 66.26 107 ASN D CA 1
ATOM 6932 C C . ASN D 2 107 ? -0.437 -21.079 125.323 1.00 64.57 107 ASN D C 1
ATOM 6933 O O . ASN D 2 107 ? -1.262 -20.503 124.646 1.00 49.85 107 ASN D O 1
ATOM 6938 N N . LYS D 2 108 ? 0.821 -20.705 125.408 1.00 56.16 108 LYS D N 1
ATOM 6939 C CA . LYS D 2 108 ? 1.325 -19.522 124.761 1.00 64.60 108 LYS D CA 1
ATOM 6940 C C . LYS D 2 108 ? 1.469 -19.694 123.266 1.00 52.97 108 LYS D C 1
ATOM 6941 O O . LYS D 2 108 ? 1.763 -18.789 122.578 1.00 52.11 108 LYS D O 1
ATOM 6943 N N . ASP D 2 109 ? 1.291 -20.901 122.804 1.00 51.94 109 ASP D N 1
ATOM 6944 C CA . ASP D 2 109 ? 1.310 -21.204 121.366 1.00 49.44 109 ASP D CA 1
ATOM 6945 C C . ASP D 2 109 ? -0.001 -20.863 120.658 1.00 61.27 109 ASP D C 1
ATOM 6946 O O . ASP D 2 109 ? -0.077 -20.879 119.427 1.00 43.43 109 ASP D O 1
ATOM 6951 N N . ILE D 2 110 ? -1.029 -20.554 121.437 1.00 44.60 110 ILE D N 1
ATOM 6952 C CA . ILE D 2 110 ? -2.351 -20.343 120.869 1.00 41.17 110 ILE D CA 1
ATOM 6953 C C . ILE D 2 110 ? -2.923 -19.018 121.352 1.00 40.57 110 ILE D C 1
ATOM 6954 O O . ILE D 2 110 ? -2.882 -18.719 122.545 1.00 52.11 110 ILE D O 1
ATOM 6959 N N . GLU D 2 111 ? -3.402 -18.203 120.419 1.00 38.17 111 GLU D N 1
ATOM 6960 C CA . GLU D 2 111 ? -4.162 -17.026 120.781 1.00 40.54 111 GLU D CA 1
ATOM 6961 C C . GLU D 2 111 ? -5.677 -17.253 120.599 1.00 34.59 111 GLU D C 1
ATOM 6962 O O . GLU D 2 111 ? -6.181 -17.366 119.487 1.00 32.39 111 GLU D O 1
ATOM 6968 N N . LEU D 2 112 ? -6.398 -17.314 121.707 1.00 35.14 112 LEU D N 1
ATOM 6969 C CA . LEU D 2 112 ? -7.844 -17.400 121.642 1.00 33.06 112 LEU D CA 1
ATOM 6970 C C . LEU D 2 112 ? -8.404 -16.057 121.184 1.00 40.29 112 LEU D C 1
ATOM 6971 O O . LEU D 2 112 ? -8.102 -15.035 121.792 1.00 32.58 112 LEU D O 1
ATOM 6976 N N . VAL D 2 113 ? -9.182 -16.035 120.102 1.00 29.04 113 VAL D N 1
ATOM 6977 C CA . VAL D 2 113 ? -9.864 -14.786 119.728 1.00 27.67 113 VAL D CA 1
ATOM 6978 C C . VAL D 2 113 ? -11.389 -14.958 119.653 1.00 42.24 113 VAL D C 1
ATOM 6979 O O . VAL D 2 113 ? -11.882 -15.997 119.213 1.00 29.11 113 VAL D O 1
ATOM 6983 N N . ASP D 2 114 ? -12.129 -13.945 120.115 1.00 26.14 114 ASP D N 1
ATOM 6984 C CA . ASP D 2 114 ? -13.603 -13.973 120.072 1.00 25.58 114 ASP D CA 1
ATOM 6985 C C . ASP D 2 114 ? -14.190 -13.206 118.895 1.00 29.49 114 ASP D C 1
ATOM 6986 O O . ASP D 2 114 ? -13.699 -12.138 118.539 1.00 26.73 114 ASP D O 1
ATOM 6991 N N . LEU D 2 115 ? -15.269 -13.726 118.314 1.00 21.99 115 LEU D N 1
ATOM 6992 C CA . LEU D 2 115 ? -16.030 -12.957 117.330 1.00 25.22 115 LEU D CA 1
ATOM 6993 C C . LEU D 2 115 ? -17.089 -12.151 118.062 1.00 20.81 115 LEU D C 1
ATOM 6994 O O . LEU D 2 115 ? -17.933 -12.744 118.744 1.00 22.83 115 LEU D O 1
ATOM 6999 N N . LYS D 2 116 ? -17.045 -10.823 117.921 1.00 29.56 116 LYS D N 1
ATOM 7000 C CA . LYS D 2 116 ? -17.979 -9.917 118.608 1.00 24.27 116 LYS D CA 1
ATOM 7001 C C . LYS D 2 116 ? -18.392 -8.785 117.684 1.00 40.05 116 LYS D C 1
ATOM 7002 O O . LYS D 2 116 ? -17.692 -8.474 116.734 1.00 26.54 116 LYS D O 1
ATOM 7008 N N . ILE D 2 117 ? -19.503 -8.130 117.985 1.00 25.22 117 ILE D N 1
ATOM 7009 C CA . ILE D 2 117 ? -19.894 -6.975 117.205 1.00 19.66 117 ILE D CA 1
ATOM 7010 C C . ILE D 2 117 ? -18.815 -5.893 117.337 1.00 20.79 117 ILE D C 1
ATOM 7011 O O . ILE D 2 117 ? -18.326 -5.637 118.427 1.00 26.01 117 ILE D O 1
ATOM 7016 N N . ARG D 2 118 ? -18.406 -5.310 116.219 1.00 32.71 118 ARG D N 1
ATOM 7017 C CA . ARG D 2 118 ? -17.501 -4.168 116.250 1.00 25.24 118 ARG D CA 1
ATOM 7018 C C . ARG D 2 118 ? -18.290 -2.928 116.660 1.00 41.06 118 ARG D C 1
ATOM 7019 O O . ARG D 2 118 ? -19.137 -2.453 115.899 1.00 33.29 118 ARG D O 1
ATOM 7027 N N . THR D 2 119 ? -18.014 -2.413 117.853 1.00 30.88 119 THR D N 1
ATOM 7028 C CA . THR D 2 119 ? -18.786 -1.317 118.438 1.00 37.53 119 THR D CA 1
ATOM 7029 C C . THR D 2 119 ? -18.300 0.064 118.018 1.00 33.22 119 THR D C 1
ATOM 7030 O O . THR D 2 119 ? -19.063 1.023 118.048 1.00 51.61 119 THR D O 1
ATOM 7034 N N . GLN D 2 120 ? -17.032 0.167 117.632 1.00 34.06 120 GLN D N 1
ATOM 7035 C CA . GLN D 2 120 ? -16.450 1.473 117.288 1.00 45.25 120 GLN D CA 1
ATOM 7036 C C . GLN D 2 120 ? -15.591 1.425 116.038 1.00 40.13 120 GLN D C 1
ATOM 7037 O O . GLN D 2 120 ? -14.995 0.399 115.730 1.00 32.46 120 GLN D O 1
ATOM 7043 N N . SER D 2 121 ? -15.545 2.547 115.325 1.00 41.03 121 SER D N 1
ATOM 7044 C CA . SER D 2 121 ? -14.729 2.680 114.126 1.00 31.67 121 SER D CA 1
ATOM 7045 C C . SER D 2 121 ? -14.190 4.087 113.982 1.00 33.75 121 SER D C 1
ATOM 7046 O O . SER D 2 121 ? -14.934 5.055 114.136 1.00 45.52 121 SER D O 1
ATOM 7049 N N . ASP D 2 122 ? -12.900 4.221 113.672 1.00 35.54 122 ASP D N 1
ATOM 7050 C CA . ASP D 2 122 ? -12.345 5.558 113.464 1.00 37.91 122 ASP D CA 1
ATOM 7051 C C . ASP D 2 122 ? -12.227 5.912 111.966 1.00 38.84 122 ASP D C 1
ATOM 7052 O O . ASP D 2 122 ? -11.615 6.908 111.613 1.00 46.05 122 ASP D O 1
ATOM 7057 N N . ASN D 2 123 ? -12.807 5.089 111.097 1.00 36.83 123 ASN D N 1
ATOM 7058 C CA . ASN D 2 123 ? -12.831 5.347 109.655 1.00 37.83 123 ASN D CA 1
ATOM 7059 C C . ASN D 2 123 ? -14.207 5.864 109.217 1.00 46.24 123 ASN D C 1
ATOM 7060 O O . ASN D 2 123 ? -15.182 5.131 109.307 1.00 40.75 123 ASN D O 1
ATOM 7065 N N . PRO D 2 124 ? -14.281 7.119 108.728 1.00 51.60 124 PRO D N 1
ATOM 7066 C CA . PRO D 2 124 ? -15.533 7.799 108.345 1.00 43.41 124 PRO D CA 1
ATOM 7067 C C . PRO D 2 124 ? -16.259 7.100 107.200 1.00 52.65 124 PRO D C 1
ATOM 7068 O O . PRO D 2 124 ? -17.464 7.287 107.018 1.00 46.97 124 PRO D O 1
ATOM 7072 N N . GLU D 2 125 ? -15.516 6.316 106.423 1.00 44.76 125 GLU D N 1
ATOM 7073 C CA . GLU D 2 125 ? -16.086 5.581 105.302 1.00 46.27 125 GLU D CA 1
ATOM 7074 C C . GLU D 2 125 ? -16.566 4.206 105.738 1.00 46.06 125 GLU D C 1
ATOM 7075 O O . GLU D 2 125 ? -17.080 3.435 104.931 1.00 46.71 125 GLU D O 1
ATOM 7081 N N . ASP D 2 126 ? -16.392 3.891 107.015 1.00 42.47 126 ASP D N 1
ATOM 7082 C CA . ASP D 2 126 ? -16.829 2.603 107.521 1.00 41.64 126 ASP D CA 1
ATOM 7083 C C . ASP D 2 126 ? -17.410 2.774 108.920 1.00 38.06 126 ASP D C 1
ATOM 7084 O O . ASP D 2 126 ? -16.790 2.371 109.906 1.00 39.04 126 ASP D O 1
ATOM 7089 N N . PRO D 2 127 ? -18.602 3.383 109.014 1.00 39.64 127 PRO D N 1
ATOM 7090 C CA . PRO D 2 127 ? -19.161 3.677 110.335 1.00 38.85 127 PRO D CA 1
ATOM 7091 C C . PRO D 2 127 ? -19.493 2.402 111.106 1.00 32.58 127 PRO D C 1
ATOM 7092 O O . PRO D 2 127 ? -19.878 1.396 110.501 1.00 32.18 127 PRO D O 1
ATOM 7096 N N . ALA D 2 128 ? -19.343 2.449 112.425 1.00 28.83 128 ALA D N 1
ATOM 7097 C CA . ALA D 2 128 ? -19.626 1.285 113.271 1.00 25.17 128 ALA D CA 1
ATOM 7098 C C . ALA D 2 128 ? -21.119 0.926 113.286 1.00 33.16 128 ALA D C 1
ATOM 7099 O O . ALA D 2 128 ? -21.491 -0.243 113.251 1.00 29.02 128 ALA D O 1
ATOM 7101 N N . ILE D 2 129 ? -21.968 1.945 113.343 1.00 26.60 129 ILE D N 1
ATOM 7102 C CA . ILE D 2 129 ? -23.413 1.736 113.415 1.00 29.00 129 ILE D CA 1
ATOM 7103 C C . ILE D 2 129 ? -24.118 2.563 112.348 1.00 30.73 129 ILE D C 1
ATOM 7104 O O . ILE D 2 129 ? -24.150 3.781 112.428 1.00 34.99 129 ILE D O 1
ATOM 7109 N N . ILE D 2 130 ? -24.655 1.894 111.340 1.00 34.06 130 ILE D N 1
ATOM 7110 C CA . ILE D 2 130 ? -25.352 2.556 110.240 1.00 34.13 130 ILE D CA 1
ATOM 7111 C C . ILE D 2 130 ? -26.857 2.408 110.436 1.00 31.89 130 ILE D C 1
ATOM 7112 O O . ILE D 2 130 ? -27.349 1.296 110.528 1.00 28.16 130 ILE D O 1
ATOM 7117 N N . VAL D 2 131 ? -27.598 3.508 110.501 1.00 34.51 131 VAL D N 1
ATOM 7118 C CA . VAL D 2 131 ? -29.046 3.380 110.666 1.00 33.94 131 VAL D CA 1
ATOM 7119 C C . VAL D 2 131 ? -29.722 3.119 109.324 1.00 32.99 131 VAL D C 1
ATOM 7120 O O . VAL D 2 131 ? -29.501 3.839 108.350 1.00 35.87 131 VAL D O 1
ATOM 7124 N N . ILE D 2 132 ? -30.554 2.111 109.277 1.00 31.24 132 ILE D N 1
ATOM 7125 C CA . ILE D 2 132 ? -31.254 1.808 108.057 1.00 31.33 132 ILE D CA 1
ATOM 7126 C C . ILE D 2 132 ? -32.661 2.384 108.100 1.00 49.02 132 ILE D C 1
ATOM 7127 O O . ILE D 2 132 ? -33.349 2.293 109.078 1.00 32.67 132 ILE D O 1
ATOM 7132 N N . SER D 2 133 ? -33.075 2.961 106.995 1.00 35.43 133 SER D N 1
ATOM 7133 C CA . SER D 2 133 ? -34.354 3.602 106.939 1.00 42.82 133 SER D CA 1
ATOM 7134 C C . SER D 2 133 ? -35.434 2.596 106.776 1.00 45.59 133 SER D C 1
ATOM 7135 O O . SER D 2 133 ? -35.868 2.321 105.696 1.00 69.61 133 SER D O 1
ATOM 7138 N N . SER D 2 134 ? -35.856 2.020 107.882 1.00 57.45 134 SER D N 1
ATOM 7139 C CA . SER D 2 134 ? -36.907 1.036 107.910 1.00 63.13 134 SER D CA 1
ATOM 7140 C C . SER D 2 134 ? -37.895 1.440 108.961 1.00 63.91 134 SER D C 1
ATOM 7141 O O . SER D 2 134 ? -37.588 1.394 110.128 1.00 67.89 134 SER D O 1
ATOM 7144 N N . TYR D 2 135 ? -39.100 1.785 108.543 1.00 60.96 135 TYR D N 1
ATOM 7145 C CA . TYR D 2 135 ? -40.142 2.237 109.444 1.00 57.95 135 TYR D CA 1
ATOM 7146 C C . TYR D 2 135 ? -41.179 1.162 109.568 1.00 57.87 135 TYR D C 1
ATOM 7147 O O . TYR D 2 135 ? -42.367 1.393 109.484 1.00 60.52 135 TYR D O 1
ATOM 7156 N N . LYS D 2 136 ? -40.677 -0.044 109.732 1.00 83.37 136 LYS D N 1
ATOM 7157 C CA . LYS D 2 136 ? -41.489 -1.208 109.816 1.00 70.22 136 LYS D CA 1
ATOM 7158 C C . LYS D 2 136 ? -42.275 -1.385 111.085 1.00 73.34 136 LYS D C 1
ATOM 7159 O O . LYS D 2 136 ? -41.745 -1.288 112.172 1.00 82.06 136 LYS D O 1
ATOM 7165 N N . ASN D 2 137 ? -43.555 -1.680 110.910 1.00 66.86 137 ASN D N 1
ATOM 7166 C CA . ASN D 2 137 ? -44.473 -1.984 112.000 1.00 72.28 137 ASN D CA 1
ATOM 7167 C C . ASN D 2 137 ? -44.297 -1.070 113.204 1.00 74.99 137 ASN D C 1
ATOM 7168 O O . ASN D 2 137 ? -44.092 -1.537 114.323 1.00 54.45 137 ASN D O 1
ATOM 7173 N N . ILE D 2 138 ? -44.350 0.234 112.958 1.00 75.34 138 ILE D N 1
ATOM 7174 C CA . ILE D 2 138 ? -44.331 1.210 114.033 1.00 54.62 138 ILE D CA 1
ATOM 7175 C C . ILE D 2 138 ? -45.741 1.377 114.579 1.00 61.00 138 ILE D C 1
ATOM 7176 O O . ILE D 2 138 ? -46.698 1.542 113.824 1.00 67.23 138 ILE D O 1
ATOM 7181 N N . GLN D 2 139 ? -45.866 1.316 115.897 1.00 52.89 139 GLN D N 1
ATOM 7182 C CA . GLN D 2 139 ? -47.169 1.432 116.523 1.00 53.56 139 GLN D CA 1
ATOM 7183 C C . GLN D 2 139 ? -47.204 2.596 117.500 1.00 54.09 139 GLN D C 1
ATOM 7184 O O . GLN D 2 139 ? -46.231 2.860 118.220 1.00 48.80 139 GLN D O 1
ATOM 7190 N N . GLY D 2 140 ? -48.336 3.284 117.516 1.00 54.06 140 GLY D N 1
ATOM 7191 C CA . GLY D 2 140 ? -48.581 4.340 118.477 1.00 67.67 140 GLY D CA 1
ATOM 7192 C C . GLY D 2 140 ? -47.696 5.555 118.311 1.00 52.98 140 GLY D C 1
ATOM 7193 O O . GLY D 2 140 ? -47.396 6.235 119.285 1.00 52.42 140 GLY D O 1
ATOM 7194 N N . PHE D 2 141 ? -47.276 5.833 117.083 1.00 52.53 141 PHE D N 1
ATOM 7195 C CA . PHE D 2 141 ? -46.455 7.008 116.833 1.00 55.97 141 PHE D CA 1
ATOM 7196 C C . PHE D 2 141 ? -47.195 8.287 117.196 1.00 57.08 141 PHE D C 1
ATOM 7197 O O . PHE D 2 141 ? -48.407 8.387 117.021 1.00 61.22 141 PHE D O 1
ATOM 7205 N N . TYR D 2 142 ? -46.451 9.272 117.687 1.00 58.00 142 TYR D N 1
ATOM 7206 C CA . TYR D 2 142 ? -47.004 10.599 117.922 1.00 54.86 142 TYR D CA 1
ATOM 7207 C C . TYR D 2 142 ? -45.889 11.635 118.017 1.00 61.37 142 TYR D C 1
ATOM 7208 O O . TYR D 2 142 ? -44.756 11.309 118.353 1.00 51.08 142 TYR D O 1
ATOM 7217 N N . PHE D 2 143 ? -46.217 12.883 117.710 1.00 60.37 143 PHE D N 1
ATOM 7218 C CA . PHE D 2 143 ? -45.276 13.981 117.875 1.00 55.19 143 PHE D CA 1
ATOM 7219 C C . PHE D 2 143 ? -46.033 15.293 118.029 1.00 59.96 143 PHE D C 1
ATOM 7220 O O . PHE D 2 143 ? -46.681 15.757 117.086 1.00 63.23 143 PHE D O 1
ATOM 7228 N N . GLU D 2 144 ? -45.946 15.879 119.221 1.00 71.50 144 GLU D N 1
ATOM 7229 C CA . GLU D 2 144 ? -46.721 17.062 119.572 1.00 67.68 144 GLU D CA 1
ATOM 7230 C C . GLU D 2 144 ? -48.207 16.807 119.329 1.00 76.02 144 GLU D C 1
ATOM 7231 O O . GLU D 2 144 ? -48.795 15.918 119.944 1.00 69.99 144 GLU D O 1
ATOM 7237 N N . ASP D 2 145 ? -48.800 17.573 118.418 1.00 78.97 145 ASP D N 1
ATOM 7238 C CA . ASP D 2 145 ? -50.224 17.450 118.110 1.00 91.59 145 ASP D CA 1
ATOM 7239 C C . ASP D 2 145 ? -50.553 16.353 117.098 1.00 88.18 145 ASP D C 1
ATOM 7240 O O . ASP D 2 145 ? -51.724 16.041 116.883 1.00 79.87 145 ASP D O 1
ATOM 7245 N N . GLU D 2 146 ? -49.531 15.777 116.473 1.00 70.89 146 GLU D N 1
ATOM 7246 C CA . GLU D 2 146 ? -49.759 14.798 115.414 1.00 72.70 146 GLU D CA 1
ATOM 7247 C C . GLU D 2 146 ? -49.650 13.368 115.944 1.00 71.17 146 GLU D C 1
ATOM 7248 O O . GLU D 2 146 ? -48.594 12.949 116.405 1.00 65.55 146 GLU D O 1
ATOM 7254 N N . TYR D 2 147 ? -50.751 12.625 115.874 1.00 74.92 147 TYR D N 1
ATOM 7255 C CA . TYR D 2 147 ? -50.792 11.258 116.386 1.00 68.28 147 TYR D CA 1
ATOM 7256 C C . TYR D 2 147 ? -50.887 10.234 115.258 1.00 73.04 147 TYR D C 1
ATOM 7257 O O . TYR D 2 147 ? -51.044 9.039 115.502 1.00 67.36 147 TYR D O 1
ATOM 7266 N N . LYS D 2 148 ? -50.786 10.707 114.021 1.00 68.45 148 LYS D N 1
ATOM 7267 C CA . LYS D 2 148 ? -50.707 9.813 112.876 1.00 72.16 148 LYS D CA 1
ATOM 7268 C C . LYS D 2 148 ? -49.308 9.824 112.273 1.00 69.18 148 LYS D C 1
ATOM 7269 O O . LYS D 2 148 ? -48.602 10.828 112.329 1.00 65.52 148 LYS D O 1
ATOM 7275 N N . LEU D 2 149 ? -48.918 8.696 111.696 1.00 64.48 149 LEU D N 1
ATOM 7276 C CA . LEU D 2 149 ? -47.630 8.578 111.025 1.00 64.34 149 LEU D CA 1
ATOM 7277 C C . LEU D 2 149 ? -47.828 8.768 109.529 1.00 75.04 149 LEU D C 1
ATOM 7278 O O . LEU D 2 149 ? -48.344 7.879 108.845 1.00 69.34 149 LEU D O 1
ATOM 7283 N N . THR D 2 150 ? -47.432 9.936 109.032 1.00 71.37 150 THR D N 1
ATOM 7284 C CA . THR D 2 150 ? -47.592 10.267 107.619 1.00 74.55 150 THR D CA 1
ATOM 7285 C C . THR D 2 150 ? -46.237 10.299 106.920 1.00 82.27 150 THR D C 1
ATOM 7286 O O . THR D 2 150 ? -45.190 10.226 107.568 1.00 76.98 150 THR D O 1
ATOM 7290 N N . GLU D 2 151 ? -46.256 10.400 105.597 1.00 74.91 151 GLU D N 1
ATOM 7291 C CA . GLU D 2 151 ? -45.017 10.548 104.846 1.00 87.43 151 GLU D CA 1
ATOM 7292 C C . GLU D 2 151 ? -44.326 11.853 105.238 1.00 87.51 151 GLU D C 1
ATOM 7293 O O . GLU D 2 151 ? -43.097 11.919 105.315 1.00 82.15 151 GLU D O 1
ATOM 7299 N N . ASP D 2 152 ? -45.132 12.878 105.508 1.00 84.72 152 ASP D N 1
ATOM 7300 C CA . ASP D 2 152 ? -44.628 14.213 105.807 1.00 75.38 152 ASP D CA 1
ATOM 7301 C C . ASP D 2 152 ? -43.909 14.295 107.148 1.00 79.40 152 ASP D C 1
ATOM 7302 O O . ASP D 2 152 ? -43.134 15.222 107.377 1.00 90.94 152 ASP D O 1
ATOM 7307 N N . ASP D 2 153 ? -44.153 13.333 108.033 1.00 88.56 153 ASP D N 1
ATOM 7308 C CA . ASP D 2 153 ? -43.482 13.343 109.330 1.00 61.00 153 ASP D CA 1
ATOM 7309 C C . ASP D 2 153 ? -42.687 12.074 109.592 1.00 57.47 153 ASP D C 1
ATOM 7310 O O . ASP D 2 153 ? -42.292 11.807 110.724 1.00 76.32 153 ASP D O 1
ATOM 7315 N N . GLU D 2 154 ? -42.449 11.294 108.545 1.00 61.37 154 GLU D N 1
ATOM 7316 C CA . GLU D 2 154 ? -41.595 10.114 108.669 1.00 63.99 154 GLU D CA 1
ATOM 7317 C C . GLU D 2 154 ? -40.179 10.499 109.106 1.00 61.36 154 GLU D C 1
ATOM 7318 O O . GLU D 2 154 ? -39.448 9.683 109.675 1.00 64.16 154 GLU D O 1
ATOM 7324 N N . PHE D 2 155 ? -39.793 11.745 108.837 1.00 52.00 155 PHE D N 1
ATOM 7325 C CA . PHE D 2 155 ? -38.448 12.211 109.185 1.00 47.17 155 PHE D CA 1
ATOM 7326 C C . PHE D 2 155 ? -38.308 12.359 110.694 1.00 43.68 155 PHE D C 1
ATOM 7327 O O . PHE D 2 155 ? -37.202 12.304 111.235 1.00 42.70 155 PHE D O 1
ATOM 7335 N N . VAL D 2 156 ? -39.432 12.547 111.376 1.00 44.96 156 VAL D N 1
ATOM 7336 C CA . VAL D 2 156 ? -39.406 12.599 112.827 1.00 47.83 156 VAL D CA 1
ATOM 7337 C C . VAL D 2 156 ? -38.903 11.261 113.367 1.00 42.66 156 VAL D C 1
ATOM 7338 O O . VAL D 2 156 ? -38.092 11.215 114.296 1.00 41.34 156 VAL D O 1
ATOM 7342 N N . VAL D 2 157 ? -39.364 10.172 112.759 1.00 40.25 157 VAL D N 1
ATOM 7343 C CA . VAL D 2 157 ? -38.953 8.844 113.196 1.00 38.75 157 VAL D CA 1
ATOM 7344 C C . VAL D 2 157 ? -37.466 8.636 112.942 1.00 36.22 157 VAL D C 1
ATOM 7345 O O . VAL D 2 157 ? -36.759 8.107 113.805 1.00 40.62 157 VAL D O 1
ATOM 7349 N N . SER D 2 158 ? -36.987 9.052 111.766 1.00 36.06 158 SER D N 1
ATOM 7350 C CA . SER D 2 158 ? -35.553 8.960 111.468 1.00 44.61 158 SER D CA 1
ATOM 7351 C C . SER D 2 158 ? -34.734 9.685 112.521 1.00 34.50 158 SER D C 1
ATOM 7352 O O . SER D 2 158 ? -33.645 9.238 112.887 1.00 33.41 158 SER D O 1
ATOM 7355 N N . TYR D 2 159 ? -35.277 10.796 113.011 1.00 34.51 159 TYR D N 1
ATOM 7356 C CA . TYR D 2 159 ? -34.631 11.596 114.041 1.00 33.70 159 TYR D CA 1
ATOM 7357 C C . TYR D 2 159 ? -34.601 10.815 115.353 1.00 31.46 159 TYR D C 1
ATOM 7358 O O . TYR D 2 159 ? -33.553 10.713 115.998 1.00 33.75 159 TYR D O 1
ATOM 7367 N N . PHE D 2 160 ? -35.749 10.255 115.737 1.00 32.15 160 PHE D N 1
ATOM 7368 C CA . PHE D 2 160 ? -35.819 9.349 116.891 1.00 34.35 160 PHE D CA 1
ATOM 7369 C C . PHE D 2 160 ? -34.693 8.313 116.865 1.00 33.63 160 PHE D C 1
ATOM 7370 O O . PHE D 2 160 ? -33.975 8.119 117.841 1.00 36.02 160 PHE D O 1
ATOM 7378 N N . TYR D 2 161 ? -34.564 7.651 115.726 1.00 34.14 161 TYR D N 1
ATOM 7379 C CA . TYR D 2 161 ? -33.605 6.564 115.545 1.00 40.36 161 TYR D CA 1
ATOM 7380 C C . TYR D 2 161 ? -32.169 7.023 115.809 1.00 37.88 161 TYR D C 1
ATOM 7381 O O . TYR D 2 161 ? -31.362 6.292 116.390 1.00 30.59 161 TYR D O 1
ATOM 7390 N N A ARG D 2 162 ? -31.857 8.232 115.352 0.48 36.25 162 ARG D N 1
ATOM 7391 N N B ARG D 2 162 ? -31.851 8.244 115.402 0.52 36.38 162 ARG D N 1
ATOM 7392 C CA A ARG D 2 162 ? -30.533 8.803 115.554 0.48 35.93 162 ARG D CA 1
ATOM 7393 C CA B ARG D 2 162 ? -30.495 8.742 115.580 0.52 34.34 162 ARG D CA 1
ATOM 7394 C C A ARG D 2 162 ? -30.291 9.058 117.038 0.48 38.31 162 ARG D C 1
ATOM 7395 C C B ARG D 2 162 ? -30.246 9.247 117.003 0.52 38.63 162 ARG D C 1
ATOM 7396 O O A ARG D 2 162 ? -29.196 8.815 117.544 0.48 30.05 162 ARG D O 1
ATOM 7397 O O B ARG D 2 162 ? -29.100 9.359 117.433 0.52 32.19 162 ARG D O 1
ATOM 7412 N N . LEU D 2 163 ? -31.319 9.545 117.731 1.00 32.97 163 LEU D N 1
ATOM 7413 C CA . LEU D 2 163 ? -31.223 9.776 119.176 1.00 41.70 163 LEU D CA 1
ATOM 7414 C C . LEU D 2 163 ? -30.929 8.451 119.877 1.00 40.52 163 LEU D C 1
ATOM 7415 O O . LEU D 2 163 ? -30.096 8.373 120.780 1.00 33.10 163 LEU D O 1
ATOM 7420 N N . ILE D 2 164 ? -31.626 7.404 119.454 1.00 28.74 164 ILE D N 1
ATOM 7421 C CA . ILE D 2 164 ? -31.380 6.067 119.983 1.00 32.52 164 ILE D CA 1
ATOM 7422 C C . ILE D 2 164 ? -29.940 5.626 119.676 1.00 40.29 164 ILE D C 1
ATOM 7423 O O . ILE D 2 164 ? -29.273 5.022 120.519 1.00 26.85 164 ILE D O 1
ATOM 7428 N N . LYS D 2 165 ? -29.462 5.951 118.476 1.00 34.99 165 LYS D N 1
ATOM 7429 C CA . LYS D 2 165 ? -28.081 5.645 118.091 1.00 33.22 165 LYS D CA 1
ATOM 7430 C C . LYS D 2 165 ? -27.102 6.368 119.022 1.00 42.67 165 LYS D C 1
ATOM 7431 O O . LYS D 2 165 ? -26.106 5.792 119.453 1.00 34.54 165 LYS D O 1
ATOM 7437 N N . GLU D 2 166 ? -27.401 7.617 119.358 1.00 26.78 166 GLU D N 1
ATOM 7438 C CA . GLU D 2 166 ? -26.538 8.363 120.268 1.00 30.37 166 GLU D CA 1
ATOM 7439 C C . GLU D 2 166 ? -26.358 7.619 121.590 1.00 28.05 166 GLU D C 1
ATOM 7440 O O . GLU D 2 166 ? -25.247 7.547 122.101 1.00 33.63 166 GLU D O 1
ATOM 7446 N N . TRP D 2 167 ? -27.440 7.052 122.123 1.00 27.74 167 TRP D N 1
ATOM 7447 C CA . TRP D 2 167 ? -27.351 6.232 123.325 1.00 34.16 167 TRP D CA 1
ATOM 7448 C C . TRP D 2 167 ? -26.487 5.000 123.099 1.00 39.76 167 TRP D C 1
ATOM 7449 O O . TRP D 2 167 ? -25.608 4.707 123.916 1.00 33.34 167 TRP D O 1
ATOM 7460 N N . LEU D 2 168 ? -26.744 4.292 121.995 1.00 25.19 168 LEU D N 1
ATOM 7461 C CA . LEU D 2 168 ? -26.032 3.041 121.660 1.00 26.26 168 LEU D CA 1
ATOM 7462 C C . LEU D 2 168 ? -24.526 3.236 121.614 1.00 35.13 168 LEU D C 1
ATOM 7463 O O . LEU D 2 168 ? -23.773 2.417 122.114 1.00 31.76 168 LEU D O 1
ATOM 7468 N N . GLU D 2 169 ? -24.110 4.333 120.997 1.00 30.09 169 GLU D N 1
ATOM 7469 C CA . GLU D 2 169 ? -22.712 4.689 120.842 1.00 29.70 169 GLU D CA 1
ATOM 7470 C C . GLU D 2 169 ? -21.977 4.912 122.144 1.00 30.21 169 GLU D C 1
ATOM 7471 O O . GLU D 2 169 ? -20.747 4.852 122.182 1.00 31.98 169 GLU D O 1
ATOM 7477 N N . LYS D 2 170 ? -22.736 5.253 123.180 1.00 28.32 170 LYS D N 1
ATOM 7478 C CA . LYS D 2 170 ? -22.175 5.540 124.488 1.00 39.89 170 LYS D CA 1
ATOM 7479 C C . LYS D 2 170 ? -22.384 4.379 125.457 1.00 44.78 170 LYS D C 1
ATOM 7480 O O . LYS D 2 170 ? -21.814 4.355 126.546 1.00 34.36 170 LYS D O 1
ATOM 7486 N N . ASN D 2 171 ? -23.190 3.402 125.060 1.00 30.08 171 ASN D N 1
ATOM 7487 C CA . ASN D 2 171 ? -23.476 2.288 125.950 1.00 26.06 171 ASN D CA 1
ATOM 7488 C C . ASN D 2 171 ? -23.232 0.974 125.252 1.00 33.82 171 ASN D C 1
ATOM 7489 O O . ASN D 2 171 ? -24.159 0.213 124.986 1.00 31.01 171 ASN D O 1
ATOM 7494 N N . LEU D 2 172 ? -21.952 0.717 124.988 1.00 27.58 172 LEU D N 1
ATOM 7495 C CA . LEU D 2 172 ? -21.505 -0.369 124.125 1.00 24.03 172 LEU D CA 1
ATOM 7496 C C . LEU D 2 172 ? -21.856 -1.770 124.617 1.00 21.76 172 LEU D C 1
ATOM 7497 O O . LEU D 2 172 ? -21.908 -2.719 123.827 1.00 27.60 172 LEU D O 1
ATOM 7502 N N . HIS D 2 173 ? -22.116 -1.900 125.908 1.00 23.29 173 HIS D N 1
ATOM 7503 C CA . HIS D 2 173 ? -22.451 -3.199 126.468 1.00 27.05 173 HIS D CA 1
ATOM 7504 C C . HIS D 2 173 ? -23.738 -3.769 125.861 1.00 28.24 173 HIS D C 1
ATOM 7505 O O . HIS D 2 173 ? -23.985 -4.969 125.944 1.00 30.85 173 HIS D O 1
ATOM 7512 N N . PHE D 2 174 ? -24.561 -2.909 125.265 1.00 28.91 174 PHE D N 1
ATOM 7513 C CA . PHE D 2 174 ? -25.800 -3.372 124.625 1.00 31.88 174 PHE D CA 1
ATOM 7514 C C . PHE D 2 174 ? -25.479 -4.456 123.606 1.00 26.08 174 PHE D C 1
ATOM 7515 O O . PHE D 2 174 ? -26.238 -5.418 123.435 1.00 27.45 174 PHE D O 1
ATOM 7523 N N . PHE D 2 175 ? -24.326 -4.326 122.949 1.00 23.80 175 PHE D N 1
ATOM 7524 C CA . PHE D 2 175 ? -23.995 -5.245 121.862 1.00 20.03 175 PHE D CA 1
ATOM 7525 C C . PHE D 2 175 ? -23.206 -6.473 122.308 1.00 30.29 175 PHE D C 1
ATOM 7526 O O . PHE D 2 175 ? -22.746 -7.244 121.464 1.00 28.63 175 PHE D O 1
ATOM 7534 N N . ASN D 2 176 ? -23.069 -6.717 123.600 1.00 26.70 176 ASN D N 1
ATOM 7535 C CA . ASN D 2 176 ? -22.288 -7.848 124.064 1.00 32.46 176 ASN D CA 1
ATOM 7536 C C . ASN D 2 176 ? -22.785 -9.218 123.692 1.00 35.59 176 ASN D C 1
ATOM 7537 O O . ASN D 2 176 ? -23.869 -9.578 124.025 1.00 32.36 176 ASN D O 1
ATOM 7542 N N . TYR D 2 177 ? -21.946 -9.960 123.001 1.00 25.70 177 TYR D N 1
ATOM 7543 C CA . TYR D 2 177 ? -22.173 -11.342 122.667 1.00 23.48 177 TYR D CA 1
ATOM 7544 C C . TYR D 2 177 ? -20.961 -11.926 122.004 1.00 19.26 177 TYR D C 1
ATOM 7545 O O . TYR D 2 177 ? -20.433 -11.350 121.118 1.00 27.22 177 TYR D O 1
ATOM 7554 N N . ILE D 2 178 ? -20.589 -13.113 122.396 1.00 21.73 178 ILE D N 1
ATOM 7555 C CA . ILE D 2 178 ? -19.489 -13.793 121.771 1.00 23.70 178 ILE D CA 1
ATOM 7556 C C . ILE D 2 178 ? -20.127 -14.811 120.822 1.00 36.80 178 ILE D C 1
ATOM 7557 O O . ILE D 2 178 ? -20.743 -15.753 121.230 1.00 25.11 178 ILE D O 1
ATOM 7562 N N . PHE D 2 179 ? -19.967 -14.566 119.547 1.00 20.65 179 PHE D N 1
ATOM 7563 C CA . PHE D 2 179 ? -20.521 -15.485 118.548 1.00 19.06 179 PHE D CA 1
ATOM 7564 C C . PHE D 2 179 ? -19.761 -16.808 118.540 1.00 32.47 179 PHE D C 1
ATOM 7565 O O . PHE D 2 179 ? -20.370 -17.870 118.597 1.00 28.27 179 PHE D O 1
ATOM 7573 N N . ASN D 2 180 ? -18.429 -16.732 118.481 1.00 21.66 180 ASN D N 1
ATOM 7574 C CA . ASN D 2 180 ? -17.583 -17.911 118.566 1.00 20.49 180 ASN D CA 1
ATOM 7575 C C . ASN D 2 180 ? -16.170 -17.524 118.991 1.00 24.67 180 ASN D C 1
ATOM 7576 O O . ASN D 2 180 ? -15.834 -16.348 119.019 1.00 21.87 180 ASN D O 1
ATOM 7581 N N . THR D 2 181 ? -15.351 -18.525 119.285 1.00 27.24 181 THR D N 1
ATOM 7582 C CA . THR D 2 181 ? -13.998 -18.348 119.813 1.00 27.18 181 THR D CA 1
ATOM 7583 C C . THR D 2 181 ? -13.089 -19.308 119.062 1.00 32.58 181 THR D C 1
ATOM 7584 O O . THR D 2 181 ? -13.384 -20.504 119.011 1.00 31.05 181 THR D O 1
ATOM 7588 N N . VAL D 2 182 ? -11.997 -18.806 118.485 1.00 22.05 182 VAL D N 1
ATOM 7589 C CA . VAL D 2 182 ? -11.151 -19.612 117.605 1.00 24.26 182 VAL D CA 1
ATOM 7590 C C . VAL D 2 182 ? -9.745 -19.748 118.169 1.00 30.95 182 VAL D C 1
ATOM 7591 O O . VAL D 2 182 ? -9.191 -18.781 118.690 1.00 34.29 182 VAL D O 1
ATOM 7595 N N . ASN D 2 183 ? -9.179 -20.954 118.097 1.00 29.76 183 ASN D N 1
ATOM 7596 C CA . ASN D 2 183 ? -7.798 -21.152 118.529 1.00 32.06 183 ASN D CA 1
ATOM 7597 C C . ASN D 2 183 ? -6.886 -20.784 117.385 1.00 37.32 183 ASN D C 1
ATOM 7598 O O . ASN D 2 183 ? -6.673 -21.598 116.503 1.00 31.50 183 ASN D O 1
ATOM 7603 N N . LEU D 2 184 ? -6.356 -19.571 117.384 1.00 32.18 184 LEU D N 1
ATOM 7604 C CA . LEU D 2 184 ? -5.310 -19.211 116.440 1.00 36.92 184 LEU D CA 1
ATOM 7605 C C . LEU D 2 184 ? -3.978 -19.833 116.847 1.00 29.24 184 LEU D C 1
ATOM 7606 O O . LEU D 2 184 ? -3.401 -19.495 117.888 1.00 36.38 184 LEU D O 1
ATOM 7611 N N . ASN D 2 185 ? -3.501 -20.752 116.022 1.00 30.14 185 ASN D N 1
ATOM 7612 C CA . ASN D 2 185 ? -2.190 -21.340 116.205 1.00 32.98 185 ASN D CA 1
ATOM 7613 C C . ASN D 2 185 ? -1.111 -20.464 115.559 1.00 45.10 185 ASN D C 1
ATOM 7614 O O . ASN D 2 185 ? -0.801 -20.588 114.377 1.00 41.33 185 ASN D O 1
ATOM 7619 N N . LEU D 2 186 ? -0.542 -19.584 116.370 1.00 39.99 186 LEU D N 1
ATOM 7620 C CA . LEU D 2 186 ? 0.398 -18.551 115.945 1.00 37.79 186 LEU D CA 1
ATOM 7621 C C . LEU D 2 186 ? 1.711 -19.052 115.347 1.00 40.93 186 LEU D C 1
ATOM 7622 O O . LEU D 2 186 ? 2.345 -18.356 114.557 1.00 42.32 186 LEU D O 1
ATOM 7627 N N . TYR D 2 187 ? 2.149 -20.230 115.767 1.00 42.46 187 TYR D N 1
ATOM 7628 C CA . TYR D 2 187 ? 3.522 -20.634 115.493 1.00 46.17 187 TYR D CA 1
ATOM 7629 C C . TYR D 2 187 ? 3.617 -22.011 114.830 1.00 52.14 187 TYR D C 1
ATOM 7630 O O . TYR D 2 187 ? 4.603 -22.723 115.022 1.00 54.42 187 TYR D O 1
ATOM 7639 N N . ILE D 2 188 ? 2.596 -22.368 114.055 1.00 43.72 188 ILE D N 1
ATOM 7640 C CA . ILE D 2 188 ? 2.537 -23.666 113.372 1.00 43.93 188 ILE D CA 1
ATOM 7641 C C . ILE D 2 188 ? 3.787 -24.005 112.554 1.00 52.45 188 ILE D C 1
ATOM 7642 O O . ILE D 2 188 ? 4.239 -23.197 111.747 1.00 70.03 188 ILE D O 1
ATOM 7647 N N . SER D 2 189 ? 4.330 -25.204 112.765 1.00 63.79 189 SER D N 1
ATOM 7648 C CA . SER D 2 189 ? 5.436 -25.710 111.954 1.00 52.62 189 SER D CA 1
ATOM 7649 C C . SER D 2 189 ? 5.203 -27.182 111.601 1.00 53.83 189 SER D C 1
ATOM 7650 O O . SER D 2 189 ? 4.302 -27.822 112.151 1.00 85.04 189 SER D O 1
ATOM 7653 N N . ASP D 2 190 ? 6.021 -27.692 110.679 1.00 74.32 190 ASP D N 1
ATOM 7654 C CA . ASP D 2 190 ? 5.992 -29.084 110.191 1.00 77.28 190 ASP D CA 1
ATOM 7655 C C . ASP D 2 190 ? 5.746 -30.179 111.228 1.00 79.53 190 ASP D C 1
ATOM 7656 O O . ASP D 2 190 ? 5.069 -31.172 110.941 1.00 84.62 190 ASP D O 1
ATOM 7661 N N . LYS D 2 191 ? 6.316 -30.000 112.417 1.00 81.13 191 LYS D N 1
ATOM 7662 C CA . LYS D 2 191 ? 6.297 -31.022 113.464 1.00 75.29 191 LYS D CA 1
ATOM 7663 C C . LYS D 2 191 ? 4.892 -31.328 114.011 1.00 85.04 191 LYS D C 1
ATOM 7664 O O . LYS D 2 191 ? 4.703 -32.335 114.699 1.00 81.30 191 LYS D O 1
ATOM 7666 N N . GLU D 2 192 ? 3.910 -30.479 113.695 1.00 54.86 192 GLU D N 1
ATOM 7667 C CA . GLU D 2 192 ? 2.555 -30.660 114.213 1.00 74.68 192 GLU D CA 1
ATOM 7668 C C . GLU D 2 192 ? 1.662 -31.522 113.311 1.00 67.34 192 GLU D C 1
ATOM 7669 O O . GLU D 2 192 ? 1.664 -31.397 112.085 1.00 60.62 192 GLU D O 1
ATOM 7671 N N . LYS D 2 193 ? 0.902 -32.400 113.955 1.00 59.88 193 LYS D N 1
ATOM 7672 C CA . LYS D 2 193 ? -0.142 -33.162 113.295 1.00 56.85 193 LYS D CA 1
ATOM 7673 C C . LYS D 2 193 ? -1.289 -32.254 112.870 1.00 42.52 193 LYS D C 1
ATOM 7674 O O . LYS D 2 193 ? -1.497 -31.214 113.472 1.00 48.37 193 LYS D O 1
ATOM 7680 N N . TRP D 2 194 ? -2.036 -32.663 111.846 1.00 42.36 194 TRP D N 1
ATOM 7681 C CA . TRP D 2 194 ? -3.207 -31.912 111.380 1.00 38.04 194 TRP D CA 1
ATOM 7682 C C . TRP D 2 194 ? -2.932 -30.424 111.130 1.00 36.77 194 TRP D C 1
ATOM 7683 O O . TRP D 2 194 ? -3.815 -29.584 111.326 1.00 36.68 194 TRP D O 1
ATOM 7694 N N . GLU D 2 195 ? -1.727 -30.091 110.679 1.00 38.53 195 GLU D N 1
ATOM 7695 C CA . GLU D 2 195 ? -1.390 -28.695 110.431 1.00 37.86 195 GLU D CA 1
ATOM 7696 C C . GLU D 2 195 ? -2.395 -28.058 109.458 1.00 35.45 195 GLU D C 1
ATOM 7697 O O . GLU D 2 195 ? -2.707 -26.878 109.574 1.00 36.82 195 GLU D O 1
ATOM 7703 N N . TRP D 2 196 ? -2.949 -28.857 108.549 1.00 38.78 196 TRP D N 1
ATOM 7704 C CA . TRP D 2 196 ? -3.848 -28.338 107.523 1.00 33.57 196 TRP D CA 1
ATOM 7705 C C . TRP D 2 196 ? -5.255 -28.047 108.040 1.00 39.35 196 TRP D C 1
ATOM 7706 O O . TRP D 2 196 ? -6.029 -27.400 107.340 1.00 35.23 196 TRP D O 1
ATOM 7717 N N . THR D 2 197 ? -5.597 -28.477 109.257 1.00 30.75 197 THR D N 1
ATOM 7718 C CA . THR D 2 197 ? -6.891 -28.062 109.814 1.00 29.39 197 THR D CA 1
ATOM 7719 C C . THR D 2 197 ? -6.760 -27.175 111.044 1.00 42.31 197 THR D C 1
ATOM 7720 O O . THR D 2 197 ? -7.743 -26.904 111.711 1.00 32.58 197 THR D O 1
ATOM 7724 N N . LYS D 2 198 ? -5.560 -26.713 111.354 1.00 34.14 198 LYS D N 1
ATOM 7725 C CA . LYS D 2 198 ? -5.401 -25.831 112.502 1.00 32.66 198 LYS D CA 1
ATOM 7726 C C . LYS D 2 198 ? -5.320 -24.377 112.051 1.00 28.09 198 LYS D C 1
ATOM 7727 O O . LYS D 2 198 ? -4.404 -24.015 111.321 1.00 30.89 198 LYS D O 1
ATOM 7733 N N . PRO D 2 199 ? -6.281 -23.543 112.479 1.00 26.25 199 PRO D N 1
ATOM 7734 C CA . PRO D 2 199 ? -6.332 -22.156 111.992 1.00 29.40 199 PRO D CA 1
ATOM 7735 C C . PRO D 2 199 ? -5.117 -21.331 112.377 1.00 33.93 199 PRO D C 1
ATOM 7736 O O . PRO D 2 199 ? -4.672 -21.406 113.524 1.00 37.68 199 PRO D O 1
ATOM 7740 N N . SER D 2 200 ? -4.616 -20.545 111.425 1.00 28.77 200 SER D N 1
ATOM 7741 C CA . SER D 2 200 ? -3.564 -19.562 111.681 1.00 34.09 200 SER D CA 1
ATOM 7742 C C . SER D 2 200 ? -4.061 -18.158 111.334 1.00 41.49 200 SER D C 1
ATOM 7743 O O . SER D 2 200 ? -3.421 -17.153 111.639 1.00 32.72 200 SER D O 1
ATOM 7746 N N . TYR D 2 201 ? -5.208 -18.095 110.675 1.00 30.59 201 TYR D N 1
ATOM 7747 C CA . TYR D 2 201 ? -5.837 -16.822 110.366 1.00 26.05 201 TYR D CA 1
ATOM 7748 C C . TYR D 2 201 ? -7.341 -17.035 110.236 1.00 31.45 201 TYR D C 1
ATOM 7749 O O . TYR D 2 201 ? -7.782 -18.011 109.619 1.00 30.48 201 TYR D O 1
ATOM 7758 N N . VAL D 2 202 ? -8.135 -16.117 110.773 1.00 32.73 202 VAL D N 1
ATOM 7759 C CA . VAL D 2 202 ? -9.587 -16.314 110.752 1.00 27.82 202 VAL D CA 1
ATOM 7760 C C . VAL D 2 202 ? -10.358 -15.027 110.421 1.00 27.85 202 VAL D C 1
ATOM 7761 O O . VAL D 2 202 ? -9.970 -13.927 110.824 1.00 29.10 202 VAL D O 1
ATOM 7765 N N . ASP D 2 203 ? -11.445 -15.187 109.667 1.00 25.71 203 ASP D N 1
ATOM 7766 C CA . ASP D 2 203 ? -12.365 -14.099 109.340 1.00 31.54 203 ASP D CA 1
ATOM 7767 C C . ASP D 2 203 ? -13.784 -14.685 109.293 1.00 22.98 203 ASP D C 1
ATOM 7768 O O . ASP D 2 203 ? -13.969 -15.876 109.527 1.00 22.84 203 ASP D O 1
ATOM 7773 N N . TYR D 2 204 ? -14.788 -13.857 109.034 1.00 23.94 204 TYR D N 1
ATOM 7774 C CA . TYR D 2 204 ? -16.165 -14.361 109.040 1.00 28.48 204 TYR D CA 1
ATOM 7775 C C . TYR D 2 204 ? -16.894 -13.898 107.789 1.00 25.57 204 TYR D C 1
ATOM 7776 O O . TYR D 2 204 ? -16.402 -13.037 107.066 1.00 27.63 204 TYR D O 1
ATOM 7785 N N . ALA D 2 205 ? -18.059 -14.497 107.530 1.00 25.59 205 ALA D N 1
ATOM 7786 C CA . ALA D 2 205 ? -18.957 -14.023 106.505 1.00 25.14 205 ALA D CA 1
ATOM 7787 C C . ALA D 2 205 ? -20.435 -14.328 106.836 1.00 29.47 205 ALA D C 1
ATOM 7788 O O . ALA D 2 205 ? -20.768 -15.428 107.266 1.00 26.07 205 ALA D O 1
ATOM 7790 N N . TYR D 2 206 ? -21.305 -13.343 106.627 1.00 26.10 206 TYR D N 1
ATOM 7791 C CA . TYR D 2 206 ? -22.748 -13.572 106.623 1.00 33.26 206 TYR D CA 1
ATOM 7792 C C . TYR D 2 206 ? -23.208 -13.845 105.196 1.00 32.26 206 TYR D C 1
ATOM 7793 O O . TYR D 2 206 ? -23.006 -13.028 104.294 1.00 43.03 206 TYR D O 1
ATOM 7802 N N . SER D 2 207 ? -23.823 -15.001 104.988 1.00 27.22 207 SER D N 1
ATOM 7803 C CA . SER D 2 207 ? -24.291 -15.378 103.670 1.00 33.87 207 SER D CA 1
ATOM 7804 C C . SER D 2 207 ? -25.797 -15.564 103.672 1.00 40.83 207 SER D C 1
ATOM 7805 O O . SER D 2 207 ? -26.324 -16.406 104.396 1.00 38.69 207 SER D O 1
ATOM 7808 N N . GLU D 2 208 ? -26.509 -14.782 102.883 1.00 33.83 208 GLU D N 1
ATOM 7809 C CA . GLU D 2 208 ? -27.947 -15.000 102.870 1.00 42.65 208 GLU D CA 1
ATOM 7810 C C . GLU D 2 208 ? -28.420 -15.499 101.518 1.00 52.76 208 GLU D C 1
ATOM 7811 O O . GLU D 2 208 ? -27.950 -15.071 100.464 1.00 58.96 208 GLU D O 1
ATOM 7817 N N . ILE D 2 209 ? -29.324 -16.466 101.586 1.00 60.64 209 ILE D N 1
ATOM 7818 C CA . ILE D 2 209 ? -29.832 -17.144 100.413 1.00 53.47 209 ILE D CA 1
ATOM 7819 C C . ILE D 2 209 ? -31.261 -16.703 100.157 1.00 67.45 209 ILE D C 1
ATOM 7820 O O . ILE D 2 209 ? -32.145 -16.942 100.983 1.00 55.25 209 ILE D O 1
ATOM 7825 N N . GLU D 2 210 ? -31.468 -16.041 99.023 1.00 64.95 210 GLU D N 1
ATOM 7826 C CA . GLU D 2 210 ? -32.795 -15.605 98.590 1.00 62.64 210 GLU D CA 1
ATOM 7827 C C . GLU D 2 210 ? -33.474 -14.682 99.592 1.00 53.51 210 GLU D C 1
ATOM 7828 O O . GLU D 2 210 ? -34.700 -14.565 99.601 1.00 76.50 210 GLU D O 1
ATOM 7834 N N . GLY D 2 211 ? -32.679 -14.028 100.432 1.00 70.72 211 GLY D N 1
ATOM 7835 C CA . GLY D 2 211 ? -33.211 -13.110 101.422 1.00 64.05 211 GLY D CA 1
ATOM 7836 C C . GLY D 2 211 ? -33.999 -13.819 102.507 1.00 78.15 211 GLY D C 1
ATOM 7837 O O . GLY D 2 211 ? -34.738 -13.190 103.268 1.00 63.56 211 GLY D O 1
ATOM 7838 N N . ASP D 2 212 ? -33.845 -15.137 102.573 1.00 76.34 212 ASP D N 1
ATOM 7839 C CA . ASP D 2 212 ? -34.536 -15.935 103.575 1.00 61.13 212 ASP D CA 1
ATOM 7840 C C . ASP D 2 212 ? -33.602 -16.238 104.739 1.00 57.68 212 ASP D C 1
ATOM 7841 O O . ASP D 2 212 ? -32.631 -16.981 104.598 1.00 62.67 212 ASP D O 1
ATOM 7846 N N . LEU D 2 213 ? -33.927 -15.675 105.897 1.00 64.02 213 LEU D N 1
ATOM 7847 C CA . LEU D 2 213 ? -33.083 -15.787 107.078 1.00 47.33 213 LEU D CA 1
ATOM 7848 C C . LEU D 2 213 ? -32.927 -17.238 107.528 1.00 52.44 213 LEU D C 1
ATOM 7849 O O . LEU D 2 213 ? -31.889 -17.629 108.059 1.00 52.34 213 LEU D O 1
ATOM 7854 N N . SER D 2 214 ? -33.969 -18.030 107.304 1.00 45.62 214 SER D N 1
ATOM 7855 C CA . SER D 2 214 ? -33.985 -19.432 107.714 1.00 56.85 214 SER D CA 1
ATOM 7856 C C . SER D 2 214 ? -33.034 -20.282 106.880 1.00 60.63 214 SER D C 1
ATOM 7857 O O . SER D 2 214 ? -32.678 -21.392 107.264 1.00 69.40 214 SER D O 1
ATOM 7860 N N . ARG D 2 215 ? -32.639 -19.762 105.729 1.00 45.00 215 ARG D N 1
ATOM 7861 C CA . ARG D 2 215 ? -31.684 -20.457 104.882 1.00 48.65 215 ARG D CA 1
ATOM 7862 C C . ARG D 2 215 ? -30.330 -19.743 104.873 1.00 57.56 215 ARG D C 1
ATOM 7863 O O . ARG D 2 215 ? -29.421 -20.124 104.148 1.00 54.69 215 ARG D O 1
ATOM 7871 N N . SER D 2 216 ? -30.212 -18.704 105.691 1.00 35.25 216 SER D N 1
ATOM 7872 C CA . SER D 2 216 ? -28.985 -17.923 105.772 1.00 37.10 216 SER D CA 1
ATOM 7873 C C . SER D 2 216 ? -28.057 -18.442 106.861 1.00 30.52 216 SER D C 1
ATOM 7874 O O . SER D 2 216 ? -28.485 -19.176 107.751 1.00 41.55 216 SER D O 1
ATOM 7877 N N . ALA D 2 217 ? -26.782 -18.068 106.781 1.00 30.08 217 ALA D N 1
ATOM 7878 C CA . ALA D 2 217 ? -25.787 -18.609 107.695 1.00 41.34 217 ALA D CA 1
ATOM 7879 C C . ALA D 2 217 ? -24.700 -17.603 108.071 1.00 31.12 217 ALA D C 1
ATOM 7880 O O . ALA D 2 217 ? -24.405 -16.668 107.322 1.00 30.22 217 ALA D O 1
ATOM 7882 N N . LEU D 2 218 ? -24.102 -17.814 109.238 1.00 25.79 218 LEU D N 1
ATOM 7883 C CA . LEU D 2 218 ? -22.905 -17.099 109.614 1.00 26.00 218 LEU D CA 1
ATOM 7884 C C . LEU D 2 218 ? -21.760 -18.088 109.533 1.00 35.76 218 LEU D C 1
ATOM 7885 O O . LEU D 2 218 ? -21.884 -19.221 109.989 1.00 26.91 218 LEU D O 1
ATOM 7890 N N . GLY D 2 219 ? -20.651 -17.679 108.935 1.00 32.53 219 GLY D N 1
ATOM 7891 C CA . GLY D 2 219 ? -19.559 -18.618 108.739 1.00 24.25 219 GLY D CA 1
ATOM 7892 C C . GLY D 2 219 ? -18.245 -18.154 109.314 1.00 39.48 219 GLY D C 1
ATOM 7893 O O . GLY D 2 219 ? -17.942 -16.971 109.324 1.00 30.03 219 GLY D O 1
ATOM 7894 N N . VAL D 2 220 ? -17.465 -19.103 109.801 1.00 24.87 220 VAL D N 1
ATOM 7895 C CA . VAL D 2 220 ? -16.108 -18.827 110.246 1.00 24.87 220 VAL D CA 1
ATOM 7896 C C . VAL D 2 220 ? -15.170 -19.319 109.138 1.00 30.28 220 VAL D C 1
ATOM 7897 O O . VAL D 2 220 ? -15.240 -20.479 108.730 1.00 30.87 220 VAL D O 1
ATOM 7901 N N . LEU D 2 221 ? -14.326 -18.428 108.625 1.00 23.46 221 LEU D N 1
ATOM 7902 C CA . LEU D 2 221 ? -13.440 -18.781 107.509 1.00 29.53 221 LEU D CA 1
ATOM 7903 C C . LEU D 2 221 ? -11.967 -18.775 107.941 1.00 27.21 221 LEU D C 1
ATOM 7904 O O . LEU D 2 221 ? -11.467 -17.761 108.414 1.00 29.72 221 LEU D O 1
ATOM 7909 N N . CYS D 2 222 ? -11.284 -19.903 107.768 1.00 26.04 222 CYS D N 1
ATOM 7910 C CA . CYS D 2 222 ? -9.927 -20.047 108.288 1.00 30.96 222 CYS D CA 1
ATOM 7911 C C . CYS D 2 222 ? -8.924 -20.341 107.222 1.00 37.43 222 CYS D C 1
ATOM 7912 O O . CYS D 2 222 ? -9.192 -21.103 106.288 1.00 34.06 222 CYS D O 1
ATOM 7915 N N . MET D 2 223 ? -7.757 -19.728 107.367 1.00 25.10 223 MET D N 1
ATOM 7916 C CA . MET D 2 223 ? -6.569 -20.220 106.699 1.00 27.04 223 MET D CA 1
ATOM 7917 C C . MET D 2 223 ? -5.793 -21.006 107.760 1.00 39.99 223 MET D C 1
ATOM 7918 O O . MET D 2 223 ? -5.771 -20.640 108.932 1.00 29.09 223 MET D O 1
ATOM 7923 N N . THR D 2 224 ? -5.162 -22.090 107.346 1.00 30.70 224 THR D N 1
ATOM 7924 C CA . THR D 2 224 ? -4.584 -23.039 108.276 1.00 29.38 224 THR D CA 1
ATOM 7925 C C . THR D 2 224 ? -3.109 -23.228 107.959 1.00 40.95 224 THR D C 1
ATOM 7926 O O . THR D 2 224 ? -2.631 -22.717 106.952 1.00 33.22 224 THR D O 1
ATOM 7930 N N . GLY D 2 225 ? -2.398 -23.970 108.806 1.00 37.48 225 GLY D N 1
ATOM 7931 C CA . GLY D 2 225 ? -1.039 -24.402 108.491 1.00 36.09 225 GLY D CA 1
ATOM 7932 C C . GLY D 2 225 ? 0.012 -23.298 108.499 1.00 37.91 225 GLY D C 1
ATOM 7933 O O . GLY D 2 225 ? 1.149 -23.520 108.083 1.00 40.66 225 GLY D O 1
ATOM 7934 N N . GLY D 2 226 ? -0.359 -22.115 108.988 1.00 51.51 226 GLY D N 1
ATOM 7935 C CA . GLY D 2 226 ? 0.538 -20.971 108.969 1.00 42.21 226 GLY D CA 1
ATOM 7936 C C . GLY D 2 226 ? 0.223 -19.946 107.886 1.00 40.37 226 GLY D C 1
ATOM 7937 O O . GLY D 2 226 ? 0.778 -18.857 107.887 1.00 47.41 226 GLY D O 1
ATOM 7938 N N . ARG D 2 227 ? -0.675 -20.282 106.968 1.00 36.81 227 ARG D N 1
ATOM 7939 C CA . ARG D 2 227 ? -1.120 -19.318 105.971 1.00 51.78 227 ARG D CA 1
ATOM 7940 C C . ARG D 2 227 ? -1.939 -18.200 106.634 1.00 34.77 227 ARG D C 1
ATOM 7941 O O . ARG D 2 227 ? -2.555 -18.420 107.683 1.00 37.73 227 ARG D O 1
ATOM 7949 N N . THR D 2 228 ? -2.036 -17.059 105.981 1.00 43.56 228 THR D N 1
ATOM 7950 C CA . THR D 2 228 ? -2.860 -15.925 106.384 1.00 53.97 228 THR D CA 1
ATOM 7951 C C . THR D 2 228 ? -3.694 -15.557 105.192 1.00 52.17 228 THR D C 1
ATOM 7952 O O . THR D 2 228 ? -3.592 -16.165 104.165 1.00 63.85 228 THR D O 1
ATOM 7956 N N . GLY D 2 229 ? -4.550 -14.578 105.354 1.00 40.44 229 GLY D N 1
ATOM 7957 C CA . GLY D 2 229 ? -5.419 -14.128 104.299 1.00 49.46 229 GLY D CA 1
ATOM 7958 C C . GLY D 2 229 ? -4.828 -13.233 103.240 1.00 49.24 229 GLY D C 1
ATOM 7959 O O . GLY D 2 229 ? -3.753 -12.739 103.412 1.00 60.21 229 GLY D O 1
ATOM 7960 N N . SER D 2 230 ? -5.548 -13.040 102.156 1.00 44.74 230 SER D N 1
ATOM 7961 C CA . SER D 2 230 ? -5.120 -12.221 101.050 1.00 45.33 230 SER D CA 1
ATOM 7962 C C . SER D 2 230 ? -6.278 -11.730 100.193 1.00 52.75 230 SER D C 1
ATOM 7963 O O . SER D 2 230 ? -7.406 -11.816 100.582 1.00 63.87 230 SER D O 1
ATOM 7966 N N . LYS D 2 231 ? -5.990 -11.160 99.038 1.00 69.45 231 LYS D N 1
ATOM 7967 C CA . LYS D 2 231 ? -7.034 -10.695 98.135 1.00 63.16 231 LYS D CA 1
ATOM 7968 C C . LYS D 2 231 ? -7.751 -11.851 97.488 1.00 78.36 231 LYS D C 1
ATOM 7969 O O . LYS D 2 231 ? -8.862 -11.723 96.999 1.00 76.94 231 LYS D O 1
ATOM 7975 N N . ASN D 2 232 ? -7.062 -12.980 97.478 1.00 72.02 232 ASN D N 1
ATOM 7976 C CA . ASN D 2 232 ? -7.568 -14.259 96.987 1.00 55.87 232 ASN D CA 1
ATOM 7977 C C . ASN D 2 232 ? -8.778 -14.765 97.750 1.00 64.92 232 ASN D C 1
ATOM 7978 O O . ASN D 2 232 ? -9.522 -15.617 97.254 1.00 70.31 232 ASN D O 1
ATOM 7983 N N . GLN D 2 233 ? -8.955 -14.249 98.964 1.00 54.70 233 GLN D N 1
ATOM 7984 C CA . GLN D 2 233 ? -10.011 -14.704 99.851 1.00 51.17 233 GLN D CA 1
ATOM 7985 C C . GLN D 2 233 ? -11.129 -13.665 99.951 1.00 54.33 233 GLN D C 1
ATOM 7986 O O . GLN D 2 233 ? -10.882 -12.465 100.068 1.00 54.08 233 GLN D O 1
ATOM 7992 N N . GLN D 2 234 ? -12.363 -14.148 99.865 1.00 37.68 234 GLN D N 1
ATOM 7993 C CA . GLN D 2 234 ? -13.546 -13.307 99.911 1.00 40.09 234 GLN D CA 1
ATOM 7994 C C . GLN D 2 234 ? -14.425 -13.705 101.080 1.00 33.37 234 GLN D C 1
ATOM 7995 O O . GLN D 2 234 ? -14.389 -14.841 101.529 1.00 32.93 234 GLN D O 1
ATOM 8001 N N . GLN D 2 235 ? -15.218 -12.772 101.576 1.00 37.82 235 GLN D N 1
ATOM 8002 C CA . GLN D 2 235 ? -16.090 -13.087 102.698 1.00 38.14 235 GLN D CA 1
ATOM 8003 C C . GLN D 2 235 ? -17.395 -13.616 102.122 1.00 39.35 235 GLN D C 1
ATOM 8004 O O . GLN D 2 235 ? -18.377 -12.893 101.931 1.00 31.00 235 GLN D O 1
ATOM 8010 N N . LYS D 2 236 ? -17.376 -14.902 101.824 1.00 29.78 236 LYS D N 1
ATOM 8011 C CA . LYS D 2 236 ? -18.491 -15.530 101.156 1.00 30.33 236 LYS D CA 1
ATOM 8012 C C . LYS D 2 236 ? -18.553 -16.995 101.568 1.00 37.57 236 LYS D C 1
ATOM 8013 O O . LYS D 2 236 ? -17.528 -17.601 101.895 1.00 29.94 236 LYS D O 1
ATOM 8019 N N . ILE D 2 237 ? -19.757 -17.548 101.580 1.00 40.76 237 ILE D N 1
ATOM 8020 C CA . ILE D 2 237 ? -19.964 -18.963 101.873 1.00 27.96 237 ILE D CA 1
ATOM 8021 C C . ILE D 2 237 ? -20.693 -19.564 100.691 1.00 42.65 237 ILE D C 1
ATOM 8022 O O . ILE D 2 237 ? -21.599 -18.950 100.138 1.00 40.28 237 ILE D O 1
ATOM 8027 N N . ASP D 2 238 ? -20.309 -20.761 100.293 1.00 35.17 238 ASP D N 1
ATOM 8028 C CA . ASP D 2 238 ? -21.037 -21.430 99.230 1.00 32.97 238 ASP D CA 1
ATOM 8029 C C . ASP D 2 238 ? -22.438 -21.806 99.720 1.00 33.38 238 ASP D C 1
ATOM 8030 O O . ASP D 2 238 ? -22.602 -22.176 100.873 1.00 31.68 238 ASP D O 1
ATOM 8035 N N . PRO D 2 239 ? -23.454 -21.672 98.852 1.00 43.60 239 PRO D N 1
ATOM 8036 C CA . PRO D 2 239 ? -24.814 -22.092 99.216 1.00 52.09 239 PRO D CA 1
ATOM 8037 C C . PRO D 2 239 ? -24.887 -23.519 99.775 1.00 53.83 239 PRO D C 1
ATOM 8038 O O . PRO D 2 239 ? -25.759 -23.807 100.587 1.00 44.56 239 PRO D O 1
ATOM 8042 N N . TYR D 2 240 ? -23.976 -24.393 99.364 1.00 55.00 240 TYR D N 1
ATOM 8043 C CA . TYR D 2 240 ? -24.092 -25.802 99.716 1.00 36.32 240 TYR D CA 1
ATOM 8044 C C . TYR D 2 240 ? -23.038 -26.279 100.700 1.00 33.81 240 TYR D C 1
ATOM 8045 O O . TYR D 2 240 ? -22.732 -27.461 100.756 1.00 39.90 240 TYR D O 1
ATOM 8054 N N . ALA D 2 241 ? -22.494 -25.349 101.475 1.00 31.67 241 ALA D N 1
ATOM 8055 C CA . ALA D 2 241 ? -21.513 -25.647 102.508 1.00 30.89 241 ALA D CA 1
ATOM 8056 C C . ALA D 2 241 ? -22.057 -26.579 103.577 1.00 47.59 241 ALA D C 1
ATOM 8057 O O . ALA D 2 241 ? -21.342 -27.439 104.080 1.00 42.88 241 ALA D O 1
ATOM 8059 N N . ILE D 2 242 ? -23.314 -26.372 103.950 1.00 30.69 242 ILE D N 1
ATOM 8060 C CA . ILE D 2 242 ? -23.977 -27.222 104.928 1.00 30.41 242 ILE D CA 1
ATOM 8061 C C . ILE D 2 242 ? -24.733 -28.348 104.224 1.00 32.97 242 ILE D C 1
ATOM 8062 O O . ILE D 2 242 ? -25.532 -28.085 103.333 1.00 48.81 242 ILE D O 1
ATOM 8067 N N . PRO D 2 243 ? -24.482 -29.610 104.624 1.00 43.93 243 PRO D N 1
ATOM 8068 C CA . PRO D 2 243 ? -25.208 -30.758 104.068 1.00 36.11 243 PRO D CA 1
ATOM 8069 C C . PRO D 2 243 ? -26.718 -30.609 104.251 1.00 41.26 243 PRO D C 1
ATOM 8070 O O . PRO D 2 243 ? -27.131 -30.131 105.312 1.00 37.23 243 PRO D O 1
ATOM 8074 N N . ALA D 2 244 ? -27.515 -31.007 103.259 1.00 40.80 244 ALA D N 1
ATOM 8075 C CA . ALA D 2 244 ? -28.967 -30.952 103.387 1.00 43.25 244 ALA D CA 1
ATOM 8076 C C . ALA D 2 244 ? -29.415 -31.720 104.627 1.00 43.81 244 ALA D C 1
ATOM 8077 O O . ALA D 2 244 ? -30.408 -31.377 105.254 1.00 49.51 244 ALA D O 1
ATOM 8079 N N . ALA D 2 245 ? -28.642 -32.738 104.985 1.00 67.24 245 ALA D N 1
ATOM 8080 C CA . ALA D 2 245 ? -28.965 -33.639 106.088 1.00 76.65 245 ALA D CA 1
ATOM 8081 C C . ALA D 2 245 ? -28.780 -33.029 107.473 1.00 51.66 245 ALA D C 1
ATOM 8082 O O . ALA D 2 245 ? -29.348 -33.523 108.442 1.00 56.79 245 ALA D O 1
ATOM 8084 N N . SER D 2 246 ? -27.974 -31.977 107.563 1.00 39.36 246 SER D N 1
ATOM 8085 C CA . SER D 2 246 ? -27.443 -31.538 108.844 1.00 37.26 246 SER D CA 1
ATOM 8086 C C . SER D 2 246 ? -27.756 -30.087 109.156 1.00 41.33 246 SER D C 1
ATOM 8087 O O . SER D 2 246 ? -28.107 -29.311 108.275 1.00 40.23 246 SER D O 1
ATOM 8090 N N . GLN D 2 247 ? -27.596 -29.730 110.425 1.00 38.61 247 GLN D N 1
ATOM 8091 C CA . GLN D 2 247 ? -27.845 -28.372 110.880 1.00 35.86 247 GLN D CA 1
ATOM 8092 C C . GLN D 2 247 ? -26.699 -27.465 110.462 1.00 49.49 247 GLN D C 1
ATOM 8093 O O . GLN D 2 247 ? -26.916 -26.412 109.886 1.00 33.31 247 GLN D O 1
ATOM 8099 N N . SER D 2 248 ? -25.477 -27.893 110.744 1.00 29.23 248 SER D N 1
ATOM 8100 C CA . SER D 2 248 ? -24.295 -27.071 110.522 1.00 27.01 248 SER D CA 1
ATOM 8101 C C . SER D 2 248 ? -23.256 -27.879 109.762 1.00 26.98 248 SER D C 1
ATOM 8102 O O . SER D 2 248 ? -23.329 -29.116 109.735 1.00 32.96 248 SER D O 1
ATOM 8105 N N . GLY D 2 249 ? -22.311 -27.181 109.134 1.00 30.35 249 GLY D N 1
ATOM 8106 C CA . GLY D 2 249 ? -21.377 -27.780 108.190 1.00 25.92 249 GLY D CA 1
ATOM 8107 C C . GLY D 2 249 ? -19.950 -27.298 108.432 1.00 28.54 249 GLY D C 1
ATOM 8108 O O . GLY D 2 249 ? -19.733 -26.158 108.864 1.00 29.28 249 GLY D O 1
ATOM 8109 N N . PHE D 2 250 ? -18.983 -28.166 108.152 1.00 32.25 250 PHE D N 1
ATOM 8110 C CA . PHE D 2 250 ? -17.559 -27.838 108.240 1.00 30.10 250 PHE D CA 1
ATOM 8111 C C . PHE D 2 250 ? -16.853 -28.404 107.006 1.00 42.06 250 PHE D C 1
ATOM 8112 O O . PHE D 2 250 ? -17.027 -29.587 106.689 1.00 38.94 250 PHE D O 1
ATOM 8120 N N . LEU D 2 251 ? -16.085 -27.564 106.301 1.00 28.57 251 LEU D N 1
ATOM 8121 C CA . LEU D 2 251 ? -15.383 -27.978 105.074 1.00 27.60 251 LEU D CA 1
ATOM 8122 C C . LEU D 2 251 ? -13.874 -27.887 105.219 1.00 27.05 251 LEU D C 1
ATOM 8123 O O . LEU D 2 251 ? -13.365 -26.946 105.822 1.00 26.98 251 LEU D O 1
ATOM 8128 N N . ILE D 2 252 ? -13.184 -28.871 104.651 1.00 25.35 252 ILE D N 1
ATOM 8129 C CA . ILE D 2 252 ? -11.735 -28.866 104.528 1.00 31.45 252 ILE D CA 1
ATOM 8130 C C . ILE D 2 252 ? -11.361 -28.867 103.044 1.00 31.14 252 ILE D C 1
ATOM 8131 O O . ILE D 2 252 ? -11.707 -29.790 102.308 1.00 32.24 252 ILE D O 1
ATOM 8136 N N . SER D 2 253 ? -10.663 -27.819 102.623 1.00 27.41 253 SER D N 1
ATOM 8137 C CA . SER D 2 253 ? -10.287 -27.615 101.231 1.00 28.66 253 SER D CA 1
ATOM 8138 C C . SER D 2 253 ? -9.647 -28.850 100.608 1.00 26.10 253 SER D C 1
ATOM 8139 O O . SER D 2 253 ? -8.707 -29.413 101.171 1.00 33.66 253 SER D O 1
ATOM 8142 N N . GLU D 2 254 ? -10.148 -29.259 99.448 1.00 32.64 254 GLU D N 1
ATOM 8143 C CA . GLU D 2 254 ? -9.562 -30.405 98.775 1.00 39.11 254 GLU D CA 1
ATOM 8144 C C . GLU D 2 254 ? -8.137 -30.068 98.370 1.00 35.27 254 GLU D C 1
ATOM 8145 O O . GLU D 2 254 ? -7.319 -30.966 98.220 1.00 30.48 254 GLU D O 1
ATOM 8151 N N . GLU D 2 255 ? -7.828 -28.775 98.229 1.00 31.15 255 GLU D N 1
ATOM 8152 C CA . GLU D 2 255 ? -6.438 -28.375 98.016 1.00 29.12 255 GLU D CA 1
ATOM 8153 C C . GLU D 2 255 ? -5.549 -28.926 99.133 1.00 38.38 255 GLU D C 1
ATOM 8154 O O . GLU D 2 255 ? -4.463 -29.437 98.880 1.00 28.86 255 GLU D O 1
ATOM 8160 N N . ARG D 2 256 ? -6.015 -28.844 100.368 1.00 31.79 256 ARG D N 1
ATOM 8161 C CA . ARG D 2 256 ? -5.189 -29.269 101.487 1.00 28.27 256 ARG D CA 1
ATOM 8162 C C . ARG D 2 256 ? -5.140 -30.792 101.593 1.00 26.69 256 ARG D C 1
ATOM 8163 O O . ARG D 2 256 ? -4.102 -31.361 101.915 1.00 38.10 256 ARG D O 1
ATOM 8171 N N . LEU D 2 257 ? -6.263 -31.444 101.314 1.00 25.82 257 LEU D N 1
ATOM 8172 C CA . LEU D 2 257 ? -6.280 -32.903 101.234 1.00 25.56 257 LEU D CA 1
ATOM 8173 C C . LEU D 2 257 ? -5.226 -33.394 100.242 1.00 38.51 257 LEU D C 1
ATOM 8174 O O . LEU D 2 257 ? -4.430 -34.268 100.548 1.00 35.33 257 LEU D O 1
ATOM 8179 N N . LEU D 2 258 ? -5.213 -32.800 99.057 1.00 27.25 258 LEU D N 1
ATOM 8180 C CA . LEU D 2 258 ? -4.299 -33.197 97.988 1.00 31.54 258 LEU D CA 1
ATOM 8181 C C . LEU D 2 258 ? -2.844 -32.799 98.256 1.00 35.71 258 LEU D C 1
ATOM 8182 O O . LEU D 2 258 ? -1.948 -33.622 98.127 1.00 31.43 258 LEU D O 1
ATOM 8187 N N . ARG D 2 259 ? -2.618 -31.539 98.629 1.00 33.11 259 ARG D N 1
ATOM 8188 C CA . ARG D 2 259 ? -1.268 -31.044 98.874 1.00 26.53 259 ARG D CA 1
ATOM 8189 C C . ARG D 2 259 ? -0.654 -31.627 100.125 1.00 40.23 259 ARG D C 1
ATOM 8190 O O . ARG D 2 259 ? 0.520 -31.964 100.139 1.00 28.63 259 ARG D O 1
ATOM 8198 N N . ASN D 2 260 ? -1.442 -31.735 101.185 1.00 27.13 260 ASN D N 1
ATOM 8199 C CA . ASN D 2 260 ? -0.881 -32.094 102.498 1.00 30.48 260 ASN D CA 1
ATOM 8200 C C . ASN D 2 260 ? -1.066 -33.541 102.928 1.00 27.52 260 ASN D C 1
ATOM 8201 O O . ASN D 2 260 ? -0.366 -34.014 103.824 1.00 42.32 260 ASN D O 1
ATOM 8206 N N . ILE D 2 261 ? -2.001 -34.249 102.313 1.00 35.70 261 ILE D N 1
ATOM 8207 C CA . ILE D 2 261 ? -2.162 -35.650 102.664 1.00 37.04 261 ILE D CA 1
ATOM 8208 C C . ILE D 2 261 ? -1.680 -36.596 101.559 1.00 29.28 261 ILE D C 1
ATOM 8209 O O . ILE D 2 261 ? -0.801 -37.409 101.791 1.00 35.29 261 ILE D O 1
ATOM 8214 N N . LEU D 2 262 ? -2.241 -36.496 100.361 1.00 27.02 262 LEU D N 1
ATOM 8215 C CA . LEU D 2 262 ? -1.931 -37.504 99.344 1.00 29.68 262 LEU D CA 1
ATOM 8216 C C . LEU D 2 262 ? -0.581 -37.271 98.660 1.00 36.39 262 LEU D C 1
ATOM 8217 O O . LEU D 2 262 ? 0.163 -38.224 98.431 1.00 36.01 262 LEU D O 1
ATOM 8222 N N . LEU D 2 263 ? -0.253 -36.019 98.359 1.00 28.09 263 LEU D N 1
ATOM 8223 C CA . LEU D 2 263 ? 0.980 -35.719 97.620 1.00 34.24 263 LEU D CA 1
ATOM 8224 C C . LEU D 2 263 ? 2.239 -36.264 98.317 1.00 32.03 263 LEU D C 1
ATOM 8225 O O . LEU D 2 263 ? 3.043 -36.908 97.656 1.00 41.72 263 LEU D O 1
ATOM 8230 N N . PRO D 2 264 ? 2.405 -36.035 99.642 1.00 34.82 264 PRO D N 1
ATOM 8231 C CA . PRO D 2 264 ? 3.580 -36.629 100.300 1.00 37.67 264 PRO D CA 1
ATOM 8232 C C . PRO D 2 264 ? 3.507 -38.158 100.402 1.00 35.31 264 PRO D C 1
ATOM 8233 O O . PRO D 2 264 ? 4.538 -38.815 100.549 1.00 32.09 264 PRO D O 1
ATOM 8237 N N . THR D 2 265 ? 2.297 -38.708 100.330 1.00 27.78 265 THR D N 1
ATOM 8238 C CA . THR D 2 265 ? 2.072 -40.143 100.542 1.00 28.05 265 THR D CA 1
ATOM 8239 C C . THR D 2 265 ? 2.253 -40.952 99.268 1.00 42.56 265 THR D C 1
ATOM 8240 O O . THR D 2 265 ? 2.774 -42.063 99.296 1.00 27.81 265 THR D O 1
ATOM 8244 N N . ILE D 2 266 ? 1.835 -40.384 98.142 1.00 31.13 266 ILE D N 1
ATOM 8245 C CA . ILE D 2 266 ? 1.756 -41.151 96.905 1.00 25.80 266 ILE D CA 1
ATOM 8246 C C . ILE D 2 266 ? 3.098 -41.776 96.432 1.00 42.29 266 ILE D C 1
ATOM 8247 O O . ILE D 2 266 ? 3.077 -42.844 95.844 1.00 43.51 266 ILE D O 1
ATOM 8252 N N . PRO D 2 267 ? 4.266 -41.162 96.715 1.00 36.03 267 PRO D N 1
ATOM 8253 C CA . PRO D 2 267 ? 5.434 -41.894 96.195 1.00 35.24 267 PRO D CA 1
ATOM 8254 C C . PRO D 2 267 ? 5.665 -43.258 96.864 1.00 48.69 267 PRO D C 1
ATOM 8255 O O . PRO D 2 267 ? 6.350 -44.102 96.297 1.00 39.88 267 PRO D O 1
ATOM 8259 N N . LYS D 2 268 ? 5.102 -43.479 98.047 1.00 39.78 268 LYS D N 1
ATOM 8260 C CA . LYS D 2 268 ? 5.353 -44.731 98.755 1.00 47.14 268 LYS D CA 1
ATOM 8261 C C . LYS D 2 268 ? 4.632 -45.885 98.084 1.00 41.52 268 LYS D C 1
ATOM 8262 O O . LYS D 2 268 ? 4.862 -47.036 98.428 1.00 48.97 268 LYS D O 1
ATOM 8268 N N . LYS D 2 269 ? 3.749 -45.584 97.138 1.00 29.84 269 LYS D N 1
ATOM 8269 C CA . LYS D 2 269 ? 3.090 -46.642 96.367 1.00 29.01 269 LYS D CA 1
ATOM 8270 C C . LYS D 2 269 ? 4.030 -47.187 95.277 1.00 49.73 269 LYS D C 1
ATOM 8271 O O . LYS D 2 269 ? 3.812 -48.270 94.745 1.00 49.53 269 LYS D O 1
ATOM 8277 N N . PHE D 2 270 ? 5.101 -46.453 94.978 1.00 33.41 270 PHE D N 1
ATOM 8278 C CA . PHE D 2 270 ? 5.906 -46.752 93.792 1.00 33.71 270 PHE D CA 1
ATOM 8279 C C . PHE D 2 270 ? 7.397 -46.915 94.065 1.00 40.21 270 PHE D C 1
ATOM 8280 O O . PHE D 2 270 ? 8.134 -45.945 94.006 1.00 35.37 270 PHE D O 1
ATOM 8288 N N . PRO D 2 271 ? 7.839 -48.154 94.339 1.00 47.18 271 PRO D N 1
ATOM 8289 C CA . PRO D 2 271 ? 9.234 -48.457 94.681 1.00 38.52 271 PRO D CA 1
ATOM 8290 C C . PRO D 2 271 ? 10.225 -48.027 93.605 1.00 65.73 271 PRO D C 1
ATOM 8291 O O . PRO D 2 271 ? 11.372 -47.711 93.945 1.00 41.60 271 PRO D O 1
ATOM 8295 N N . LYS D 2 272 ? 9.813 -48.019 92.337 1.00 40.45 272 LYS D N 1
ATOM 8296 C CA . LYS D 2 272 ? 10.757 -47.671 91.274 1.00 43.20 272 LYS D CA 1
ATOM 8297 C C . LYS D 2 272 ? 10.757 -46.159 91.006 1.00 39.03 272 LYS D C 1
ATOM 8298 O O . LYS D 2 272 ? 11.467 -45.680 90.118 1.00 55.66 272 LYS D O 1
ATOM 8304 N N . SER D 2 273 ? 9.951 -45.408 91.755 1.00 37.16 273 SER D N 1
ATOM 8305 C CA . SER D 2 273 ? 9.938 -43.964 91.553 1.00 45.53 273 SER D CA 1
ATOM 8306 C C . SER D 2 273 ? 11.156 -43.344 92.225 1.00 62.83 273 SER D C 1
ATOM 8307 O O . SER D 2 273 ? 11.729 -43.922 93.146 1.00 49.12 273 SER D O 1
ATOM 8310 N N . LYS D 2 274 ? 11.554 -42.176 91.739 1.00 51.11 274 LYS D N 1
ATOM 8311 C CA . LYS D 2 274 ? 12.651 -41.427 92.334 1.00 41.15 274 LYS D CA 1
ATOM 8312 C C . LYS D 2 274 ? 12.134 -40.494 93.437 1.00 51.21 274 LYS D C 1
ATOM 8313 O O . LYS D 2 274 ? 12.907 -40.002 94.256 1.00 77.54 274 LYS D O 1
ATOM 8319 N N . GLY D 2 275 ? 10.825 -40.259 93.461 1.00 51.15 275 GLY D N 1
ATOM 8320 C CA . GLY D 2 275 ? 10.208 -39.510 94.546 1.00 47.87 275 GLY D CA 1
ATOM 8321 C C . GLY D 2 275 ? 9.803 -38.074 94.248 1.00 42.73 275 GLY D C 1
ATOM 8322 O O . GLY D 2 275 ? 9.063 -37.454 95.015 1.00 54.08 275 GLY D O 1
ATOM 8323 N N . ASP D 2 276 ? 10.263 -37.553 93.118 1.00 51.21 276 ASP D N 1
ATOM 8324 C CA . ASP D 2 276 ? 10.047 -36.147 92.778 1.00 43.23 276 ASP D CA 1
ATOM 8325 C C . ASP D 2 276 ? 9.113 -35.947 91.587 1.00 35.38 276 ASP D C 1
ATOM 8326 O O . ASP D 2 276 ? 9.128 -34.883 90.964 1.00 51.09 276 ASP D O 1
ATOM 8331 N N . GLU D 2 277 ? 8.333 -36.975 91.252 1.00 33.79 277 GLU D N 1
ATOM 8332 C CA . GLU D 2 277 ? 7.580 -36.990 89.996 1.00 34.67 277 GLU D CA 1
ATOM 8333 C C . GLU D 2 277 ? 6.210 -36.314 90.071 1.00 31.49 277 GLU D C 1
ATOM 8334 O O . GLU D 2 277 ? 5.643 -35.974 89.033 1.00 38.00 277 GLU D O 1
ATOM 8340 N N . PHE D 2 278 ? 5.689 -36.122 91.278 1.00 30.32 278 PHE D N 1
ATOM 8341 C CA . PHE D 2 278 ? 4.297 -35.686 91.470 1.00 35.43 278 PHE D CA 1
ATOM 8342 C C . PHE D 2 278 ? 4.146 -34.228 91.888 1.00 40.64 278 PHE D C 1
ATOM 8343 O O . PHE D 2 278 ? 5.017 -33.664 92.538 1.00 32.92 278 PHE D O 1
ATOM 8351 N N . GLU D 2 279 ? 3.008 -33.643 91.525 1.00 31.90 279 GLU D N 1
ATOM 8352 C CA . GLU D 2 279 ? 2.683 -32.254 91.842 1.00 32.47 279 GLU D CA 1
ATOM 8353 C C . GLU D 2 279 ? 1.188 -32.096 92.015 1.00 33.22 279 GLU D C 1
ATOM 8354 O O . GLU D 2 279 ? 0.419 -32.913 91.521 1.00 31.60 279 GLU D O 1
ATOM 8360 N N . VAL D 2 280 ? 0.783 -31.048 92.724 1.00 27.84 280 VAL D N 1
ATOM 8361 C CA . VAL D 2 280 ? -0.618 -30.627 92.779 1.00 28.13 280 VAL D CA 1
ATOM 8362 C C . VAL D 2 280 ? -0.704 -29.261 92.108 1.00 56.88 280 VAL D C 1
ATOM 8363 O O . VAL D 2 280 ? 0.060 -28.362 92.446 1.00 38.97 280 VAL D O 1
ATOM 8367 N N . ILE D 2 281 ? -1.585 -29.111 91.125 1.00 35.55 281 ILE D N 1
ATOM 8368 C CA . ILE D 2 281 ? -1.717 -27.834 90.436 1.00 39.94 281 ILE D CA 1
ATOM 8369 C C . ILE D 2 281 ? -3.178 -27.442 90.336 1.00 64.47 281 ILE D C 1
ATOM 8370 O O . ILE D 2 281 ? -4.068 -28.281 90.481 1.00 53.74 281 ILE D O 1
ATOM 8375 N N . ASN D 2 282 ? -3.414 -26.157 90.105 1.00 51.00 282 ASN D N 1
ATOM 8376 C CA . ASN D 2 282 ? -4.747 -25.657 89.803 1.00 47.06 282 ASN D CA 1
ATOM 8377 C C . ASN D 2 282 ? -4.962 -25.644 88.289 1.00 56.89 282 ASN D C 1
ATOM 8378 O O . ASN D 2 282 ? -4.292 -24.902 87.572 1.00 66.29 282 ASN D O 1
ATOM 8383 N N . GLU D 2 283 ? -5.885 -26.475 87.811 1.00 70.66 283 GLU D N 1
ATOM 8384 C CA . GLU D 2 283 ? -6.205 -26.553 86.383 1.00 69.50 283 GLU D CA 1
ATOM 8385 C C . GLU D 2 283 ? -7.480 -25.793 86.046 1.00 60.01 283 GLU D C 1
ATOM 8386 O O . GLU D 2 283 ? -8.365 -25.667 86.896 1.00 69.29 283 GLU D O 1
ATOM 8392 N N . SER D 2 284 ? -7.572 -25.314 84.803 0.64 53.93 284 SER D N 1
ATOM 8393 C CA . SER D 2 284 ? -8.755 -24.600 84.312 0.64 65.58 284 SER D CA 1
ATOM 8394 C C . SER D 2 284 ? -8.604 -24.160 82.858 0.64 73.58 284 SER D C 1
ATOM 8395 O O . SER D 2 284 ? -7.502 -24.155 82.308 0.64 71.18 284 SER D O 1
ATOM 8397 N N . SER D 2 285 ? -9.723 -23.785 82.246 0.42 85.19 285 SER D N 1
ATOM 8398 C CA . SER D 2 285 ? -9.724 -23.283 80.877 0.42 91.36 285 SER D CA 1
ATOM 8399 C C . SER D 2 285 ? -9.851 -21.761 80.864 0.42 95.62 285 SER D C 1
ATOM 8400 O O . SER D 2 285 ? -10.761 -21.204 81.483 0.42 94.15 285 SER D O 1
ATOM 8402 N N . GLN D 2 286 ? -8.922 -21.108 80.163 0.57 92.32 286 GLN D N 1
ATOM 8403 C CA . GLN D 2 286 ? -8.832 -19.645 80.069 0.57 93.18 286 GLN D CA 1
ATOM 8404 C C . GLN D 2 286 ? -8.451 -18.973 81.401 0.57 94.66 286 GLN D C 1
ATOM 8405 O O . GLN D 2 286 ? -7.491 -18.203 81.450 0.57 90.76 286 GLN D O 1
ATOM 8407 N N . GLY D 2 287 ? -9.193 -19.258 82.471 0.57 83.05 287 GLY D N 1
ATOM 8408 C CA . GLY D 2 287 ? -8.897 -18.688 83.779 0.57 84.66 287 GLY D CA 1
ATOM 8409 C C . GLY D 2 287 ? -9.098 -19.662 84.931 0.57 81.93 287 GLY D C 1
ATOM 8410 O O . GLY D 2 287 ? -10.019 -20.475 84.900 0.57 84.18 287 GLY D O 1
ATOM 8411 N N . GLY D 2 288 ? -8.248 -19.565 85.955 0.65 78.95 288 GLY D N 1
ATOM 8412 C CA . GLY D 2 288 ? -8.246 -20.518 87.058 0.65 73.66 288 GLY D CA 1
ATOM 8413 C C . GLY D 2 288 ? -8.986 -20.121 88.328 0.65 85.31 288 GLY D C 1
ATOM 8414 O O . GLY D 2 288 ? -8.856 -18.994 88.815 0.65 83.32 288 GLY D O 1
ATOM 8415 N N . GLY D 2 289 ? -9.750 -21.067 88.876 0.59 85.12 289 GLY D N 1
ATOM 8416 C CA . GLY D 2 289 ? -10.556 -20.836 90.065 0.59 72.08 289 GLY D CA 1
ATOM 8417 C C . GLY D 2 289 ? -10.246 -21.766 91.229 0.59 80.66 289 GLY D C 1
ATOM 8418 O O . GLY D 2 289 ? -9.305 -21.515 91.990 0.59 76.41 289 GLY D O 1
ATOM 8419 N N . TYR D 2 290 ? -11.025 -22.839 91.380 0.51 78.92 290 TYR D N 1
ATOM 8420 C CA . TYR D 2 290 ? -10.870 -23.703 92.552 0.51 73.50 290 TYR D CA 1
ATOM 8421 C C . TYR D 2 290 ? -10.637 -25.197 92.277 0.51 74.94 290 TYR D C 1
ATOM 8422 O O . TYR D 2 290 ? -10.769 -26.011 93.194 0.51 77.96 290 TYR D O 1
ATOM 8431 N N . SER D 2 291 ? -10.286 -25.566 91.047 0.92 87.39 291 SER D N 1
ATOM 8432 C CA . SER D 2 291 ? -10.128 -26.987 90.710 0.92 64.68 291 SER D CA 1
ATOM 8433 C C . SER D 2 291 ? -8.676 -27.472 90.750 0.92 76.74 291 SER D C 1
ATOM 8434 O O . SER D 2 291 ? -7.851 -27.089 89.922 0.92 70.47 291 SER D O 1
ATOM 8437 N N . TYR D 2 292 ? -8.377 -28.340 91.709 1.00 46.24 292 TYR D N 1
ATOM 8438 C CA . TYR D 2 292 ? -7.016 -28.807 91.912 1.00 48.92 292 TYR D CA 1
ATOM 8439 C C . TYR D 2 292 ? -6.858 -30.268 91.506 1.00 49.60 292 TYR D C 1
ATOM 8440 O O . TYR D 2 292 ? -7.792 -31.050 91.614 1.00 32.47 292 TYR D O 1
ATOM 8449 N N . ILE D 2 293 ? -5.675 -30.628 91.022 1.00 32.39 293 ILE D N 1
ATOM 8450 C CA . ILE D 2 293 ? -5.416 -32.002 90.631 1.00 29.98 293 ILE D CA 1
ATOM 8451 C C . ILE D 2 293 ? -4.032 -32.470 91.050 1.00 29.30 293 ILE D C 1
ATOM 8452 O O . ILE D 2 293 ? -3.052 -31.731 90.986 1.00 40.36 293 ILE D O 1
ATOM 8457 N N . LEU D 2 294 ? -3.969 -33.713 91.495 1.00 31.59 294 LEU D N 1
ATOM 8458 C CA . LEU D 2 294 ? -2.702 -34.358 91.772 1.00 24.65 294 LEU D CA 1
ATOM 8459 C C . LEU D 2 294 ? -2.320 -35.145 90.510 1.00 26.05 294 LEU D C 1
ATOM 8460 O O . LEU D 2 294 ? -3.124 -35.922 90.007 1.00 25.81 294 LEU D O 1
ATOM 8465 N N . LYS D 2 295 ? -1.119 -34.911 89.980 1.00 25.86 295 LYS D N 1
ATOM 8466 C CA . LYS D 2 295 ? -0.720 -35.473 88.693 1.00 25.48 295 LYS D CA 1
ATOM 8467 C C . LYS D 2 295 ? 0.786 -35.712 88.630 1.00 33.73 295 LYS D C 1
ATOM 8468 O O . LYS D 2 295 ? 1.520 -35.392 89.568 1.00 35.26 295 LYS D O 1
ATOM 8474 N N . LEU D 2 296 ? 1.243 -36.266 87.513 1.00 26.15 296 LEU D N 1
ATOM 8475 C CA . LEU D 2 296 ? 2.672 -36.331 87.240 1.00 27.08 296 LEU D CA 1
ATOM 8476 C C . LEU D 2 296 ? 3.123 -35.010 86.663 1.00 28.98 296 LEU D C 1
ATOM 8477 O O . LEU D 2 296 ? 2.394 -34.402 85.880 1.00 55.75 296 LEU D O 1
ATOM 8482 N N . LYS D 2 297 ? 4.315 -34.561 87.046 1.00 47.67 297 LYS D N 1
ATOM 8483 C CA . LYS D 2 297 ? 4.935 -33.427 86.376 1.00 36.18 297 LYS D CA 1
ATOM 8484 C C . LYS D 2 297 ? 5.141 -33.785 84.908 1.00 32.97 297 LYS D C 1
ATOM 8485 O O . LYS D 2 297 ? 5.216 -34.961 84.543 1.00 53.18 297 LYS D O 1
ATOM 8491 N N . LYS D 2 298 ? 5.218 -32.762 84.066 1.00 46.30 298 LYS D N 1
ATOM 8492 C CA . LYS D 2 298 ? 5.364 -32.959 82.633 1.00 44.40 298 LYS D CA 1
ATOM 8493 C C . LYS D 2 298 ? 6.701 -33.632 82.346 1.00 40.05 298 LYS D C 1
ATOM 8494 O O . LYS D 2 298 ? 7.706 -33.277 82.936 1.00 48.35 298 LYS D O 1
ATOM 8500 N N . GLY D 2 299 ? 6.703 -34.636 81.472 1.00 40.87 299 GLY D N 1
ATOM 8501 C CA . GLY D 2 299 ? 7.924 -35.361 81.161 1.00 58.18 299 GLY D CA 1
ATOM 8502 C C . GLY D 2 299 ? 8.269 -36.527 82.083 1.00 59.09 299 GLY D C 1
ATOM 8503 O O . GLY D 2 299 ? 9.200 -37.282 81.819 1.00 48.48 299 GLY D O 1
ATOM 8504 N N . LYS D 2 300 ? 7.524 -36.690 83.167 1.00 37.18 300 LYS D N 1
ATOM 8505 C CA . LYS D 2 300 ? 7.846 -37.721 84.148 1.00 41.69 300 LYS D CA 1
ATOM 8506 C C . LYS D 2 300 ? 7.061 -38.997 83.891 1.00 57.83 300 LYS D C 1
ATOM 8507 O O . LYS D 2 300 ? 5.918 -38.932 83.436 1.00 46.46 300 LYS D O 1
ATOM 8513 N N . LYS D 2 301 ? 7.675 -40.153 84.159 1.00 44.22 301 LYS D N 1
ATOM 8514 C CA . LYS D 2 301 ? 6.934 -41.422 84.171 1.00 42.35 301 LYS D CA 1
ATOM 8515 C C . LYS D 2 301 ? 7.321 -42.292 85.360 1.00 31.08 301 LYS D C 1
ATOM 8516 O O . LYS D 2 301 ? 8.393 -42.145 85.939 1.00 55.36 301 LYS D O 1
ATOM 8522 N N . ILE D 2 302 ? 6.431 -43.201 85.721 1.00 33.76 302 ILE D N 1
ATOM 8523 C CA . ILE D 2 302 ? 6.694 -44.113 86.817 1.00 36.93 302 ILE D CA 1
ATOM 8524 C C . ILE D 2 302 ? 6.748 -45.545 86.296 1.00 35.83 302 ILE D C 1
ATOM 8525 O O . ILE D 2 302 ? 5.762 -46.042 85.755 1.00 27.08 302 ILE D O 1
ATOM 8530 N N . ASP D 2 303 ? 7.890 -46.206 86.460 1.00 34.46 303 ASP D N 1
ATOM 8531 C CA . ASP D 2 303 ? 7.992 -47.626 86.154 1.00 25.48 303 ASP D CA 1
ATOM 8532 C C . ASP D 2 303 ? 7.307 -48.445 87.242 1.00 23.71 303 ASP D C 1
ATOM 8533 O O . ASP D 2 303 ? 7.421 -48.118 88.429 1.00 29.06 303 ASP D O 1
ATOM 8538 N N . LEU D 2 304 ? 6.618 -49.510 86.831 1.00 21.88 304 LEU D N 1
ATOM 8539 C CA . LEU D 2 304 ? 5.904 -50.378 87.771 1.00 23.85 304 LEU D CA 1
ATOM 8540 C C . LEU D 2 304 ? 6.532 -51.771 87.827 1.00 31.93 304 LEU D C 1
ATOM 8541 O O . LEU D 2 304 ? 7.441 -52.082 87.049 1.00 27.79 304 LEU D O 1
ATOM 8546 N N A GLU D 2 305 ? 6.054 -52.595 88.758 0.39 23.08 305 GLU D N 1
ATOM 8547 N N B GLU D 2 305 ? 6.026 -52.590 88.745 0.61 22.81 305 GLU D N 1
ATOM 8548 C CA A GLU D 2 305 ? 6.512 -53.977 88.891 0.39 28.83 305 GLU D CA 1
ATOM 8549 C CA B GLU D 2 305 ? 6.381 -54.002 88.875 0.61 26.68 305 GLU D CA 1
ATOM 8550 C C A GLU D 2 305 ? 6.387 -54.718 87.565 0.39 30.77 305 GLU D C 1
ATOM 8551 C C B GLU D 2 305 ? 6.360 -54.731 87.533 0.61 27.98 305 GLU D C 1
ATOM 8552 O O A GLU D 2 305 ? 5.414 -54.534 86.841 0.39 23.29 305 GLU D O 1
ATOM 8553 O O B GLU D 2 305 ? 5.431 -54.546 86.757 0.61 22.88 305 GLU D O 1
ATOM 8564 N N . ASN D 2 306 ? 7.374 -55.553 87.252 1.00 24.18 306 ASN D N 1
ATOM 8565 C CA . ASN D 2 306 ? 7.424 -56.234 85.946 1.00 25.13 306 ASN D CA 1
ATOM 8566 C C . ASN D 2 306 ? 6.372 -57.325 85.787 1.00 24.57 306 ASN D C 1
ATOM 8567 O O . ASN D 2 306 ? 6.014 -57.992 86.736 1.00 27.05 306 ASN D O 1
ATOM 8572 N N . ILE D 2 307 ? 5.874 -57.485 84.565 1.00 23.71 307 ILE D N 1
ATOM 8573 C CA . ILE D 2 307 ? 4.966 -58.569 84.257 1.00 24.72 307 ILE D CA 1
ATOM 8574 C C . ILE D 2 307 ? 5.640 -59.499 83.266 1.00 25.67 307 ILE D C 1
ATOM 8575 O O . ILE D 2 307 ? 6.630 -59.128 82.638 1.00 24.00 307 ILE D O 1
ATOM 8580 N N . GLN D 2 308 ? 5.128 -60.723 83.203 1.00 25.11 308 GLN D N 1
ATOM 8581 C CA . GLN D 2 308 ? 5.461 -61.724 82.197 1.00 25.53 308 GLN D CA 1
ATOM 8582 C C . GLN D 2 308 ? 4.314 -61.833 81.214 1.00 29.07 308 GLN D C 1
ATOM 8583 O O . GLN D 2 308 ? 3.226 -62.245 81.602 1.00 30.34 308 GLN D O 1
ATOM 8589 N N . ALA D 2 309 ? 4.533 -61.468 79.957 1.00 23.48 309 ALA D N 1
ATOM 8590 C CA . ALA D 2 309 ? 3.502 -61.613 78.924 1.00 24.90 309 ALA D CA 1
ATOM 8591 C C . ALA D 2 309 ? 4.107 -62.133 77.634 1.00 19.83 309 ALA D C 1
ATOM 8592 O O . ALA D 2 309 ? 5.161 -61.634 77.199 1.00 25.39 309 ALA D O 1
ATOM 8594 N N . VAL D 2 310 ? 3.404 -63.094 77.021 1.00 22.10 310 VAL D N 1
ATOM 8595 C CA . VAL D 2 310 ? 3.828 -63.790 75.797 1.00 19.67 310 VAL D CA 1
ATOM 8596 C C . VAL D 2 310 ? 5.346 -64.034 75.749 1.00 25.47 310 VAL D C 1
ATOM 8597 O O . VAL D 2 310 ? 5.984 -63.855 74.723 1.00 23.80 310 VAL D O 1
ATOM 8601 N N . GLY D 2 311 ? 5.904 -64.463 76.879 1.00 23.63 311 GLY D N 1
ATOM 8602 C CA . GLY D 2 311 ? 7.288 -64.902 76.923 1.00 20.51 311 GLY D CA 1
ATOM 8603 C C . GLY D 2 311 ? 8.277 -63.780 77.177 1.00 24.05 311 GLY D C 1
ATOM 8604 O O . GLY D 2 311 ? 9.497 -64.003 77.193 1.00 26.48 311 GLY D O 1
ATOM 8605 N N . TYR D 2 312 ? 7.757 -62.580 77.427 1.00 21.09 312 TYR D N 1
ATOM 8606 C CA . TYR D 2 312 ? 8.610 -61.428 77.687 1.00 32.39 312 TYR D CA 1
ATOM 8607 C C . TYR D 2 312 ? 8.420 -60.841 79.083 1.00 20.85 312 TYR D C 1
ATOM 8608 O O . TYR D 2 312 ? 7.302 -60.654 79.545 1.00 22.28 312 TYR D O 1
ATOM 8617 N N . THR D 2 313 ? 9.529 -60.538 79.743 1.00 20.36 313 THR D N 1
ATOM 8618 C CA . THR D 2 313 ? 9.489 -59.710 80.938 1.00 19.70 313 THR D CA 1
ATOM 8619 C C . THR D 2 313 ? 9.351 -58.233 80.524 1.00 24.60 313 THR D C 1
ATOM 8620 O O . THR D 2 313 ? 10.292 -57.631 79.986 1.00 29.47 313 THR D O 1
ATOM 8624 N N . CYS D 2 314 ? 8.191 -57.657 80.812 1.00 19.84 314 CYS D N 1
ATOM 8625 C CA . CYS D 2 314 ? 7.860 -56.302 80.394 1.00 24.61 314 CYS D CA 1
ATOM 8626 C C . CYS D 2 314 ? 7.643 -55.392 81.586 1.00 42.54 314 CYS D C 1
ATOM 8627 O O . CYS D 2 314 ? 7.205 -55.824 82.648 1.00 28.60 314 CYS D O 1
ATOM 8630 N N . THR D 2 315 ? 7.943 -54.120 81.392 1.00 21.78 315 THR D N 1
ATOM 8631 C CA . THR D 2 315 ? 7.851 -53.140 82.461 1.00 23.82 315 THR D CA 1
ATOM 8632 C C . THR D 2 315 ? 6.719 -52.175 82.166 1.00 33.50 315 THR D C 1
ATOM 8633 O O . THR D 2 315 ? 6.849 -51.296 81.306 1.00 19.76 315 THR D O 1
ATOM 8637 N N . PRO D 2 316 ? 5.587 -52.342 82.860 1.00 26.37 316 PRO D N 1
ATOM 8638 C CA . PRO D 2 316 ? 4.525 -51.346 82.678 1.00 24.01 316 PRO D CA 1
ATOM 8639 C C . PRO D 2 316 ? 5.004 -49.999 83.210 1.00 23.11 316 PRO D C 1
ATOM 8640 O O . PRO D 2 316 ? 5.853 -49.967 84.106 1.00 30.05 316 PRO D O 1
ATOM 8644 N N . TYR D 2 317 ? 4.526 -48.909 82.627 1.00 29.25 317 TYR D N 1
ATOM 8645 C CA . TYR D 2 317 ? 4.809 -47.598 83.187 1.00 20.58 317 TYR D CA 1
ATOM 8646 C C . TYR D 2 317 ? 3.597 -46.672 83.116 1.00 27.36 317 TYR D C 1
ATOM 8647 O O . TYR D 2 317 ? 2.721 -46.814 82.257 1.00 28.46 317 TYR D O 1
ATOM 8656 N N . ILE D 2 318 ? 3.527 -45.767 84.083 1.00 29.53 318 ILE D N 1
ATOM 8657 C CA . ILE D 2 318 ? 2.504 -44.723 84.106 1.00 31.96 318 ILE D CA 1
ATOM 8658 C C . ILE D 2 318 ? 3.018 -43.463 83.425 1.00 32.66 318 ILE D C 1
ATOM 8659 O O . ILE D 2 318 ? 3.983 -42.866 83.885 1.00 31.36 318 ILE D O 1
ATOM 8664 N N . GLN D 2 319 ? 2.391 -43.074 82.315 1.00 29.02 319 GLN D N 1
ATOM 8665 C CA . GLN D 2 319 ? 2.795 -41.866 81.594 1.00 30.72 319 GLN D CA 1
ATOM 8666 C C . GLN D 2 319 ? 1.888 -40.676 81.937 1.00 32.10 319 GLN D C 1
ATOM 8667 O O . GLN D 2 319 ? 2.174 -39.529 81.598 1.00 31.02 319 GLN D O 1
ATOM 8673 N N . GLU D 2 320 ? 0.795 -40.951 82.633 1.00 45.70 320 GLU D N 1
ATOM 8674 C CA . GLU D 2 320 ? -0.137 -39.895 82.951 1.00 30.53 320 GLU D CA 1
ATOM 8675 C C . GLU D 2 320 ? -1.053 -40.358 84.065 1.00 25.90 320 GLU D C 1
ATOM 8676 O O . GLU D 2 320 ? -1.390 -41.536 84.155 1.00 27.43 320 GLU D O 1
ATOM 8682 N N . MET D 2 321 ? -1.443 -39.432 84.928 1.00 23.81 321 MET D N 1
ATOM 8683 C CA . MET D 2 321 ? -2.396 -39.754 85.975 1.00 26.94 321 MET D CA 1
ATOM 8684 C C . MET D 2 321 ? -3.068 -38.502 86.484 1.00 32.80 321 MET D C 1
ATOM 8685 O O . MET D 2 321 ? -2.469 -37.418 86.464 1.00 36.07 321 MET D O 1
ATOM 8690 N N . LYS D 2 322 ? -4.328 -38.651 86.901 1.00 27.36 322 LYS D N 1
ATOM 8691 C CA . LYS D 2 322 ? -5.068 -37.569 87.539 1.00 31.47 322 LYS D CA 1
ATOM 8692 C C . LYS D 2 322 ? -5.779 -38.085 88.773 1.00 28.18 322 LYS D C 1
ATOM 8693 O O . LYS D 2 322 ? -6.552 -39.048 88.703 1.00 28.77 322 LYS D O 1
ATOM 8699 N N . ILE D 2 323 ? -5.529 -37.415 89.895 1.00 29.64 323 ILE D N 1
ATOM 8700 C CA . ILE D 2 323 ? -6.268 -37.647 91.127 1.00 25.47 323 ILE D CA 1
ATOM 8701 C C . ILE D 2 323 ? -6.948 -36.333 91.500 1.00 45.24 323 ILE D C 1
ATOM 8702 O O . ILE D 2 323 ? -6.285 -35.299 91.592 1.00 31.29 323 ILE D O 1
ATOM 8707 N N . TYR D 2 324 ? -8.261 -36.368 91.699 1.00 28.37 324 TYR D N 1
ATOM 8708 C CA . TYR D 2 324 ? -8.995 -35.152 92.035 1.00 34.23 324 TYR D CA 1
ATOM 8709 C C . TYR D 2 324 ? -10.346 -35.451 92.682 1.00 41.38 324 TYR D C 1
ATOM 8710 O O . TYR D 2 324 ? -10.808 -36.599 92.734 1.00 28.67 324 TYR D O 1
ATOM 8719 N N . LEU D 2 325 ? -10.963 -34.380 93.166 1.00 34.62 325 LEU D N 1
ATOM 8720 C CA . LEU D 2 325 ? -12.218 -34.424 93.898 1.00 42.09 325 LEU D CA 1
ATOM 8721 C C . LEU D 2 325 ? -13.332 -33.847 93.047 1.00 28.27 325 LEU D C 1
ATOM 8722 O O . LEU D 2 325 ? -13.295 -32.665 92.685 1.00 49.43 325 LEU D O 1
ATOM 8727 N N . LEU D 2 326 ? -14.316 -34.688 92.726 1.00 44.72 326 LEU D N 1
ATOM 8728 C CA . LEU D 2 326 ? -15.460 -34.285 91.905 1.00 48.51 326 LEU D CA 1
ATOM 8729 C C . LEU D 2 326 ? -16.781 -34.834 92.463 1.00 41.83 326 LEU D C 1
ATOM 8730 O O . LEU D 2 326 ? -16.949 -36.044 92.619 1.00 48.83 326 LEU D O 1
ATOM 8735 N N . GLY D 2 327 ? -17.713 -33.933 92.758 1.00 60.55 327 GLY D N 1
ATOM 8736 C CA . GLY D 2 327 ? -18.985 -34.319 93.344 1.00 57.43 327 GLY D CA 1
ATOM 8737 C C . GLY D 2 327 ? -18.765 -35.047 94.649 1.00 49.42 327 GLY D C 1
ATOM 8738 O O . GLY D 2 327 ? -18.106 -34.534 95.548 1.00 44.35 327 GLY D O 1
ATOM 8739 N N . SER D 2 328 ? -19.272 -36.271 94.732 1.00 35.25 328 SER D N 1
ATOM 8740 C CA . SER D 2 328 ? -19.133 -37.077 95.944 1.00 29.51 328 SER D CA 1
ATOM 8741 C C . SER D 2 328 ? -17.906 -37.983 95.909 1.00 28.21 328 SER D C 1
ATOM 8742 O O . SER D 2 328 ? -17.741 -38.831 96.782 1.00 48.34 328 SER D O 1
ATOM 8745 N N . TYR D 2 329 ? -17.057 -37.812 94.901 1.00 27.62 329 TYR D N 1
ATOM 8746 C CA . TYR D 2 329 ? -15.995 -38.798 94.639 1.00 27.22 329 TYR D CA 1
ATOM 8747 C C . TYR D 2 329 ? -14.578 -38.300 94.774 1.00 39.51 329 TYR D C 1
ATOM 8748 O O . TYR D 2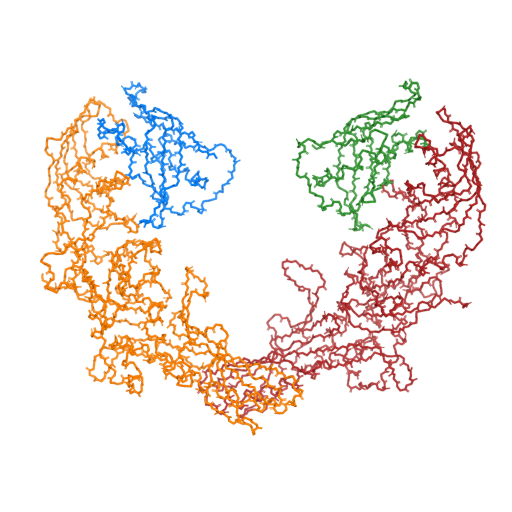 329 ? -14.258 -37.171 94.428 1.00 33.55 329 TYR D O 1
ATOM 8757 N N . LEU D 2 330 ? -13.728 -39.187 95.271 1.00 24.55 330 LEU D N 1
ATOM 8758 C CA . LEU D 2 330 ? -12.309 -39.128 94.975 1.00 23.61 330 LEU D CA 1
ATOM 8759 C C . LEU D 2 330 ? -12.135 -39.924 93.681 1.00 36.25 330 LEU D C 1
ATOM 8760 O O . LEU D 2 330 ? -12.460 -41.100 93.651 1.00 31.89 330 LEU D O 1
ATOM 8765 N N . LYS D 2 331 ? -11.658 -39.282 92.618 1.00 29.37 331 LYS D N 1
ATOM 8766 C CA . LYS D 2 331 ? -11.489 -39.946 91.324 1.00 34.34 331 LYS D CA 1
ATOM 8767 C C . LYS D 2 331 ? -10.042 -40.119 90.934 1.00 34.05 331 LYS D C 1
ATOM 8768 O O . LYS D 2 331 ? -9.215 -39.217 91.112 1.00 29.65 331 LYS D O 1
ATOM 8774 N N . LEU D 2 332 ? -9.759 -41.301 90.402 1.00 28.95 332 LEU D N 1
ATOM 8775 C CA . LEU D 2 332 ? -8.434 -41.686 89.940 1.00 32.59 332 LEU D CA 1
ATOM 8776 C C . LEU D 2 332 ? -8.489 -42.005 88.462 1.00 40.49 332 LEU D C 1
ATOM 8777 O O . LEU D 2 332 ? -9.280 -42.847 88.039 1.00 30.95 332 LEU D O 1
ATOM 8782 N N . GLU D 2 333 ? -7.686 -41.317 87.661 1.00 23.08 333 GLU D N 1
ATOM 8783 C CA . GLU D 2 333 ? -7.464 -41.784 86.296 1.00 23.90 333 GLU D CA 1
ATOM 8784 C C . GLU D 2 333 ? -5.990 -42.126 86.195 1.00 44.68 333 GLU D C 1
ATOM 8785 O O . GLU D 2 333 ? -5.151 -41.320 86.587 1.00 27.13 333 GLU D O 1
ATOM 8791 N N . THR D 2 334 ? -5.677 -43.319 85.694 1.00 21.31 334 THR D N 1
ATOM 8792 C CA . THR D 2 334 ? -4.288 -43.710 85.500 1.00 24.47 334 THR D CA 1
ATOM 8793 C C . THR D 2 334 ? -4.050 -44.271 84.109 1.00 30.27 334 THR D C 1
ATOM 8794 O O . THR D 2 334 ? -4.736 -45.197 83.680 1.00 30.77 334 THR D O 1
ATOM 8798 N N . THR D 2 335 ? -3.075 -43.713 83.402 1.00 24.11 335 THR D N 1
ATOM 8799 C CA . THR D 2 335 ? -2.743 -44.233 82.081 1.00 21.24 335 THR D CA 1
ATOM 8800 C C . THR D 2 335 ? -1.518 -45.137 82.164 1.00 21.97 335 THR D C 1
ATOM 8801 O O . THR D 2 335 ? -0.411 -44.672 82.478 1.00 26.84 335 THR D O 1
ATOM 8805 N N . THR D 2 336 ? -1.705 -46.431 81.915 1.00 22.64 336 THR D N 1
ATOM 8806 C CA . THR D 2 336 ? -0.558 -47.351 81.937 1.00 21.15 336 THR D CA 1
ATOM 8807 C C . THR D 2 336 ? -0.150 -47.816 80.533 1.00 33.48 336 THR D C 1
ATOM 8808 O O . THR D 2 336 ? -0.987 -48.114 79.691 1.00 25.41 336 THR D O 1
ATOM 8812 N N . ARG D 2 337 ? 1.151 -47.890 80.287 1.00 20.57 337 ARG D N 1
ATOM 8813 C CA . ARG D 2 337 ? 1.637 -48.266 78.958 1.00 19.66 337 ARG D CA 1
ATOM 8814 C C . ARG D 2 337 ? 2.587 -49.433 79.065 1.00 33.80 337 ARG D C 1
ATOM 8815 O O . ARG D 2 337 ? 3.374 -49.494 80.000 1.00 24.26 337 ARG D O 1
ATOM 8823 N N . VAL D 2 338 ? 2.489 -50.375 78.132 1.00 25.36 338 VAL D N 1
ATOM 8824 C CA . VAL D 2 338 ? 3.431 -51.504 78.076 1.00 21.55 338 VAL D CA 1
ATOM 8825 C C . VAL D 2 338 ? 3.834 -51.689 76.634 1.00 36.45 338 VAL D C 1
ATOM 8826 O O . VAL D 2 338 ? 2.977 -51.667 75.763 1.00 21.43 338 VAL D O 1
ATOM 8830 N N . ASP D 2 339 ? 5.129 -51.842 76.377 1.00 21.70 339 ASP D N 1
ATOM 8831 C CA . ASP D 2 339 ? 5.609 -52.136 75.031 1.00 24.98 339 ASP D CA 1
ATOM 8832 C C . ASP D 2 339 ? 6.186 -53.544 74.940 1.00 35.93 339 ASP D C 1
ATOM 8833 O O . ASP D 2 339 ? 6.983 -53.971 75.776 1.00 34.12 339 ASP D O 1
ATOM 8838 N N . LEU D 2 340 ? 5.763 -54.276 73.925 1.00 21.17 340 LEU D N 1
ATOM 8839 C CA . LEU D 2 340 ? 6.399 -55.545 73.619 1.00 19.05 340 LEU D CA 1
ATOM 8840 C C . LEU D 2 340 ? 7.528 -55.248 72.648 1.00 32.73 340 LEU D C 1
ATOM 8841 O O . LEU D 2 340 ? 7.296 -54.584 71.631 1.00 26.04 340 LEU D O 1
ATOM 8846 N N . PRO D 2 341 ? 8.753 -55.725 72.944 1.00 24.92 341 PRO D N 1
ATOM 8847 C CA . PRO D 2 341 ? 9.909 -55.349 72.100 1.00 31.22 341 PRO D CA 1
ATOM 8848 C C . PRO D 2 341 ? 9.724 -55.692 70.617 1.00 23.73 341 PRO D C 1
ATOM 8849 O O . PRO D 2 341 ? 10.176 -54.962 69.747 1.00 33.16 341 PRO D O 1
ATOM 8853 N N . LEU D 2 342 ? 9.057 -56.805 70.339 1.00 23.55 342 LEU D N 1
ATOM 8854 C CA . LEU D 2 342 ? 8.685 -57.152 68.967 1.00 33.22 342 LEU D CA 1
ATOM 8855 C C . LEU D 2 342 ? 7.936 -56.049 68.227 1.00 56.50 342 LEU D C 1
ATOM 8856 O O . LEU D 2 342 ? 7.942 -56.007 67.005 1.00 40.88 342 LEU D O 1
ATOM 8861 N N . GLY D 2 343 ? 7.274 -55.166 68.960 1.00 26.80 343 GLY D N 1
ATOM 8862 C CA . GLY D 2 343 ? 6.640 -54.033 68.316 1.00 28.53 343 GLY D CA 1
ATOM 8863 C C . GLY D 2 343 ? 5.124 -53.958 68.465 1.00 44.16 343 GLY D C 1
ATOM 8864 O O . GLY D 2 343 ? 4.405 -53.749 67.496 1.00 26.09 343 GLY D O 1
ATOM 8865 N N A VAL D 2 344 ? 4.607 -54.134 69.671 0.14 28.79 344 VAL D N 1
ATOM 8866 N N B VAL D 2 344 ? 4.652 -54.135 69.693 0.86 26.32 344 VAL D N 1
ATOM 8867 C CA A VAL D 2 344 ? 3.196 -53.815 69.871 0.14 25.12 344 VAL D CA 1
ATOM 8868 C CA B VAL D 2 344 ? 3.237 -53.914 70.000 0.86 24.33 344 VAL D CA 1
ATOM 8869 C C A VAL D 2 344 ? 3.027 -53.005 71.139 0.14 29.56 344 VAL D C 1
ATOM 8870 C C B VAL D 2 344 ? 3.182 -52.909 71.136 0.86 34.15 344 VAL D C 1
ATOM 8871 O O A VAL D 2 344 ? 3.471 -53.399 72.220 0.14 33.92 344 VAL D O 1
ATOM 8872 O O B VAL D 2 344 ? 3.877 -53.071 72.137 0.86 25.21 344 VAL D O 1
ATOM 8879 N N . ALA D 2 345 ? 2.394 -51.851 70.976 1.00 26.72 345 ALA D N 1
ATOM 8880 C CA . ALA D 2 345 ? 2.208 -50.894 72.052 1.00 23.35 345 ALA D CA 1
ATOM 8881 C C . ALA D 2 345 ? 0.804 -50.991 72.646 1.00 28.48 345 ALA D C 1
ATOM 8882 O O . ALA D 2 345 ? -0.200 -51.017 71.914 1.00 27.16 345 ALA D O 1
ATOM 8884 N N . SER D 2 346 ? 0.747 -51.029 73.971 1.00 25.05 346 SER D N 1
ATOM 8885 C CA . SER D 2 346 ? -0.510 -51.043 74.701 1.00 32.49 346 SER D CA 1
ATOM 8886 C C . SER D 2 346 ? -0.634 -49.802 75.558 1.00 21.01 346 SER D C 1
ATOM 8887 O O . SER D 2 346 ? 0.286 -49.487 76.289 1.00 19.92 346 SER D O 1
ATOM 8890 N N . ILE D 2 347 ? -1.772 -49.107 75.478 1.00 20.87 347 ILE D N 1
ATOM 8891 C CA . ILE D 2 347 ? -2.024 -47.990 76.373 1.00 21.21 347 ILE D CA 1
ATOM 8892 C C . ILE D 2 347 ? -3.428 -48.092 76.969 1.00 25.67 347 ILE D C 1
ATOM 8893 O O . ILE D 2 347 ? -4.424 -48.064 76.229 1.00 22.34 347 ILE D O 1
ATOM 8898 N N . CYS D 2 348 ? -3.506 -48.232 78.296 1.00 21.57 348 CYS D N 1
ATOM 8899 C CA . CYS D 2 348 ? -4.795 -48.288 78.971 1.00 24.58 348 CYS D CA 1
ATOM 8900 C C . CYS D 2 348 ? -5.057 -46.984 79.731 1.00 22.72 348 CYS D C 1
ATOM 8901 O O . CYS D 2 348 ? -4.192 -46.515 80.482 1.00 26.52 348 CYS D O 1
ATOM 8904 N N . GLU D 2 349 ? -6.213 -46.368 79.482 1.00 22.61 349 GLU D N 1
ATOM 8905 C CA . GLU D 2 349 ? -6.668 -45.285 80.326 1.00 22.98 349 GLU D CA 1
ATOM 8906 C C . GLU D 2 349 ? -7.753 -45.857 81.233 1.00 24.32 349 GLU D C 1
ATOM 8907 O O . GLU D 2 349 ? -8.824 -46.236 80.764 1.00 25.84 349 GLU D O 1
ATOM 8913 N N . THR D 2 350 ? -7.448 -45.937 82.526 1.00 25.67 350 THR D N 1
ATOM 8914 C CA . THR D 2 350 ? -8.327 -46.596 83.479 1.00 27.19 350 THR D CA 1
ATOM 8915 C C . THR D 2 350 ? -8.806 -45.624 84.545 1.00 31.89 350 THR D C 1
ATOM 8916 O O . THR D 2 350 ? -8.014 -44.861 85.107 1.00 29.59 350 THR D O 1
ATOM 8920 N N . THR D 2 351 ? -10.097 -45.652 84.834 1.00 28.47 351 THR D N 1
ATOM 8921 C CA . THR D 2 351 ? -10.656 -44.730 85.815 1.00 32.23 351 THR D CA 1
ATOM 8922 C C . THR D 2 351 ? -11.424 -45.460 86.915 1.00 36.43 351 THR D C 1
ATOM 8923 O O . THR D 2 351 ? -12.220 -46.361 86.649 1.00 28.43 351 THR D O 1
ATOM 8927 N N . CYS D 2 352 ? -11.165 -45.038 88.149 1.00 35.06 352 CYS D N 1
ATOM 8928 C CA . CYS D 2 352 ? -11.766 -45.589 89.349 1.00 27.48 352 CYS D CA 1
ATOM 8929 C C . CYS D 2 352 ? -12.357 -44.434 90.191 1.00 46.63 352 CYS D C 1
ATOM 8930 O O . CYS D 2 352 ? -11.888 -43.295 90.089 1.00 29.80 352 CYS D O 1
ATOM 8933 N N . GLU D 2 353 ? -13.366 -44.739 91.012 1.00 45.26 353 GLU D N 1
ATOM 8934 C CA . GLU D 2 353 ? -14.145 -43.750 91.783 1.00 46.91 353 GLU D CA 1
ATOM 8935 C C . GLU D 2 353 ? -14.401 -44.200 93.227 1.00 45.40 353 GLU D C 1
ATOM 8936 O O . GLU D 2 353 ? -14.726 -45.357 93.468 1.00 43.20 353 GLU D O 1
ATOM 8942 N N . TYR D 2 354 ? -14.296 -43.279 94.179 1.00 31.07 354 TYR D N 1
ATOM 8943 C CA . TYR D 2 354 ? -14.448 -43.625 95.595 1.00 26.16 354 TYR D CA 1
ATOM 8944 C C . TYR D 2 354 ? -15.325 -42.615 96.350 1.00 34.47 354 TYR D C 1
ATOM 8945 O O . TYR D 2 354 ? -15.133 -41.404 96.218 1.00 28.16 354 TYR D O 1
ATOM 8954 N N . LYS D 2 355 ? -16.302 -43.136 97.104 1.00 31.93 355 LYS D N 1
ATOM 8955 C CA . LYS D 2 355 ? -17.163 -42.353 98.012 1.00 53.49 355 LYS D CA 1
ATOM 8956 C C . LYS D 2 355 ? -16.669 -42.474 99.446 1.00 46.57 355 LYS D C 1
ATOM 8957 O O . LYS D 2 355 ? -16.078 -43.489 99.809 1.00 47.65 355 LYS D O 1
ATOM 8963 N N . PHE D 2 356 ? -16.933 -41.467 100.273 1.00 35.67 356 PHE D N 1
ATOM 8964 C CA . PHE D 2 356 ? -16.643 -41.587 101.704 1.00 30.39 356 PHE D CA 1
ATOM 8965 C C . PHE D 2 356 ? -17.883 -41.333 102.543 1.00 37.38 356 PHE D C 1
ATOM 8966 O O . PHE D 2 356 ? -18.800 -40.645 102.113 1.00 35.66 356 PHE D O 1
ATOM 8974 N N . LYS D 2 357 ? -17.916 -41.910 103.735 1.00 30.61 357 LYS D N 1
ATOM 8975 C CA . LYS D 2 357 ? -19.106 -41.827 104.573 1.00 37.42 357 LYS D CA 1
ATOM 8976 C C . LYS D 2 357 ? -18.779 -41.998 106.039 1.00 33.16 357 LYS D C 1
ATOM 8977 O O . LYS D 2 357 ? -17.722 -42.527 106.395 1.00 32.24 357 LYS D O 1
ATOM 8983 N N . LEU D 2 358 ? -19.691 -41.534 106.879 1.00 36.30 358 LEU D N 1
ATOM 8984 C CA . LEU D 2 358 ? -19.623 -41.764 108.312 1.00 42.22 358 LEU D CA 1
ATOM 8985 C C . LEU D 2 358 ? -19.895 -43.223 108.617 1.00 43.44 358 LEU D C 1
ATOM 8986 O O . LEU D 2 358 ? -20.787 -43.823 108.025 1.00 43.69 358 LEU D O 1
ATOM 8991 N N . SER D 2 359 ? -19.143 -43.782 109.558 1.00 40.65 359 SER D N 1
ATOM 8992 C CA . SER D 2 359 ? -19.294 -45.182 109.924 1.00 39.39 359 SER D CA 1
ATOM 8993 C C . SER D 2 359 ? -18.899 -45.385 111.382 1.00 46.61 359 SER D C 1
ATOM 8994 O O . SER D 2 359 ? -18.607 -44.421 112.097 1.00 42.22 359 SER D O 1
ATOM 8997 N N . THR D 2 360 ? -18.888 -46.640 111.816 1.00 58.11 360 THR D N 1
ATOM 8998 C CA . THR D 2 360 ? -18.455 -46.980 113.162 1.00 54.50 360 THR D CA 1
ATOM 8999 C C . THR D 2 360 ? -17.434 -48.111 113.129 1.00 62.67 360 THR D C 1
ATOM 9000 O O . THR D 2 360 ? -17.432 -48.921 112.208 1.00 57.73 360 THR D O 1
ATOM 9004 N N . ASN D 2 361 ? -16.561 -48.160 114.130 1.00 62.91 361 ASN D N 1
ATOM 9005 C CA . ASN D 2 361 ? -15.648 -49.285 114.275 1.00 64.10 361 ASN D CA 1
ATOM 9006 C C . ASN D 2 361 ? -16.231 -50.324 115.233 1.00 70.71 361 ASN D C 1
ATOM 9007 O O . ASN D 2 361 ? -17.384 -50.209 115.646 1.00 64.48 361 ASN D O 1
ATOM 9012 N N . ASN D 2 362 ? -15.421 -51.321 115.584 1.00 74.30 362 ASN D N 1
ATOM 9013 C CA . ASN D 2 362 ? -15.820 -52.378 116.509 1.00 58.18 362 ASN D CA 1
ATOM 9014 C C . ASN D 2 362 ? -16.264 -51.868 117.861 1.00 58.07 362 ASN D C 1
ATOM 9015 O O . ASN D 2 362 ? -17.058 -52.509 118.549 1.00 71.78 362 ASN D O 1
ATOM 9020 N N . LYS D 2 363 ? -15.734 -50.712 118.244 1.00 59.72 363 LYS D N 1
ATOM 9021 C CA . LYS D 2 363 ? -16.030 -50.134 119.539 1.00 57.26 363 LYS D CA 1
ATOM 9022 C C . LYS D 2 363 ? -17.244 -49.208 119.495 1.00 61.06 363 LYS D C 1
ATOM 9023 O O . LYS D 2 363 ? -17.611 -48.627 120.505 1.00 57.02 363 LYS D O 1
ATOM 9029 N N . GLY D 2 364 ? -17.866 -49.075 118.328 1.00 68.46 364 GLY D N 1
ATOM 9030 C CA . GLY D 2 364 ? -19.034 -48.221 118.198 1.00 59.48 364 GLY D CA 1
ATOM 9031 C C . GLY D 2 364 ? -18.666 -46.750 118.079 1.00 57.18 364 GLY D C 1
ATOM 9032 O O . GLY D 2 364 ? -19.526 -45.872 118.148 1.00 64.30 364 GLY D O 1
ATOM 9033 N N . GLU D 2 365 ? -17.375 -46.492 117.903 1.00 52.04 365 GLU D N 1
ATOM 9034 C CA . GLU D 2 365 ? -16.857 -45.139 117.744 1.00 51.72 365 GLU D CA 1
ATOM 9035 C C . GLU D 2 365 ? -17.036 -44.659 116.316 1.00 49.90 365 GLU D C 1
ATOM 9036 O O . GLU D 2 365 ? -16.869 -45.421 115.370 1.00 46.32 365 GLU D O 1
ATOM 9042 N N . GLN D 2 366 ? -17.377 -43.388 116.170 1.00 47.29 366 GLN D N 1
ATOM 9043 C CA . GLN D 2 366 ? -17.536 -42.786 114.863 1.00 39.40 366 GLN D CA 1
ATOM 9044 C C . GLN D 2 366 ? -16.218 -42.805 114.116 1.00 41.82 366 GLN D C 1
ATOM 9045 O O . GLN D 2 366 ? -15.163 -42.519 114.691 1.00 44.51 366 GLN D O 1
ATOM 9051 N N . THR D 2 367 ? -16.279 -43.141 112.834 1.00 38.65 367 THR D N 1
ATOM 9052 C CA . THR D 2 367 ? -15.091 -43.117 111.999 1.00 38.68 367 THR D CA 1
ATOM 9053 C C . THR D 2 367 ? -15.464 -42.799 110.547 1.00 49.83 367 THR D C 1
ATOM 9054 O O . THR D 2 367 ? -16.633 -42.600 110.229 1.00 42.41 367 THR D O 1
ATOM 9058 N N . ILE D 2 368 ? -14.459 -42.721 109.681 1.00 36.81 368 ILE D N 1
ATOM 9059 C CA . ILE D 2 368 ? -14.683 -42.494 108.260 1.00 37.04 368 ILE D CA 1
ATOM 9060 C C . ILE D 2 368 ? -14.463 -43.785 107.472 1.00 46.16 368 ILE D C 1
ATOM 9061 O O . ILE D 2 368 ? -13.446 -44.448 107.647 1.00 35.29 368 ILE D O 1
ATOM 9066 N N . ALA D 2 369 ? -15.424 -44.149 106.628 1.00 44.37 369 ALA D N 1
ATOM 9067 C CA . ALA D 2 369 ? -15.258 -45.290 105.734 1.00 37.38 369 ALA D CA 1
ATOM 9068 C C . ALA D 2 369 ? -15.328 -44.843 104.276 1.00 47.51 369 ALA D C 1
ATOM 9069 O O . ALA D 2 369 ? -15.703 -43.708 103.977 1.00 42.19 369 ALA D O 1
ATOM 9071 N N . TYR D 2 370 ? -14.929 -45.731 103.375 1.00 39.86 370 TYR D N 1
ATOM 9072 C CA . TYR D 2 370 ? -14.978 -45.458 101.944 1.00 29.80 370 TYR D CA 1
ATOM 9073 C C . TYR D 2 370 ? -15.598 -46.649 101.228 1.00 44.97 370 TYR D C 1
ATOM 9074 O O . TYR D 2 370 ? -15.700 -47.739 101.790 1.00 35.40 370 TYR D O 1
ATOM 9083 N N . GLU D 2 371 ? -16.010 -46.454 99.987 1.00 38.58 371 GLU D N 1
ATOM 9084 C CA . GLU D 2 371 ? -16.258 -47.611 99.133 1.00 41.47 371 GLU D CA 1
ATOM 9085 C C . GLU D 2 371 ? -15.928 -47.275 97.683 1.00 39.02 371 GLU D C 1
ATOM 9086 O O . GLU D 2 371 ? -16.145 -46.152 97.229 1.00 37.42 371 GLU D O 1
ATOM 9092 N N . GLN D 2 372 ? -15.366 -48.246 96.975 1.00 36.31 372 GLN D N 1
ATOM 9093 C CA . GLN D 2 372 ? -15.194 -48.140 95.532 1.00 36.49 372 GLN D CA 1
ATOM 9094 C C . GLN D 2 372 ? -16.566 -48.201 94.861 1.00 45.22 372 GLN D C 1
ATOM 9095 O O . GLN D 2 372 ? -17.382 -49.067 95.176 1.00 50.89 372 GLN D O 1
ATOM 9101 N N . ILE D 2 373 ? -16.829 -47.267 93.958 1.00 50.01 373 ILE D N 1
ATOM 9102 C CA . ILE D 2 373 ? -18.093 -47.251 93.229 1.00 36.81 373 ILE D CA 1
ATOM 9103 C C . ILE D 2 373 ? -17.966 -47.929 91.867 1.00 57.40 373 ILE D C 1
ATOM 9104 O O . ILE D 2 373 ? -17.275 -47.436 90.974 1.00 57.96 373 ILE D O 1
ATOM 9109 N N . GLY D 2 374 ? -18.645 -49.059 91.711 1.00 49.87 374 GLY D N 1
ATOM 9110 C CA . GLY D 2 374 ? -18.640 -49.784 90.456 1.00 34.52 374 GLY D CA 1
ATOM 9111 C C . GLY D 2 374 ? -17.275 -50.354 90.111 1.00 46.98 374 GLY D C 1
ATOM 9112 O O . GLY D 2 374 ? -16.393 -50.435 90.958 1.00 55.28 374 GLY D O 1
ATOM 9113 N N . SER D 2 375 ? -17.118 -50.746 88.852 1.00 43.32 375 SER D N 1
ATOM 9114 C CA . SER D 2 375 ? -15.896 -51.361 88.359 1.00 45.72 375 SER D CA 1
ATOM 9115 C C . SER D 2 375 ? -15.040 -50.328 87.633 1.00 31.76 375 SER D C 1
ATOM 9116 O O . SER D 2 375 ? -15.552 -49.293 87.201 1.00 42.03 375 SER D O 1
ATOM 9119 N N . PRO D 2 376 ? -13.737 -50.601 87.500 1.00 33.17 376 PRO D N 1
ATOM 9120 C CA . PRO D 2 376 ? -12.906 -49.672 86.735 1.00 42.06 376 PRO D CA 1
ATOM 9121 C C . PRO D 2 376 ? -13.457 -49.535 85.328 1.00 31.22 376 PRO D C 1
ATOM 9122 O O . PRO D 2 376 ? -13.973 -50.503 84.787 1.00 30.07 376 PRO D O 1
ATOM 9126 N N . VAL D 2 377 ? -13.377 -48.336 84.776 1.00 31.72 377 VAL D N 1
ATOM 9127 C CA . VAL D 2 377 ? -13.715 -48.084 83.379 1.00 34.33 377 VAL D CA 1
ATOM 9128 C C . VAL D 2 377 ? -12.411 -48.015 82.596 1.00 33.74 377 VAL D C 1
ATOM 9129 O O . VAL D 2 377 ? -11.509 -47.265 82.958 1.00 29.93 377 VAL D O 1
ATOM 9133 N N . ASN D 2 378 ? -12.294 -48.787 81.528 1.00 27.00 378 ASN D N 1
ATOM 9134 C CA . ASN D 2 378 ? -11.028 -48.815 80.821 1.00 25.60 378 ASN D CA 1
ATOM 9135 C C . ASN D 2 378 ? -11.174 -48.572 79.337 1.00 27.23 378 ASN D C 1
ATOM 9136 O O . ASN D 2 378 ? -12.124 -49.036 78.717 1.00 31.78 378 ASN D O 1
ATOM 9141 N N . ILE D 2 379 ? -10.219 -47.840 78.777 1.00 25.84 379 ILE D N 1
ATOM 9142 C CA . ILE D 2 379 ? -10.123 -47.674 77.342 1.00 26.63 379 ILE D CA 1
ATOM 9143 C C . ILE D 2 379 ? -8.737 -48.164 76.934 1.00 25.26 379 ILE D C 1
ATOM 9144 O O . ILE D 2 379 ? -7.751 -47.726 77.521 1.00 25.17 379 ILE D O 1
ATOM 9149 N N . GLN D 2 380 ? -8.649 -49.081 75.970 1.00 27.90 380 GLN D N 1
ATOM 9150 C CA . GLN D 2 380 ? -7.345 -49.626 75.593 1.00 43.10 380 GLN D CA 1
ATOM 9151 C C . GLN D 2 380 ? -7.000 -49.257 74.160 1.00 26.39 380 GLN D C 1
ATOM 9152 O O . GLN D 2 380 ? -7.727 -49.608 73.233 1.00 26.05 380 GLN D O 1
ATOM 9158 N N . TYR D 2 381 ? -5.877 -48.565 73.994 1.00 28.29 381 TYR D N 1
ATOM 9159 C CA . TYR D 2 381 ? -5.405 -48.171 72.671 1.00 25.22 381 TYR D CA 1
ATOM 9160 C C . TYR D 2 381 ? -4.286 -49.103 72.307 1.00 24.05 381 TYR D C 1
ATOM 9161 O O . TYR D 2 381 ? -3.423 -49.389 73.142 1.00 29.60 381 TYR D O 1
ATOM 9170 N N . SER D 2 382 ? -4.289 -49.606 71.080 1.00 24.60 382 SER D N 1
ATOM 9171 C CA . SER D 2 382 ? -3.209 -50.515 70.691 1.00 23.50 382 SER D CA 1
ATOM 9172 C C . SER D 2 382 ? -2.683 -50.221 69.295 1.00 24.39 382 SER D C 1
ATOM 9173 O O . SER D 2 382 ? -3.406 -49.685 68.443 1.00 26.02 382 SER D O 1
ATOM 9176 N N . GLU D 2 383 ? -1.418 -50.588 69.093 1.00 23.51 383 GLU D N 1
ATOM 9177 C CA . GLU D 2 383 ? -0.718 -50.386 67.839 1.00 30.60 383 GLU D CA 1
ATOM 9178 C C . GLU D 2 383 ? 0.219 -51.547 67.648 1.00 22.98 383 GLU D C 1
ATOM 9179 O O . GLU D 2 383 ? 0.800 -52.037 68.598 1.00 31.94 383 GLU D O 1
ATOM 9185 N N . ASN D 2 384 ? 0.340 -52.011 66.412 1.00 24.78 384 ASN D N 1
ATOM 9186 C CA . ASN D 2 384 ? 1.207 -53.130 66.095 1.00 24.78 384 ASN D CA 1
ATOM 9187 C C . ASN D 2 384 ? 2.198 -52.595 65.056 1.00 45.26 384 ASN D C 1
ATOM 9188 O O . ASN D 2 384 ? 1.854 -52.494 63.889 1.00 40.81 384 ASN D O 1
ATOM 9193 N N . THR D 2 385 ? 3.397 -52.203 65.481 1.00 40.31 385 THR D N 1
ATOM 9194 C CA . THR D 2 385 ? 4.363 -51.628 64.541 1.00 35.95 385 THR D CA 1
ATOM 9195 C C . THR D 2 385 ? 5.396 -52.629 64.031 1.00 46.16 385 THR D C 1
ATOM 9196 O O . THR D 2 385 ? 6.182 -52.308 63.149 1.00 43.83 385 THR D O 1
ATOM 9200 N N . GLY D 2 386 ? 5.407 -53.837 64.581 1.00 30.91 386 GLY D N 1
ATOM 9201 C CA . GLY D 2 386 ? 6.366 -54.826 64.139 1.00 33.21 386 GLY D CA 1
ATOM 9202 C C . GLY D 2 386 ? 5.736 -55.849 63.226 1.00 28.69 386 GLY D C 1
ATOM 9203 O O . GLY D 2 386 ? 6.330 -56.886 62.956 1.00 34.65 386 GLY D O 1
ATOM 9204 N N . ASN D 2 387 ? 4.525 -55.557 62.763 1.00 41.08 387 ASN D N 1
ATOM 9205 C CA . ASN D 2 387 ? 3.666 -56.559 62.130 1.00 36.03 387 ASN D CA 1
ATOM 9206 C C . ASN D 2 387 ? 3.741 -57.923 62.833 1.00 26.14 387 ASN D C 1
ATOM 9207 O O . ASN D 2 387 ? 4.036 -58.964 62.241 1.00 38.12 387 ASN D O 1
ATOM 9212 N N . VAL D 2 388 ? 3.485 -57.879 64.134 1.00 36.42 388 VAL D N 1
ATOM 9213 C CA . VAL D 2 388 ? 3.476 -59.067 64.972 1.00 24.96 388 VAL D CA 1
ATOM 9214 C C . VAL D 2 388 ? 2.252 -59.940 64.641 1.00 21.19 388 VAL D C 1
ATOM 9215 O O . VAL D 2 388 ? 1.207 -59.408 64.284 1.00 29.94 388 VAL D O 1
ATOM 9219 N N . GLY D 2 389 ? 2.375 -61.261 64.772 1.00 25.00 389 GLY D N 1
ATOM 9220 C CA . GLY D 2 389 ? 1.272 -62.169 64.501 1.00 28.50 389 GLY D CA 1
ATOM 9221 C C . GLY D 2 389 ? 0.071 -61.974 65.416 1.00 44.36 389 GLY D C 1
ATOM 9222 O O . GLY D 2 389 ? 0.212 -61.562 66.570 1.00 25.73 389 GLY D O 1
ATOM 9223 N N . LEU D 2 390 ? -1.112 -62.299 64.906 1.00 28.60 390 LEU D N 1
ATOM 9224 C CA . LEU D 2 390 ? -2.380 -62.031 65.608 1.00 35.86 390 LEU D CA 1
ATOM 9225 C C . LEU D 2 390 ? -2.455 -62.571 67.035 1.00 32.32 390 LEU D C 1
ATOM 9226 O O . LEU D 2 390 ? -2.817 -61.844 67.944 1.00 32.76 390 LEU D O 1
ATOM 9231 N N . ASN D 2 391 ? -2.125 -63.843 67.220 1.00 29.01 391 ASN D N 1
ATOM 9232 C CA . ASN D 2 391 ? -2.218 -64.490 68.519 1.00 43.32 391 ASN D CA 1
ATOM 9233 C C . ASN D 2 391 ? -1.353 -63.809 69.567 1.00 29.44 391 ASN D C 1
ATOM 9234 O O . ASN D 2 391 ? -1.783 -63.631 70.708 1.00 31.60 391 ASN D O 1
ATOM 9239 N N . ILE D 2 392 ? -0.133 -63.430 69.181 1.00 22.35 392 ILE D N 1
ATOM 9240 C CA . ILE D 2 392 ? 0.734 -62.724 70.107 1.00 20.61 392 ILE D CA 1
ATOM 9241 C C . ILE D 2 392 ? 0.150 -61.345 70.478 1.00 25.18 392 ILE D C 1
ATOM 9242 O O . ILE D 2 392 ? 0.087 -60.996 71.648 1.00 34.63 392 ILE D O 1
ATOM 9247 N N . VAL D 2 393 ? -0.266 -60.577 69.474 1.00 25.32 393 VAL D N 1
ATOM 9248 C CA . VAL D 2 393 ? -0.872 -59.280 69.707 1.00 26.03 393 VAL D CA 1
ATOM 9249 C C . VAL D 2 393 ? -2.066 -59.405 70.659 1.00 19.54 393 VAL D C 1
ATOM 9250 O O . VAL D 2 393 ? -2.144 -58.708 71.678 1.00 28.35 393 VAL D O 1
ATOM 9254 N N . VAL D 2 394 ? -2.979 -60.320 70.350 1.00 21.70 394 VAL D N 1
ATOM 9255 C CA . VAL D 2 394 ? -4.199 -60.455 71.157 1.00 26.70 394 VAL D CA 1
ATOM 9256 C C . VAL D 2 394 ? -3.846 -60.870 72.596 1.00 36.01 394 VAL D C 1
ATOM 9257 O O . VAL D 2 394 ? -4.375 -60.297 73.538 1.00 20.75 394 VAL D O 1
ATOM 9261 N N . SER D 2 395 ? -2.933 -61.830 72.765 1.00 20.38 395 SER D N 1
ATOM 9262 C CA . SER D 2 395 ? -2.531 -62.327 74.092 1.00 39.09 395 SER D CA 1
ATOM 9263 C C . SER D 2 395 ? -1.825 -61.239 74.886 1.00 18.73 395 SER D C 1
ATOM 9264 O O . SER D 2 395 ? -2.034 -61.084 76.110 1.00 22.61 395 SER D O 1
ATOM 9267 N N . PHE D 2 396 ? -0.993 -60.476 74.194 1.00 18.00 396 PHE D N 1
ATOM 9268 C CA . PHE D 2 396 ? -0.280 -59.405 74.858 1.00 22.69 396 PHE D CA 1
ATOM 9269 C C . PHE D 2 396 ? -1.241 -58.346 75.383 1.00 21.28 396 PHE D C 1
ATOM 9270 O O . PHE D 2 396 ? -1.145 -57.939 76.546 1.00 20.77 396 PHE D O 1
ATOM 9278 N N . LEU D 2 397 ? -2.160 -57.894 74.537 1.00 21.85 397 LEU D N 1
ATOM 9279 C CA . LEU D 2 397 ? -3.116 -56.842 74.940 1.00 19.35 397 LEU D CA 1
ATOM 9280 C C . LEU D 2 397 ? -4.070 -57.345 76.017 1.00 19.96 397 LEU D C 1
ATOM 9281 O O . LEU D 2 397 ? -4.558 -56.572 76.841 1.00 20.24 397 LEU D O 1
ATOM 9286 N N . SER D 2 398 ? -4.332 -58.648 76.016 1.00 22.44 398 SER D N 1
ATOM 9287 C CA . SER D 2 398 ? -5.131 -59.218 77.082 1.00 23.38 398 SER D CA 1
ATOM 9288 C C . SER D 2 398 ? -4.358 -59.134 78.412 1.00 32.37 398 SER D C 1
ATOM 9289 O O . SER D 2 398 ? -4.929 -58.758 79.435 1.00 23.36 398 SER D O 1
ATOM 9292 N N . ALA D 2 399 ? -3.062 -59.446 78.385 1.00 24.26 399 ALA D N 1
ATOM 9293 C CA . ALA D 2 399 ? -2.226 -59.385 79.584 1.00 23.86 399 ALA D CA 1
ATOM 9294 C C . ALA D 2 399 ? -2.161 -57.966 80.135 1.00 27.39 399 ALA D C 1
ATOM 9295 O O . ALA D 2 399 ? -2.181 -57.748 81.334 1.00 24.27 399 ALA D O 1
ATOM 9297 N N . THR D 2 400 ? -2.041 -56.992 79.248 1.00 20.43 400 THR D N 1
ATOM 9298 C CA . THR D 2 400 ? -1.842 -55.641 79.713 1.00 18.47 400 THR D CA 1
ATOM 9299 C C . THR D 2 400 ? -3.167 -55.057 80.182 1.00 19.13 400 THR D C 1
ATOM 9300 O O . THR D 2 400 ? -3.185 -54.214 81.066 1.00 19.14 400 THR D O 1
ATOM 9304 N N . LEU D 2 401 ? -4.273 -55.498 79.588 1.00 21.89 401 LEU D N 1
ATOM 9305 C CA . LEU D 2 401 ? -5.596 -55.137 80.113 1.00 20.78 401 LEU D CA 1
ATOM 9306 C C . LEU D 2 401 ? -5.763 -55.708 81.532 1.00 24.07 401 LEU D C 1
ATOM 9307 O O . LEU D 2 401 ? -6.153 -54.982 82.466 1.00 23.50 401 LEU D O 1
ATOM 9312 N N A SER D 2 402 ? -5.473 -57.000 81.693 0.48 22.68 402 SER D N 1
ATOM 9313 N N B SER D 2 402 ? -5.484 -57.006 81.684 0.52 22.02 402 SER D N 1
ATOM 9314 C CA A SER D 2 402 ? -5.596 -57.655 82.996 0.48 23.26 402 SER D CA 1
ATOM 9315 C CA B SER D 2 402 ? -5.556 -57.671 82.988 0.52 25.38 402 SER D CA 1
ATOM 9316 C C A SER D 2 402 ? -4.726 -56.968 84.050 0.48 21.35 402 SER D C 1
ATOM 9317 C C B SER D 2 402 ? -4.745 -56.920 84.032 0.52 21.34 402 SER D C 1
ATOM 9318 O O A SER D 2 402 ? -5.130 -56.827 85.206 0.48 21.97 402 SER D O 1
ATOM 9319 O O B SER D 2 402 ? -5.202 -56.697 85.157 0.52 24.86 402 SER D O 1
ATOM 9324 N N . PHE D 2 403 ? -3.538 -56.527 83.646 1.00 20.32 403 PHE D N 1
ATOM 9325 C CA . PHE D 2 403 ? -2.669 -55.801 84.562 1.00 19.96 403 PHE D CA 1
ATOM 9326 C C . PHE D 2 403 ? -3.323 -54.504 85.035 1.00 39.67 403 PHE D C 1
ATOM 9327 O O . PHE D 2 403 ? -3.353 -54.226 86.233 1.00 24.34 403 PHE D O 1
ATOM 9335 N N . ALA D 2 404 ? -3.831 -53.711 84.092 1.00 21.46 404 ALA D N 1
ATOM 9336 C CA . ALA D 2 404 ? -4.415 -52.399 84.431 1.00 19.92 404 ALA D CA 1
ATOM 9337 C C . ALA D 2 404 ? -5.655 -52.540 85.322 1.00 20.77 404 ALA D C 1
ATOM 9338 O O . ALA D 2 404 ? -5.846 -51.769 86.255 1.00 24.01 404 ALA D O 1
ATOM 9340 N N . LEU D 2 405 ? -6.477 -53.540 85.033 1.00 21.53 405 LEU D N 1
ATOM 9341 C CA . LEU D 2 405 ? -7.743 -53.746 85.734 1.00 35.76 405 LEU D CA 1
ATOM 9342 C C . LEU D 2 405 ? -7.553 -54.191 87.172 1.00 35.64 405 LEU D C 1
ATOM 9343 O O . LEU D 2 405 ? -8.465 -54.089 87.967 1.00 25.96 405 LEU D O 1
ATOM 9348 N N . THR D 2 406 ? -6.368 -54.679 87.512 1.00 24.15 406 THR D N 1
ATOM 9349 C CA . THR D 2 406 ? -6.079 -55.015 88.895 1.00 26.66 406 THR D CA 1
ATOM 9350 C C . THR D 2 406 ? -5.187 -53.945 89.530 1.00 28.17 406 THR D C 1
ATOM 9351 O O . THR D 2 406 ? -5.399 -53.568 90.684 1.00 31.65 406 THR D O 1
ATOM 9355 N N . PHE D 2 407 ? -4.210 -53.430 88.782 1.00 25.69 407 PHE D N 1
ATOM 9356 C CA . PHE D 2 407 ? -3.280 -52.480 89.396 1.00 21.00 407 PHE D CA 1
ATOM 9357 C C . PHE D 2 407 ? -3.997 -51.182 89.762 1.00 31.84 407 PHE D C 1
ATOM 9358 O O . PHE D 2 407 ? -3.795 -50.640 90.848 1.00 27.73 407 PHE D O 1
ATOM 9366 N N . VAL D 2 408 ? -4.807 -50.663 88.842 1.00 22.47 408 VAL D N 1
ATOM 9367 C CA . VAL D 2 408 ? -5.369 -49.332 89.032 1.00 24.75 408 VAL D CA 1
ATOM 9368 C C . VAL D 2 408 ? -6.358 -49.270 90.228 1.00 24.68 408 VAL D C 1
ATOM 9369 O O . VAL D 2 408 ? -6.266 -48.335 91.024 1.00 28.91 408 VAL D O 1
ATOM 9373 N N . PRO D 2 409 ? -7.276 -50.259 90.375 1.00 34.19 409 PRO D N 1
ATOM 9374 C CA . PRO D 2 409 ? -8.073 -50.282 91.612 1.00 36.78 409 PRO D CA 1
ATOM 9375 C C . PRO D 2 409 ? -7.225 -50.409 92.867 1.00 47.24 409 PRO D C 1
ATOM 9376 O O . PRO D 2 409 ? -7.612 -49.862 93.890 1.00 25.88 409 PRO D O 1
ATOM 9380 N N . GLY D 2 410 ? -6.107 -51.132 92.795 1.00 24.34 410 GLY D N 1
ATOM 9381 C CA . GLY D 2 410 ? -5.198 -51.247 93.928 1.00 23.67 410 GLY D CA 1
ATOM 9382 C C . GLY D 2 410 ? -4.673 -49.876 94.307 1.00 22.78 410 GLY D C 1
ATOM 9383 O O . GLY D 2 410 ? -4.641 -49.513 95.476 1.00 35.41 410 GLY D O 1
ATOM 9384 N N . PHE D 2 411 ? -4.290 -49.112 93.290 1.00 22.69 411 PHE D N 1
ATOM 9385 C CA . PHE D 2 411 ? -3.800 -47.755 93.455 1.00 21.45 411 PHE D CA 1
ATOM 9386 C C . PHE D 2 411 ? -4.926 -46.859 94.023 1.00 28.15 411 PHE D C 1
ATOM 9387 O O . PHE D 2 411 ? -4.714 -46.078 94.938 1.00 27.14 411 PHE D O 1
ATOM 9395 N N . GLY D 2 412 ? -6.132 -47.011 93.500 1.00 34.15 412 GLY D N 1
ATOM 9396 C CA . GLY D 2 412 ? -7.273 -46.287 94.034 1.00 32.36 412 GLY D CA 1
ATOM 9397 C C . GLY D 2 412 ? -7.530 -46.571 95.510 1.00 33.39 412 GLY D C 1
ATOM 9398 O O . GLY D 2 412 ? -7.772 -45.646 96.270 1.00 26.09 412 GLY D O 1
ATOM 9399 N N . THR D 2 413 ? -7.485 -47.842 95.910 1.00 23.72 413 THR D N 1
ATOM 9400 C CA . THR D 2 413 ? -7.637 -48.226 97.315 1.00 24.53 413 THR D CA 1
ATOM 9401 C C . THR D 2 413 ? -6.567 -47.587 98.206 1.00 32.95 413 THR D C 1
ATOM 9402 O O . THR D 2 413 ? -6.872 -47.034 99.265 1.00 29.07 413 THR D O 1
ATOM 9406 N N . PHE D 2 414 ? -5.316 -47.650 97.755 1.00 26.64 414 PHE D N 1
ATOM 9407 C CA . PHE D 2 414 ? -4.199 -46.990 98.428 1.00 27.80 414 PHE D CA 1
ATOM 9408 C C . PHE D 2 414 ? -4.523 -45.521 98.759 1.00 25.92 414 PHE D C 1
ATOM 9409 O O . PHE D 2 414 ? -4.389 -45.075 99.904 1.00 35.41 414 PHE D O 1
ATOM 9417 N N . LEU D 2 415 ? -5.000 -44.799 97.756 1.00 28.31 415 LEU D N 1
ATOM 9418 C CA . LEU D 2 415 ? -5.331 -43.392 97.884 1.00 29.95 415 LEU D CA 1
ATOM 9419 C C . LEU D 2 415 ? -6.501 -43.136 98.842 1.00 31.78 415 LEU D C 1
ATOM 9420 O O . LEU D 2 415 ? -6.433 -42.252 99.693 1.00 38.10 415 LEU D O 1
ATOM 9425 N N . ALA D 2 416 ? -7.572 -43.903 98.707 1.00 23.29 416 ALA D N 1
ATOM 9426 C CA . ALA D 2 416 ? -8.730 -43.740 99.586 1.00 25.23 416 ALA D CA 1
ATOM 9427 C C . ALA D 2 416 ? -8.377 -44.008 101.042 1.00 38.19 416 ALA D C 1
ATOM 9428 O O . ALA D 2 416 ? -8.698 -43.222 101.935 1.00 34.47 416 ALA D O 1
ATOM 9430 N N . VAL D 2 417 ? -7.712 -45.128 101.274 1.00 34.99 417 VAL D N 1
ATOM 9431 C CA . VAL D 2 417 ? -7.321 -45.505 102.621 1.00 28.86 417 VAL D CA 1
ATOM 9432 C C . VAL D 2 417 ? -6.281 -44.515 103.165 1.00 30.06 417 VAL D C 1
ATOM 9433 O O . VAL D 2 417 ? -6.297 -44.180 104.351 1.00 32.71 417 VAL D O 1
ATOM 9437 N N . GLY D 2 418 ? -5.405 -44.033 102.284 1.00 32.59 418 GLY D N 1
ATOM 9438 C CA . GLY D 2 418 ? -4.415 -43.035 102.650 1.00 31.65 418 GLY D CA 1
ATOM 9439 C C . GLY D 2 418 ? -5.071 -41.737 103.094 1.00 42.12 418 GLY D C 1
ATOM 9440 O O . GLY D 2 418 ? -4.665 -41.120 104.066 1.00 32.08 418 GLY D O 1
ATOM 9441 N N . LEU D 2 419 ? -6.107 -41.337 102.373 1.00 25.57 419 LEU D N 1
ATOM 9442 C CA . LEU D 2 419 ? -6.804 -40.095 102.641 1.00 25.88 419 LEU D CA 1
ATOM 9443 C C . LEU D 2 419 ? -7.502 -40.178 103.988 1.00 25.01 419 LEU D C 1
ATOM 9444 O O . LEU D 2 419 ? -7.389 -39.280 104.812 1.00 32.00 419 LEU D O 1
ATOM 9449 N N . ILE D 2 420 ? -8.227 -41.273 104.194 1.00 25.73 420 ILE D N 1
ATOM 9450 C CA . ILE D 2 420 ? -8.839 -41.557 105.478 1.00 39.47 420 ILE D CA 1
ATOM 9451 C C . ILE D 2 420 ? -7.777 -41.533 106.571 1.00 30.22 420 ILE D C 1
ATOM 9452 O O . ILE D 2 420 ? -7.962 -40.932 107.625 1.00 37.71 420 ILE D O 1
ATOM 9457 N N . GLY D 2 421 ? -6.649 -42.170 106.296 1.00 39.27 421 GLY D N 1
ATOM 9458 C CA . GLY D 2 421 ? -5.552 -42.221 107.236 1.00 31.10 421 GLY D CA 1
ATOM 9459 C C . GLY D 2 421 ? -5.100 -40.852 107.697 1.00 29.90 421 GLY D C 1
ATOM 9460 O O . GLY D 2 421 ? -5.018 -40.609 108.895 1.00 34.44 421 GLY D O 1
ATOM 9461 N N . GLY D 2 422 ? -4.807 -39.961 106.754 1.00 27.21 422 GLY D N 1
ATOM 9462 C CA . GLY D 2 422 ? -4.362 -38.620 107.095 1.00 40.04 422 GLY D CA 1
ATOM 9463 C C . GLY D 2 422 ? -5.405 -37.901 107.931 1.00 38.43 422 GLY D C 1
ATOM 9464 O O . GLY D 2 422 ? -5.088 -37.229 108.922 1.00 32.19 422 GLY D O 1
ATOM 9465 N N . CYS D 2 423 ? -6.663 -38.059 107.537 1.00 27.58 423 CYS D N 1
ATOM 9466 C CA . CYS D 2 423 ? -7.762 -37.431 108.263 1.00 32.55 423 CYS D CA 1
ATOM 9467 C C . CYS D 2 423 ? -7.805 -37.926 109.707 1.00 48.49 423 CYS D C 1
ATOM 9468 O O . CYS D 2 423 ? -7.942 -37.139 110.638 1.00 34.76 423 CYS D O 1
ATOM 9471 N N . LEU D 2 424 ? -7.654 -39.232 109.892 1.00 32.04 424 LEU D N 1
ATOM 9472 C CA . LEU D 2 424 ? -7.834 -39.824 111.208 1.00 40.75 424 LEU D CA 1
ATOM 9473 C C . LEU D 2 424 ? -6.611 -39.753 112.137 1.00 31.18 424 LEU D C 1
ATOM 9474 O O . LEU D 2 424 ? -6.770 -39.699 113.353 1.00 37.95 424 LEU D O 1
ATOM 9479 N N . ILE D 2 425 ? -5.396 -39.736 111.590 1.00 31.90 425 ILE D N 1
ATOM 9480 C CA . ILE D 2 425 ? -4.217 -39.842 112.454 1.00 32.67 425 ILE D CA 1
ATOM 9481 C C . ILE D 2 425 ? -3.335 -38.599 112.438 1.00 34.19 425 ILE D C 1
ATOM 9482 O O . ILE D 2 425 ? -2.502 -38.419 113.323 1.00 39.38 425 ILE D O 1
ATOM 9487 N N . GLY D 2 426 ? -3.492 -37.767 111.414 1.00 30.85 426 GLY D N 1
ATOM 9488 C CA . GLY D 2 426 ? -2.915 -36.435 111.424 1.00 32.83 426 GLY D CA 1
ATOM 9489 C C . GLY D 2 426 ? -1.421 -36.334 111.185 1.00 36.14 426 GLY D C 1
ATOM 9490 O O . GLY D 2 426 ? -0.893 -35.237 111.025 1.00 38.44 426 GLY D O 1
ATOM 9491 N N . SER D 2 427 ? -0.736 -37.469 111.169 1.00 33.96 427 SER D N 1
ATOM 9492 C CA . SER D 2 427 ? 0.687 -37.481 110.893 1.00 39.41 427 SER D CA 1
ATOM 9493 C C . SER D 2 427 ? 0.950 -38.144 109.544 1.00 48.82 427 SER D C 1
ATOM 9494 O O . SER D 2 427 ? 0.767 -39.353 109.381 1.00 49.34 427 SER D O 1
ATOM 9497 N N . VAL D 2 428 ? 1.379 -37.345 108.576 1.00 35.85 428 VAL D N 1
ATOM 9498 C CA . VAL D 2 428 ? 1.638 -37.852 107.231 1.00 52.30 428 VAL D CA 1
ATOM 9499 C C . VAL D 2 428 ? 2.611 -39.035 107.212 1.00 39.07 428 VAL D C 1
ATOM 9500 O O . VAL D 2 428 ? 2.384 -40.008 106.494 1.00 55.78 428 VAL D O 1
ATOM 9504 N N . ALA D 2 429 ? 3.666 -38.961 108.025 1.00 43.09 429 ALA D N 1
ATOM 9505 C CA . ALA D 2 429 ? 4.694 -40.006 108.071 1.00 46.97 429 ALA D CA 1
ATOM 9506 C C . ALA D 2 429 ? 4.143 -41.366 108.495 1.00 45.69 429 ALA D C 1
ATOM 9507 O O . ALA D 2 429 ? 4.733 -42.400 108.207 1.00 57.99 429 ALA D O 1
ATOM 9509 N N . LEU D 2 430 ? 3.016 -41.355 109.193 1.00 51.78 430 LEU D N 1
ATOM 9510 C CA . LEU D 2 430 ? 2.421 -42.581 109.706 1.00 48.60 430 LEU D CA 1
ATOM 9511 C C . LEU D 2 430 ? 1.421 -43.190 108.729 1.00 42.54 430 LEU D C 1
ATOM 9512 O O . LEU D 2 430 ? 0.959 -44.299 108.933 1.00 44.50 430 LEU D O 1
ATOM 9517 N N . ILE D 2 431 ? 1.086 -42.461 107.670 1.00 34.07 431 ILE D N 1
ATOM 9518 C CA . ILE D 2 431 ? 0.060 -42.914 106.732 1.00 31.32 431 ILE D CA 1
ATOM 9519 C C . ILE D 2 431 ? 0.401 -44.235 105.991 1.00 61.17 431 ILE D C 1
ATOM 9520 O O . ILE D 2 431 ? -0.473 -45.093 105.846 1.00 34.44 431 ILE D O 1
ATOM 9525 N N . PRO D 2 432 ? 1.661 -44.418 105.532 1.00 47.40 432 PRO D N 1
ATOM 9526 C CA . PRO D 2 432 ? 1.927 -45.695 104.851 1.00 55.46 432 PRO D CA 1
ATOM 9527 C C . PRO D 2 432 ? 1.715 -46.919 105.748 1.00 33.38 432 PRO D C 1
ATOM 9528 O O . PRO D 2 432 ? 1.257 -47.957 105.274 1.00 49.73 432 PRO D O 1
ATOM 9532 N N . THR D 2 433 ? 2.036 -46.797 107.026 1.00 35.13 433 THR D N 1
ATOM 9533 C CA . THR D 2 433 ? 1.764 -47.877 107.970 1.00 60.24 433 THR D CA 1
ATOM 9534 C C . THR D 2 433 ? 0.252 -48.043 108.182 1.00 58.78 433 THR D C 1
ATOM 9535 O O . THR D 2 433 ? -0.251 -49.163 108.317 1.00 52.72 433 THR D O 1
ATOM 9539 N N . PHE D 2 434 ? -0.476 -46.933 108.164 1.00 47.55 434 PHE D N 1
ATOM 9540 C CA . PHE D 2 434 ? -1.930 -46.973 108.336 1.00 47.77 434 PHE D CA 1
ATOM 9541 C C . PHE D 2 434 ? -2.583 -47.705 107.176 1.00 51.10 434 PHE D C 1
ATOM 9542 O O . PHE D 2 434 ? -3.527 -48.463 107.364 1.00 33.87 434 PHE D O 1
ATOM 9550 N N . ILE D 2 435 ? -2.099 -47.447 105.968 1.00 31.74 435 ILE D N 1
ATOM 9551 C CA . ILE D 2 435 ? -2.643 -48.104 104.803 1.00 30.72 435 ILE D CA 1
ATOM 9552 C C . ILE D 2 435 ? -2.388 -49.616 104.908 1.00 66.83 435 ILE D C 1
ATOM 9553 O O . ILE D 2 435 ? -3.308 -50.421 104.758 1.00 38.00 435 ILE D O 1
ATOM 9558 N N . GLU D 2 436 ? -1.145 -49.992 105.208 1.00 44.64 436 GLU D N 1
ATOM 9559 C CA . GLU D 2 436 ? -0.761 -51.402 105.245 1.00 49.93 436 GLU D CA 1
ATOM 9560 C C . GLU D 2 436 ? -1.598 -52.219 106.227 1.00 51.38 436 GLU D C 1
ATOM 9561 O O . GLU D 2 436 ? -1.907 -53.382 105.967 1.00 56.81 436 GLU D O 1
ATOM 9567 N N . SER D 2 437 ? -1.983 -51.611 107.345 1.00 47.33 437 SER D N 1
ATOM 9568 C CA . SER D 2 437 ? -2.729 -52.351 108.352 1.00 41.19 437 SER D CA 1
ATOM 9569 C C . SER D 2 437 ? -4.197 -51.952 108.468 1.00 55.97 437 SER D C 1
ATOM 9570 O O . SER D 2 437 ? -4.865 -52.364 109.414 1.00 49.76 437 SER D O 1
ATOM 9573 N N . TYR D 2 438 ? -4.701 -51.160 107.522 1.00 46.15 438 TYR D N 1
ATOM 9574 C CA . TYR D 2 438 ? -6.098 -50.694 107.585 1.00 54.49 438 TYR D CA 1
ATOM 9575 C C . TYR D 2 438 ? -7.146 -51.814 107.689 1.00 41.09 438 TYR D C 1
ATOM 9576 O O . TYR D 2 438 ? -7.073 -52.819 106.981 1.00 52.73 438 TYR D O 1
ATOM 9585 N N . ASN D 2 439 ? -8.140 -51.597 108.539 1.00 50.36 439 ASN D N 1
ATOM 9586 C CA . ASN D 2 439 ? -9.293 -52.485 108.645 1.00 57.01 439 ASN D CA 1
ATOM 9587 C C . ASN D 2 439 ? -10.516 -51.709 109.146 1.00 41.96 439 ASN D C 1
ATOM 9588 O O . ASN D 2 439 ? -10.459 -51.093 110.207 1.00 67.30 439 ASN D O 1
ATOM 9593 N N . SER D 2 440 ? -11.603 -51.748 108.373 1.00 66.45 440 SER D N 1
ATOM 9594 C CA . SER D 2 440 ? -12.882 -51.112 108.726 1.00 57.67 440 SER D CA 1
ATOM 9595 C C . SER D 2 440 ? -13.268 -51.266 110.183 1.00 56.64 440 SER D C 1
ATOM 9596 O O . SER D 2 440 ? -13.740 -50.325 110.810 1.00 72.64 440 SER D O 1
ATOM 9599 N N . ASP D 2 441 ? -13.077 -52.466 110.717 1.00 55.40 441 ASP D N 1
ATOM 9600 C CA . ASP D 2 441 ? -13.489 -52.765 112.087 1.00 60.87 441 ASP D CA 1
ATOM 9601 C C . ASP D 2 441 ? -12.584 -52.092 113.112 1.00 48.24 441 ASP D C 1
ATOM 9602 O O . ASP D 2 441 ? -12.974 -51.854 114.256 1.00 64.84 441 ASP D O 1
ATOM 9607 N N . THR D 2 442 ? -11.370 -51.791 112.676 1.00 75.13 442 THR D N 1
ATOM 9608 C CA . THR D 2 442 ? -10.263 -51.488 113.568 1.00 60.47 442 THR D CA 1
ATOM 9609 C C . THR D 2 442 ? -9.880 -50.007 113.474 1.00 60.66 442 THR D C 1
ATOM 9610 O O . THR D 2 442 ? -9.168 -49.478 114.329 1.00 63.88 442 THR D O 1
ATOM 9614 N N . ALA D 2 443 ? -10.405 -49.340 112.447 1.00 57.76 443 ALA D N 1
ATOM 9615 C CA . ALA D 2 443 ? -10.104 -47.935 112.163 1.00 39.46 443 ALA D CA 1
ATOM 9616 C C . ALA D 2 443 ? -10.352 -47.031 113.368 1.00 49.63 443 ALA D C 1
ATOM 9617 O O . ALA D 2 443 ? -11.411 -47.107 113.995 1.00 56.62 443 ALA D O 1
ATOM 9619 N N . PRO D 2 444 ? -9.369 -46.171 113.692 1.00 52.14 444 PRO D N 1
ATOM 9620 C CA . PRO D 2 444 ? -9.433 -45.276 114.855 1.00 47.82 444 PRO D CA 1
ATOM 9621 C C . PRO D 2 444 ? -10.612 -44.304 114.816 1.00 45.52 444 PRO D C 1
ATOM 9622 O O . PRO D 2 444 ? -11.112 -43.953 113.740 1.00 41.75 444 PRO D O 1
ATOM 9626 N N . SER D 2 445 ? -11.032 -43.880 115.999 1.00 45.76 445 SER D N 1
ATOM 9627 C CA . SER D 2 445 ? -12.111 -42.917 116.171 1.00 38.71 445 SER D CA 1
ATOM 9628 C C . SER D 2 445 ? -11.778 -41.597 115.506 1.00 54.96 445 SER D C 1
ATOM 9629 O O . SER D 2 445 ? -10.626 -41.175 115.493 1.00 36.85 445 SER D O 1
ATOM 9632 N N . ILE D 2 446 ? -12.791 -40.931 114.970 1.00 43.47 446 ILE D N 1
ATOM 9633 C CA . ILE D 2 446 ? -12.581 -39.618 114.388 1.00 42.40 446 ILE D CA 1
ATOM 9634 C C . ILE D 2 446 ? -12.415 -38.512 115.461 1.00 41.83 446 ILE D C 1
ATOM 9635 O O . ILE D 2 446 ? -12.057 -37.384 115.136 1.00 32.59 446 ILE D O 1
ATOM 9640 N N . ASP D 2 447 ? -12.637 -38.839 116.733 1.00 35.36 447 ASP D N 1
ATOM 9641 C CA . ASP D 2 447 ? -12.689 -37.817 117.793 1.00 40.53 447 ASP D CA 1
ATOM 9642 C C . ASP D 2 447 ? -11.424 -36.951 117.903 1.00 39.27 447 ASP D C 1
ATOM 9643 O O . ASP D 2 447 ? -11.517 -35.735 118.020 1.00 38.38 447 ASP D O 1
ATOM 9648 N N A LEU D 2 448 ? -10.252 -37.584 117.867 0.26 36.83 448 LEU D N 1
ATOM 9649 N N B LEU D 2 448 ? -10.249 -37.573 117.872 0.74 34.82 448 LEU D N 1
ATOM 9650 C CA A LEU D 2 448 ? -8.987 -36.853 117.880 0.26 44.35 448 LEU D CA 1
ATOM 9651 C CA B LEU D 2 448 ? -9.012 -36.804 117.920 0.74 46.62 448 LEU D CA 1
ATOM 9652 C C A LEU D 2 448 ? -8.921 -35.857 116.724 0.26 39.43 448 LEU D C 1
ATOM 9653 C C B LEU D 2 448 ? -8.926 -35.844 116.725 0.74 38.25 448 LEU D C 1
ATOM 9654 O O A LEU D 2 448 ? -8.576 -34.690 116.914 0.26 40.82 448 LEU D O 1
ATOM 9655 O O B LEU D 2 448 ? -8.579 -34.674 116.894 0.74 43.73 448 LEU D O 1
ATOM 9664 N N . SER D 2 449 ? -9.255 -36.337 115.530 1.00 38.33 449 SER D N 1
ATOM 9665 C CA . SER D 2 449 ? -9.330 -35.497 114.328 1.00 37.79 449 SER D CA 1
ATOM 9666 C C . SER D 2 449 ? -10.230 -34.267 114.498 1.00 31.94 449 SER D C 1
ATOM 9667 O O . SER D 2 449 ? -9.822 -33.146 114.199 1.00 30.92 449 SER D O 1
ATOM 9670 N N . LEU D 2 450 ? -11.458 -34.480 114.968 1.00 29.94 450 LEU D N 1
ATOM 9671 C CA . LEU D 2 450 ? -12.378 -33.380 115.268 1.00 29.70 450 LEU D CA 1
ATOM 9672 C C . LEU D 2 450 ? -11.781 -32.372 116.250 1.00 47.00 450 LEU D C 1
ATOM 9673 O O . LEU D 2 450 ? -11.916 -31.167 116.078 1.00 32.94 450 LEU D O 1
ATOM 9678 N N . GLU D 2 451 ? -11.124 -32.873 117.287 1.00 37.84 451 GLU D N 1
ATOM 9679 C CA . GLU D 2 451 ? -10.537 -32.004 118.300 1.00 30.88 451 GLU D CA 1
ATOM 9680 C C . GLU D 2 451 ? -9.547 -31.035 117.656 1.00 50.10 451 GLU D C 1
ATOM 9681 O O . GLU D 2 451 ? -9.405 -29.904 118.086 1.00 43.01 451 GLU D O 1
ATOM 9687 N N . ASN D 2 452 ? -8.899 -31.482 116.599 1.00 34.46 452 ASN D N 1
ATOM 9688 C CA . ASN D 2 452 ? -7.945 -30.693 115.891 1.00 32.29 452 ASN D CA 1
ATOM 9689 C C . ASN D 2 452 ? -8.456 -30.003 114.655 1.00 42.88 452 ASN D C 1
ATOM 9690 O O . ASN D 2 452 ? -7.708 -29.376 113.963 1.00 36.70 452 ASN D O 1
ATOM 9695 N N . SER D 2 453 ? -9.736 -30.131 114.383 1.00 28.84 453 SER D N 1
ATOM 9696 C CA . SER D 2 453 ? -10.306 -29.464 113.251 1.00 26.33 453 SER D CA 1
ATOM 9697 C C . SER D 2 453 ? -11.474 -28.573 113.636 1.00 34.24 453 SER D C 1
ATOM 9698 O O . SER D 2 453 ? -11.293 -27.443 113.956 1.00 38.11 453 SER D O 1
ATOM 9701 N N . VAL D 2 454 ? -12.663 -29.125 113.637 1.00 30.58 454 VAL D N 1
ATOM 9702 C CA . VAL D 2 454 ? -13.848 -28.372 113.940 1.00 25.84 454 VAL D CA 1
ATOM 9703 C C . VAL D 2 454 ? -13.828 -27.795 115.345 1.00 35.43 454 VAL D C 1
ATOM 9704 O O . VAL D 2 454 ? -14.256 -26.705 115.557 1.00 30.23 454 VAL D O 1
ATOM 9708 N N . SER D 2 455 ? -13.318 -28.542 116.286 1.00 33.29 455 SER D N 1
ATOM 9709 C CA . SER D 2 455 ? -13.310 -28.058 117.660 1.00 38.88 455 SER D CA 1
ATOM 9710 C C . SER D 2 455 ? -12.246 -26.984 117.915 1.00 42.52 455 SER D C 1
ATOM 9711 O O . SER D 2 455 ? -12.140 -26.465 119.020 1.00 32.97 455 SER D O 1
ATOM 9714 N N . GLU D 2 456 ? -11.481 -26.622 116.891 1.00 38.44 456 GLU D N 1
ATOM 9715 C CA . GLU D 2 456 ? -10.572 -25.489 117.008 1.00 32.99 456 GLU D CA 1
ATOM 9716 C C . GLU D 2 456 ? -11.415 -24.210 117.061 1.00 43.71 456 GLU D C 1
ATOM 9717 O O . GLU D 2 456 ? -10.959 -23.153 117.485 1.00 33.03 456 GLU D O 1
ATOM 9723 N N . ILE D 2 457 ? -12.666 -24.330 116.638 1.00 28.26 457 ILE D N 1
ATOM 9724 C CA . ILE D 2 457 ? -13.620 -23.221 116.705 1.00 26.19 457 ILE D CA 1
ATOM 9725 C C . ILE D 2 457 ? -14.793 -23.592 117.610 1.00 36.48 457 ILE D C 1
ATOM 9726 O O . ILE D 2 457 ? -15.478 -24.585 117.353 1.00 27.67 457 ILE D O 1
ATOM 9731 N N . THR D 2 458 ? -15.030 -22.804 118.656 1.00 29.19 458 THR D N 1
ATOM 9732 C CA . THR D 2 458 ? -16.141 -23.052 119.571 1.00 26.88 458 THR D CA 1
ATOM 9733 C C . THR D 2 458 ? -17.227 -21.983 119.467 1.00 26.58 458 THR D C 1
ATOM 9734 O O . THR D 2 458 ? -16.951 -20.806 119.682 1.00 38.33 458 THR D O 1
ATOM 9738 N N . TRP D 2 459 ? -18.452 -22.402 119.163 1.00 26.66 459 TRP D N 1
ATOM 9739 C CA . TRP D 2 459 ? -19.577 -21.484 119.045 1.00 26.64 459 TRP D CA 1
ATOM 9740 C C . TRP D 2 459 ? -20.277 -21.199 120.382 1.00 30.95 459 TRP D C 1
ATOM 9741 O O . TRP D 2 459 ? -20.383 -22.075 121.239 1.00 28.51 459 TRP D O 1
ATOM 9752 N N . ASN D 2 460 ? -20.798 -19.995 120.529 1.00 28.16 460 ASN D N 1
ATOM 9753 C CA . ASN D 2 460 ? -21.626 -19.655 121.674 1.00 27.41 460 ASN D CA 1
ATOM 9754 C C . ASN D 2 460 ? -20.987 -19.993 122.992 1.00 31.04 460 ASN D C 1
ATOM 9755 O O . ASN D 2 460 ? -21.615 -20.534 123.829 1.00 28.88 460 ASN D O 1
ATOM 9760 N N . SER D 2 461 ? -19.713 -19.708 123.139 1.00 27.52 461 SER D N 1
ATOM 9761 C CA . SER D 2 461 ? -18.982 -19.993 124.359 1.00 28.09 461 SER D CA 1
ATOM 9762 C C . SER D 2 461 ? -18.643 -21.455 124.655 1.00 39.80 461 SER D C 1
ATOM 9763 O O . SER D 2 461 ? -17.535 -21.745 125.002 1.00 33.61 461 SER D O 1
ATOM 9766 N N . SER D 2 462 ? -19.615 -22.341 124.605 1.00 29.25 462 SER D N 1
ATOM 9767 C CA . SER D 2 462 ? -19.374 -23.720 124.930 1.00 30.25 462 SER D CA 1
ATOM 9768 C C . SER D 2 462 ? -20.125 -24.780 124.146 1.00 44.28 462 SER D C 1
ATOM 9769 O O . SER D 2 462 ? -20.271 -25.864 124.603 1.00 38.26 462 SER D O 1
ATOM 9772 N N . ASP D 2 463 ? -20.605 -24.450 122.976 1.00 30.06 463 ASP D N 1
ATOM 9773 C CA . ASP D 2 463 ? -21.321 -25.437 122.164 1.00 30.17 463 ASP D CA 1
ATOM 9774 C C . ASP D 2 463 ? -20.402 -26.576 121.809 1.00 39.27 463 ASP D C 1
ATOM 9775 O O . ASP D 2 463 ? -19.207 -26.371 121.579 1.00 32.28 463 ASP D O 1
ATOM 9780 N N . VAL D 2 464 ? -20.971 -27.778 121.768 1.00 31.46 464 VAL D N 1
ATOM 9781 C CA . VAL D 2 464 ? -20.264 -28.948 121.269 1.00 32.29 464 VAL D CA 1
ATOM 9782 C C . VAL D 2 464 ? -20.829 -29.339 119.907 1.00 31.42 464 VAL D C 1
ATOM 9783 O O . VAL D 2 464 ? -22.037 -29.347 119.711 1.00 33.51 464 VAL D O 1
ATOM 9787 N N . PHE D 2 465 ? -19.953 -29.648 118.962 1.00 39.22 465 PHE D N 1
ATOM 9788 C CA . PHE D 2 465 ? -20.368 -30.101 117.639 1.00 38.48 465 PHE D CA 1
ATOM 9789 C C . PHE D 2 465 ? -20.599 -31.625 117.651 1.00 51.96 465 PHE D C 1
ATOM 9790 O O . PHE D 2 465 ? -19.683 -32.400 117.929 1.00 42.56 465 PHE D O 1
ATOM 9798 N N . ASN D 2 466 ? -21.827 -32.047 117.369 1.00 32.80 466 ASN D N 1
ATOM 9799 C CA . ASN D 2 466 ? -22.154 -33.469 117.291 1.00 34.34 466 ASN D CA 1
ATOM 9800 C C . ASN D 2 466 ? -22.160 -33.935 115.844 1.00 33.89 466 ASN D C 1
ATOM 9801 O O . ASN D 2 466 ? -23.083 -33.648 115.112 1.00 35.04 466 ASN D O 1
ATOM 9806 N N . LEU D 2 467 ? -21.114 -34.643 115.426 1.00 33.39 467 LEU D N 1
ATOM 9807 C CA . LEU D 2 467 ? -21.001 -35.129 114.049 1.00 45.70 467 LEU D CA 1
ATOM 9808 C C . LEU D 2 467 ? -22.107 -36.115 113.674 1.00 47.73 467 LEU D C 1
ATOM 9809 O O . LEU D 2 467 ? -22.349 -37.072 114.399 1.00 49.44 467 LEU D O 1
ATOM 9814 N N . ASP D 2 468 ? -22.771 -35.892 112.544 1.00 40.65 468 ASP D N 1
ATOM 9815 C CA . ASP D 2 468 ? -23.736 -36.875 112.044 1.00 36.39 468 ASP D CA 1
ATOM 9816 C C . ASP D 2 468 ? -23.617 -37.141 110.537 1.00 35.82 468 ASP D C 1
ATOM 9817 O O . ASP D 2 468 ? -24.419 -37.875 109.984 1.00 38.75 468 ASP D O 1
ATOM 9822 N N . TYR D 2 469 ? -22.627 -36.550 109.871 1.00 48.35 469 TYR D N 1
ATOM 9823 C CA . TYR D 2 469 ? -22.494 -36.707 108.414 1.00 39.83 469 TYR D CA 1
ATOM 9824 C C . TYR D 2 469 ? -21.053 -36.503 107.964 1.00 39.01 469 TYR D C 1
ATOM 9825 O O . TYR D 2 469 ? -20.379 -35.586 108.428 1.00 37.36 469 TYR D O 1
ATOM 9834 N N . VAL D 2 470 ? -20.573 -37.368 107.075 1.00 35.81 470 VAL D N 1
ATOM 9835 C CA . VAL D 2 470 ? -19.273 -37.158 106.441 1.00 38.44 470 VAL D CA 1
ATOM 9836 C C . VAL D 2 470 ? -19.386 -37.549 104.985 1.00 35.90 470 VAL D C 1
ATOM 9837 O O . VAL D 2 470 ? -19.934 -38.600 104.659 1.00 52.84 470 VAL D O 1
ATOM 9841 N N . ALA D 2 471 ? -18.873 -36.689 104.113 1.00 36.17 471 ALA D N 1
ATOM 9842 C CA . ALA D 2 471 ? -18.821 -36.980 102.683 1.00 28.37 471 ALA D CA 1
ATOM 9843 C C . ALA D 2 471 ? -17.752 -36.138 102.004 1.00 48.75 471 ALA D C 1
ATOM 9844 O O . ALA D 2 471 ? -17.338 -35.115 102.540 1.00 36.19 471 ALA D O 1
ATOM 9846 N N . LEU D 2 472 ? -17.441 -36.459 100.762 1.00 28.68 472 LEU D N 1
ATOM 9847 C CA . LEU D 2 472 ? -16.617 -35.626 99.946 1.00 32.42 472 LEU D CA 1
ATOM 9848 C C . LEU D 2 472 ? -17.627 -34.915 99.068 1.00 47.41 472 LEU D C 1
ATOM 9849 O O . LEU D 2 472 ? -18.461 -35.556 98.526 1.00 51.80 472 LEU D O 1
ATOM 9854 N N . ALA D 2 473 ? -17.582 -33.599 98.954 1.00 42.65 473 ALA D N 1
ATOM 9855 C CA . ALA D 2 473 ? -18.468 -32.835 98.095 1.00 33.44 473 ALA D CA 1
ATOM 9856 C C . ALA D 2 473 ? -17.578 -31.768 97.548 1.00 35.06 473 ALA D C 1
ATOM 9857 O O . ALA D 2 473 ? -17.847 -30.609 97.628 1.00 39.82 473 ALA D O 1
ATOM 9859 N N . GLY D 2 474 ? -16.505 -32.210 96.947 1.00 33.43 474 GLY D N 1
ATOM 9860 C CA . GLY D 2 474 ? -15.426 -31.322 96.571 1.00 43.52 474 GLY D CA 1
ATOM 9861 C C . GLY D 2 474 ? -14.505 -31.367 97.763 1.00 35.10 474 GLY D C 1
ATOM 9862 O O . GLY D 2 474 ? -13.792 -32.349 97.941 1.00 36.07 474 GLY D O 1
ATOM 9863 N N . PRO D 2 475 ? -14.544 -30.316 98.615 1.00 30.26 475 PRO D N 1
ATOM 9864 C CA . PRO D 2 475 ? -13.881 -30.369 99.921 1.00 38.90 475 PRO D CA 1
ATOM 9865 C C . PRO D 2 475 ? -14.376 -31.540 100.738 1.00 26.87 475 PRO D C 1
ATOM 9866 O O . PRO D 2 475 ? -15.470 -32.034 100.481 1.00 30.99 475 PRO D O 1
ATOM 9870 N N . LEU D 2 476 ? -13.601 -31.988 101.713 1.00 30.45 476 LEU D N 1
ATOM 9871 C CA . LEU D 2 476 ? -14.175 -32.869 102.722 1.00 24.16 476 LEU D CA 1
ATOM 9872 C C . LEU D 2 476 ? -15.256 -32.105 103.484 1.00 33.80 476 LEU D C 1
ATOM 9873 O O . LEU D 2 476 ? -15.034 -30.975 103.924 1.00 30.77 476 LEU D O 1
ATOM 9878 N N . GLN D 2 477 ? -16.431 -32.713 103.635 1.00 32.43 477 GLN D N 1
ATOM 9879 C CA . GLN D 2 477 ? -17.557 -32.029 104.237 1.00 25.98 477 GLN D CA 1
ATOM 9880 C C . GLN D 2 477 ? -18.130 -32.786 105.441 1.00 56.84 477 GLN D C 1
ATOM 9881 O O . GLN D 2 477 ? -18.545 -33.948 105.355 1.00 33.99 477 GLN D O 1
ATOM 9887 N N . LEU D 2 478 ? -18.146 -32.087 106.567 1.00 31.62 478 LEU D N 1
ATOM 9888 C CA . LEU D 2 478 ? -18.678 -32.593 107.821 1.00 30.50 478 LEU D CA 1
ATOM 9889 C C . LEU D 2 478 ? -20.038 -31.953 108.113 1.00 38.64 478 LEU D C 1
ATOM 9890 O O . LEU D 2 478 ? -20.217 -30.764 107.899 1.00 45.56 478 LEU D O 1
ATOM 9895 N N . GLY D 2 479 ? -20.995 -32.743 108.583 1.00 34.76 479 GLY D N 1
ATOM 9896 C CA . GLY D 2 479 ? -22.290 -32.219 108.974 1.00 30.34 479 GLY D CA 1
ATOM 9897 C C . GLY D 2 479 ? -22.561 -32.595 110.420 1.00 39.67 479 GLY D C 1
ATOM 9898 O O . GLY D 2 479 ? -22.215 -33.694 110.855 1.00 37.35 479 GLY D O 1
ATOM 9899 N N . GLY D 2 480 ? -23.170 -31.686 111.174 1.00 34.47 480 GLY D N 1
ATOM 9900 C CA . GLY D 2 480 ? -23.482 -31.960 112.562 1.00 32.15 480 GLY D CA 1
ATOM 9901 C C . GLY D 2 480 ? -24.375 -30.928 113.231 1.00 48.28 480 GLY D C 1
ATOM 9902 O O . GLY D 2 480 ? -24.763 -29.934 112.624 1.00 40.48 480 GLY D O 1
ATOM 9903 N N . THR D 2 481 ? -24.689 -31.169 114.500 1.00 30.89 481 THR D N 1
ATOM 9904 C CA . THR D 2 481 ? -25.569 -30.293 115.272 1.00 38.25 481 THR D CA 1
ATOM 9905 C C . THR D 2 481 ? -24.802 -29.661 116.424 1.00 36.25 481 THR D C 1
ATOM 9906 O O . THR D 2 481 ? -24.035 -30.335 117.115 1.00 36.33 481 THR D O 1
ATOM 9910 N N . LEU D 2 482 ? -24.993 -28.363 116.614 1.00 41.46 482 LEU D N 1
ATOM 9911 C CA . LEU D 2 482 ? -24.428 -27.675 117.762 1.00 37.82 482 LEU D CA 1
ATOM 9912 C C . LEU D 2 482 ? -25.226 -28.016 119.019 1.00 53.41 482 LEU D C 1
ATOM 9913 O O . LEU D 2 482 ? -26.419 -27.761 119.080 1.00 43.80 482 LEU D O 1
ATOM 9918 N N . GLN D 2 483 ? -24.578 -28.610 120.014 1.00 44.10 483 GLN D N 1
ATOM 9919 C CA . GLN D 2 483 ? -25.254 -28.870 121.284 1.00 53.15 483 GLN D CA 1
ATOM 9920 C C . GLN D 2 483 ? -24.912 -27.776 122.288 1.00 53.27 483 GLN D C 1
ATOM 9921 O O . GLN D 2 483 ? -23.747 -27.578 122.629 1.00 45.28 483 GLN D O 1
ATOM 9927 N N . VAL D 2 484 ? -25.932 -27.051 122.734 1.00 44.63 484 VAL D N 1
ATOM 9928 C CA . VAL D 2 484 ? -25.768 -25.986 123.715 1.00 46.70 484 VAL D CA 1
ATOM 9929 C C . VAL D 2 484 ? -25.624 -26.585 125.114 1.00 58.93 484 VAL D C 1
ATOM 9930 O O . VAL D 2 484 ? -26.376 -27.481 125.488 1.00 58.90 484 VAL D O 1
ATOM 9934 N N . GLN D 2 485 ? -24.689 -26.097 125.889 1.00 53.06 485 GLN D N 1
ATOM 9935 C CA . GLN D 2 485 ? -24.491 -26.609 127.226 1.00 59.11 485 GLN D CA 1
ATOM 9936 C C . GLN D 2 485 ? -25.542 -26.164 128.247 1.00 69.15 485 GLN D C 1
ATOM 9937 O O . GLN D 2 485 ? -26.067 -25.085 128.172 1.00 79.22 485 GLN D O 1
ATOM 9943 N N . ASN D 2 486 ? -25.819 -27.026 129.213 0.70 67.47 486 ASN D N 1
ATOM 9944 C CA . ASN D 2 486 ? -26.834 -26.760 130.234 0.70 82.44 486 ASN D CA 1
ATOM 9945 C C . ASN D 2 486 ? -28.242 -27.097 129.747 0.70 81.56 486 ASN D C 1
ATOM 9946 O O . ASN D 2 486 ? -29.243 -26.666 130.310 0.70 81.04 486 ASN D O 1
ATOM 9951 N N . SER D 2 487 ? -28.271 -27.875 128.672 0.70 82.85 487 SER D N 1
ATOM 9952 C CA . SER D 2 487 ? -29.471 -28.415 128.051 0.70 80.96 487 SER D CA 1
ATOM 9953 C C . SER D 2 487 ? -30.810 -27.811 128.438 0.70 76.02 487 SER D C 1
ATOM 9954 O O . SER D 2 487 ? -31.839 -28.475 128.341 0.70 77.32 487 SER D O 1
#

Nearest PDB structures (foldseek):
  8fbd-assembly1_C  TM=1.007E+00  e=6.420E-29  Clostridium botulinum E1 str. 'BoNT E Beluga'
  8fbe-assembly2_B  TM=9.829E-01  e=1.687E-25  Clostridium botulinum E1 str. 'BoNT E Beluga'
  8bgm-assembly1_A  TM=9.024E-01  e=2.064E-12  Paraclostridium bifermentans
  8bgm-assembly2_C  TM=8.966E-01  e=8.547E-12  Paraclostridium bifermentans
  6ekv-assembly1_A  TM=6.697E-01  e=2.186E-03  Clostridium botulinum A2 str. Kyoto

Radius of gyration: 45.25 Å; Cα contacts (8 Å, |Δi|>4): 3008; chains: 4; bounding box: 66×100×121 Å

Secondary structure (DSSP, 8-state):
--EEEEEEE-SSEEEEEEEEEEEE--SS-TTEEEEEEEEEEEEEEEE-TT--EEEEEE-TT-EEEEEEEGGGGG------SS---EE--TT-----TT--EEEES-TT-TTGGG-HHHHHHHHHHHHHHHTT-GGGGGG--/-----TT-SEEEEEEHHHHHHHHHHH--S--EEEE-S-SSEEEEEEEPPPEEEEEEEBTEEEEEEEEEEEEEEE--SSS-EEEEEEEEEEEEEE-EEEEE-SSPPSSTTEEEEEEEE----S-TTS-S-EE----EEEES-EE--SS---S-HHHHHHHHHHHHHHHHHHHGGG-----EEEEEE-S--TT-SSGGGSEEEEEEEEE--SS-SSS-EEEEEEEETT----TT--S---TTSS-TTSSEEEEE-HHHIIIIIIHHHGGGG-TTS-S--EEEES---SSSS---EEEEPTT--EE---EEETTEEE--EEEEEEEEEETTEEEEEEEEEEEETTTEEEEEEEEEEEEEEEEE-TTS-EEEEEEE-S--EEEEEEEETT---HHHHHHHHHHHHHHHHHHHHHHHHHHHHHHHHHHHH--GGGHHHHHHT--TTTPPPSHHHHHTTGGGEEETTT-EEEEEEEEESSSEEEEEEEEPPP-/--EEEEEE-SSEEEEEEEEEEEEP-SS-TTEEEEEEEEEEEEEEE--TT-S-SEEEE-TT-EEEEEEEGGGGG-----SSS---EE--TT-----TT--EEEES-TT-TTGGG-HHHHHHHHHHHHHHHTT-GGGGGG--/-----TT-SEEEEEEHHHHHHHHHHH--S-EEEEE-S-SSEEEEEEE---EEEEEEEBTEEEEEEEEEEEEEEE--SS--EEEEEEEEEEEEEEEEEEEE-SSPPS-TTEEEEEEEE------TTS-SSEEP---TT-BS-EETTB-S--GGGHHHHHHHHHHHHHHHHH-GGGG----EEEEEETT--TTSTTGGGSEEEEEEEEEEETTEEEEEEEEEEEEETT----TT--S---TTSS-TT-SEEEEE-HHHIIIIIIHHHGGGG-TT--S--EEEEE--SSS--S-EEEEEPTT--EE---EEETTEEE--EEEEEEEEEETTEEEEEEEEEEEETTTEEEEEEEEEEEEEEEEE-TTS-EEEEEEE-SPPEEEEEEEESS---HHHHHHHHHHHHHHHHHHHHHHHHHHHHHHHHHHHH--GGGHHHHHHH--TTTPPPSHHHHHTTGGGEEETTT-EEEEEEEEESSSEEEEEEEEPTT-

Solvent-accessible surface area: 54276 Å² total; per-residue (Å²): 99,139,43,8,65,0,51,5,51,13,38,8,1,22,5,56,24,29,0,61,6,60,86,35,201,50,70,19,1,22,60,8,9,18,0,52,0,32,0,65,74,10,90,0,58,1,26,42,128,96,43,86,89,56,40,116,35,68,0,99,66,1,34,0,2,1,0,0,59,106,83,1,73,101,44,83,76,88,76,96,102,81,142,58,86,0,102,15,91,91,97,114,132,72,174,65,132,19,37,5,11,7,12,23,20,2,19,105,133,118,5,13,147,73,3,6,19,8,43,6,5,0,9,58,0,0,21,17,0,2,24,39,27,5,88,8,3,46,84,9,117,165,61,4,40,5,47,71,6,2,0,3,2,0,0,23,0,55,40,6,10,105,9,2,130,141,97,102,25,5,22,99,100,10,99,25,110,149,15,161,55,0,45,6,30,9,12,9,79,26,0,22,3,16,63,7,2,8,0,8,4,0,3,4,58,0,4,0,87,116,4,130,5,31,1,82,28,122,62,2,38,5,144,2,0,2,58,38,0,18,0,18,0,5,1,29,0,84,35,84,81,41,142,110,131,30,111,72,201,42,44,86,41,7,11,0,52,6,27,50,141,41,151,78,72,62,28,29,8,1,15,14,17,49,30,66,66,87,47,93,52,50,119,29,130,38,102,122,10,42,57,24,92,57,72,25,0,3,17,5,0,0,22,0,0,49,53,16,0,73,158,23,2,103,97,6,89,12,45,3,0,14,0,35,27,16,58,94,42,87,109,98,43,82,7,60,9,2,29,0,28,71,15,31,3,0,1,20,42,56,98,32,64,36,85,140,1,10,0,0,0,0,0,12,0,14,45,63,92,22,60,186,110,15,76,16,69,8,25,79,102,1,40,8,120,82,18,48,0,0,1,0,11,0,11,30,21,2,1,83,27,0,1,48,46,1,0,25,104,63,9,123,98,21,184,32,73,6,13,37,9,41,66,60,46,92,102,67,82,65,152,26,24,8,0,36,8,76,152,89,74,120,0,59,7,129,80,29,123,2,51,72,83,87,8,51,0,28,0,76,57,0,80,0,45,9,83,30,52,58,1,28,0,16,0,5,4,56,2,62,5,101,66,24,3,8,1,3,1,54,0,34,2,38,1,76,2,88,50,33,77,13,117,164,54,62,58,2,2,12,52,54,62,52,45,23,18,63,2,48,8,62,34,85,56,134,38,141,17,44,77,121,70,15,19,56,0,12,24,30,2,6,30,29,0,23,84,29,0,24,33,0,0,50,24,2,0,6,0,2,0,0,0,10,5,29,1,23,46,83,94,0,41,95,23,31,157,76,53,70,56,76,87,2,51,24,3,78,95,9,20,103,25,6,0,55,13,6,38,5,6,60,59,14,92,23,84,13,71,72,3,12,1,6,0,0,4,8,4,0,0,54,13,36,72,52,102,153,118,58,29,67,0,73,3,71,36,78,57,12,24,4,58,19,21,0,57,8,67,99,30,191,44,75,22,1,26,68,9,11,18,0,44,0,35,2,82,75,10,90,0,55,11,40,52,199,84,51,91,99,61,42,104,34,64,0,108,82,0,42,0,3,2,0,0,66,109,77,2,83,100,52,98,42,94,64,89,105,134,79,78,103,0,107,13,103,59,75,58,92,89,160,63,143,15,44,6,12,7,13,20,17,2,23,95,110,132,4,7,142,74,5,7,21,10,32,5,16,1,12,94,0,0,26,18,0,1,30,37,26,3,75,9,3,43,122,17,112,160,48,2,10,7,44,57,7,2,0,3,2,0,0,23,0,78,41,6,13,91,8,0,78,112,93,56,94,103,68,55,122,9,103,27,117,150,15,165,54,0,40,6,36,9,15,2,60,16,0,41,2,14,70,8,3,8,0,6,4,0,3,0,75,0,21,0,62,102,2,127,4,33,0,78,34,126,75,30,90,6,137,2,0,3,52,57,0,18,0,15,0,4,2,34,8,104,35,63,74,42,138,110,129,36,110,69,86,84,36,60,38,7,2,0,69,7,34,39,120,43,149,70,77,63,26,32,15,8,17,17,19,47,27,59,59,105,27,93,52,10,64,21,86,129,77,146,143,67,62,115,73,17,42,52,2,0,19,5,0,2,24,0,0,38,42,16,0,63,160,40,54,97,9,4,87,17,42,2,0,17,0,41,22,19,85,154,35,70,147,101,40,88,4,31,8,3,29,0,20,70,14,32,7,0,1,19,38,36,146,32,58,43,68,145,2,9,0,0,0,0,0,9,0,18,46,60,87,28,59,174,107,17,62,16,68,8,25,82,113,2,42,9,121,80,17,46,0,0,0,0,10,6,14,24,27,0,0,81,34,0,2,44,53,2,0,27,122,59,6,121,88,23,179,39,74,4,14,33,8,44,59,80,63,95,131,55,65,43,97,54,35,15,0,27,8,81,148,86,72,114,1,54,7,135,81,30,123,5,53,68,78,95,5,52,0,37,0,74,62,2,87,0,53,13,89,22,42,58,1,33,0,21,0,5,4,68,3,58,3,100,83,15,3,20,1,40,1,63,0,40,4,42,1,88,12,98,49,38,80,15,117,166,55,58,58,2,6,15,51,73,65,54,58,77,26,95,17,55,9,69,10,81,23,108,41,108,19,44,71,120,68,6,20,56,0,2,26,32,3,8,49,35,0,18,94,30,0,21,32,0,0,50,23,2,0,5,0,6,1,0,0,10,4,32,2,24,44,86,100,0,40,92,20,31,159,78,45,77,67,76,95,3,52,24,3,86,102,11,18,116,26,3,1,56,10,4,40,6,7,66,53,16,71,21,65,12,72,71,5,12,2,4,0,0,9,7,4,0,0,56,12,82,60,77,154,140